Protein AF-0000000080886160 (afdb_homodimer)

Nearest PDB structures (foldseek):
  3ja6-assembly1_I  TM=3.414E-01  e=7.928E-02  Escherichia coli
  6h2x-assembly1_A  TM=2.056E-01  e=9.405E-03  Escherichia coli K-12
  3zx6-assembly1_B  TM=3.598E-01  e=2.591E-01  Archaeoglobus fulgidus DSM 4304
  3ja6-assembly1_H  TM=2.956E-01  e=7.928E-02  Escherichia coli
  3zx6-assembly1_A  TM=3.268E-01  e=2.248E-01  Archaeoglobus fulgidus DSM 4304

Radius of gyration: 109.17 Å; Cα contacts (8 Å, |Δi|>4): 651; chains: 2; bounding box: 47×360×174 Å

Secondary structure (DSSP, 8-state):
--HHHHHHHHHHHHHHHHHHHHHGGGHHHHHHHHHHHHHHHHHHHHHHHHHHHHHHHHHHHHHHHHHHHHHHHHHHHHHHHHHHHHHHHHHHHHHHHHHHHHHHHHHHH-BPPGGG--S-SSS----BGGGGS-HHHHHHHHHHHHHHHHHHHHHHHHHHHHHHHHHHHHHHHHHHHHHHHHHHHHH---HHHHHHHHHHHHHHHHHHHHHHHHHHHHHHHHHHHHHHHHHHHHTT-------HHHHHHHHHHHHHHHHHHHHHHHHHHHHHHHHHHHHHHHHHHHHHHHHHHHHHHHHHHHHHHHHHHHHHHHHHHHHHHHHHHHHHHHHHHHHHHHHHHHHHHHHHHHHHHHHHHHHHHHHHHHHHHHHHHHHHHHHHHHHHHHHHHHHHHHHHHHGGGS-TTS-GGGGPPPP-EEEEE-TT-PPP---HHHHHHHHHHHHHHHHHTS---/-HHHHHHHHHHHHHHHHHHHHHHGGGHHHHHHHHHHHHHHHHHHHHHHHHHHHHHHHHHHHHHHHHHHHHHHHHHHHHHHHHHHHHHHHHHHHHHHHHHHHHHHHHHHH-BPPGGG--S-SSS----BGGGGS-HHHHHHHHHHHHHHHHHHHHHHHHHHHHHHHHHHHHHHHHHHHHHHHHHHHHH---HHHHHHHHHHHHHHHHHHHHHHHHHHHHHHHHHHHHHHHHHHHHTT-------HHHHHHHHHHHHHHHHHHHHHHHHHHHHHHHHHHHHHHHHHHHHHHHHHHHHHHHHHHHHHHHHHHHHHHHHHHHHHHHHHHHHHHHHHHHHHHHHHHHHHHHHHHHHHHHHHHHHHHHHHHHHHHHHHHHHHHHHHHHHHHHHHHHHHHHHHHHGGGS-TTS-GGGGPPPP-EEEEE-TT-PPP---HHHHHHHHHHHHHHHHHTS---

InterPro domains:
  IPR007240 Autophagy-related protein 17 [PTHR28005] (10-430)
  IPR045326 Autophagy protein ATG17-like domain [PF04108] (23-402)

Structure (mmCIF, N/CA/C/O backbone):
data_AF-0000000080886160-model_v1
#
loop_
_entity.id
_entity.type
_entity.pdbx_description
1 polymer 'Autophagy-related protein 17'
#
loop_
_atom_site.group_PDB
_atom_site.id
_atom_site.type_symbol
_atom_site.label_atom_id
_atom_site.label_alt_id
_atom_site.label_comp_id
_atom_site.label_asym_id
_atom_site.label_entity_id
_atom_site.label_seq_id
_atom_site.pdbx_PDB_ins_code
_atom_site.Cartn_x
_atom_site.Cartn_y
_atom_site.Cartn_z
_atom_site.occupancy
_atom_site.B_iso_or_equiv
_atom_site.auth_seq_id
_atom_site.auth_comp_id
_atom_site.auth_asym_id
_atom_site.auth_atom_id
_atom_site.pdbx_PDB_model_num
ATOM 1 N N . MET A 1 1 ? 14.102 -184.25 -79.438 1 33.16 1 MET A N 1
ATOM 2 C CA . MET A 1 1 ? 14.562 -182.875 -79.562 1 33.16 1 MET A CA 1
ATOM 3 C C . MET A 1 1 ? 13.484 -181.875 -79.125 1 33.16 1 MET A C 1
ATOM 5 O O . MET A 1 1 ? 13.695 -180.625 -79.125 1 33.16 1 MET A O 1
ATOM 9 N N . SER A 1 2 ? 12.234 -182.25 -79 1 40.31 2 SER A N 1
ATOM 10 C CA . SER A 1 2 ? 11.055 -181.5 -78.688 1 40.31 2 SER A CA 1
ATOM 11 C C . SER A 1 2 ? 11.023 -181.125 -77.188 1 40.31 2 SER A C 1
ATOM 13 O O . SER A 1 2 ? 10.289 -180.125 -76.812 1 40.31 2 SER A O 1
ATOM 15 N N . THR A 1 3 ? 11.562 -181.875 -76.375 1 43.09 3 THR A N 1
ATOM 16 C CA . THR A 1 3 ? 11.477 -181.625 -74.938 1 43.09 3 THR A CA 1
ATOM 17 C C . THR A 1 3 ? 12.32 -180.375 -74.5 1 43.09 3 THR A C 1
ATOM 19 O O . THR A 1 3 ? 12.109 -179.875 -73.438 1 43.09 3 THR A O 1
ATOM 22 N N . SER A 1 4 ? 13.406 -180.375 -75.125 1 44.91 4 SER A N 1
ATOM 23 C CA . SER A 1 4 ? 14.352 -179.375 -74.688 1 44.91 4 SER A CA 1
ATOM 24 C C . SER A 1 4 ? 13.797 -177.875 -74.938 1 44.91 4 SER A C 1
ATOM 26 O O . SER A 1 4 ? 14.164 -177 -74.25 1 44.91 4 SER A O 1
ATOM 28 N N . ALA A 1 5 ? 13.055 -177.875 -76.062 1 47.84 5 ALA A N 1
ATOM 29 C CA . ALA A 1 5 ? 12.5 -176.625 -76.375 1 47.84 5 ALA A CA 1
ATOM 30 C C . ALA A 1 5 ? 11.414 -176.125 -75.375 1 47.84 5 ALA A C 1
ATOM 32 O O . ALA A 1 5 ? 11.227 -175 -75.062 1 47.84 5 ALA A O 1
ATOM 33 N N . ALA A 1 6 ? 11.031 -177.125 -74.75 1 56.25 6 ALA A N 1
ATOM 34 C CA . ALA A 1 6 ? 9.906 -177 -73.875 1 56.25 6 ALA A CA 1
ATOM 35 C C . ALA A 1 6 ? 10.383 -176.5 -72.5 1 56.25 6 ALA A C 1
ATOM 37 O O . ALA A 1 6 ? 9.703 -175.625 -71.875 1 56.25 6 ALA A O 1
ATOM 38 N N . HIS A 1 7 ? 11.469 -176.625 -72.125 1 51.03 7 HIS A N 1
ATOM 39 C CA . HIS A 1 7 ? 12.055 -176.375 -70.812 1 51.03 7 HIS A CA 1
ATOM 40 C C . HIS A 1 7 ? 12.641 -175 -70.812 1 51.03 7 HIS A C 1
ATOM 42 O O . HIS A 1 7 ? 12.609 -174.25 -69.75 1 51.03 7 HIS A O 1
ATOM 48 N N . ARG A 1 8 ? 13.367 -174.625 -71.688 1 58.28 8 ARG A N 1
ATOM 49 C CA . ARG A 1 8 ? 13.945 -173.25 -71.812 1 58.28 8 ARG A CA 1
ATOM 50 C C . ARG A 1 8 ? 12.867 -172.25 -71.75 1 58.28 8 ARG A C 1
ATOM 52 O O . ARG A 1 8 ? 13.086 -171.125 -71.188 1 58.28 8 ARG A O 1
ATOM 59 N N . ASN A 1 9 ? 11.758 -172.375 -71.938 1 69.06 9 ASN A N 1
ATOM 60 C CA . ASN A 1 9 ? 10.672 -171.5 -72.062 1 69.06 9 ASN A CA 1
ATOM 61 C C . ASN A 1 9 ? 10.062 -171.125 -70.688 1 69.06 9 ASN A C 1
ATOM 63 O O . ASN A 1 9 ? 9.781 -170 -70.438 1 69.06 9 ASN A O 1
ATOM 67 N N . VAL A 1 10 ? 10.242 -172 -69.812 1 72.31 10 VAL A N 1
ATOM 68 C CA . VAL A 1 10 ? 9.633 -171.75 -68.5 1 72.31 10 VAL A CA 1
ATOM 69 C C . VAL A 1 10 ? 10.562 -170.875 -67.625 1 72.31 10 VAL A C 1
ATOM 71 O O . VAL A 1 10 ? 10.094 -170 -66.812 1 72.31 10 VAL A O 1
ATOM 74 N N . ALA A 1 11 ? 11.867 -171 -67.812 1 77.06 11 ALA A N 1
ATOM 75 C CA . ALA A 1 11 ? 12.844 -170.25 -67.062 1 77.06 11 ALA A CA 1
ATOM 76 C C . ALA A 1 11 ? 12.773 -168.75 -67.438 1 77.06 11 ALA A C 1
ATOM 78 O O . ALA A 1 11 ? 12.82 -167.875 -66.625 1 77.06 11 ALA A O 1
ATOM 79 N N . ASP A 1 12 ? 12.539 -168.5 -68.625 1 79.19 12 ASP A N 1
ATOM 80 C CA . ASP A 1 12 ? 12.445 -167.125 -69.125 1 79.19 12 ASP A CA 1
ATOM 81 C C . ASP A 1 12 ? 11.148 -166.5 -68.625 1 79.19 12 ASP A C 1
ATOM 83 O O . ASP A 1 12 ? 11.148 -165.375 -68.25 1 79.19 12 ASP A O 1
ATOM 87 N N . LEU A 1 13 ? 10.195 -167.25 -68.562 1 81.12 13 LEU A N 1
ATOM 88 C CA . LEU A 1 13 ? 8.898 -166.75 -68.188 1 81.12 13 LEU A CA 1
ATOM 89 C C . LEU A 1 13 ? 8.906 -166.375 -66.688 1 81.12 13 LEU A C 1
ATOM 91 O O . LEU A 1 13 ? 8.32 -165.375 -66.25 1 81.12 13 LEU A O 1
ATOM 95 N N . THR A 1 14 ? 9.641 -167.25 -65.938 1 81.75 14 THR A N 1
ATOM 96 C CA . THR A 1 14 ? 9.758 -167 -64.5 1 81.75 14 THR A CA 1
ATOM 97 C C . THR A 1 14 ? 10.57 -165.75 -64.25 1 81.75 14 THR A C 1
ATOM 99 O O . THR A 1 14 ? 10.25 -164.875 -63.344 1 81.75 14 THR A O 1
ATOM 102 N N . ASN A 1 15 ? 11.562 -165.5 -65.062 1 82.62 15 ASN A N 1
ATOM 103 C CA . ASN A 1 15 ? 12.375 -164.25 -64.938 1 82.62 15 ASN A CA 1
ATOM 104 C C . ASN A 1 15 ? 11.594 -163 -65.312 1 82.62 15 ASN A C 1
ATOM 106 O O . ASN A 1 15 ? 11.703 -162 -64.688 1 82.62 15 ASN A O 1
ATOM 110 N N . TRP A 1 16 ? 10.719 -163.125 -66.312 1 82.31 16 TRP A N 1
ATOM 111 C CA . TRP A 1 16 ? 9.898 -162 -66.688 1 82.31 16 TRP A CA 1
ATOM 112 C C . TRP A 1 16 ? 8.836 -161.625 -65.688 1 82.31 16 TRP A C 1
ATOM 114 O O . TRP A 1 16 ? 8.562 -160.5 -65.375 1 82.31 16 TRP A O 1
ATOM 124 N N . PHE A 1 17 ? 8.359 -162.625 -65 1 82.12 17 PHE A N 1
ATOM 125 C CA . PHE A 1 17 ? 7.359 -162.5 -64 1 82.12 17 PHE A CA 1
ATOM 126 C C . PHE A 1 17 ? 7.973 -161.75 -62.781 1 82.12 17 PHE A C 1
ATOM 128 O O . PHE A 1 17 ? 7.398 -160.875 -62.25 1 82.12 17 PHE A O 1
ATOM 135 N N . LEU A 1 18 ? 9.219 -162.25 -62.469 1 84.12 18 LEU A N 1
ATOM 136 C CA . LEU A 1 18 ? 9.883 -161.75 -61.312 1 84.12 18 LEU A CA 1
ATOM 137 C C . LEU A 1 18 ? 10.25 -160.25 -61.594 1 84.12 18 LEU A C 1
ATOM 139 O O . LEU A 1 18 ? 10.117 -159.375 -60.719 1 84.12 18 LEU A O 1
ATOM 143 N N . ASN A 1 19 ? 10.602 -159.875 -62.781 1 84.31 19 ASN A N 1
ATOM 144 C CA . ASN A 1 19 ? 10.953 -158.5 -63.156 1 84.31 19 ASN A CA 1
ATOM 145 C C . ASN A 1 19 ? 9.719 -157.625 -63.188 1 84.31 19 ASN A C 1
ATOM 147 O O . ASN A 1 19 ? 9.773 -156.5 -62.781 1 84.31 19 ASN A O 1
ATOM 151 N N . ALA A 1 20 ? 8.648 -158.125 -63.688 1 82.25 20 ALA A N 1
ATOM 152 C CA . ALA A 1 20 ? 7.395 -157.375 -63.719 1 82.25 20 ALA A CA 1
ATOM 153 C C . ALA A 1 20 ? 6.883 -157.125 -62.312 1 82.25 20 ALA A C 1
ATOM 155 O O . ALA A 1 20 ? 6.387 -156 -62.062 1 82.25 20 ALA A O 1
ATOM 156 N N . LYS A 1 21 ? 7.02 -158.125 -61.469 1 84.81 21 LYS A N 1
ATOM 157 C CA . LYS A 1 21 ? 6.605 -158 -60.062 1 84.81 21 LYS A CA 1
ATOM 158 C C . LYS A 1 21 ? 7.449 -156.875 -59.406 1 84.81 21 LYS A C 1
ATOM 160 O O . LYS A 1 21 ? 6.918 -156 -58.688 1 84.81 21 LYS A O 1
ATOM 165 N N . ARG A 1 22 ? 8.719 -157 -59.719 1 84.94 22 ARG A N 1
ATOM 166 C CA . ARG A 1 22 ? 9.625 -156 -59.156 1 84.94 22 ARG A CA 1
ATOM 167 C C . ARG A 1 22 ? 9.32 -154.5 -59.688 1 84.94 22 ARG A C 1
ATOM 169 O O . ARG A 1 22 ? 9.414 -153.625 -58.969 1 84.94 22 ARG A O 1
ATOM 176 N N . SER A 1 23 ? 8.906 -154.5 -60.938 1 85.06 23 SER A N 1
ATOM 177 C CA . SER A 1 23 ? 8.617 -153.25 -61.562 1 85.06 23 SER A CA 1
ATOM 178 C C . SER A 1 23 ? 7.383 -152.5 -60.938 1 85.06 23 SER A C 1
ATOM 180 O O . SER A 1 23 ? 7.23 -151.375 -61 1 85.06 23 SER A O 1
ATOM 182 N N . LEU A 1 24 ? 6.539 -153.25 -60.312 1 85.69 24 LEU A N 1
ATOM 183 C CA . LEU A 1 24 ? 5.312 -152.75 -59.719 1 85.69 24 LEU A CA 1
ATOM 184 C C . LEU A 1 24 ? 5.613 -152 -58.438 1 85.69 24 LEU A C 1
ATOM 186 O O . LEU A 1 24 ? 4.77 -151.25 -57.938 1 85.69 24 LEU A O 1
ATOM 190 N N . THR A 1 25 ? 6.871 -152.125 -57.969 1 84.69 25 THR A N 1
ATOM 191 C CA . THR A 1 25 ? 7.293 -151.375 -56.812 1 84.69 25 THR A CA 1
ATOM 192 C C . THR A 1 25 ? 7.352 -149.875 -57.188 1 84.69 25 THR A C 1
ATOM 194 O O . THR A 1 25 ? 7.344 -149 -56.312 1 84.69 25 THR A O 1
ATOM 197 N N . SER A 1 26 ? 7.195 -149.625 -58.469 1 87.12 26 SER A N 1
ATOM 198 C CA . SER A 1 26 ? 7.172 -148.25 -58.938 1 87.12 26 SER A CA 1
ATOM 199 C C . SER A 1 26 ? 5.898 -147.5 -58.5 1 87.12 26 SER A C 1
ATOM 201 O O . SER A 1 26 ? 5.797 -146.25 -58.656 1 87.12 26 SER A O 1
ATOM 203 N N . VAL A 1 27 ? 4.93 -148.125 -57.906 1 86.38 27 VAL A N 1
ATOM 204 C CA . VAL A 1 27 ? 3.715 -147.625 -57.344 1 86.38 27 VAL A CA 1
ATOM 205 C C . VAL A 1 27 ? 4.078 -146.625 -56.25 1 86.38 27 VAL A C 1
ATOM 207 O O . VAL A 1 27 ? 3.381 -145.625 -56.062 1 86.38 27 VAL A O 1
ATOM 210 N N . THR A 1 28 ? 5.203 -146.875 -55.719 1 87.31 28 THR A N 1
ATOM 211 C CA . THR A 1 28 ? 5.648 -145.875 -54.656 1 87.31 28 THR A CA 1
ATOM 212 C C . THR A 1 28 ? 6.008 -144.625 -55.219 1 87.31 28 THR A C 1
ATOM 214 O O . THR A 1 28 ? 5.746 -143.5 -54.562 1 87.31 28 THR A O 1
ATOM 217 N N . TYR A 1 29 ? 6.457 -144.5 -56.406 1 87.69 29 TYR A N 1
ATOM 218 C CA . TYR A 1 29 ? 6.789 -143.25 -57.062 1 87.69 29 TYR A CA 1
ATOM 219 C C . TYR A 1 29 ? 5.527 -142.5 -57.406 1 87.69 29 TYR A C 1
ATOM 221 O O . TYR A 1 29 ? 5.484 -141.25 -57.219 1 87.69 29 TYR A O 1
ATOM 229 N N . CYS A 1 30 ? 4.512 -143.25 -57.844 1 86.62 30 CYS A N 1
ATOM 230 C CA . CYS A 1 30 ? 3.252 -142.625 -58.188 1 86.62 30 CYS A CA 1
ATOM 231 C C . CYS A 1 30 ? 2.58 -142 -56.938 1 86.62 30 CYS A C 1
ATOM 233 O O . CYS A 1 30 ? 2.006 -140.875 -56.969 1 86.62 30 CYS A O 1
ATOM 235 N N . THR A 1 31 ? 2.721 -142.75 -55.812 1 90.25 31 THR A N 1
ATOM 236 C CA . THR A 1 31 ? 2.162 -142.25 -54.562 1 90.25 31 THR A CA 1
ATOM 237 C C . THR A 1 31 ? 2.877 -141 -54.094 1 90.25 31 THR A C 1
ATOM 239 O O . THR A 1 31 ? 2.234 -140 -53.656 1 90.25 31 THR A O 1
ATOM 242 N N . ARG A 1 32 ? 4.109 -141 -54.312 1 90.19 32 ARG A N 1
ATOM 243 C CA . ARG A 1 32 ? 4.898 -139.75 -53.969 1 90.19 32 ARG A CA 1
ATOM 244 C C . ARG A 1 32 ? 4.531 -138.625 -54.844 1 90.19 32 ARG A C 1
ATOM 246 O O . ARG A 1 32 ? 4.441 -137.5 -54.375 1 90.19 32 ARG A O 1
ATOM 253 N N . GLY A 1 33 ? 4.359 -138.875 -56.062 1 87.06 33 GLY A N 1
ATOM 254 C CA . GLY A 1 33 ? 3.926 -137.875 -56.969 1 87.06 33 GLY A CA 1
ATOM 255 C C . GLY A 1 33 ? 2.615 -137.25 -56.562 1 87.06 33 GLY A C 1
ATOM 256 O O . GLY A 1 33 ? 2.48 -136 -56.594 1 87.06 33 GLY A O 1
ATOM 257 N N . ASN A 1 34 ? 1.691 -138 -56.094 1 87.06 34 ASN A N 1
ATOM 258 C CA . ASN A 1 34 ? 0.4 -137.5 -55.656 1 87.06 34 ASN A CA 1
ATOM 259 C C . ASN A 1 34 ? 0.539 -136.625 -54.375 1 87.06 34 ASN A C 1
ATOM 261 O O . ASN A 1 34 ? -0.171 -135.75 -54.219 1 87.06 34 ASN A O 1
ATOM 265 N N . GLU A 1 35 ? 1.461 -137 -53.625 1 90.31 35 GLU A N 1
ATOM 266 C CA . GLU A 1 35 ? 1.704 -136.25 -52.438 1 90.31 35 GLU A CA 1
ATOM 267 C C . GLU A 1 35 ? 2.264 -134.875 -52.75 1 90.31 35 GLU A C 1
ATOM 269 O O . GLU A 1 35 ? 1.859 -133.875 -52.125 1 90.31 35 GLU A O 1
ATOM 274 N N . ILE A 1 36 ? 3.107 -134.75 -53.656 1 89.56 36 ILE A N 1
ATOM 275 C CA . ILE A 1 36 ? 3.74 -133.5 -54.062 1 89.56 36 ILE A CA 1
ATOM 276 C C . ILE A 1 36 ? 2.695 -132.625 -54.656 1 89.56 36 ILE A C 1
ATOM 278 O O . ILE A 1 36 ? 2.68 -131.375 -54.344 1 89.56 36 ILE A O 1
ATOM 282 N N . ILE A 1 37 ? 1.782 -133.125 -55.344 1 86.31 37 ILE A N 1
ATOM 283 C CA . ILE A 1 37 ? 0.745 -132.25 -55.969 1 86.31 37 ILE A CA 1
ATOM 284 C C . ILE A 1 37 ? -0.184 -131.75 -54.906 1 86.31 37 ILE A C 1
ATOM 286 O O . ILE A 1 37 ? -0.529 -130.5 -54.938 1 86.31 37 ILE A O 1
ATOM 290 N N . THR A 1 38 ? -0.495 -132.625 -53.969 1 87.12 38 THR A N 1
ATOM 291 C CA . THR A 1 38 ? -1.391 -132.25 -52.906 1 87.12 38 THR A CA 1
ATOM 292 C C . THR A 1 38 ? -0.738 -131.125 -52.062 1 87.12 38 THR A C 1
ATOM 294 O O . THR A 1 38 ? -1.372 -130.125 -51.75 1 87.12 38 THR A O 1
ATOM 297 N N . SER A 1 39 ? 0.435 -131.375 -51.875 1 87.69 39 SER A N 1
ATOM 298 C CA . SER A 1 39 ? 1.166 -130.375 -51.062 1 87.69 39 SER A CA 1
ATOM 299 C C . SER A 1 39 ? 1.311 -129 -51.812 1 87.69 39 SER A C 1
ATOM 301 O O . SER A 1 39 ? 1.169 -127.938 -51.219 1 87.69 39 SER A O 1
ATOM 303 N N . THR A 1 40 ? 1.55 -129 -53 1 84.06 40 THR A N 1
ATOM 304 C CA . THR A 1 40 ? 1.711 -127.875 -53.812 1 84.06 40 THR A CA 1
ATOM 305 C C . THR A 1 40 ? 0.396 -127.125 -53.938 1 84.06 40 THR A C 1
ATOM 307 O O . THR A 1 40 ? 0.38 -125.875 -53.875 1 84.06 40 THR A O 1
ATOM 310 N N . ARG A 1 41 ? -0.67 -127.875 -54.031 1 82.88 41 ARG A N 1
ATOM 311 C CA . ARG A 1 41 ? -1.981 -127.25 -54.094 1 82.88 41 ARG A CA 1
ATOM 312 C C . ARG A 1 41 ? -2.279 -126.5 -52.812 1 82.88 41 ARG A C 1
ATOM 314 O O . ARG A 1 41 ? -2.764 -125.375 -52.875 1 82.88 41 ARG A O 1
ATOM 321 N N . ASN A 1 42 ? -1.877 -127.062 -51.812 1 86.19 42 ASN A N 1
ATOM 322 C CA . ASN A 1 42 ? -2.109 -126.375 -50.531 1 86.19 42 ASN A CA 1
ATOM 323 C C . ASN A 1 42 ? -1.24 -125.125 -50.375 1 86.19 42 ASN A C 1
ATOM 325 O O . ASN A 1 42 ? -1.694 -124.125 -49.875 1 86.19 42 ASN A O 1
ATOM 329 N N . ALA A 1 43 ? -0.08 -125.25 -50.938 1 82.12 43 ALA A N 1
ATOM 330 C CA . ALA A 1 43 ? 0.848 -124.125 -50.875 1 82.12 43 ALA A CA 1
ATOM 331 C C . ALA A 1 43 ? 0.356 -123 -51.688 1 82.12 43 ALA A C 1
ATOM 333 O O . ALA A 1 43 ? 0.504 -121.812 -51.312 1 82.12 43 ALA A O 1
ATOM 334 N N . VAL A 1 44 ? -0.261 -123.25 -52.688 1 79.56 44 VAL A N 1
ATOM 335 C CA . VAL A 1 44 ? -0.781 -122.25 -53.594 1 79.56 44 VAL A CA 1
ATOM 336 C C . VAL A 1 44 ? -1.938 -121.5 -52.906 1 79.56 44 VAL A C 1
ATOM 338 O O . VAL A 1 44 ? -2.047 -120.25 -53 1 79.56 44 VAL A O 1
ATOM 341 N N . ILE A 1 45 ? -2.686 -122.312 -52.219 1 83.25 45 ILE A N 1
ATOM 342 C CA . ILE A 1 45 ? -3.824 -121.688 -51.531 1 83.25 45 ILE A CA 1
ATOM 343 C C . ILE A 1 45 ? -3.326 -120.75 -50.469 1 83.25 45 ILE A C 1
ATOM 345 O O . ILE A 1 45 ? -3.781 -119.562 -50.375 1 83.25 45 ILE A O 1
ATOM 349 N N . ASP A 1 46 ? -2.369 -121.188 -49.844 1 83.88 46 ASP A N 1
ATOM 350 C CA . ASP A 1 46 ? -1.829 -120.312 -48.75 1 83.88 46 ASP A CA 1
ATOM 351 C C . ASP A 1 46 ? -1.181 -119.062 -49.312 1 83.88 46 ASP A C 1
ATOM 353 O O . ASP A 1 46 ? -1.374 -118 -48.781 1 83.88 46 ASP A O 1
ATOM 357 N N . ALA A 1 47 ? -0.561 -119.188 -50.344 1 80.94 47 ALA A N 1
ATOM 358 C CA . ALA A 1 47 ? 0.126 -118.062 -50.969 1 80.94 47 ALA A CA 1
ATOM 359 C C . ALA A 1 47 ? -0.873 -117.062 -51.5 1 80.94 47 ALA A C 1
ATOM 361 O O . ALA A 1 47 ? -0.653 -115.875 -51.406 1 80.94 47 ALA A O 1
ATOM 362 N N . SER A 1 48 ? -1.927 -117.625 -52.031 1 82.62 48 SER A N 1
ATOM 363 C CA . SER A 1 48 ? -2.955 -116.75 -52.594 1 82.62 48 SER A CA 1
ATOM 364 C C . SER A 1 48 ? -3.605 -115.938 -51.5 1 82.62 48 SER A C 1
ATOM 366 O O . SER A 1 48 ? -3.857 -114.75 -51.688 1 82.62 48 SER A O 1
ATOM 368 N N . ILE A 1 49 ? -3.746 -116.5 -50.406 1 85.06 49 ILE A N 1
ATOM 369 C CA . ILE A 1 49 ? -4.348 -115.812 -49.25 1 85.06 49 ILE A CA 1
ATOM 370 C C . ILE A 1 49 ? -3.398 -114.75 -48.75 1 85.06 49 ILE A C 1
ATOM 372 O O . ILE A 1 49 ? -3.809 -113.562 -48.562 1 85.06 49 ILE A O 1
ATOM 376 N N . MET A 1 50 ? -2.162 -115.062 -48.75 1 85.44 50 MET A N 1
ATOM 377 C CA . MET A 1 50 ? -1.168 -114.125 -48.25 1 85.44 50 MET A CA 1
ATOM 378 C C . MET A 1 50 ? -1.022 -112.938 -49.219 1 85.44 50 MET A C 1
ATOM 380 O O . MET A 1 50 ? -0.913 -111.75 -48.781 1 85.44 50 MET A O 1
ATOM 384 N N . ALA A 1 51 ? -1.108 -113.25 -50.406 1 81.12 51 ALA A N 1
ATOM 385 C CA . ALA A 1 51 ? -0.958 -112.188 -51.406 1 81.12 51 ALA A CA 1
ATOM 386 C C . ALA A 1 51 ? -2.139 -111.188 -51.375 1 81.12 51 ALA A C 1
ATOM 388 O O . ALA A 1 51 ? -1.955 -110 -51.469 1 81.12 51 ALA A O 1
ATOM 389 N N . SER A 1 52 ? -3.27 -111.812 -51.281 1 84.62 52 SER A N 1
ATOM 390 C CA . SER A 1 52 ? -4.465 -111 -51.219 1 84.62 52 SER A CA 1
ATOM 391 C C . SER A 1 52 ? -4.449 -110.125 -49.969 1 84.62 52 SER A C 1
ATOM 393 O O . SER A 1 52 ? -4.742 -108.938 -50.062 1 84.62 52 SER A O 1
ATOM 395 N N . ARG A 1 53 ? -4.078 -110.75 -48.938 1 86.31 53 ARG A N 1
ATOM 396 C CA . ARG A 1 53 ? -4.016 -110 -47.688 1 86.31 53 ARG A CA 1
ATOM 397 C C . ARG A 1 53 ? -2.953 -108.938 -47.75 1 86.31 53 ARG A C 1
ATOM 399 O O . ARG A 1 53 ? -3.162 -107.812 -47.25 1 86.31 53 ARG A O 1
ATOM 406 N N . THR A 1 54 ? -1.924 -109.062 -48.375 1 86.38 54 THR A N 1
ATOM 407 C CA . THR A 1 54 ? -0.832 -108.125 -48.5 1 86.38 54 THR A CA 1
ATOM 408 C C . THR A 1 54 ? -1.275 -106.938 -49.344 1 86.38 54 THR A C 1
ATOM 410 O O . THR A 1 54 ? -1.008 -105.75 -48.969 1 86.38 54 THR A O 1
ATOM 413 N N . ALA A 1 55 ? -1.963 -107.312 -50.406 1 81.56 55 ALA A N 1
ATOM 414 C CA . ALA A 1 55 ? -2.439 -106.188 -51.25 1 81.56 55 ALA A CA 1
ATOM 415 C C . ALA A 1 55 ? -3.402 -105.312 -50.5 1 81.56 55 ALA A C 1
ATOM 417 O O . ALA A 1 55 ? -3.309 -104.062 -50.594 1 81.56 55 ALA A O 1
ATOM 418 N N . PHE A 1 56 ? -4.184 -105.875 -49.688 1 86 56 PHE A N 1
ATOM 419 C CA . PHE A 1 56 ? -5.156 -105.125 -48.906 1 86 56 PHE A CA 1
ATOM 420 C C . PHE A 1 56 ? -4.457 -104.312 -47.844 1 86 56 PHE A C 1
ATOM 422 O O . PHE A 1 56 ? -4.762 -103.125 -47.688 1 86 56 PHE A O 1
ATOM 429 N N . LEU A 1 57 ? -3.541 -104.938 -47.281 1 88.06 57 LEU A N 1
ATOM 430 C CA . LEU A 1 57 ? -2.844 -104.25 -46.188 1 88.06 57 LEU A CA 1
ATOM 431 C C . LEU A 1 57 ? -2.002 -103.125 -46.719 1 88.06 57 LEU A C 1
ATOM 433 O O . LEU A 1 57 ? -1.933 -102.062 -46.094 1 88.06 57 LEU A O 1
ATOM 437 N N . GLN A 1 58 ? -1.447 -103.312 -47.875 1 85.75 58 GLN A N 1
ATOM 438 C CA . GLN A 1 58 ? -0.612 -102.25 -48.438 1 85.75 58 GLN A CA 1
ATOM 439 C C . GLN A 1 58 ? -1.441 -101 -48.812 1 85.75 58 GLN A C 1
ATOM 441 O O . GLN A 1 58 ? -1.017 -99.875 -48.594 1 85.75 58 GLN A O 1
ATOM 446 N N . GLY A 1 59 ? -2.607 -101.25 -49.344 1 85.56 59 GLY A N 1
ATOM 447 C CA . GLY A 1 59 ? -3.504 -100.188 -49.625 1 85.56 59 GLY A CA 1
ATOM 448 C C . GLY A 1 59 ? -3.914 -99.375 -48.406 1 85.56 59 GLY A C 1
ATOM 449 O O . GLY A 1 59 ? -3.887 -98.188 -48.406 1 85.56 59 GLY A O 1
ATOM 450 N N . GLY A 1 60 ? -4.223 -100.125 -47.344 1 87.38 60 GLY A N 1
ATOM 451 C CA . GLY A 1 60 ? -4.598 -99.5 -46.094 1 87.38 60 GLY A CA 1
ATOM 452 C C . GLY A 1 60 ? -3.48 -98.688 -45.469 1 87.38 60 GLY A C 1
ATOM 453 O O . GLY A 1 60 ? -3.715 -97.625 -44.969 1 87.38 60 GLY A O 1
ATOM 454 N N . ILE A 1 61 ? -2.268 -99.188 -45.562 1 90.75 61 ILE A N 1
ATOM 455 C CA . ILE A 1 61 ? -1.1 -98.5 -45 1 90.75 61 ILE A CA 1
ATOM 456 C C . ILE A 1 61 ? -0.843 -97.188 -45.75 1 90.75 61 ILE A C 1
ATOM 458 O O . ILE A 1 61 ? -0.539 -96.125 -45.156 1 90.75 61 ILE A O 1
ATOM 462 N N . LYS A 1 62 ? -1.016 -97.25 -47.094 1 89.75 62 LYS A N 1
ATOM 463 C CA . LYS A 1 62 ? -0.799 -96.062 -47.938 1 89.75 62 LYS A CA 1
ATOM 464 C C . LYS A 1 62 ? -1.792 -94.938 -47.562 1 89.75 62 LYS A C 1
ATOM 466 O O . LYS A 1 62 ? -1.412 -93.812 -47.438 1 89.75 62 LYS A O 1
ATOM 471 N N . ASP A 1 63 ? -2.992 -95.312 -47.281 1 90.81 63 ASP A N 1
ATOM 472 C CA . ASP A 1 63 ? -4.023 -94.375 -46.938 1 90.81 63 ASP A CA 1
ATOM 473 C C . ASP A 1 63 ? -3.779 -93.75 -45.562 1 90.81 63 ASP A C 1
ATOM 475 O O . ASP A 1 63 ? -3.885 -92.562 -45.375 1 90.81 63 ASP A O 1
ATOM 479 N N . GLU A 1 64 ? -3.416 -94.625 -44.688 1 91.12 64 GLU A N 1
ATOM 480 C CA . GLU A 1 64 ? -3.162 -94.188 -43.344 1 91.12 64 GLU A CA 1
ATOM 481 C C . GLU A 1 64 ? -1.929 -93.312 -43.281 1 91.12 64 GLU A C 1
ATOM 483 O O . GLU A 1 64 ? -1.899 -92.312 -42.531 1 91.12 64 GLU A O 1
ATOM 488 N N . LEU A 1 65 ? -0.988 -93.625 -44.125 1 92.31 65 LEU A N 1
ATOM 489 C CA . LEU A 1 65 ? 0.226 -92.812 -44.156 1 92.31 65 LEU A CA 1
ATOM 490 C C . LEU A 1 65 ? -0.076 -91.438 -44.656 1 92.31 65 LEU A C 1
ATOM 492 O O . LEU A 1 65 ? 0.444 -90.438 -44.125 1 92.31 65 LEU A O 1
ATOM 496 N N . LYS A 1 66 ? -0.918 -91.312 -45.625 1 93.06 66 LYS A N 1
ATOM 497 C CA . LYS A 1 66 ? -1.312 -90 -46.125 1 93.06 66 LYS A CA 1
ATOM 498 C C . LYS A 1 66 ? -1.998 -89.188 -45.062 1 93.06 66 LYS A C 1
ATOM 500 O O . LYS A 1 66 ? -1.747 -88 -44.906 1 93.06 66 LYS A O 1
ATOM 505 N N . LEU A 1 67 ? -2.777 -89.875 -44.219 1 91.69 67 LEU A N 1
ATOM 506 C CA . LEU A 1 67 ? -3.484 -89.188 -43.125 1 91.69 67 LEU A CA 1
ATOM 507 C C . LEU A 1 67 ? -2.51 -88.688 -42.062 1 91.69 67 LEU A C 1
ATOM 509 O O . LEU A 1 67 ? -2.627 -87.562 -41.562 1 91.69 67 LEU A O 1
ATOM 513 N N . LEU A 1 68 ? -1.557 -89.5 -41.75 1 92.25 68 LEU A N 1
ATOM 514 C CA . LEU A 1 68 ? -0.57 -89.125 -40.75 1 92.25 68 LEU A CA 1
ATOM 515 C C . LEU A 1 68 ? 0.302 -88 -41.219 1 92.25 68 LEU A C 1
ATOM 517 O O . LEU A 1 68 ? 0.623 -87.062 -40.469 1 92.25 68 LEU A O 1
ATOM 521 N N . GLN A 1 69 ? 0.602 -88 -42.531 1 92.75 69 GLN A N 1
ATOM 522 C CA . GLN A 1 69 ? 1.402 -86.938 -43.094 1 92.75 69 GLN A CA 1
ATOM 523 C C . GLN A 1 69 ? 0.631 -85.625 -43.125 1 92.75 69 GLN A C 1
ATOM 525 O O . GLN A 1 69 ? 1.205 -84.562 -42.875 1 92.75 69 GLN A O 1
ATOM 530 N N . ARG A 1 70 ? -0.614 -85.75 -43.344 1 93.44 70 ARG A N 1
ATOM 531 C CA . ARG A 1 70 ? -1.45 -84.562 -43.312 1 93.44 70 ARG A CA 1
ATOM 532 C C . ARG A 1 70 ? -1.533 -84 -41.906 1 93.44 70 ARG A C 1
ATOM 534 O O . ARG A 1 70 ? -1.456 -82.75 -41.719 1 93.44 70 ARG A O 1
ATOM 541 N N . ALA A 1 71 ? -1.675 -84.812 -40.969 1 91.62 71 ALA A N 1
ATOM 542 C CA . ALA A 1 71 ? -1.737 -84.375 -39.562 1 91.62 71 ALA A CA 1
ATOM 543 C C . ALA A 1 71 ? -0.449 -83.625 -39.156 1 91.62 71 ALA A C 1
ATOM 545 O O . ALA A 1 71 ? -0.487 -82.625 -38.5 1 91.62 71 ALA A O 1
ATOM 546 N N . ARG A 1 72 ? 0.662 -84.25 -39.562 1 92.19 72 ARG A N 1
ATOM 547 C CA . ARG A 1 72 ? 1.948 -83.625 -39.25 1 92.19 72 ARG A CA 1
ATOM 548 C C . ARG A 1 72 ? 2.074 -82.25 -39.906 1 92.19 72 ARG A C 1
ATOM 550 O O . ARG A 1 72 ? 2.543 -81.312 -39.25 1 92.19 72 ARG A O 1
ATOM 557 N N . SER A 1 73 ? 1.637 -82.188 -41.156 1 93.62 73 SER A N 1
ATOM 558 C CA . SER A 1 73 ? 1.712 -80.938 -41.875 1 93.62 73 SER A CA 1
ATOM 559 C C . SER A 1 73 ? 0.87 -79.875 -41.188 1 93.62 73 SER A C 1
ATOM 561 O O . SER A 1 73 ? 1.296 -78.75 -41.094 1 93.62 73 SER A O 1
ATOM 563 N N . VAL A 1 74 ? -0.277 -80.25 -40.656 1 91.88 74 VAL A N 1
ATOM 564 C CA . VAL A 1 74 ? -1.153 -79.312 -39.969 1 91.88 74 VAL A CA 1
ATOM 565 C C . VAL A 1 74 ? -0.477 -78.812 -38.688 1 91.88 74 VAL A C 1
ATOM 567 O O . VAL A 1 74 ? -0.504 -77.625 -38.406 1 91.88 74 VAL A O 1
ATOM 570 N N . MET A 1 75 ? 0.178 -79.625 -37.969 1 93.06 75 MET A N 1
ATOM 571 C CA . MET A 1 75 ? 0.845 -79.25 -36.719 1 93.06 75 MET A CA 1
ATOM 572 C C . MET A 1 75 ? 2.059 -78.375 -37 1 93.06 75 MET A C 1
ATOM 574 O O . MET A 1 75 ? 2.316 -77.438 -36.25 1 93.06 75 MET A O 1
ATOM 578 N N . GLU A 1 76 ? 2.77 -78.688 -38.062 1 92.5 76 GLU A N 1
ATOM 579 C CA . GLU A 1 76 ? 3.908 -77.875 -38.469 1 92.5 76 GLU A CA 1
ATOM 580 C C . GLU A 1 76 ? 3.461 -76.5 -38.875 1 92.5 76 GLU A C 1
ATOM 582 O O . GLU A 1 76 ? 4.117 -75.5 -38.531 1 92.5 76 GLU A O 1
ATOM 587 N N . ASN A 1 77 ? 2.365 -76.5 -39.531 1 93 77 ASN A N 1
ATOM 588 C CA . ASN A 1 77 ? 1.825 -75.188 -39.938 1 93 77 ASN A CA 1
ATOM 589 C C . ASN A 1 77 ? 1.39 -74.375 -38.75 1 93 77 ASN A C 1
ATOM 591 O O . ASN A 1 77 ? 1.588 -73.125 -38.719 1 93 77 ASN A O 1
ATOM 595 N N . GLN A 1 78 ? 0.823 -74.938 -37.75 1 91 78 GLN A N 1
ATOM 596 C CA . GLN A 1 78 ? 0.431 -74.312 -36.531 1 91 78 GLN A CA 1
ATOM 597 C C . GLN A 1 78 ? 1.644 -73.688 -35.812 1 91 78 GLN A C 1
ATOM 599 O O . GLN A 1 78 ? 1.588 -72.562 -35.344 1 91 78 GLN A O 1
ATOM 604 N N . ARG A 1 79 ? 2.691 -74.375 -35.844 1 92.44 79 ARG A N 1
ATOM 605 C CA . ARG A 1 79 ? 3.926 -73.938 -35.219 1 92.44 79 ARG A CA 1
ATOM 606 C C . ARG A 1 79 ? 4.5 -72.75 -35.969 1 92.44 79 ARG A C 1
ATOM 608 O O . ARG A 1 79 ? 4.914 -71.75 -35.375 1 92.44 79 ARG A O 1
ATOM 615 N N . ASP A 1 80 ? 4.406 -72.812 -37.281 1 93.19 80 ASP A N 1
ATOM 616 C CA . ASP A 1 80 ? 4.941 -71.75 -38.094 1 93.19 80 ASP A CA 1
ATOM 617 C C . ASP A 1 80 ? 4.133 -70.438 -37.938 1 93.19 80 ASP A C 1
ATOM 619 O O . ASP A 1 80 ? 4.703 -69.375 -37.844 1 93.19 80 ASP A O 1
ATOM 623 N N . VAL A 1 81 ? 2.887 -70.625 -37.812 1 92.44 81 VAL A N 1
ATOM 624 C CA . VAL A 1 81 ? 2.012 -69.5 -37.625 1 92.44 81 VAL A CA 1
ATOM 625 C C . VAL A 1 81 ? 2.283 -68.875 -36.281 1 92.44 81 VAL A C 1
ATOM 627 O O . VAL A 1 81 ? 2.4 -67.625 -36.156 1 92.44 81 VAL A O 1
ATOM 630 N N . ALA A 1 82 ? 2.438 -69.625 -35.219 1 90.75 82 ALA A N 1
ATOM 631 C CA . ALA A 1 82 ? 2.713 -69.125 -33.875 1 90.75 82 A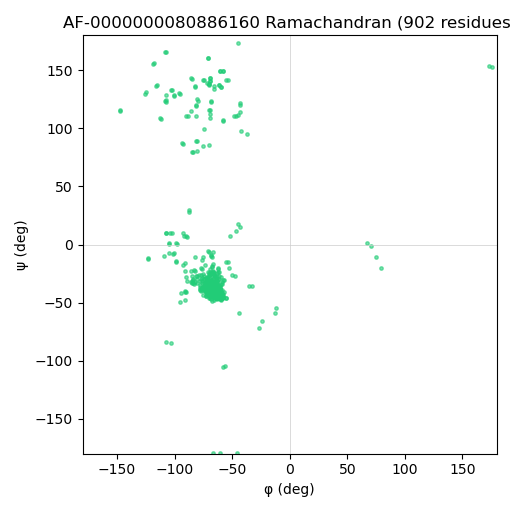LA A CA 1
ATOM 632 C C . ALA A 1 82 ? 4.055 -68.438 -33.812 1 90.75 82 ALA A C 1
ATOM 634 O O . ALA A 1 82 ? 4.184 -67.375 -33.156 1 90.75 82 ALA A O 1
ATOM 635 N N . ARG A 1 83 ? 5 -68.875 -34.594 1 91.19 83 ARG A N 1
ATOM 636 C CA . ARG A 1 83 ? 6.328 -68.312 -34.625 1 91.19 83 ARG A CA 1
ATOM 637 C C . ARG A 1 83 ? 6.297 -66.938 -35.312 1 91.19 83 ARG A C 1
ATOM 639 O O . ARG A 1 83 ? 6.938 -66 -34.875 1 91.19 83 ARG A O 1
ATOM 646 N N . LYS A 1 84 ? 5.496 -66.875 -36.344 1 93.25 84 LYS A N 1
ATOM 647 C CA . LYS A 1 84 ? 5.383 -65.625 -37.062 1 93.25 84 LYS A CA 1
ATOM 648 C C . LYS A 1 84 ? 4.688 -64.562 -36.219 1 93.25 84 LYS A C 1
ATOM 650 O O . LYS A 1 84 ? 5.137 -63.406 -36.156 1 93.25 84 LYS A O 1
ATOM 655 N N . GLU A 1 85 ? 3.691 -65 -35.5 1 91.5 85 GLU A N 1
ATOM 656 C CA . GLU A 1 85 ? 2.975 -64.125 -34.625 1 91.5 85 GLU A CA 1
ATOM 657 C C . GLU A 1 85 ? 3.867 -63.625 -33.5 1 91.5 85 GLU A C 1
ATOM 659 O O . GLU A 1 85 ? 3.82 -62.438 -33.094 1 91.5 85 GLU A O 1
ATOM 664 N N . PHE A 1 86 ? 4.625 -64.5 -32.969 1 91 86 PHE A N 1
ATOM 665 C CA . PHE A 1 86 ? 5.547 -64.188 -31.891 1 91 86 PHE A CA 1
ATOM 666 C C . PHE A 1 86 ? 6.59 -63.156 -32.375 1 91 86 PHE A C 1
ATOM 668 O O . PHE A 1 86 ? 6.902 -62.219 -31.672 1 91 86 PHE A O 1
ATOM 675 N N . GLN A 1 87 ? 7.062 -63.344 -33.656 1 92 87 GLN A N 1
ATOM 676 C CA . GLN A 1 87 ? 8.062 -62.438 -34.219 1 92 87 GLN A CA 1
ATOM 677 C C . GLN A 1 87 ? 7.492 -61.031 -34.375 1 92 87 GLN A C 1
ATOM 679 O O . GLN A 1 87 ? 8.172 -60.031 -34.094 1 92 87 GLN A O 1
ATOM 684 N N . VAL A 1 88 ? 6.27 -60.938 -34.75 1 93.19 88 VAL A N 1
ATOM 685 C CA . VAL A 1 88 ? 5.605 -59.656 -34.906 1 93.19 88 VAL A CA 1
ATOM 686 C C . VAL A 1 88 ? 5.461 -59 -33.531 1 93.19 88 VAL A C 1
ATOM 688 O O . VAL A 1 88 ? 5.742 -57.812 -33.375 1 93.19 88 VAL A O 1
ATOM 691 N N . SER A 1 89 ? 5.094 -59.75 -32.5 1 92.25 89 SER A N 1
ATOM 692 C CA . SER A 1 89 ? 4.934 -59.25 -31.141 1 92.25 89 SER A CA 1
ATOM 693 C C . SER A 1 89 ? 6.262 -58.75 -30.578 1 92.25 89 SER A C 1
ATOM 695 O O . SER A 1 89 ? 6.309 -57.719 -29.891 1 92.25 89 SER A O 1
ATOM 697 N N . ILE A 1 90 ? 7.328 -59.438 -30.938 1 91.5 90 ILE A N 1
ATOM 698 C CA . ILE A 1 90 ? 8.648 -59.031 -30.453 1 91.5 90 ILE A CA 1
ATOM 699 C C . ILE A 1 90 ? 9.055 -57.719 -31.078 1 91.5 90 ILE A C 1
ATOM 701 O O . ILE A 1 90 ? 9.633 -56.844 -30.406 1 91.5 90 ILE A O 1
ATOM 705 N N . LYS A 1 91 ? 8.711 -57.531 -32.344 1 93.69 91 LYS A N 1
ATOM 706 C CA . LYS A 1 91 ? 9.039 -56.281 -33 1 93.69 91 LYS A CA 1
ATOM 707 C C . LYS A 1 91 ? 8.289 -55.125 -32.375 1 93.69 91 LYS A C 1
ATOM 709 O O . LYS A 1 91 ? 8.867 -54.062 -32.188 1 93.69 91 LYS A O 1
ATOM 714 N N . GLU A 1 92 ? 7.066 -55.375 -32.031 1 93.56 92 GLU A N 1
ATOM 715 C CA . GLU A 1 92 ? 6.262 -54.344 -31.406 1 93.56 92 GLU A CA 1
ATOM 716 C C . GLU A 1 92 ? 6.809 -54 -30.016 1 93.56 92 GLU A C 1
ATOM 718 O O . GLU A 1 92 ? 6.867 -52.844 -29.641 1 93.56 92 GLU A O 1
ATOM 723 N N . LEU A 1 93 ? 7.18 -55 -29.344 1 92.38 93 LEU A N 1
ATOM 724 C CA . LEU A 1 93 ? 7.738 -54.812 -28.016 1 92.38 93 LEU A CA 1
ATOM 725 C C . LEU A 1 93 ? 9.055 -54.031 -28.078 1 92.38 93 LEU A C 1
ATOM 727 O O . LEU A 1 93 ? 9.297 -53.125 -27.281 1 92.38 93 LEU A O 1
ATOM 731 N N . ASP A 1 94 ? 9.844 -54.375 -29.078 1 92.25 94 ASP A N 1
ATOM 732 C CA . ASP A 1 94 ? 11.117 -53.656 -29.266 1 92.25 94 ASP A CA 1
ATOM 733 C C . ASP A 1 94 ? 10.898 -52.188 -29.578 1 92.25 94 ASP A C 1
ATOM 735 O O . ASP A 1 94 ? 11.594 -51.312 -29.047 1 92.25 94 ASP A O 1
ATOM 739 N N . GLU A 1 95 ? 9.969 -51.938 -30.391 1 94.25 95 GLU A N 1
ATOM 740 C CA . GLU A 1 95 ? 9.656 -50.562 -30.734 1 94.25 95 GLU A CA 1
ATOM 741 C C . GLU A 1 95 ? 9.172 -49.781 -29.516 1 94.25 95 GLU A C 1
ATOM 743 O O . GLU A 1 95 ? 9.602 -48.656 -29.297 1 94.25 95 GLU A O 1
ATOM 748 N N . ALA A 1 96 ? 8.305 -50.344 -28.75 1 93.25 96 ALA A N 1
ATOM 749 C CA . ALA A 1 96 ? 7.793 -49.719 -27.531 1 93.25 96 ALA A CA 1
ATOM 750 C C . ALA A 1 96 ? 8.914 -49.469 -26.531 1 93.25 96 ALA A C 1
ATOM 752 O O . ALA A 1 96 ? 8.969 -48.406 -25.906 1 93.25 96 ALA A O 1
ATOM 753 N N . ASN A 1 97 ? 9.742 -50.438 -26.438 1 93.31 97 ASN A N 1
ATOM 754 C CA . ASN A 1 97 ? 10.883 -50.281 -25.531 1 93.31 97 ASN A CA 1
ATOM 755 C C . ASN A 1 97 ? 11.828 -49.188 -26 1 93.31 97 ASN A C 1
ATOM 757 O O . ASN A 1 97 ? 12.367 -48.438 -25.188 1 93.31 97 ASN A O 1
ATOM 761 N N . HIS A 1 98 ? 12 -49.062 -27.297 1 93.69 98 HIS A N 1
ATOM 762 C CA . HIS A 1 98 ? 12.844 -48 -27.859 1 93.69 98 HIS A CA 1
ATOM 763 C C . HIS A 1 98 ? 12.266 -46.625 -27.562 1 93.69 98 HIS A C 1
ATOM 765 O O . HIS A 1 98 ? 13.008 -45.688 -27.203 1 93.69 98 HIS A O 1
ATOM 771 N N . ARG A 1 99 ? 11.062 -46.469 -27.609 1 93.62 99 ARG A N 1
ATOM 772 C CA . ARG A 1 99 ? 10.398 -45.188 -27.312 1 93.62 99 ARG A CA 1
ATOM 773 C C . ARG A 1 99 ? 10.57 -44.812 -25.844 1 93.62 99 ARG A C 1
ATOM 775 O O . ARG A 1 99 ? 10.828 -43.656 -25.516 1 93.62 99 ARG A O 1
ATOM 782 N N . LEU A 1 100 ? 10.352 -45.844 -25.031 1 94.5 100 LEU A N 1
ATOM 783 C CA . LEU A 1 100 ? 10.531 -45.625 -23.594 1 94.5 100 LEU A CA 1
ATOM 784 C C . LEU A 1 100 ? 11.969 -45.188 -23.297 1 94.5 100 LEU A C 1
ATOM 786 O O . LEU A 1 100 ? 12.188 -44.219 -22.547 1 94.5 100 LEU A O 1
ATOM 790 N N . ASP A 1 101 ? 12.914 -45.812 -23.953 1 94.62 101 ASP A N 1
ATOM 791 C CA . ASP A 1 101 ? 14.312 -45.469 -23.75 1 94.62 101 ASP A CA 1
ATOM 792 C C . ASP A 1 101 ? 14.617 -44.062 -24.234 1 94.62 101 ASP A C 1
ATOM 794 O O . ASP A 1 101 ? 15.406 -43.344 -23.625 1 94.62 101 ASP A O 1
ATOM 798 N N . ALA A 1 102 ? 14.016 -43.688 -25.281 1 93.88 102 ALA A N 1
ATOM 799 C CA . ALA A 1 102 ? 14.219 -42.344 -25.828 1 93.88 102 ALA A CA 1
ATOM 800 C C . ALA A 1 102 ? 13.742 -41.281 -24.859 1 93.88 102 ALA A C 1
ATOM 802 O O . ALA A 1 102 ? 14.445 -40.312 -24.609 1 93.88 102 ALA A O 1
ATOM 803 N N . ILE A 1 103 ? 12.586 -41.469 -24.312 1 93.44 103 ILE A N 1
ATOM 804 C CA . ILE A 1 103 ? 12.047 -40.5 -23.391 1 93.44 103 ILE A CA 1
ATOM 805 C C . ILE A 1 103 ? 12.859 -40.5 -22.094 1 93.44 103 ILE A C 1
ATOM 807 O O . ILE A 1 103 ? 13.117 -39.438 -21.516 1 93.44 103 ILE A O 1
ATOM 811 N N . LEU A 1 104 ? 13.258 -41.656 -21.625 1 94.69 104 LEU A N 1
ATOM 812 C CA . LEU A 1 104 ? 14.07 -41.719 -20.422 1 94.69 104 LEU A CA 1
ATOM 813 C C . LEU A 1 104 ? 15.406 -41.031 -20.625 1 94.69 104 LEU A C 1
ATOM 815 O O . LEU A 1 104 ? 15.914 -40.375 -19.703 1 94.69 104 LEU A O 1
ATOM 819 N N . SER A 1 105 ? 15.961 -41.156 -21.781 1 94.25 105 SER A N 1
ATOM 820 C CA . SER A 1 105 ? 17.203 -40.438 -22.094 1 94.25 105 SER A CA 1
ATOM 821 C C . SER A 1 105 ? 16.984 -38.938 -22.062 1 94.25 105 SER A C 1
ATOM 823 O O . SER A 1 105 ? 17.844 -38.188 -21.562 1 94.25 105 SER A O 1
ATOM 825 N N . SER A 1 106 ? 15.875 -38.562 -22.578 1 93.06 106 SER A N 1
ATOM 826 C CA . SER A 1 106 ? 15.539 -37.125 -22.531 1 93.06 106 SER A CA 1
ATOM 827 C C . SER A 1 106 ? 15.398 -36.625 -21.109 1 93.06 106 SER A C 1
ATOM 829 O O . SER A 1 106 ? 15.867 -35.562 -20.781 1 93.06 106 SER A O 1
ATOM 831 N N . LEU A 1 107 ? 14.789 -37.438 -20.219 1 93.69 107 LEU A N 1
ATOM 832 C CA . LEU A 1 107 ? 14.609 -37.062 -18.812 1 93.69 107 LEU A CA 1
ATOM 833 C C . LEU A 1 107 ? 15.945 -37.031 -18.094 1 93.69 107 LEU A C 1
ATOM 835 O O . LEU A 1 107 ? 16.125 -36.25 -17.141 1 93.69 107 LEU A O 1
ATOM 839 N N . ARG A 1 108 ? 16.891 -37.781 -18.547 1 92.88 108 ARG A N 1
ATOM 840 C CA . ARG A 1 108 ? 18.234 -37.781 -17.953 1 92.88 108 ARG A CA 1
ATOM 841 C C . ARG A 1 108 ? 19.016 -36.531 -18.328 1 92.88 108 ARG A C 1
ATOM 843 O O . ARG A 1 108 ? 19.844 -36.062 -17.547 1 92.88 108 ARG A O 1
ATOM 850 N N . THR A 1 109 ? 18.734 -35.938 -19.422 1 91.69 109 THR A N 1
ATOM 851 C CA . THR A 1 109 ? 19.469 -34.781 -19.922 1 91.69 109 THR A CA 1
ATOM 852 C C . THR A 1 109 ? 18.812 -33.5 -19.422 1 91.69 109 THR A C 1
ATOM 854 O O . THR A 1 109 ? 19.453 -32.438 -19.438 1 91.69 109 THR A O 1
ATOM 857 N N . THR A 1 110 ? 17.625 -33.625 -18.969 1 90.62 110 THR A N 1
ATOM 858 C CA . THR A 1 110 ? 16.938 -32.438 -18.516 1 90.62 110 THR A CA 1
ATOM 859 C C . THR A 1 110 ? 17.203 -32.188 -17.031 1 90.62 110 THR A C 1
ATOM 861 O O . THR A 1 110 ? 16.719 -32.938 -16.172 1 90.62 110 THR A O 1
ATOM 864 N N . GLU A 1 111 ? 17.938 -31.141 -16.797 1 89.75 111 GLU A N 1
ATOM 865 C CA . GLU A 1 111 ? 18.25 -30.781 -15.422 1 89.75 111 GLU A CA 1
ATOM 866 C C . GLU A 1 111 ? 17.109 -30 -14.773 1 89.75 111 GLU A C 1
ATOM 868 O O . GLU A 1 111 ? 16.469 -29.172 -15.422 1 89.75 111 GLU A O 1
ATOM 873 N N . VAL A 1 112 ? 16.875 -30.422 -13.562 1 90.56 112 VAL A N 1
ATOM 874 C CA . VAL A 1 112 ? 15.875 -29.672 -12.797 1 90.56 112 VAL A CA 1
ATOM 875 C C . VAL A 1 112 ? 16.438 -28.312 -12.406 1 90.56 112 VAL A C 1
ATOM 877 O O . VAL A 1 112 ? 17.609 -28.203 -12.031 1 90.56 112 VAL A O 1
ATOM 880 N N . GLU A 1 113 ? 15.516 -27.328 -12.539 1 89.56 113 GLU A N 1
ATOM 881 C CA . GLU A 1 113 ? 15.93 -25.969 -12.219 1 89.56 113 GLU A CA 1
ATOM 882 C C . GLU A 1 113 ? 16.406 -25.859 -10.773 1 89.56 113 GLU A C 1
ATOM 884 O O . GLU A 1 113 ? 15.742 -26.344 -9.859 1 89.56 113 GLU A O 1
ATOM 889 N N . THR A 1 114 ? 17.547 -25.156 -10.531 1 84.31 114 THR A N 1
ATOM 890 C CA . THR A 1 114 ? 18.188 -25.047 -9.234 1 84.31 114 THR A CA 1
ATOM 891 C C . THR A 1 114 ? 17.281 -24.297 -8.25 1 84.31 114 THR A C 1
ATOM 893 O O . THR A 1 114 ? 17.328 -24.531 -7.043 1 84.31 114 THR A O 1
ATOM 896 N N . ALA A 1 115 ? 16.453 -23.453 -8.781 1 83.62 115 ALA A N 1
ATOM 897 C CA . ALA A 1 115 ? 15.586 -22.641 -7.934 1 83.62 115 ALA A CA 1
ATOM 898 C C . ALA A 1 115 ? 14.516 -23.5 -7.254 1 83.62 115 ALA A C 1
ATOM 900 O O . ALA A 1 115 ? 13.914 -23.078 -6.266 1 83.62 115 ALA A O 1
ATOM 901 N N . PHE A 1 116 ? 14.258 -24.641 -7.828 1 85.06 116 PHE A N 1
ATOM 902 C CA . PHE A 1 116 ? 13.219 -25.516 -7.289 1 85.06 116 PHE A CA 1
ATOM 903 C C . PHE A 1 116 ? 13.758 -26.344 -6.125 1 85.06 116 PHE A C 1
ATOM 905 O O . PHE A 1 116 ? 12.984 -26.906 -5.352 1 85.06 116 PHE A O 1
ATOM 912 N N . SER A 1 117 ? 14.789 -26.641 -6.133 1 71.12 117 SER A N 1
ATOM 913 C CA . SER A 1 117 ? 15.383 -27.453 -5.078 1 71.12 117 SER A CA 1
ATOM 914 C C . SER A 1 117 ? 15.516 -26.656 -3.779 1 71.12 117 SER A C 1
ATOM 916 O O . SER A 1 117 ? 15.914 -25.5 -3.793 1 71.12 117 SER A O 1
ATOM 918 N N . ALA A 1 118 ? 14.422 -26.672 -3.023 1 55.75 118 ALA A N 1
ATOM 919 C CA . ALA A 1 118 ? 14.438 -25.969 -1.741 1 55.75 118 ALA A CA 1
ATOM 920 C C . ALA A 1 118 ? 15.852 -25.875 -1.183 1 55.75 118 ALA A C 1
ATOM 922 O O . ALA A 1 118 ? 16.141 -25.016 -0.336 1 55.75 118 ALA A O 1
ATOM 923 N N . GLN A 1 119 ? 16.359 -26.938 -0.74 1 51.91 119 GLN A N 1
ATOM 924 C CA . GLN A 1 119 ? 17.281 -27.203 0.367 1 51.91 119 GLN A CA 1
ATOM 925 C C . GLN A 1 119 ? 18.609 -26.484 0.159 1 51.91 119 GLN A C 1
ATOM 927 O O . GLN A 1 119 ? 18.938 -26.062 -0.958 1 51.91 119 GLN A O 1
ATOM 932 N N . ASP A 1 120 ? 19.625 -26.719 1.26 1 46.94 120 ASP A N 1
ATOM 933 C CA . ASP A 1 120 ? 20.922 -26.219 1.737 1 46.94 120 ASP A CA 1
ATOM 934 C C . ASP A 1 120 ? 21.891 -26.031 0.581 1 46.94 120 ASP A C 1
ATOM 936 O O . ASP A 1 120 ? 22.078 -26.938 -0.244 1 46.94 120 ASP A O 1
ATOM 940 N N . LYS A 1 121 ? 22.203 -24.781 0.295 1 49.84 121 LYS A N 1
ATOM 941 C CA . LYS A 1 121 ? 23.281 -24.266 -0.535 1 49.84 121 LYS A CA 1
ATOM 942 C C . LYS A 1 121 ? 24.297 -25.359 -0.87 1 49.84 121 LYS A C 1
ATOM 944 O O . LYS A 1 121 ? 25.172 -25.156 -1.712 1 49.84 121 LYS A O 1
ATOM 949 N N . ALA A 1 122 ? 24.828 -26.016 0.26 1 47.59 122 ALA A N 1
ATOM 950 C CA . ALA A 1 122 ? 26.188 -26.516 0.114 1 47.59 122 ALA A CA 1
ATOM 951 C C . ALA A 1 122 ? 26.297 -27.484 -1.062 1 47.59 122 ALA A C 1
ATOM 953 O O . ALA A 1 122 ? 27.141 -27.297 -1.945 1 47.59 122 ALA A O 1
ATOM 954 N N . GLU A 1 123 ? 26.422 -28.938 -1.007 1 47.91 123 GLU A N 1
ATOM 955 C CA . GLU A 1 123 ? 27.094 -30.031 -1.681 1 47.91 123 GLU A CA 1
ATOM 956 C C . GLU A 1 123 ? 26.172 -30.703 -2.703 1 47.91 123 GLU A C 1
ATOM 958 O O . GLU A 1 123 ? 26.5 -31.766 -3.238 1 47.91 123 GLU A O 1
ATOM 963 N N . GLN A 1 124 ? 24.875 -30.344 -2.98 1 53.69 124 GLN A N 1
ATOM 964 C CA . GLN A 1 124 ? 24.094 -31.453 -3.51 1 53.69 124 GLN A CA 1
ATOM 965 C C . GLN A 1 124 ? 24.062 -31.422 -5.035 1 53.69 124 GLN A C 1
ATOM 967 O O . GLN A 1 124 ? 24.016 -30.359 -5.648 1 53.69 124 GLN A O 1
ATOM 972 N N . LYS A 1 125 ? 24.344 -32.5 -5.668 1 64.31 125 LYS A N 1
ATOM 973 C CA . LYS A 1 125 ? 24.344 -32.938 -7.059 1 64.31 125 LYS A CA 1
ATOM 974 C C . LYS A 1 125 ? 23.094 -32.469 -7.781 1 64.31 125 LYS A C 1
ATOM 976 O O . LYS A 1 125 ? 21.984 -32.562 -7.25 1 64.31 125 LYS A O 1
ATOM 981 N N . GLN A 1 126 ? 23.188 -31.688 -8.844 1 78.44 126 GLN A N 1
ATOM 982 C CA . GLN A 1 126 ? 22.125 -31.234 -9.742 1 78.44 126 GLN A CA 1
ATOM 983 C C . GLN A 1 126 ? 21.219 -32.406 -10.141 1 78.44 126 GLN A C 1
ATOM 985 O O . GLN A 1 126 ? 21.672 -33.406 -10.711 1 78.44 126 GLN A O 1
ATOM 990 N N . ARG A 1 127 ? 20.078 -32.344 -9.664 1 88.31 127 ARG A N 1
ATOM 991 C CA . ARG A 1 127 ? 19.109 -33.406 -9.922 1 88.31 127 ARG A CA 1
ATOM 992 C C . ARG A 1 127 ? 18.562 -33.312 -11.344 1 88.31 127 ARG A C 1
ATOM 994 O O . ARG A 1 127 ? 18.484 -32.219 -11.906 1 88.31 127 ARG A O 1
ATOM 1001 N N . THR A 1 128 ? 18.359 -34.438 -11.969 1 90.94 128 THR A N 1
ATOM 1002 C CA . THR A 1 128 ? 17.703 -34.5 -13.266 1 90.94 128 THR A CA 1
ATOM 1003 C C . THR A 1 128 ? 16.281 -35.094 -13.133 1 90.94 128 THR A C 1
ATOM 1005 O O . THR A 1 128 ? 15.914 -35.562 -12.07 1 90.94 128 THR A O 1
ATOM 1008 N N . LEU A 1 129 ? 15.508 -34.906 -14.219 1 92.94 129 LEU A N 1
ATOM 1009 C CA . LEU A 1 129 ? 14.148 -35.406 -14.172 1 92.94 129 LEU A CA 1
ATOM 1010 C C . LEU A 1 129 ? 14.148 -36.938 -14 1 92.94 129 LEU A C 1
ATOM 1012 O O . LEU A 1 129 ? 13.164 -37.5 -13.531 1 92.94 129 LEU A O 1
ATOM 1016 N N . TYR A 1 130 ? 15.25 -37.531 -14.406 1 93.75 130 TYR A N 1
ATOM 1017 C CA . TYR A 1 130 ? 15.375 -39 -14.312 1 93.75 130 TYR A CA 1
ATOM 1018 C C . TYR A 1 130 ? 15.391 -39.438 -12.859 1 93.75 130 TYR A C 1
ATOM 1020 O O . TYR A 1 130 ? 15.016 -40.562 -12.547 1 93.75 130 TYR A O 1
ATOM 1028 N N . ASP A 1 131 ? 15.773 -38.594 -11.984 1 91.88 131 ASP A N 1
ATOM 1029 C CA . ASP A 1 131 ? 15.844 -38.938 -10.562 1 91.88 131 ASP A CA 1
ATOM 1030 C C . ASP A 1 131 ? 14.445 -39.156 -9.984 1 91.88 131 ASP A C 1
ATOM 1032 O O . ASP A 1 131 ? 14.305 -39.719 -8.898 1 91.88 131 ASP A O 1
ATOM 1036 N N . PHE A 1 132 ? 13.414 -38.812 -10.781 1 91.75 132 PHE A N 1
ATOM 1037 C CA . PHE A 1 132 ? 12.039 -38.938 -10.297 1 91.75 132 PHE A CA 1
ATOM 1038 C C . PHE A 1 132 ? 11.367 -40.156 -10.953 1 91.75 132 PHE A C 1
ATOM 1040 O O . PHE A 1 132 ? 10.18 -40.406 -10.719 1 91.75 132 PHE A O 1
ATOM 1047 N N . VAL A 1 133 ? 12.125 -40.75 -11.719 1 93.44 133 VAL A N 1
ATOM 1048 C CA . VAL A 1 133 ? 11.578 -41.906 -12.445 1 93.44 133 VAL A CA 1
ATOM 1049 C C . VAL A 1 133 ? 11.68 -43.156 -11.578 1 93.44 133 VAL A C 1
ATOM 1051 O O . VAL A 1 133 ? 12.648 -43.344 -10.844 1 93.44 133 VAL A O 1
ATOM 1054 N N . ASP A 1 134 ? 10.664 -44.031 -11.656 1 92.12 134 ASP A N 1
ATOM 1055 C CA . ASP A 1 134 ? 10.664 -45.312 -10.977 1 92.12 134 ASP A CA 1
ATOM 1056 C C . ASP A 1 134 ? 11.477 -46.344 -11.758 1 92.12 134 ASP A C 1
ATOM 1058 O O . ASP A 1 134 ? 10.922 -47.125 -12.523 1 92.12 134 ASP A O 1
ATOM 1062 N N . GLU A 1 135 ? 12.75 -46.406 -11.484 1 91.38 135 GLU A N 1
ATOM 1063 C CA . GLU A 1 135 ? 13.648 -47.312 -12.195 1 91.38 135 GLU A CA 1
ATOM 1064 C C . GLU A 1 135 ? 13.312 -48.781 -11.906 1 91.38 135 GLU A C 1
ATOM 1066 O O . GLU A 1 135 ? 13.352 -49.625 -12.805 1 91.38 135 GLU A O 1
ATOM 1071 N N . ASP A 1 136 ? 13 -49.094 -10.742 1 93.69 136 ASP A N 1
ATOM 1072 C CA . ASP A 1 136 ? 12.695 -50.438 -10.336 1 93.69 136 ASP A CA 1
ATOM 1073 C C . ASP A 1 136 ? 11.461 -50.969 -11.062 1 93.69 136 ASP A C 1
ATOM 1075 O O . ASP A 1 136 ? 11.445 -52.125 -11.5 1 93.69 136 ASP A O 1
ATOM 1079 N N . GLY A 1 137 ? 10.508 -50.094 -11.172 1 92.12 137 GLY A N 1
ATOM 1080 C CA . GLY A 1 137 ? 9.305 -50.5 -11.875 1 92.12 137 GLY A CA 1
ATOM 1081 C C . GLY A 1 137 ? 9.547 -50.812 -13.336 1 92.12 137 GLY A C 1
ATOM 1082 O O . GLY A 1 137 ? 9.023 -51.812 -13.867 1 92.12 137 GLY A O 1
ATOM 1083 N N . ILE A 1 138 ? 10.383 -50.031 -13.961 1 93.81 138 ILE A N 1
ATOM 1084 C CA . ILE A 1 138 ? 10.719 -50.25 -15.367 1 93.81 138 ILE A CA 1
ATOM 1085 C C . ILE A 1 138 ? 11.523 -51.531 -15.531 1 93.81 138 ILE A C 1
ATOM 1087 O O . ILE A 1 138 ? 11.227 -52.344 -16.406 1 93.81 138 ILE A O 1
ATOM 1091 N N . GLU A 1 139 ? 12.484 -51.75 -14.633 1 93.5 139 GLU A N 1
ATOM 1092 C CA . GLU A 1 139 ? 13.305 -52.969 -14.695 1 93.5 139 GLU A CA 1
ATOM 1093 C C . GLU A 1 139 ? 12.469 -54.219 -14.438 1 93.5 139 GLU A C 1
ATOM 1095 O O . GLU A 1 139 ? 12.695 -55.25 -15.062 1 93.5 139 GLU A O 1
ATOM 1100 N N . ASN A 1 140 ? 11.555 -54.125 -13.562 1 94.06 140 ASN A N 1
ATOM 1101 C CA . ASN A 1 140 ? 10.648 -55.25 -13.297 1 94.06 140 ASN A CA 1
ATOM 1102 C C . ASN A 1 140 ? 9.828 -55.594 -14.531 1 94.06 140 ASN A C 1
ATOM 1104 O O . ASN A 1 140 ? 9.68 -56.781 -14.867 1 94.06 140 ASN A O 1
ATOM 1108 N N . LEU A 1 141 ? 9.328 -54.594 -15.141 1 93.69 141 LEU A N 1
ATOM 1109 C CA . LEU A 1 141 ? 8.547 -54.812 -16.344 1 93.69 141 LEU A CA 1
ATOM 1110 C C . LEU A 1 141 ? 9.398 -55.438 -17.438 1 93.69 141 LEU A C 1
ATOM 1112 O O . LEU A 1 141 ? 8.961 -56.375 -18.109 1 93.69 141 LEU A O 1
ATOM 1116 N N . ARG A 1 142 ? 10.625 -55.031 -17.578 1 92.19 142 ARG A N 1
ATOM 1117 C CA . ARG A 1 142 ? 11.547 -55.594 -18.562 1 92.19 142 ARG A CA 1
ATOM 1118 C C . ARG A 1 142 ? 11.883 -57.031 -18.25 1 92.19 142 ARG A C 1
ATOM 1120 O O . ARG A 1 142 ? 11.961 -57.875 -19.156 1 92.19 142 ARG A O 1
ATOM 1127 N N . SER A 1 143 ? 12.008 -57.344 -17 1 94 143 SER A N 1
ATOM 1128 C CA . SER A 1 143 ? 12.297 -58.688 -16.578 1 94 143 SER A CA 1
ATOM 1129 C C . SER A 1 143 ? 11.125 -59.625 -16.859 1 94 143 SER A C 1
ATOM 1131 O O . SER A 1 143 ? 11.32 -60.75 -17.328 1 94 143 SER A O 1
ATOM 1133 N N . GLN A 1 144 ? 9.984 -59.125 -16.594 1 92.88 144 GLN A N 1
ATOM 1134 C CA . GLN A 1 144 ? 8.781 -59.906 -16.875 1 92.88 144 GLN A CA 1
ATOM 1135 C C . GLN A 1 144 ? 8.648 -60.188 -18.359 1 92.88 144 GLN A C 1
ATOM 1137 O O . GLN A 1 144 ? 8.281 -61.312 -18.75 1 92.88 144 GLN A O 1
ATOM 1142 N N . LEU A 1 145 ? 8.938 -59.219 -19.125 1 92.31 145 LEU A N 1
ATOM 1143 C CA . LEU A 1 145 ? 8.867 -59.375 -20.578 1 92.31 145 LEU A CA 1
ATOM 1144 C C . LEU A 1 145 ? 9.891 -60.406 -21.062 1 92.31 145 LEU A C 1
ATOM 1146 O O . LEU A 1 145 ? 9.578 -61.219 -21.922 1 92.31 145 LEU A O 1
ATOM 1150 N N . ARG A 1 146 ? 11.117 -60.406 -20.516 1 91.94 146 ARG A N 1
ATOM 1151 C CA . ARG A 1 146 ? 12.125 -61.406 -20.844 1 91.94 146 ARG A CA 1
ATOM 1152 C C . ARG A 1 146 ? 11.656 -62.812 -20.453 1 91.94 146 ARG A C 1
ATOM 1154 O O . ARG A 1 146 ? 11.875 -63.781 -21.203 1 91.94 146 ARG A O 1
ATOM 1161 N N . GLY A 1 147 ? 10.961 -62.844 -19.391 1 92.69 147 GLY A N 1
ATOM 1162 C CA . GLY A 1 147 ? 10.438 -64.125 -18.938 1 92.69 147 GLY A CA 1
ATOM 1163 C C . GLY A 1 147 ? 9.398 -64.688 -19.859 1 92.69 147 GLY A C 1
ATOM 1164 O O . GLY A 1 147 ? 9.414 -65.938 -20.156 1 92.69 147 GLY A O 1
ATOM 1165 N N . VAL A 1 148 ? 8.578 -63.875 -20.312 1 92.44 148 VAL A N 1
ATOM 1166 C CA . VAL A 1 148 ? 7.523 -64.375 -21.203 1 92.44 148 VAL A CA 1
ATOM 1167 C C . VAL A 1 148 ? 8.133 -64.812 -22.531 1 92.44 148 VAL A C 1
ATOM 1169 O O . VAL A 1 148 ? 7.699 -65.812 -23.125 1 92.44 148 VAL A O 1
ATOM 1172 N N . ILE A 1 149 ? 9.148 -64.125 -23.078 1 91.5 149 ILE A N 1
ATOM 1173 C CA . ILE A 1 149 ? 9.82 -64.5 -24.312 1 91.5 149 ILE A CA 1
ATOM 1174 C C . ILE A 1 149 ? 10.477 -65.812 -24.172 1 91.5 149 ILE A C 1
ATOM 1176 O O . ILE A 1 149 ? 10.344 -66.688 -25.047 1 91.5 149 ILE A O 1
ATOM 1180 N N . ASP A 1 150 ? 11.086 -66.125 -23.016 1 93.19 150 ASP A N 1
ATOM 1181 C CA . ASP A 1 150 ? 11.703 -67.375 -22.75 1 93.19 150 ASP A CA 1
ATOM 1182 C C . ASP A 1 150 ? 10.664 -68.5 -22.719 1 93.19 150 ASP A C 1
ATOM 1184 O O . ASP A 1 150 ? 10.898 -69.625 -23.234 1 93.19 150 ASP A O 1
ATOM 1188 N N . GLN A 1 151 ? 9.57 -68.188 -22.141 1 92.88 151 GLN A N 1
ATOM 1189 C CA . GLN A 1 151 ? 8.5 -69.125 -22.031 1 92.88 151 GLN A CA 1
ATOM 1190 C C . GLN A 1 151 ? 7.977 -69.562 -23.406 1 92.88 151 GLN A C 1
ATOM 1192 O O . GLN A 1 151 ? 7.703 -70.688 -23.672 1 92.88 151 GLN A O 1
ATOM 1197 N N . VAL A 1 152 ? 7.781 -68.562 -24.25 1 93.62 152 VAL A N 1
ATOM 1198 C CA . VAL A 1 152 ? 7.301 -68.875 -25.594 1 93.62 152 VAL A CA 1
ATOM 1199 C C . VAL A 1 152 ? 8.305 -69.75 -26.344 1 93.62 152 VAL A C 1
ATOM 1201 O O . VAL A 1 152 ? 7.922 -70.688 -27.016 1 93.62 152 VAL A O 1
ATOM 1204 N N . GLN A 1 153 ? 9.602 -69.438 -26.172 1 91.19 153 GLN A N 1
ATOM 1205 C CA . GLN A 1 153 ? 10.641 -70.25 -26.828 1 91.19 153 GLN A CA 1
ATOM 1206 C C . GLN A 1 153 ? 10.688 -71.688 -26.281 1 91.19 153 GLN A C 1
ATOM 1208 O O . GLN A 1 153 ? 10.836 -72.625 -27.031 1 91.19 153 GLN A O 1
ATOM 1213 N N . GLU A 1 154 ? 10.484 -71.75 -25.031 1 93.31 154 GLU A N 1
ATOM 1214 C CA . GLU A 1 154 ? 10.477 -73.062 -24.391 1 93.31 154 GLU A CA 1
ATOM 1215 C C . GLU A 1 154 ? 9.305 -73.938 -24.891 1 93.31 154 GLU A C 1
ATOM 1217 O O . GLU A 1 154 ? 9.461 -75.125 -25.156 1 93.31 154 GLU A O 1
ATOM 1222 N N . THR A 1 155 ? 8.148 -73.25 -25 1 93.44 155 THR A N 1
ATOM 1223 C CA . THR A 1 155 ? 6.965 -74 -25.469 1 93.44 155 THR A CA 1
ATOM 1224 C C . THR A 1 155 ? 7.156 -74.438 -26.906 1 93.44 155 THR A C 1
ATOM 1226 O O . THR A 1 155 ? 6.754 -75.562 -27.266 1 93.44 155 THR A O 1
ATOM 1229 N N . ASP A 1 156 ? 7.727 -73.625 -27.75 1 93.69 156 ASP A N 1
ATOM 1230 C CA . ASP A 1 156 ? 8 -74 -29.141 1 93.69 156 ASP A CA 1
ATOM 1231 C C . ASP A 1 156 ? 8.984 -75.188 -29.219 1 93.69 156 ASP A C 1
ATOM 1233 O O . ASP A 1 156 ? 8.758 -76.125 -29.953 1 93.69 156 ASP A O 1
ATOM 1237 N N . GLU A 1 157 ? 10.07 -75.125 -28.391 1 93.19 157 GLU A N 1
ATOM 1238 C CA . GLU A 1 157 ? 11.078 -76.188 -28.375 1 93.19 157 GLU A CA 1
ATOM 1239 C C . GLU A 1 157 ? 10.484 -77.562 -27.891 1 93.19 157 GLU A C 1
ATOM 1241 O O . GLU A 1 157 ? 10.797 -78.625 -28.422 1 93.19 157 GLU A O 1
ATOM 1246 N N . ASN A 1 158 ? 9.617 -77.438 -26.922 1 92.81 158 ASN A N 1
ATOM 1247 C CA . ASN A 1 158 ? 8.953 -78.625 -26.406 1 92.81 158 ASN A CA 1
ATOM 1248 C C . ASN A 1 158 ? 8.078 -79.25 -27.453 1 92.81 158 ASN A C 1
ATOM 1250 O O . ASN A 1 158 ? 8.117 -80.5 -27.609 1 92.81 158 ASN A O 1
ATOM 1254 N N . PHE A 1 159 ? 7.352 -78.5 -28.25 1 93.5 159 PHE A N 1
ATOM 1255 C CA . PHE A 1 159 ? 6.488 -79.062 -29.297 1 93.5 159 PHE A CA 1
ATOM 1256 C C . PHE A 1 159 ? 7.312 -79.625 -30.406 1 93.5 159 PHE A C 1
ATOM 1258 O O . PHE A 1 159 ? 6.973 -80.75 -30.922 1 93.5 159 PHE A O 1
ATOM 1265 N N . GLU A 1 160 ? 8.406 -79 -30.672 1 91.94 160 GLU A N 1
ATOM 1266 C CA . GLU A 1 160 ? 9.312 -79.5 -31.703 1 91.94 160 GLU A CA 1
ATOM 1267 C C . GLU A 1 160 ? 9.891 -80.875 -31.297 1 91.94 160 GLU A C 1
ATOM 1269 O O . GLU A 1 160 ? 10.031 -81.75 -32.125 1 91.94 160 GLU A O 1
ATOM 1274 N N . SER A 1 161 ? 10.141 -81.062 -30.062 1 92.25 161 SER A N 1
ATOM 1275 C CA . SER A 1 161 ? 10.734 -82.312 -29.562 1 92.25 161 SER A CA 1
ATOM 1276 C C . SER A 1 161 ? 9.773 -83.5 -29.719 1 92.25 161 SER A C 1
ATOM 1278 O O . SER A 1 161 ? 10.203 -84.625 -29.812 1 92.25 161 SER A O 1
ATOM 1280 N N . HIS A 1 162 ? 8.445 -83.188 -29.797 1 89.62 162 HIS A N 1
ATOM 1281 C CA . HIS A 1 162 ? 7.449 -84.188 -30 1 89.62 162 HIS A CA 1
ATOM 1282 C C . HIS A 1 162 ? 7.172 -84.438 -31.484 1 89.62 162 HIS A C 1
ATOM 1284 O O . HIS A 1 162 ? 6.855 -85.562 -31.906 1 89.62 162 HIS A O 1
ATOM 1290 N N . LEU A 1 163 ? 7.336 -83.375 -32.25 1 91.69 163 LEU A N 1
ATOM 1291 C CA . LEU A 1 163 ? 7.02 -83.5 -33.656 1 91.69 163 LEU A CA 1
ATOM 1292 C C . LEU A 1 163 ? 8.156 -84.125 -34.438 1 91.69 163 LEU A C 1
ATOM 1294 O O . LEU A 1 163 ? 7.906 -84.875 -35.438 1 91.69 163 LEU A O 1
ATOM 1298 N N . ASP A 1 164 ? 9.328 -84.062 -33.969 1 92.69 164 ASP A N 1
ATOM 1299 C CA . ASP A 1 164 ? 10.5 -84.562 -34.688 1 92.69 164 ASP A CA 1
ATOM 1300 C C . ASP A 1 164 ? 10.484 -86.125 -34.75 1 92.69 164 ASP A C 1
ATOM 1302 O O . ASP A 1 164 ? 10.641 -86.688 -35.844 1 92.69 164 ASP A O 1
ATOM 1306 N N . PRO A 1 165 ? 10.211 -86.688 -33.625 1 91.62 165 PRO A N 1
ATOM 1307 C CA . PRO A 1 165 ? 10.125 -88.125 -33.688 1 91.62 165 PRO A CA 1
ATOM 1308 C C . PRO A 1 165 ? 8.984 -88.625 -34.594 1 91.62 165 PRO A C 1
ATOM 1310 O O . PRO A 1 165 ? 9.117 -89.688 -35.25 1 91.62 165 PRO A O 1
ATOM 1313 N N . PHE A 1 166 ? 7.914 -87.875 -34.5 1 92.19 166 PHE A N 1
ATOM 1314 C CA . PHE A 1 166 ? 6.781 -88.188 -35.375 1 92.19 166 PHE A CA 1
ATOM 1315 C C . PHE A 1 166 ? 7.168 -88.062 -36.844 1 92.19 166 PHE A C 1
ATOM 1317 O O . PHE A 1 166 ? 6.863 -88.938 -37.625 1 92.19 166 PHE A O 1
ATOM 1324 N N . GLY A 1 167 ? 7.891 -87.188 -37.219 1 90.19 167 GLY A N 1
ATOM 1325 C CA . GLY A 1 167 ? 8.383 -87 -38.594 1 90.19 167 GLY A CA 1
ATOM 1326 C C . GLY A 1 167 ? 9.383 -88.062 -39 1 90.19 167 GLY A C 1
ATOM 1327 O O . GLY A 1 167 ? 9.328 -88.562 -40.125 1 90.19 167 GLY A O 1
ATOM 1328 N N . ALA A 1 168 ? 10.164 -88.5 -38.125 1 92.25 168 ALA A N 1
ATOM 1329 C CA . ALA A 1 168 ? 11.172 -89.5 -38.406 1 92.25 168 ALA A CA 1
ATOM 1330 C C . ALA A 1 168 ? 10.516 -90.875 -38.656 1 92.25 168 ALA A C 1
ATOM 1332 O O . ALA A 1 168 ? 10.922 -91.625 -39.531 1 92.25 168 ALA A O 1
ATOM 1333 N N . LEU A 1 169 ? 9.5 -91 -37.875 1 92.31 169 LEU A N 1
ATOM 1334 C CA . LEU A 1 169 ? 8.781 -92.312 -38.031 1 92.31 169 LEU A CA 1
ATOM 1335 C C . LEU A 1 169 ? 8.07 -92.312 -39.375 1 92.31 169 LEU A C 1
ATOM 1337 O O . LEU A 1 169 ? 8.117 -93.375 -40.062 1 92.31 169 LEU A O 1
ATOM 1341 N N . LEU A 1 170 ? 7.453 -91.25 -39.75 1 92.56 170 LEU A N 1
ATOM 1342 C CA . LEU A 1 170 ? 6.742 -91.188 -41 1 92.56 170 LEU A CA 1
ATOM 1343 C C . LEU A 1 170 ? 7.707 -91.375 -42.188 1 92.56 170 LEU A C 1
ATOM 1345 O O . LEU A 1 170 ? 7.395 -92 -43.156 1 92.56 170 LEU A O 1
ATOM 1349 N N . LYS A 1 171 ? 8.875 -90.938 -42 1 92.38 171 LYS A N 1
ATOM 1350 C CA . LYS A 1 171 ? 9.891 -91.062 -43.031 1 92.38 171 LYS A CA 1
ATOM 1351 C C . LYS A 1 171 ? 10.367 -92.5 -43.156 1 92.38 171 LYS A C 1
ATOM 1353 O O . LYS A 1 171 ? 10.523 -93 -44.25 1 92.38 171 LYS A O 1
ATOM 1358 N N . SER A 1 172 ? 10.445 -93.125 -42.062 1 91.88 172 SER A N 1
ATOM 1359 C CA . SER A 1 172 ? 10.859 -94.5 -42.062 1 91.88 172 SER A CA 1
ATOM 1360 C C . SER A 1 172 ? 9.82 -95.375 -42.719 1 91.88 172 SER A C 1
ATOM 1362 O O . SER A 1 172 ? 10.164 -96.312 -43.469 1 91.88 172 SER A O 1
ATOM 1364 N N . ILE A 1 173 ? 8.609 -95.062 -42.438 1 91.44 173 ILE A N 1
ATOM 1365 C CA . ILE A 1 173 ? 7.523 -95.875 -43 1 91.44 173 ILE A CA 1
ATOM 1366 C C . ILE A 1 173 ? 7.457 -95.625 -44.5 1 91.44 173 ILE A C 1
ATOM 1368 O O . ILE A 1 173 ? 7.289 -96.562 -45.281 1 91.44 173 ILE A O 1
ATOM 1372 N N . THR A 1 174 ? 7.613 -94.438 -44.906 1 90.56 174 THR A N 1
ATOM 1373 C CA . THR A 1 174 ? 7.574 -94.062 -46.312 1 90.56 174 THR A CA 1
ATOM 1374 C C . THR A 1 174 ? 8.703 -94.75 -47.062 1 90.56 174 THR A C 1
ATOM 1376 O O . THR A 1 174 ? 8.484 -95.312 -48.156 1 90.56 174 THR A O 1
ATOM 1379 N N . GLU A 1 175 ? 9.828 -94.875 -46.5 1 90.81 175 GLU A N 1
ATOM 1380 C CA . GLU A 1 175 ? 10.984 -95.5 -47.125 1 90.81 175 GLU A CA 1
ATOM 1381 C C . GLU A 1 175 ? 10.789 -97.062 -47.219 1 90.81 175 GLU A C 1
ATOM 1383 O O . GLU A 1 175 ? 11.109 -97.625 -48.25 1 90.81 175 GLU A O 1
ATOM 1388 N N . SER A 1 176 ? 10.203 -97.562 -46.219 1 88.5 176 SER A N 1
ATOM 1389 C CA . SER A 1 176 ? 9.953 -99 -46.219 1 88.5 176 SER A CA 1
ATOM 1390 C C . SER A 1 176 ? 8.891 -99.438 -47.219 1 88.5 176 SER A C 1
ATOM 1392 O O . SER A 1 176 ? 9.016 -100.438 -47.906 1 88.5 176 SER A O 1
ATOM 1394 N N . LEU A 1 177 ? 7.895 -98.562 -47.25 1 87.5 177 LEU A N 1
ATOM 1395 C CA . LEU A 1 177 ? 6.832 -98.812 -48.219 1 87.5 177 LEU A CA 1
ATOM 1396 C C . LEU A 1 177 ? 7.355 -98.75 -49.656 1 87.5 177 LEU A C 1
ATOM 1398 O O . LEU A 1 177 ? 6.992 -99.5 -50.531 1 87.5 177 LEU A O 1
ATOM 1402 N N . HIS A 1 178 ? 8.234 -97.875 -49.875 1 86.75 178 HIS A N 1
ATOM 1403 C CA . HIS A 1 178 ? 8.836 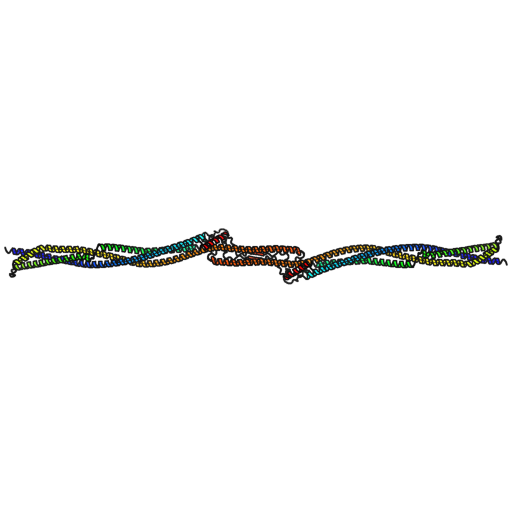-97.688 -51.188 1 86.75 178 HIS A CA 1
ATOM 1404 C C . HIS A 1 178 ? 9.719 -98.875 -51.562 1 86.75 178 HIS A C 1
ATOM 1406 O O . HIS A 1 178 ? 9.68 -99.312 -52.719 1 86.75 178 HIS A O 1
ATOM 1412 N N . THR A 1 179 ? 10.391 -99.438 -50.625 1 84.12 179 THR A N 1
ATOM 1413 C CA . THR A 1 179 ? 11.258 -100.562 -50.875 1 84.12 179 THR A CA 1
ATOM 1414 C C . THR A 1 179 ? 10.43 -101.812 -51.188 1 84.12 179 THR A C 1
ATOM 1416 O O . THR A 1 179 ? 10.773 -102.625 -52.062 1 84.12 179 THR A O 1
ATOM 1419 N N . LEU A 1 180 ? 9.359 -101.938 -50.469 1 81.69 180 LEU A N 1
ATOM 1420 C CA . LEU A 1 180 ? 8.484 -103.062 -50.656 1 81.69 180 LEU A CA 1
ATOM 1421 C C . LEU A 1 180 ? 7.785 -103 -52.031 1 81.69 180 LEU A C 1
ATOM 1423 O O . LEU A 1 180 ? 7.641 -104.062 -52.688 1 81.69 180 LEU A O 1
ATOM 1427 N N . SER A 1 181 ? 7.41 -101.875 -52.375 1 77.94 181 SER A N 1
ATOM 1428 C CA . SER A 1 181 ? 6.727 -101.688 -53.656 1 77.94 181 SER A CA 1
ATOM 1429 C C . SER A 1 181 ? 7.664 -101.938 -54.812 1 77.94 181 SER A C 1
ATOM 1431 O O . SER A 1 181 ? 7.262 -102.5 -55.844 1 77.94 181 SER A O 1
ATOM 1433 N N . LYS A 1 182 ? 8.914 -101.688 -54.781 1 77.94 182 LYS A N 1
ATOM 1434 C CA . LYS A 1 182 ? 9.898 -101.938 -55.844 1 77.94 182 LYS A CA 1
ATOM 1435 C C . LYS A 1 182 ? 10.18 -103.438 -56 1 77.94 182 LYS A C 1
ATOM 1437 O O . LYS A 1 182 ? 10.297 -103.938 -57.094 1 77.94 182 LYS A O 1
ATOM 1442 N N . LYS A 1 183 ? 10.102 -104.125 -54.938 1 74.62 183 LYS A N 1
ATOM 1443 C CA . LYS A 1 183 ? 10.352 -105.562 -54.938 1 74.62 183 LYS A CA 1
ATOM 1444 C C . LYS A 1 183 ? 9.156 -106.312 -55.531 1 74.62 183 LYS A C 1
ATOM 1446 O O . LYS A 1 183 ? 9.328 -107.25 -56.25 1 74.62 183 LYS A O 1
ATOM 1451 N N . ALA A 1 184 ? 7.953 -105.75 -55.125 1 65.81 184 ALA A N 1
ATOM 1452 C CA . ALA A 1 184 ? 6.734 -106.438 -55.594 1 65.81 184 ALA A CA 1
ATOM 1453 C C . ALA A 1 184 ? 6.578 -106.188 -57.094 1 65.81 184 ALA A C 1
ATOM 1455 O O . ALA A 1 184 ? 6.102 -107.125 -57.812 1 65.81 184 ALA A O 1
ATOM 1456 N N . ALA A 1 185 ? 6.91 -105 -57.75 1 63.88 185 ALA A N 1
ATOM 1457 C CA . ALA A 1 185 ? 6.777 -104.75 -59.188 1 63.88 185 ALA A CA 1
ATOM 1458 C C . ALA A 1 185 ? 7.727 -105.625 -60 1 63.88 185 ALA A C 1
ATOM 1460 O O . ALA A 1 185 ? 7.398 -106 -61.125 1 63.88 185 ALA A O 1
ATOM 1461 N N . SER A 1 186 ? 8.82 -105.938 -59.5 1 58.84 186 SER A N 1
ATOM 1462 C CA . SER A 1 186 ? 9.82 -106.688 -60.25 1 58.84 186 SER A CA 1
ATOM 1463 C C . SER A 1 186 ? 9.547 -108.188 -60.188 1 58.84 186 SER A C 1
ATOM 1465 O O . SER A 1 186 ? 9.945 -108.938 -61.094 1 58.84 186 SER A O 1
ATOM 1467 N N . SER A 1 187 ? 8.961 -108.625 -59.125 1 57.62 187 SER A N 1
ATOM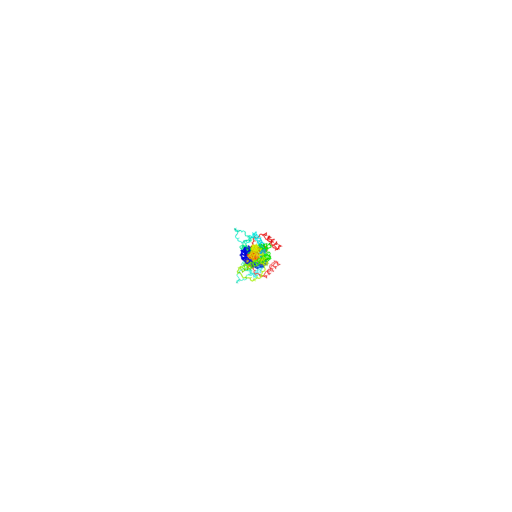 1468 C CA . SER A 1 187 ? 8.977 -110.125 -58.969 1 57.62 187 SER A CA 1
ATOM 1469 C C . SER A 1 187 ? 7.59 -110.688 -59.219 1 57.62 187 SER A C 1
ATOM 1471 O O . SER A 1 187 ? 7.457 -111.688 -59.906 1 57.62 187 SER A O 1
ATOM 1473 N N . ILE A 1 188 ? 6.508 -110.75 -58.156 1 53.91 188 ILE A N 1
ATOM 1474 C CA . ILE A 1 188 ? 5.559 -111.875 -57.938 1 53.91 188 ILE A CA 1
ATOM 1475 C C . ILE A 1 188 ? 4.281 -111.562 -58.75 1 53.91 188 ILE A C 1
ATOM 1477 O O . ILE A 1 188 ? 3.518 -110.688 -58.406 1 53.91 188 ILE A O 1
ATOM 1481 N N . PRO A 1 189 ? 4.301 -111.938 -59.969 1 56.47 189 PRO A N 1
ATOM 1482 C CA . PRO A 1 189 ? 2.959 -112 -60.531 1 56.47 189 PRO A CA 1
ATOM 1483 C C . PRO A 1 189 ? 1.959 -112.688 -59.625 1 56.47 189 PRO A C 1
ATOM 1485 O O . PRO A 1 189 ? 2.344 -113.25 -58.562 1 56.47 189 PRO A O 1
ATOM 1488 N N . ASN A 1 190 ? 0.667 -112.875 -59.938 1 62.53 190 ASN A N 1
ATOM 1489 C CA . ASN A 1 190 ? -0.34 -113.75 -59.344 1 62.53 190 ASN A CA 1
ATOM 1490 C C . ASN A 1 190 ? 0.228 -115.125 -59.031 1 62.53 190 ASN A C 1
ATOM 1492 O O . ASN A 1 190 ? 0.689 -115.812 -59.906 1 62.53 190 ASN A O 1
ATOM 1496 N N . PRO A 1 191 ? 0.64 -115.312 -57.688 1 67.88 191 PRO A N 1
ATOM 1497 C CA . PRO A 1 191 ? 1.202 -116.562 -57.312 1 67.88 191 PRO A CA 1
ATOM 1498 C C . PRO A 1 191 ? 0.538 -117.75 -58.062 1 67.88 191 PRO A C 1
ATOM 1500 O O . PRO A 1 191 ? 1.213 -118.688 -58.438 1 67.88 191 PRO A O 1
ATOM 1503 N N . VAL A 1 192 ? -0.802 -117.5 -58.25 1 67.12 192 VAL A N 1
ATOM 1504 C CA . VAL A 1 192 ? -1.555 -118.562 -58.938 1 67.12 192 VAL A CA 1
ATOM 1505 C C . VAL A 1 192 ? -1.058 -118.688 -60.375 1 67.12 192 VAL A C 1
ATOM 1507 O O . VAL A 1 192 ? -0.869 -119.812 -60.875 1 67.12 192 VAL A O 1
ATOM 1510 N N . VAL A 1 193 ? -0.732 -117.5 -60.781 1 71.5 193 VAL A N 1
ATOM 1511 C CA . VAL A 1 193 ? -0.317 -117.5 -62.188 1 71.5 193 VAL A CA 1
ATOM 1512 C C . VAL A 1 193 ? 1.124 -118 -62.312 1 71.5 193 VAL A C 1
ATOM 1514 O O . VAL A 1 193 ? 1.475 -118.688 -63.25 1 71.5 193 VAL A O 1
ATOM 1517 N N . ALA A 1 194 ? 1.895 -117.812 -61.188 1 71.69 194 ALA A N 1
ATOM 1518 C CA . ALA A 1 194 ? 3.311 -118.188 -61.188 1 71.69 194 ALA A CA 1
ATOM 1519 C C . ALA A 1 194 ? 3.5 -119.688 -60.969 1 71.69 194 ALA A C 1
ATOM 1521 O O . ALA A 1 194 ? 4.414 -120.312 -61.531 1 71.69 194 ALA A O 1
ATOM 1522 N N . ILE A 1 195 ? 2.502 -120.125 -60.156 1 76.75 195 ILE A N 1
ATOM 1523 C CA . ILE A 1 195 ? 2.686 -121.562 -59.75 1 76.75 195 ILE A CA 1
ATOM 1524 C C . ILE A 1 195 ? 1.827 -122.438 -60.625 1 76.75 195 ILE A C 1
ATOM 1526 O O . ILE A 1 195 ? 2.117 -123.625 -60.75 1 76.75 195 ILE A O 1
ATOM 1530 N N . SER A 1 196 ? 0.845 -121.875 -61.375 1 78.06 196 SER A N 1
ATOM 1531 C CA . SER A 1 196 ? -0.128 -122.688 -62.125 1 78.06 196 SER A CA 1
ATOM 1532 C C . SER A 1 196 ? 0.553 -123.5 -63.219 1 78.06 196 SER A C 1
ATOM 1534 O O . SER A 1 196 ? 0.263 -124.688 -63.344 1 78.06 196 SER A O 1
ATOM 1536 N N . PRO A 1 197 ? 1.533 -122.938 -63.875 1 79.75 197 PRO A N 1
ATOM 1537 C CA . PRO A 1 197 ? 2.209 -123.75 -64.875 1 79.75 197 PRO A CA 1
ATOM 1538 C C . PRO A 1 197 ? 2.965 -124.938 -64.25 1 79.75 197 PRO A C 1
ATOM 1540 O O . PRO A 1 197 ? 2.982 -126 -64.875 1 79.75 197 PRO A O 1
ATOM 1543 N N . SER A 1 198 ? 3.498 -124.625 -63.094 1 83.88 198 SER A N 1
ATOM 1544 C CA . SER A 1 198 ? 4.227 -125.688 -62.375 1 83.88 198 SER A CA 1
ATOM 1545 C C . SER A 1 198 ? 3.281 -126.75 -61.906 1 83.88 198 SER A C 1
ATOM 1547 O O . SER A 1 198 ? 3.602 -127.938 -62 1 83.88 198 SER A O 1
ATOM 1549 N N . LEU A 1 199 ? 2.15 -126.375 -61.5 1 84.38 199 LEU A N 1
ATOM 1550 C CA . LEU A 1 199 ? 1.146 -127.375 -61.062 1 84.38 199 LEU A CA 1
ATOM 1551 C C . LEU A 1 199 ? 0.627 -128.125 -62.25 1 84.38 199 LEU A C 1
ATOM 1553 O O . LEU A 1 199 ? 0.466 -129.375 -62.125 1 84.38 199 LEU A O 1
ATOM 1557 N N . GLN A 1 200 ? 0.471 -127.625 -63.375 1 84.12 200 GLN A N 1
ATOM 1558 C CA . GLN A 1 200 ? 0.004 -128.25 -64.562 1 84.12 200 GLN A CA 1
ATOM 1559 C C . GLN A 1 200 ? 1.038 -129.25 -65.062 1 84.12 200 GLN A C 1
ATOM 1561 O O . GLN A 1 200 ? 0.691 -130.375 -65.438 1 84.12 200 GLN A O 1
ATOM 1566 N N . SER A 1 201 ? 2.174 -128.75 -65 1 87.81 201 SER A N 1
ATOM 1567 C CA . SER A 1 201 ? 3.268 -129.625 -65.375 1 87.81 201 SER A CA 1
ATOM 1568 C C . SER A 1 201 ? 3.369 -130.875 -64.438 1 87.81 201 SER A C 1
ATOM 1570 O O . SER A 1 201 ? 3.541 -132 -64.938 1 87.81 201 SER A O 1
ATOM 1572 N N . MET A 1 202 ? 3.145 -130.625 -63.156 1 88.75 202 MET A N 1
ATOM 1573 C CA . MET A 1 202 ? 3.18 -131.75 -62.188 1 88.75 202 MET A CA 1
ATOM 1574 C C . MET A 1 202 ? 2.02 -132.75 -62.406 1 88.75 202 MET A C 1
ATOM 1576 O O . MET A 1 202 ? 2.193 -133.875 -62.312 1 88.75 202 MET A O 1
ATOM 1580 N N . GLU A 1 203 ? 0.954 -132.25 -62.812 1 86.44 203 GLU A N 1
ATOM 1581 C CA . GLU A 1 203 ? -0.22 -133 -63.062 1 86.44 203 GLU A CA 1
ATOM 1582 C C . GLU A 1 203 ? -0.04 -133.875 -64.312 1 86.44 203 GLU A C 1
ATOM 1584 O O . GLU A 1 203 ? -0.449 -135 -64.375 1 86.44 203 GLU A O 1
ATOM 1589 N N . GLU A 1 204 ? 0.58 -133.375 -65.25 1 89.25 204 GLU A N 1
ATOM 1590 C CA . GLU A 1 204 ? 0.878 -134 -66.5 1 89.25 204 GLU A CA 1
ATOM 1591 C C . GLU A 1 204 ? 1.855 -135.125 -66.25 1 89.25 204 GLU A C 1
ATOM 1593 O O . GLU A 1 204 ? 1.655 -136.25 -66.75 1 89.25 204 GLU A O 1
ATOM 1598 N N . HIS A 1 205 ? 2.793 -134.875 -65.438 1 90 205 HIS A N 1
ATOM 1599 C CA . HIS A 1 205 ? 3.752 -135.875 -65.062 1 90 205 HIS A CA 1
ATOM 1600 C C . HIS A 1 205 ? 3.082 -137 -64.25 1 90 205 HIS A C 1
ATOM 1602 O O . HIS A 1 205 ? 3.326 -138.125 -64.562 1 90 205 HIS A O 1
ATOM 1608 N N . ALA A 1 206 ? 2.246 -136.625 -63.469 1 88.88 206 ALA A N 1
ATOM 1609 C CA . ALA A 1 206 ? 1.534 -137.625 -62.656 1 88.88 206 ALA A CA 1
ATOM 1610 C C . ALA A 1 206 ? 0.625 -138.5 -63.531 1 88.88 206 ALA A C 1
ATOM 1612 O O . ALA A 1 206 ? 0.548 -139.75 -63.344 1 88.88 206 ALA A O 1
ATOM 1613 N N . SER A 1 207 ? -0.007 -138 -64.438 1 89.44 207 SER A N 1
ATOM 1614 C CA . SER A 1 207 ? -0.877 -138.625 -65.312 1 89.44 207 SER A CA 1
ATOM 1615 C C . SER A 1 207 ? -0.082 -139.625 -66.188 1 89.44 207 SER A C 1
ATOM 1617 O O . SER A 1 207 ? -0.486 -140.875 -66.312 1 89.44 207 SER A O 1
ATOM 1619 N N . GLN A 1 208 ? 1.011 -139.25 -66.625 1 90.75 208 GLN A N 1
ATOM 1620 C CA . GLN A 1 208 ? 1.877 -140.125 -67.438 1 90.75 208 GLN A CA 1
ATOM 1621 C C . GLN A 1 208 ? 2.457 -141.25 -66.562 1 90.75 208 GLN A C 1
ATOM 1623 O O . GLN A 1 208 ? 2.533 -142.375 -67 1 90.75 208 GLN A O 1
ATOM 1628 N N . MET A 1 209 ? 2.785 -140.875 -65.312 1 90.56 209 MET A N 1
ATOM 1629 C CA . MET A 1 209 ? 3.281 -141.875 -64.375 1 90.56 209 MET A CA 1
ATOM 1630 C C . MET A 1 209 ? 2.223 -143 -64.125 1 90.56 209 MET A C 1
ATOM 1632 O O . MET A 1 209 ? 2.525 -144.125 -64.125 1 90.56 209 MET A O 1
ATOM 1636 N N . ALA A 1 210 ? 1.044 -142.625 -64.062 1 86.88 210 ALA A N 1
ATOM 1637 C CA . ALA A 1 210 ? -0.064 -143.5 -63.844 1 86.88 210 ALA A CA 1
ATOM 1638 C C . ALA A 1 210 ? -0.298 -144.375 -65.062 1 86.88 210 ALA A C 1
ATOM 1640 O O . ALA A 1 210 ? -0.517 -145.625 -64.938 1 86.88 210 ALA A O 1
ATOM 1641 N N . SER A 1 211 ? -0.22 -143.75 -66.188 1 89.12 211 SER A N 1
ATOM 1642 C CA . SER A 1 211 ? -0.387 -144.5 -67.438 1 89.12 211 SER A CA 1
ATOM 1643 C C . SER A 1 211 ? 0.713 -145.625 -67.625 1 89.12 211 SER A C 1
ATOM 1645 O O . SER A 1 211 ? 0.442 -146.75 -68 1 89.12 211 SER A O 1
ATOM 1647 N N . LEU A 1 212 ? 1.891 -145.125 -67.188 1 89.12 212 LEU A N 1
ATOM 1648 C CA . LEU A 1 212 ? 3.035 -146.125 -67.312 1 89.12 212 LEU A CA 1
ATOM 1649 C C . LEU A 1 212 ? 2.918 -147.25 -66.25 1 89.12 212 LEU A C 1
ATOM 1651 O O . LEU A 1 212 ? 3.227 -148.375 -66.562 1 89.12 212 LEU A O 1
ATOM 1655 N N . LEU A 1 213 ? 2.408 -146.875 -65.188 1 88.31 213 LEU A N 1
ATOM 1656 C CA . LEU A 1 213 ? 2.193 -147.875 -64.125 1 88.31 213 LEU A CA 1
ATOM 1657 C C . LEU A 1 213 ? 1.104 -148.875 -64.562 1 88.31 213 LEU A C 1
ATOM 1659 O O . LEU A 1 213 ? 1.214 -150.125 -64.312 1 88.31 213 LEU A O 1
ATOM 1663 N N . GLU A 1 214 ? 0.114 -148.375 -65.188 1 86.31 214 GLU A N 1
ATOM 1664 C CA . GLU A 1 214 ? -0.953 -149.25 -65.688 1 86.31 214 GLU A CA 1
ATOM 1665 C C . GLU A 1 214 ? -0.422 -150.25 -66.75 1 86.31 214 GLU A C 1
ATOM 1667 O O . GLU A 1 214 ? -0.799 -151.375 -66.75 1 86.31 214 GLU A O 1
ATOM 1672 N N . SER A 1 215 ? 0.443 -149.75 -67.5 1 87.38 215 SER A N 1
ATOM 1673 C CA . SER A 1 215 ? 1.082 -150.5 -68.562 1 87.38 215 SER A CA 1
ATOM 1674 C C . SER A 1 215 ? 1.932 -151.625 -67.875 1 87.38 215 SER A C 1
ATOM 1676 O O . SER A 1 215 ? 1.914 -152.75 -68.375 1 87.38 215 SER A O 1
ATOM 1678 N N . LEU A 1 216 ? 2.609 -151.25 -66.812 1 87.19 216 LEU A N 1
ATOM 1679 C CA . LEU A 1 216 ? 3.404 -152.25 -66.125 1 87.19 216 LEU A CA 1
ATOM 1680 C C . LEU A 1 216 ? 2.508 -153.25 -65.438 1 87.19 216 LEU A C 1
ATOM 1682 O O . LEU A 1 216 ? 2.83 -154.5 -65.438 1 87.19 216 LEU A O 1
ATOM 1686 N N . ALA A 1 217 ? 1.431 -152.875 -64.938 1 86.38 217 ALA A N 1
ATOM 1687 C CA . ALA A 1 217 ? 0.475 -153.875 -64.312 1 86.38 217 ALA A CA 1
ATOM 1688 C C . ALA A 1 217 ? -0.134 -154.75 -65.312 1 86.38 217 ALA A C 1
ATOM 1690 O O . ALA A 1 217 ? -0.285 -156 -65.062 1 86.38 217 ALA A O 1
ATOM 1691 N N . THR A 1 218 ? -0.419 -154.375 -66.5 1 86.19 218 THR A N 1
ATOM 1692 C CA . THR A 1 218 ? -0.938 -155.25 -67.562 1 86.19 218 THR A CA 1
ATOM 1693 C C . THR A 1 218 ? 0.103 -156.25 -68 1 86.19 218 THR A C 1
ATOM 1695 O O . THR A 1 218 ? -0.227 -157.375 -68.188 1 86.19 218 THR A O 1
ATOM 1698 N N . HIS A 1 219 ? 1.277 -155.75 -68 1 86.25 219 HIS A N 1
ATOM 1699 C CA . HIS A 1 219 ? 2.369 -156.625 -68.375 1 86.25 219 HIS A CA 1
ATOM 1700 C C . HIS A 1 219 ? 2.539 -157.75 -67.312 1 86.25 219 HIS A C 1
ATOM 1702 O O . HIS A 1 219 ? 2.752 -158.875 -67.625 1 86.25 219 HIS A O 1
ATOM 1708 N N . TYR A 1 220 ? 2.479 -157.25 -66.125 1 85.44 220 TYR A N 1
ATOM 1709 C CA . TYR A 1 220 ? 2.561 -158.25 -65 1 85.44 220 TYR A CA 1
ATOM 1710 C C . TYR A 1 220 ? 1.433 -159.25 -65.062 1 85.44 220 TYR A C 1
ATOM 1712 O O . TYR A 1 220 ? 1.665 -160.375 -64.938 1 85.44 220 TYR A O 1
ATOM 1720 N N . ASP A 1 221 ? 0.213 -158.875 -65.312 1 81.5 221 ASP A N 1
ATOM 1721 C CA . ASP A 1 221 ? -0.944 -159.75 -65.438 1 81.5 221 ASP A CA 1
ATOM 1722 C C . ASP A 1 221 ? -0.773 -160.75 -66.625 1 81.5 221 ASP A C 1
ATOM 1724 O O . ASP A 1 221 ? -1.111 -161.875 -66.5 1 81.5 221 ASP A O 1
ATOM 1728 N N . LEU A 1 222 ? -0.2 -160.25 -67.625 1 84 222 LEU A N 1
ATOM 1729 C CA . LEU A 1 222 ? 0.033 -161.125 -68.812 1 84 222 LEU A CA 1
ATOM 1730 C C . LEU A 1 222 ? 1.117 -162.125 -68.5 1 84 222 LEU A C 1
ATOM 1732 O O . LEU A 1 222 ? 1.004 -163.375 -68.938 1 84 222 LEU A O 1
ATOM 1736 N N . CYS A 1 223 ? 2.143 -161.75 -67.875 1 84.25 223 CYS A N 1
ATOM 1737 C CA . CYS A 1 223 ? 3.195 -162.625 -67.438 1 84.25 223 CYS A CA 1
ATOM 1738 C C . CYS A 1 223 ? 2.652 -163.75 -66.5 1 84.25 223 CYS A C 1
ATOM 1740 O O . CYS A 1 223 ? 2.992 -164.875 -66.625 1 84.25 223 CYS A O 1
ATOM 1742 N N . SER A 1 224 ? 1.801 -163.375 -65.625 1 83.62 224 SER A N 1
ATOM 1743 C CA . SER A 1 224 ? 1.187 -164.25 -64.688 1 83.62 224 SER A CA 1
ATOM 1744 C C . SER A 1 224 ? 0.287 -165.25 -65.375 1 83.62 224 SER A C 1
ATOM 1746 O O . SER A 1 224 ? 0.323 -166.5 -65.062 1 83.62 224 SER A O 1
ATOM 1748 N N . LEU A 1 225 ? -0.41 -164.875 -66.25 1 82.38 225 LEU A N 1
ATOM 1749 C CA . LEU A 1 225 ? -1.282 -165.75 -67.062 1 82.38 225 LEU A CA 1
ATOM 1750 C C . LEU A 1 225 ? -0.466 -166.75 -67.875 1 82.38 225 LEU A C 1
ATOM 1752 O O . LEU A 1 225 ? -0.813 -168 -67.938 1 82.38 225 LEU A O 1
ATOM 1756 N N . ALA A 1 226 ? 0.582 -166.25 -68.438 1 80.5 226 ALA A N 1
ATOM 1757 C CA . ALA A 1 226 ? 1.449 -167.125 -69.25 1 80.5 226 ALA A CA 1
ATOM 1758 C C . ALA A 1 226 ? 2.146 -168.125 -68.375 1 80.5 226 ALA A C 1
ATOM 1760 O O . ALA A 1 226 ? 2.293 -169.375 -68.812 1 80.5 226 ALA A O 1
ATOM 1761 N N . LEU A 1 227 ? 2.568 -167.875 -67.312 1 79.31 227 LEU A N 1
ATOM 1762 C CA . LEU A 1 227 ? 3.23 -168.75 -66.375 1 79.31 227 LEU A CA 1
ATOM 1763 C C . LEU A 1 227 ? 2.256 -169.75 -65.812 1 79.31 227 LEU A C 1
ATOM 1765 O O . LEU A 1 227 ? 2.607 -171 -65.688 1 79.31 227 LEU A O 1
ATOM 1769 N N . LYS A 1 228 ? 1.039 -169.625 -65.625 1 78.31 228 LYS A N 1
ATOM 1770 C CA . LYS A 1 228 ? 0.005 -170.5 -65.125 1 78.31 228 LYS A CA 1
ATOM 1771 C C . LYS A 1 228 ? -0.344 -171.5 -66.25 1 78.31 228 LYS A C 1
ATOM 1773 O O . LYS A 1 228 ? -0.539 -172.625 -66 1 78.31 228 LYS A O 1
ATOM 1778 N N . ARG A 1 229 ? -0.359 -171.125 -67.438 1 76.25 229 ARG A N 1
ATOM 1779 C CA . ARG A 1 229 ? -0.648 -172 -68.562 1 76.25 229 ARG A CA 1
ATOM 1780 C C . ARG A 1 229 ? 0.504 -172.875 -68.812 1 76.25 229 ARG A C 1
ATOM 1782 O O . ARG A 1 229 ? 0.281 -174.125 -69.188 1 76.25 229 ARG A O 1
ATOM 1789 N N . ALA A 1 230 ? 1.698 -172.375 -68.625 1 74.81 230 ALA A N 1
ATOM 1790 C CA . ALA A 1 230 ? 2.873 -173.25 -68.812 1 74.81 230 ALA A CA 1
ATOM 1791 C C . ALA A 1 230 ? 2.977 -174.25 -67.75 1 74.81 230 ALA A C 1
ATOM 1793 O O . ALA A 1 230 ? 3.355 -175.375 -68 1 74.81 230 ALA A O 1
ATOM 1794 N N . GLU A 1 231 ? 2.508 -174.125 -66.562 1 72.88 231 GLU A N 1
ATOM 1795 C CA . GLU A 1 231 ? 2.527 -175 -65.438 1 72.88 231 GLU A CA 1
ATOM 1796 C C . GLU A 1 231 ? 1.4 -176 -65.562 1 72.88 231 GLU A C 1
ATOM 1798 O O . GLU A 1 231 ? 1.57 -177.25 -65.25 1 72.88 231 GLU A O 1
ATOM 1803 N N . SER A 1 232 ? 0.226 -175.875 -66.062 1 71.12 232 SER A N 1
ATOM 1804 C CA . SER A 1 232 ? -0.883 -176.75 -66.25 1 71.12 232 SER A CA 1
ATOM 1805 C C . SER A 1 232 ? -0.599 -177.75 -67.438 1 71.12 232 SER A C 1
ATOM 1807 O O . SER A 1 232 ? -1.064 -178.875 -67.438 1 71.12 232 SER A O 1
ATOM 1809 N N . HIS A 1 233 ? -0.015 -177.375 -68.438 1 65.44 233 HIS A N 1
ATOM 1810 C CA . HIS A 1 233 ? 0.363 -178.25 -69.5 1 65.44 233 HIS A CA 1
ATOM 1811 C C . HIS A 1 233 ? 1.381 -179.375 -69.062 1 65.44 233 HIS A C 1
ATOM 1813 O O . HIS A 1 233 ? 1.364 -180.5 -69.5 1 65.44 233 HIS A O 1
ATOM 1819 N N . ASP A 1 234 ? 2.268 -179 -68.375 1 60.25 234 ASP A N 1
ATOM 1820 C CA . ASP A 1 234 ? 3.223 -180 -67.875 1 60.25 234 ASP A CA 1
ATOM 1821 C C . ASP A 1 234 ? 2.545 -181 -66.875 1 60.25 234 ASP A C 1
ATOM 1823 O O . ASP A 1 234 ? 3.021 -182.125 -66.75 1 60.25 234 ASP A O 1
ATOM 1827 N N . ALA A 1 235 ? 1.451 -180.75 -66.125 1 64.94 235 ALA A N 1
ATOM 1828 C CA . ALA A 1 235 ? 0.811 -181.75 -65.188 1 64.94 235 ALA A CA 1
ATOM 1829 C C . ALA A 1 235 ? -0.211 -182.625 -65.875 1 64.94 235 ALA A C 1
ATOM 1831 O O . ALA A 1 235 ? -0.933 -183.375 -65.25 1 64.94 235 ALA A O 1
ATOM 1832 N N . GLY A 1 236 ? -0.135 -183 -67.312 1 59.25 236 GLY A N 1
ATOM 1833 C CA . GLY A 1 236 ? -0.874 -184 -68.062 1 59.25 236 GLY A CA 1
ATOM 1834 C C . GLY A 1 236 ? -2.299 -183.625 -68.375 1 59.25 236 GLY A C 1
ATOM 1835 O O . GLY A 1 236 ? -3.127 -184.375 -68.75 1 59.25 236 GLY A O 1
ATOM 1836 N N . GLN A 1 237 ? -2.934 -182.625 -67.875 1 52.88 237 GLN A N 1
ATOM 1837 C CA . GLN A 1 237 ? -4.363 -182.375 -68.062 1 52.88 237 GLN A CA 1
ATOM 1838 C C . GLN A 1 237 ? -4.668 -181.875 -69.438 1 52.88 237 GLN A C 1
ATOM 1840 O O . GLN A 1 237 ? -4.078 -180.75 -69.812 1 52.88 237 GLN A O 1
ATOM 1845 N N . GLU A 1 238 ? -5.184 -182.75 -70.5 1 47.09 238 GLU A N 1
ATOM 1846 C CA . GLU A 1 238 ? -5.379 -182.75 -72 1 47.09 238 GLU A CA 1
ATOM 1847 C C . GLU A 1 238 ? -5.965 -181.375 -72.438 1 47.09 238 GLU A C 1
ATOM 1849 O O . GLU A 1 238 ? -5.828 -181.125 -73.625 1 47.09 238 GLU A O 1
ATOM 1854 N N . ASP A 1 239 ? -7.191 -180.875 -71.938 1 45 239 ASP A N 1
ATOM 1855 C CA . ASP A 1 239 ? -8.328 -180.5 -72.75 1 45 239 ASP A CA 1
ATOM 1856 C C . ASP A 1 239 ? -8.078 -179.25 -73.5 1 45 239 ASP A C 1
ATOM 1858 O O . ASP A 1 239 ? -8.961 -178.75 -74.25 1 45 239 ASP A O 1
ATOM 1862 N N . ASP A 1 240 ? -7.352 -178.125 -73.125 1 50.75 240 ASP A N 1
ATOM 1863 C CA . ASP A 1 240 ? -7.906 -176.875 -73.688 1 50.75 240 ASP A CA 1
ATOM 1864 C C . ASP A 1 240 ? -7.375 -176.625 -75.062 1 50.75 240 ASP A C 1
ATOM 1866 O O . ASP A 1 240 ? -6.172 -176.75 -75.312 1 50.75 240 ASP A O 1
ATOM 1870 N N . PRO A 1 241 ? -8.133 -176.625 -76.188 1 53.78 241 PRO A N 1
ATOM 1871 C CA . PRO A 1 241 ? -7.938 -176.5 -77.688 1 53.78 241 PRO A CA 1
ATOM 1872 C C . PRO A 1 241 ? -7.109 -175.25 -78.062 1 53.78 241 PRO A C 1
ATOM 1874 O O . PRO A 1 241 ? -7.16 -174.75 -79.188 1 53.78 241 PRO A O 1
ATOM 1877 N N . GLU A 1 242 ? -6.527 -174.5 -77.188 1 56.31 242 GLU A N 1
ATOM 1878 C CA . GLU A 1 242 ? -5.914 -173.25 -77.812 1 56.31 242 GLU A CA 1
ATOM 1879 C C . GLU A 1 242 ? -4.742 -173.625 -78.688 1 56.31 242 GLU A C 1
ATOM 1881 O O . GLU A 1 242 ? -3.938 -174.5 -78.375 1 56.31 242 GLU A O 1
ATOM 1886 N N . THR A 1 243 ? -4.781 -173.25 -80 1 62.81 243 THR A N 1
ATOM 1887 C CA . THR A 1 243 ? -3.918 -173.5 -81.125 1 62.81 243 THR A CA 1
ATOM 1888 C C . THR A 1 243 ? -2.473 -173.125 -80.875 1 62.81 243 THR A C 1
ATOM 1890 O O . THR A 1 243 ? -2.217 -172.25 -80.062 1 62.81 243 THR A O 1
ATOM 1893 N N . GLU A 1 244 ? -1.357 -173.625 -81.188 1 64.94 244 GLU A N 1
ATOM 1894 C CA . GLU A 1 244 ? 0.092 -173.5 -81.125 1 64.94 244 GLU A CA 1
ATOM 1895 C C . GLU A 1 244 ? 0.512 -172.125 -81.562 1 64.94 244 GLU A C 1
ATOM 1897 O O . GLU A 1 244 ? 1.481 -171.625 -81.062 1 64.94 244 GLU A O 1
ATOM 1902 N N . GLU A 1 245 ? -0.195 -171.375 -82.375 1 66.5 245 GLU A N 1
ATOM 1903 C CA . GLU A 1 245 ? 0.137 -170.125 -82.938 1 66.5 245 GLU A CA 1
ATOM 1904 C C . GLU A 1 245 ? -0.144 -169 -81.875 1 66.5 245 GLU A C 1
ATOM 1906 O O . GLU A 1 245 ? 0.628 -168.125 -81.75 1 66.5 245 GLU A O 1
ATOM 1911 N N . ASP A 1 246 ? -1.082 -169.25 -81.062 1 68.56 246 ASP A N 1
ATOM 1912 C CA . ASP A 1 246 ? -1.466 -168.25 -80.062 1 68.56 246 ASP A CA 1
ATOM 1913 C C . ASP A 1 246 ? -0.479 -168.25 -78.938 1 68.56 246 ASP A C 1
ATOM 1915 O O . ASP A 1 246 ? -0.168 -167.125 -78.375 1 68.56 246 ASP A O 1
ATOM 1919 N N . LYS A 1 247 ? -0.161 -169.25 -78.688 1 73.25 247 LYS A N 1
ATOM 1920 C CA . LYS A 1 247 ? 0.855 -169.375 -77.625 1 73.25 247 LYS A CA 1
ATOM 1921 C C . LYS A 1 247 ? 2.162 -168.75 -78.062 1 73.25 247 LYS A C 1
ATOM 1923 O O . LYS A 1 247 ? 2.807 -168 -77.312 1 73.25 247 LYS A O 1
ATOM 1928 N N . ALA A 1 248 ? 2.584 -168.75 -79.312 1 71.94 248 ALA A N 1
ATOM 1929 C CA . ALA A 1 248 ? 3.816 -168.25 -79.812 1 71.94 248 ALA A CA 1
ATOM 1930 C C . ALA A 1 248 ? 3.73 -166.625 -79.875 1 71.94 248 ALA A C 1
ATOM 1932 O O . ALA A 1 248 ? 4.703 -166 -79.562 1 71.94 248 ALA A O 1
ATOM 1933 N N . ASN A 1 249 ? 2.609 -166.125 -80.125 1 75.62 249 ASN A N 1
ATOM 1934 C CA . ASN A 1 249 ? 2.408 -164.625 -80.188 1 75.62 249 ASN A CA 1
ATOM 1935 C C . ASN A 1 249 ? 2.451 -164 -78.812 1 75.62 249 ASN A C 1
ATOM 1937 O O . ASN A 1 249 ? 3.045 -163 -78.625 1 75.62 249 ASN A O 1
ATOM 1941 N N . MET A 1 250 ? 1.953 -164.625 -77.938 1 75.06 250 MET A N 1
ATOM 1942 C CA . MET A 1 250 ? 1.944 -164.125 -76.562 1 75.06 250 MET A CA 1
ATOM 1943 C C . MET A 1 250 ? 3.355 -164.125 -76 1 75.06 250 MET A C 1
ATOM 1945 O O . MET A 1 250 ? 3.73 -163.125 -75.312 1 75.06 250 MET A O 1
ATOM 1949 N N . LEU A 1 251 ? 4.074 -165.125 -76.375 1 76.94 251 LEU A N 1
ATOM 1950 C CA . LEU A 1 251 ? 5.445 -165.25 -75.875 1 76.94 251 LEU A CA 1
ATOM 1951 C C . LEU A 1 251 ? 6.312 -164.125 -76.5 1 76.94 251 LEU A C 1
ATOM 1953 O O . LEU A 1 251 ? 7.215 -163.625 -75.875 1 76.94 251 LEU A O 1
ATOM 1957 N N . ALA A 1 252 ? 5.953 -163.75 -77.75 1 76.94 252 ALA A N 1
ATOM 1958 C CA . ALA A 1 252 ? 6.695 -162.625 -78.438 1 76.94 252 ALA A CA 1
ATOM 1959 C C . ALA A 1 252 ? 6.414 -161.25 -77.812 1 76.94 252 ALA A C 1
ATOM 1961 O O . ALA A 1 252 ? 7.328 -160.5 -77.688 1 76.94 252 ALA A O 1
ATOM 1962 N N . VAL A 1 253 ? 5.262 -161.125 -77.438 1 76.38 253 VAL A N 1
ATOM 1963 C CA . VAL A 1 253 ? 4.867 -159.875 -76.812 1 76.38 253 VAL A CA 1
ATOM 1964 C C . VAL A 1 253 ? 5.465 -159.75 -75.438 1 76.38 253 VAL A C 1
ATOM 1966 O O . VAL A 1 253 ? 5.945 -158.625 -75.062 1 76.38 253 VAL A O 1
ATOM 1969 N N . LEU A 1 254 ? 5.496 -160.625 -74.75 1 80.81 254 LEU A N 1
ATOM 1970 C CA . LEU A 1 254 ? 6.047 -160.75 -73.375 1 80.81 254 LEU A CA 1
ATOM 1971 C C . LEU A 1 254 ? 7.559 -160.5 -73.438 1 80.81 254 LEU A C 1
ATOM 1973 O O . LEU A 1 254 ? 8.109 -159.75 -72.562 1 80.81 254 LEU A O 1
ATOM 1977 N N . GLU A 1 255 ? 8.094 -161.125 -74.5 1 79.5 255 GLU A N 1
ATOM 1978 C CA . GLU A 1 255 ? 9.539 -161 -74.625 1 79.5 255 GLU A CA 1
ATOM 1979 C C . GLU A 1 255 ? 9.867 -159.5 -74.938 1 79.5 255 GLU A C 1
ATOM 1981 O O . GLU A 1 255 ? 10.812 -159 -74.438 1 79.5 255 GLU A O 1
ATOM 1986 N N . LYS A 1 256 ? 9.133 -158.875 -75.812 1 80.06 256 LYS A N 1
ATOM 1987 C CA . LYS A 1 256 ? 9.359 -157.5 -76.188 1 80.06 256 LYS A CA 1
ATOM 1988 C C . LYS A 1 256 ? 9.102 -156.625 -75 1 80.06 256 LYS A C 1
ATOM 1990 O O . LYS A 1 256 ? 9.898 -155.625 -74.75 1 80.06 256 LYS A O 1
ATOM 1995 N N . ASP A 1 257 ? 8.148 -156.875 -74.312 1 80.44 257 ASP A N 1
ATOM 1996 C CA . ASP A 1 257 ? 7.766 -156 -73.188 1 80.44 257 ASP A CA 1
ATOM 1997 C C . ASP A 1 257 ? 8.727 -156.125 -72 1 80.44 257 ASP A C 1
ATOM 1999 O O . ASP A 1 257 ? 8.984 -155.25 -71.25 1 80.44 257 ASP A O 1
ATOM 2003 N N . ALA A 1 258 ? 9.148 -157.375 -71.875 1 81.69 258 ALA A N 1
ATOM 2004 C CA . ALA A 1 258 ? 10.094 -157.625 -70.812 1 81.69 258 ALA A CA 1
ATOM 2005 C C . ALA A 1 258 ? 11.375 -156.75 -71 1 81.69 258 ALA A C 1
ATOM 2007 O O . ALA A 1 258 ? 11.969 -156.375 -70 1 81.69 258 ALA A O 1
ATOM 2008 N N . GLY A 1 259 ? 11.711 -156.5 -72.188 1 80.56 259 GLY A N 1
ATOM 2009 C CA . GLY A 1 259 ? 12.867 -155.75 -72.5 1 80.56 259 GLY A CA 1
ATOM 2010 C C . GLY A 1 259 ? 12.617 -154.25 -72.188 1 80.56 259 GLY A C 1
ATOM 2011 O O . GLY A 1 259 ? 13.562 -153.5 -72 1 80.56 259 GLY A O 1
ATOM 2012 N N . GLU A 1 260 ? 11.367 -153.875 -72.062 1 86.12 260 GLU A N 1
ATOM 2013 C CA . GLU A 1 260 ? 11.047 -152.375 -71.938 1 86.12 260 GLU A CA 1
ATOM 2014 C C . GLU A 1 260 ? 10.695 -152 -70.5 1 86.12 260 GLU A C 1
ATOM 2016 O O . GLU A 1 260 ? 10.578 -150.875 -70.125 1 86.12 260 GLU A O 1
ATOM 2021 N N . VAL A 1 261 ? 10.562 -153 -69.625 1 86.75 261 VAL A N 1
ATOM 2022 C CA . VAL A 1 261 ? 10.117 -152.75 -68.25 1 86.75 261 VAL A CA 1
ATOM 2023 C C . VAL A 1 261 ? 11.086 -151.875 -67.562 1 86.75 261 VAL A C 1
ATOM 2025 O O . VAL A 1 261 ? 10.656 -150.875 -66.938 1 86.75 261 VAL A O 1
ATOM 2028 N N . ASP A 1 262 ? 12.406 -152 -67.812 1 85.25 262 ASP A N 1
ATOM 2029 C CA . ASP A 1 262 ? 13.398 -151.25 -67.125 1 85.25 262 ASP A CA 1
ATOM 2030 C C . ASP A 1 262 ? 13.312 -149.75 -67.625 1 85.25 262 ASP A C 1
ATOM 2032 O O . ASP A 1 262 ? 13.461 -148.875 -66.875 1 85.25 262 ASP A O 1
ATOM 2036 N N . ASP A 1 263 ? 12.859 -149.625 -68.875 1 86.81 263 ASP A N 1
ATOM 2037 C CA . ASP A 1 263 ? 12.758 -148.25 -69.438 1 86.81 263 ASP A CA 1
ATOM 2038 C C . ASP A 1 263 ? 11.539 -147.5 -68.938 1 86.81 263 ASP A C 1
ATOM 2040 O O . ASP A 1 263 ? 11.617 -146.25 -68.625 1 86.81 263 ASP A O 1
ATOM 2044 N N . VAL A 1 264 ? 10.547 -148.25 -68.688 1 87.81 264 VAL A N 1
ATOM 2045 C CA . VAL A 1 264 ? 9.32 -147.625 -68.188 1 87.81 264 VAL A CA 1
ATOM 2046 C C . VAL A 1 264 ? 9.516 -147.25 -66.75 1 87.81 264 VAL A C 1
ATOM 2048 O O . VAL A 1 264 ? 9.109 -146.125 -66.312 1 87.81 264 VAL A O 1
ATOM 2051 N N . VAL A 1 265 ? 10.211 -148 -65.938 1 88.69 265 VAL A N 1
ATOM 2052 C CA . VAL A 1 265 ? 10.461 -147.625 -64.562 1 88.69 265 VAL A CA 1
ATOM 2053 C C . VAL A 1 265 ? 11.359 -146.5 -64.438 1 88.69 265 VAL A C 1
ATOM 2055 O O . VAL A 1 265 ? 11.125 -145.625 -63.625 1 88.69 265 VAL A O 1
ATOM 2058 N N . ASN A 1 266 ? 12.32 -146.375 -65.375 1 90.5 266 ASN A N 1
ATOM 2059 C CA . ASN A 1 266 ? 13.211 -145.25 -65.438 1 90.5 266 ASN A CA 1
ATOM 2060 C C . ASN A 1 266 ? 12.469 -143.875 -65.812 1 90.5 266 ASN A C 1
ATOM 2062 O O . ASN A 1 266 ? 12.734 -142.875 -65.312 1 90.5 266 ASN A O 1
ATOM 2066 N N . GLU A 1 267 ? 11.477 -144.125 -66.625 1 91.12 267 GLU A N 1
ATOM 2067 C CA . GLU A 1 267 ? 10.688 -143 -67.062 1 91.12 267 GLU A CA 1
ATOM 2068 C C . GLU A 1 267 ? 9.828 -142.5 -65.938 1 91.12 267 GLU A C 1
ATOM 2070 O O . GLU A 1 267 ? 9.695 -141.25 -65.75 1 91.12 267 GLU A O 1
ATOM 2075 N N . ILE A 1 268 ? 9.289 -143.375 -65.188 1 90.06 268 ILE A N 1
ATOM 2076 C CA . ILE A 1 268 ? 8.484 -142.875 -64 1 90.06 268 ILE A CA 1
ATOM 2077 C C . ILE A 1 268 ? 9.352 -142.125 -63.031 1 90.06 268 ILE A C 1
ATOM 2079 O O . ILE A 1 268 ? 8.945 -141.125 -62.5 1 90.06 268 ILE A O 1
ATOM 2083 N N . LYS A 1 269 ? 10.594 -142.75 -62.875 1 90.25 269 LYS A N 1
ATOM 2084 C CA . LYS A 1 269 ? 11.508 -142.125 -61.906 1 90.25 269 LYS A CA 1
ATOM 2085 C C . LYS A 1 269 ? 11.93 -140.75 -62.406 1 90.25 269 LYS A C 1
ATOM 2087 O O . LYS A 1 269 ? 12.023 -139.75 -61.625 1 90.25 269 LYS A O 1
ATOM 2092 N N . GLU A 1 270 ? 12.07 -140.625 -63.656 1 91.5 270 GLU A N 1
ATOM 2093 C CA . GLU A 1 270 ? 12.477 -139.375 -64.25 1 91.5 270 GLU A CA 1
ATOM 2094 C C . GLU A 1 270 ? 11.375 -138.25 -64.062 1 91.5 270 GLU A C 1
ATOM 2096 O O . GLU A 1 270 ? 11.656 -137.125 -63.781 1 91.5 270 GLU A O 1
ATOM 2101 N N . ARG A 1 271 ? 10.219 -138.75 -64.25 1 90.12 271 ARG A N 1
ATOM 2102 C CA . ARG A 1 271 ? 9.086 -137.75 -64.125 1 90.12 271 ARG A CA 1
ATOM 2103 C C . ARG A 1 271 ? 8.922 -137.375 -62.656 1 90.12 271 ARG A C 1
ATOM 2105 O O . ARG A 1 271 ? 8.602 -136.125 -62.406 1 90.12 271 ARG A O 1
ATOM 2112 N N . LEU A 1 272 ? 9.18 -138.25 -61.75 1 91.19 272 LEU A N 1
ATOM 2113 C CA . LEU A 1 272 ? 9.102 -137.875 -60.344 1 91.19 272 LEU A CA 1
ATOM 2114 C C . LEU A 1 272 ? 10.195 -136.875 -60 1 91.19 272 LEU A C 1
ATOM 2116 O O . LEU A 1 272 ? 9.945 -135.875 -59.25 1 91.19 272 LEU A O 1
ATOM 2120 N N . ASP A 1 273 ? 11.344 -137 -60.562 1 91.25 273 ASP A N 1
ATOM 2121 C CA . ASP A 1 273 ? 12.453 -136.125 -60.281 1 91.25 273 ASP A CA 1
ATOM 2122 C C . ASP A 1 273 ? 12.125 -134.75 -60.781 1 91.25 273 ASP A C 1
ATOM 2124 O O . ASP A 1 273 ? 12.43 -133.75 -60.094 1 91.25 273 ASP A O 1
ATOM 2128 N N . GLU A 1 274 ? 11.406 -134.75 -61.812 1 90.94 274 GLU A N 1
ATOM 2129 C CA . GLU A 1 274 ? 11.016 -133.375 -62.344 1 90.94 274 GLU A CA 1
ATOM 2130 C C . GLU A 1 274 ? 9.969 -132.75 -61.469 1 90.94 274 GLU A C 1
ATOM 2132 O O . GLU A 1 274 ? 10.008 -131.5 -61.25 1 90.94 274 GLU A O 1
ATOM 2137 N N . MET A 1 275 ? 9.078 -133.5 -60.938 1 91.19 275 MET A N 1
ATOM 2138 C CA . MET A 1 275 ? 8.062 -133 -60.062 1 91.19 275 MET A CA 1
ATOM 2139 C C . MET A 1 275 ? 8.688 -132.5 -58.75 1 91.19 275 MET A C 1
ATOM 2141 O O . MET A 1 275 ? 8.289 -131.375 -58.25 1 91.19 275 MET A O 1
ATOM 2145 N N . GLU A 1 276 ? 9.695 -133.25 -58.312 1 90.38 276 GLU A N 1
ATOM 2146 C CA . GLU A 1 276 ? 10.359 -132.75 -57.094 1 90.38 276 GLU A CA 1
ATOM 2147 C C . GLU A 1 276 ? 11.141 -131.5 -57.312 1 90.38 276 GLU A C 1
ATOM 2149 O O . GLU A 1 276 ? 11.148 -130.625 -56.438 1 90.38 276 GLU A O 1
ATOM 2154 N N . ALA A 1 277 ? 11.656 -131.375 -58.469 1 88.88 277 ALA A N 1
ATOM 2155 C CA . ALA A 1 277 ? 12.391 -130.125 -58.781 1 88.88 277 ALA A CA 1
ATOM 2156 C C . ALA A 1 277 ? 11.445 -129 -58.844 1 88.88 277 ALA A C 1
ATOM 2158 O O . ALA A 1 277 ? 11.758 -127.875 -58.344 1 88.88 277 ALA A O 1
ATOM 2159 N N . THR A 1 278 ? 10.383 -129.125 -59.406 1 87.31 278 THR A N 1
ATOM 2160 C CA . THR A 1 278 ? 9.383 -128.125 -59.531 1 87.31 278 THR A CA 1
ATOM 2161 C C . THR A 1 278 ? 8.82 -127.75 -58.188 1 87.31 278 THR A C 1
ATOM 2163 O O . THR A 1 278 ? 8.531 -126.562 -57.906 1 87.31 278 THR A O 1
ATOM 2166 N N . SER A 1 279 ? 8.727 -128.75 -57.375 1 87.88 279 SER A N 1
ATOM 2167 C CA . SER A 1 279 ? 8.203 -128.5 -56.031 1 87.88 279 SER A CA 1
ATOM 2168 C C . SER A 1 279 ? 9.117 -127.625 -55.25 1 87.88 279 SER A C 1
ATOM 2170 O O . SER A 1 279 ? 8.633 -126.75 -54.5 1 87.88 279 SER A O 1
ATOM 2172 N N . VAL A 1 280 ? 10.312 -127.688 -55.531 1 86.5 280 VAL A N 1
ATOM 2173 C CA . VAL A 1 280 ? 11.281 -126.812 -54.844 1 86.5 280 VAL A CA 1
ATOM 2174 C C . VAL A 1 280 ? 11.117 -125.375 -55.281 1 86.5 280 VAL A C 1
ATOM 2176 O O . VAL A 1 280 ? 11.172 -124.438 -54.469 1 86.5 280 VAL A O 1
ATOM 2179 N N . LEU A 1 281 ? 10.758 -125.25 -56.469 1 81.88 281 LEU A N 1
ATOM 2180 C CA . LEU A 1 281 ? 10.578 -123.875 -57 1 81.88 281 LEU A CA 1
ATOM 2181 C C . LEU A 1 281 ? 9.312 -123.25 -56.438 1 81.88 281 LEU A C 1
ATOM 2183 O O . LEU A 1 281 ? 9.305 -122.062 -56.125 1 81.88 281 LEU A O 1
ATOM 2187 N N . VAL A 1 282 ? 8.359 -124 -56.312 1 82.06 282 VAL A N 1
ATOM 2188 C CA . VAL A 1 282 ? 7.094 -123.562 -55.781 1 82.06 282 VAL A CA 1
ATOM 2189 C C . VAL A 1 282 ? 7.277 -123.125 -54.312 1 82.06 282 VAL A C 1
ATOM 2191 O O . VAL A 1 282 ? 6.758 -122.125 -53.844 1 82.06 282 VAL A O 1
ATOM 2194 N N . GLU A 1 283 ? 8.086 -123.938 -53.688 1 83.62 283 GLU A N 1
ATOM 2195 C CA . GLU A 1 283 ? 8.328 -123.688 -52.281 1 83.62 283 GLU A CA 1
ATOM 2196 C C . GLU A 1 283 ? 9.078 -122.375 -52.094 1 83.62 283 GLU A C 1
ATOM 2198 O O . GLU A 1 283 ? 8.812 -121.625 -51.156 1 83.62 283 GLU A O 1
ATOM 2203 N N . LYS A 1 284 ? 9.914 -122.125 -53.031 1 84.81 284 LYS A N 1
ATOM 2204 C CA . LYS A 1 284 ? 10.664 -120.875 -52.969 1 84.81 284 LYS A CA 1
ATOM 2205 C C . LYS A 1 284 ? 9.758 -119.688 -53.188 1 84.81 284 LYS A C 1
ATOM 2207 O O . LYS A 1 284 ? 9.836 -118.688 -52.469 1 84.81 284 LYS A O 1
ATOM 2212 N N . THR A 1 285 ? 8.922 -119.812 -54.125 1 81.06 285 THR A N 1
ATOM 2213 C CA . THR A 1 285 ? 8 -118.75 -54.438 1 81.06 285 THR A CA 1
ATOM 2214 C C . THR A 1 285 ? 7.059 -118.438 -53.25 1 81.06 285 THR A C 1
ATOM 2216 O O . THR A 1 285 ? 6.777 -117.312 -52.906 1 81.06 285 THR A O 1
ATOM 2219 N N . VAL A 1 286 ? 6.617 -119.5 -52.656 1 82.62 286 VAL A N 1
ATOM 2220 C CA . VAL A 1 286 ? 5.715 -119.375 -51.531 1 82.62 286 VAL A CA 1
ATOM 2221 C C . VAL A 1 286 ? 6.438 -118.75 -50.375 1 82.62 286 VAL A C 1
ATOM 2223 O O . VAL A 1 286 ? 5.855 -117.875 -49.656 1 82.62 286 VAL A O 1
ATOM 2226 N N . ARG A 1 287 ? 7.73 -119 -50.344 1 83.5 287 ARG A N 1
ATOM 2227 C CA . ARG A 1 287 ? 8.523 -118.375 -49.281 1 83.5 287 ARG A CA 1
ATOM 2228 C C . ARG A 1 287 ? 8.695 -116.875 -49.5 1 83.5 287 ARG A C 1
ATOM 2230 O O . ARG A 1 287 ? 8.609 -116.125 -48.562 1 83.5 287 ARG A O 1
ATOM 2237 N N . ASP A 1 288 ? 8.828 -116.562 -50.688 1 83.12 288 ASP A N 1
ATOM 2238 C CA . ASP A 1 288 ? 8.992 -115.188 -51 1 83.12 288 ASP A CA 1
ATOM 2239 C C . ASP A 1 288 ? 7.723 -114.375 -50.719 1 83.12 288 ASP A C 1
ATOM 2241 O O . ASP A 1 288 ? 7.781 -113.25 -50.188 1 83.12 288 ASP A O 1
ATOM 2245 N N . ILE A 1 289 ? 6.648 -114.938 -51.031 1 82 289 ILE A N 1
ATOM 2246 C CA . ILE A 1 289 ? 5.363 -114.312 -50.75 1 82 289 ILE A CA 1
ATOM 2247 C C . ILE A 1 289 ? 5.148 -114.188 -49.25 1 82 289 ILE A C 1
ATOM 2249 O O . ILE A 1 289 ? 4.656 -113.188 -48.781 1 82 289 ILE A O 1
ATOM 2253 N N . GLY A 1 290 ? 5.59 -115.312 -48.625 1 83.5 290 GLY A N 1
ATOM 2254 C CA . GLY A 1 290 ? 5.5 -115.25 -47.156 1 83.5 290 GLY A CA 1
ATOM 2255 C C . GLY A 1 290 ? 6.367 -114.188 -46.531 1 83.5 290 GLY A C 1
ATOM 2256 O O . GLY A 1 290 ? 5.934 -113.5 -45.594 1 83.5 290 GLY A O 1
ATOM 2257 N N . ASP A 1 291 ? 7.52 -114 -47.125 1 85.88 291 ASP A N 1
ATOM 2258 C CA . ASP A 1 291 ? 8.43 -113 -46.625 1 85.88 291 ASP A CA 1
ATOM 2259 C C . ASP A 1 291 ? 7.871 -111.562 -46.875 1 85.88 291 ASP A C 1
ATOM 2261 O O . ASP A 1 291 ? 7.973 -110.688 -46 1 85.88 291 ASP A O 1
ATOM 2265 N N . HIS A 1 292 ? 7.309 -111.438 -48 1 86 292 HIS A N 1
ATOM 2266 C CA . HIS A 1 292 ? 6.68 -110.188 -48.312 1 86 292 HIS A CA 1
ATOM 2267 C C . HIS A 1 292 ? 5.531 -109.875 -47.344 1 86 292 HIS A C 1
ATOM 2269 O O . HIS A 1 292 ? 5.391 -108.75 -46.875 1 86 292 HIS A O 1
ATOM 2275 N N . TYR A 1 293 ? 4.797 -110.812 -47.094 1 86.06 293 TYR A N 1
ATOM 2276 C CA . TYR A 1 293 ? 3.682 -110.688 -46.156 1 86.06 293 TYR A CA 1
ATOM 2277 C C . TYR A 1 293 ? 4.176 -110.312 -44.781 1 86.06 293 TYR A C 1
ATOM 2279 O O . TYR A 1 293 ? 3.604 -109.438 -44.125 1 86.06 293 TYR A O 1
ATOM 2287 N N . ARG A 1 294 ? 5.293 -110.938 -44.469 1 87.5 294 ARG A N 1
ATOM 2288 C CA . ARG A 1 294 ? 5.859 -110.625 -43.156 1 87.5 294 ARG A CA 1
ATOM 2289 C C . ARG A 1 294 ? 6.355 -109.188 -43.062 1 87.5 294 ARG A C 1
ATOM 2291 O O . ARG A 1 294 ? 6.184 -108.562 -42.031 1 87.5 294 ARG A O 1
ATOM 2298 N N . CYS A 1 295 ? 6.863 -108.75 -44.062 1 87.94 295 CYS A N 1
ATOM 2299 C CA . CYS A 1 295 ? 7.363 -107.375 -44.094 1 87.94 295 CYS A CA 1
ATOM 2300 C C . CYS A 1 295 ? 6.219 -106.375 -44 1 87.94 295 CYS A C 1
ATOM 2302 O O . CYS A 1 295 ? 6.328 -105.375 -43.281 1 87.94 295 CYS A O 1
ATOM 2304 N N . VAL A 1 296 ? 5.156 -106.625 -44.656 1 89.31 296 VAL A N 1
ATOM 2305 C CA . VAL A 1 296 ? 4 -105.688 -44.625 1 89.31 296 VAL A CA 1
ATOM 2306 C C . VAL A 1 296 ? 3.395 -105.688 -43.219 1 89.31 296 VAL A C 1
ATOM 2308 O O . VAL A 1 296 ? 2.965 -104.688 -42.719 1 89.31 296 VAL A O 1
ATOM 2311 N N . LEU A 1 297 ? 3.408 -106.875 -42.594 1 88.94 297 LEU A N 1
ATOM 2312 C CA . LEU A 1 297 ? 2.91 -106.938 -41.219 1 88.94 297 LEU A CA 1
ATOM 2313 C C . LEU A 1 297 ? 3.783 -106.125 -40.281 1 88.94 297 LEU A C 1
ATOM 2315 O O . LEU A 1 297 ? 3.275 -105.5 -39.375 1 88.94 297 LEU A O 1
ATOM 2319 N N . GLY A 1 298 ? 5.066 -106.25 -40.625 1 88.38 298 GLY A N 1
ATOM 2320 C CA . GLY A 1 298 ? 5.977 -105.375 -39.875 1 88.38 298 GLY A CA 1
ATOM 2321 C C . GLY A 1 298 ? 5.684 -103.875 -40.031 1 88.38 298 GLY A C 1
ATOM 2322 O O . GLY A 1 298 ? 5.746 -103.125 -39.062 1 88.38 298 GLY A O 1
ATOM 2323 N N . LEU A 1 299 ? 5.391 -103.438 -41.156 1 91 299 LEU A N 1
ATOM 2324 C CA . LEU A 1 299 ? 5.043 -102.062 -41.438 1 91 299 LEU A CA 1
ATOM 2325 C C . LEU A 1 299 ? 3.75 -101.688 -40.75 1 91 299 LEU A C 1
ATOM 2327 O O . LEU A 1 299 ? 3.605 -100.562 -40.281 1 91 299 LEU A O 1
ATOM 2331 N N . LEU A 1 300 ? 2.803 -102.625 -40.688 1 90.06 300 LEU A N 1
ATOM 2332 C CA . LEU A 1 300 ? 1.549 -102.312 -39.969 1 90.06 300 LEU A CA 1
ATOM 2333 C C . LEU A 1 300 ? 1.804 -102.062 -38.5 1 90.06 300 LEU A C 1
ATOM 2335 O O . LEU A 1 300 ? 1.147 -101.188 -37.938 1 90.06 300 LEU A O 1
ATOM 2339 N N . SER A 1 301 ? 2.787 -102.812 -38.031 1 89.69 301 SER A N 1
ATOM 2340 C CA . SER A 1 301 ? 3.152 -102.562 -36.656 1 89.69 301 SER A CA 1
ATOM 2341 C C . SER A 1 301 ? 3.713 -101.188 -36.5 1 89.69 301 SER A C 1
ATOM 2343 O O . SER A 1 301 ? 3.355 -100.438 -35.531 1 89.69 301 SER A O 1
ATOM 2345 N N . LYS A 1 302 ? 4.523 -100.75 -37.344 1 90.69 302 LYS A N 1
ATOM 2346 C CA . LYS A 1 302 ? 5.078 -99.375 -37.312 1 90.69 302 LYS A CA 1
ATOM 2347 C C . LYS A 1 302 ? 3.98 -98.312 -37.469 1 90.69 302 LYS A C 1
ATOM 2349 O O . LYS A 1 302 ? 4.043 -97.25 -36.875 1 90.69 302 LYS A O 1
ATOM 2354 N N . MET A 1 303 ? 2.99 -98.625 -38.25 1 90.56 303 MET A N 1
ATOM 2355 C CA . MET A 1 303 ? 1.859 -97.688 -38.438 1 90.56 303 MET A CA 1
ATOM 2356 C C . MET A 1 303 ? 1.096 -97.5 -37.125 1 90.56 303 MET A C 1
ATOM 2358 O O . MET A 1 303 ? 0.63 -96.438 -36.844 1 90.56 303 MET A O 1
ATOM 2362 N N . HIS A 1 304 ? 1.02 -98.688 -36.406 1 89.69 304 HIS A N 1
ATOM 2363 C CA . HIS A 1 304 ? 0.362 -98.562 -35.125 1 89.69 304 HIS A CA 1
ATOM 2364 C C . HIS A 1 304 ? 1.132 -97.625 -34.188 1 89.69 304 HIS A C 1
ATOM 2366 O O . HIS A 1 304 ? 0.53 -96.875 -33.469 1 89.69 304 HIS A O 1
ATOM 2372 N N . ASP A 1 305 ? 2.438 -97.75 -34.25 1 89.25 305 ASP A N 1
ATOM 2373 C CA . ASP A 1 305 ? 3.268 -96.812 -33.5 1 89.25 305 ASP A CA 1
ATOM 2374 C C . ASP A 1 305 ? 3.027 -95.375 -33.969 1 89.25 305 ASP A C 1
ATOM 2376 O O . ASP A 1 305 ? 2.986 -94.438 -33.156 1 89.25 305 ASP A O 1
ATOM 2380 N N . GLY A 1 306 ? 2.867 -95.188 -35.188 1 87.56 306 GLY A N 1
ATOM 2381 C CA . GLY A 1 306 ? 2.566 -93.875 -35.75 1 87.56 306 GLY A CA 1
ATOM 2382 C C . GLY A 1 306 ? 1.245 -93.312 -35.281 1 87.56 306 GLY A C 1
ATOM 2383 O O . GLY A 1 306 ? 1.146 -92.125 -34.969 1 87.56 306 GLY A O 1
ATOM 2384 N N . GLN A 1 307 ? 0.285 -94.125 -35.125 1 88.44 307 GLN A N 1
ATOM 2385 C CA . GLN A 1 307 ? -1.02 -93.688 -34.625 1 88.44 307 GLN A CA 1
ATOM 2386 C C . GLN A 1 307 ? -0.938 -93.25 -33.156 1 88.44 307 GLN A C 1
ATOM 2388 O O . GLN A 1 307 ? -1.541 -92.25 -32.781 1 88.44 307 GLN A O 1
ATOM 2393 N N . ASN A 1 308 ? -0.176 -94.062 -32.438 1 89.38 308 ASN A N 1
ATOM 2394 C CA . ASN A 1 308 ? 0.017 -93.688 -31.031 1 89.38 308 ASN A CA 1
ATOM 2395 C C . ASN A 1 308 ? 0.732 -92.312 -30.891 1 89.38 308 ASN A C 1
ATOM 2397 O O . ASN A 1 308 ? 0.357 -91.5 -30.062 1 89.38 308 ASN A O 1
ATOM 2401 N N . LEU A 1 309 ? 1.644 -92.125 -31.734 1 89.75 309 LEU A N 1
ATOM 2402 C CA . LEU A 1 309 ? 2.383 -90.875 -31.719 1 89.75 309 LEU A CA 1
ATOM 2403 C C . LEU A 1 309 ? 1.498 -89.75 -32.188 1 89.75 309 LEU A C 1
ATOM 2405 O O . LEU A 1 309 ? 1.625 -88.625 -31.688 1 89.75 309 LEU A O 1
ATOM 2409 N N . LEU A 1 310 ? 0.643 -89.938 -33.094 1 90.44 310 LEU A N 1
ATOM 2410 C CA . LEU A 1 310 ? -0.291 -88.938 -33.531 1 90.44 310 LEU A CA 1
ATOM 2411 C C . LEU A 1 310 ? -1.174 -88.438 -32.406 1 90.44 310 LEU A C 1
ATOM 2413 O O . LEU A 1 310 ? -1.399 -87.25 -32.25 1 90.44 310 LEU A O 1
ATOM 2417 N N . VAL A 1 311 ? -1.642 -89.438 -31.594 1 89.56 311 VAL A N 1
ATOM 2418 C CA . VAL A 1 311 ? -2.498 -89.125 -30.469 1 89.56 311 VAL A CA 1
ATOM 2419 C C . VAL A 1 311 ? -1.732 -88.25 -29.484 1 89.56 311 VAL A C 1
ATOM 2421 O O . VAL A 1 311 ? -2.23 -87.188 -29.078 1 89.56 311 VAL A O 1
ATOM 2424 N N . THR A 1 312 ? -0.52 -88.562 -29.219 1 89.25 312 THR A N 1
ATOM 2425 C CA . THR A 1 312 ? 0.306 -87.812 -28.297 1 89.25 312 THR A CA 1
ATOM 2426 C C . THR A 1 312 ? 0.601 -86.438 -28.859 1 89.25 312 THR A C 1
ATOM 2428 O O . THR A 1 312 ? 0.488 -85.438 -28.156 1 89.25 312 THR A O 1
ATOM 2431 N N . CYS A 1 313 ? 0.936 -86.312 -30.125 1 91.31 313 CYS A N 1
ATOM 2432 C CA . CYS A 1 313 ? 1.271 -85.062 -30.781 1 91.31 313 CYS A CA 1
ATOM 2433 C C . CYS A 1 313 ? 0.054 -84.125 -30.844 1 91.31 313 CYS A C 1
ATOM 2435 O O . CYS A 1 313 ? 0.182 -82.938 -30.734 1 91.31 313 CYS A O 1
ATOM 2437 N N . THR A 1 314 ? -1.104 -84.812 -31.062 1 90.94 314 THR A N 1
ATOM 2438 C CA . THR A 1 314 ? -2.326 -84 -31.109 1 90.94 314 THR A CA 1
ATOM 2439 C C . THR A 1 314 ? -2.602 -83.312 -29.766 1 90.94 314 THR A C 1
ATOM 2441 O O . THR A 1 314 ? -2.975 -82.188 -29.703 1 90.94 314 THR A O 1
ATOM 2444 N N . VAL A 1 315 ? -2.34 -84.125 -28.703 1 91.88 315 VAL A N 1
ATOM 2445 C CA . VAL A 1 315 ? -2.52 -83.562 -27.359 1 91.88 315 VAL A CA 1
ATOM 2446 C C . VAL A 1 315 ? -1.528 -82.438 -27.125 1 91.88 315 VAL A C 1
ATOM 2448 O O . VAL A 1 315 ? -1.904 -81.375 -26.641 1 91.88 315 VAL A O 1
ATOM 2451 N N . GLN A 1 316 ? -0.294 -82.625 -27.5 1 92 316 GLN A N 1
ATOM 2452 C CA . GLN A 1 316 ? 0.739 -81.562 -27.312 1 92 316 GLN A CA 1
ATOM 2453 C C . GLN A 1 316 ? 0.456 -80.375 -28.188 1 92 316 GLN A C 1
ATOM 2455 O O . GLN A 1 316 ? 0.743 -79.25 -27.781 1 92 316 GLN A O 1
ATOM 2460 N N . SER A 1 317 ? -0.08 -80.625 -29.375 1 92.19 317 SER A N 1
ATOM 2461 C CA . SER A 1 317 ? -0.438 -79.5 -30.266 1 92.19 317 SER A CA 1
ATOM 2462 C C . SER A 1 317 ? -1.518 -78.625 -29.641 1 92.19 317 SER A C 1
ATOM 2464 O O . SER A 1 317 ? -1.433 -77.375 -29.688 1 92.19 317 SER A O 1
ATOM 2466 N N . LYS A 1 318 ? -2.477 -79.25 -29 1 90.75 318 LYS A N 1
ATOM 2467 C CA . LYS A 1 318 ? -3.533 -78.5 -28.328 1 90.75 318 LYS A CA 1
ATOM 2468 C C . LYS A 1 318 ? -2.973 -77.688 -27.172 1 90.75 318 LYS A C 1
ATOM 2470 O O . LYS A 1 318 ? -3.332 -76.5 -27 1 90.75 318 LYS A O 1
ATOM 2475 N N . GLU A 1 319 ? -2.078 -78.312 -26.469 1 92.38 319 GLU A N 1
ATOM 2476 C CA . GLU A 1 319 ? -1.443 -77.562 -25.359 1 92.38 319 GLU A CA 1
ATOM 2477 C C . GLU A 1 319 ? -0.583 -76.438 -25.859 1 92.38 319 GLU A C 1
ATOM 2479 O O . GLU A 1 319 ? -0.576 -75.375 -25.266 1 92.38 319 GLU A O 1
ATOM 2484 N N . PHE A 1 320 ? 0.131 -76.688 -26.922 1 93.75 320 PHE A N 1
ATOM 2485 C CA . PHE A 1 320 ? 0.975 -75.625 -27.547 1 93.75 320 PHE A CA 1
ATOM 2486 C C . PHE A 1 320 ? 0.148 -74.438 -27.953 1 93.75 320 PHE A C 1
ATOM 2488 O O . PHE A 1 320 ? 0.494 -73.312 -27.625 1 93.75 320 PHE A O 1
ATOM 2495 N N . VAL A 1 321 ? -1.009 -74.75 -28.594 1 90.5 321 VAL A N 1
ATOM 2496 C CA . VAL A 1 321 ? -1.853 -73.625 -29.094 1 90.5 321 VAL A CA 1
ATOM 2497 C C . VAL A 1 321 ? -2.418 -72.875 -27.906 1 90.5 321 VAL A C 1
ATOM 2499 O O . VAL A 1 321 ? -2.443 -71.625 -27.938 1 90.5 321 VAL A O 1
ATOM 2502 N N . HIS A 1 322 ? -2.748 -73.562 -26.875 1 92.38 322 HIS A N 1
ATOM 2503 C CA . HIS A 1 322 ? -3.301 -72.938 -25.703 1 92.38 322 HIS A CA 1
ATOM 2504 C C . HIS A 1 322 ? -2.254 -72.062 -25.016 1 92.38 322 HIS A C 1
ATOM 2506 O O . HIS A 1 322 ? -2.51 -70.875 -24.703 1 92.38 322 HIS A O 1
ATOM 2512 N N . ARG A 1 323 ? -1.09 -72.562 -24.797 1 94.19 323 ARG A N 1
ATOM 2513 C CA . ARG A 1 323 ? -0.013 -71.812 -24.141 1 94.19 323 ARG A CA 1
ATOM 2514 C C . ARG A 1 323 ? 0.407 -70.625 -24.969 1 94.19 323 ARG A C 1
ATOM 2516 O O . ARG A 1 323 ? 0.718 -69.562 -24.422 1 94.19 323 ARG A O 1
ATOM 2523 N N . GLN A 1 324 ? 0.376 -70.812 -26.234 1 91 324 GLN A N 1
ATOM 2524 C CA . GLN A 1 324 ? 0.745 -69.75 -27.125 1 91 324 GLN A CA 1
ATOM 2525 C C . GLN A 1 324 ? -0.262 -68.625 -27.047 1 91 324 GLN A C 1
ATOM 2527 O O . GLN A 1 324 ? 0.121 -67.438 -27.031 1 91 324 GLN A O 1
ATOM 2532 N N . ARG A 1 325 ? -1.471 -69 -26.953 1 90.62 325 ARG A N 1
ATOM 2533 C CA . ARG A 1 325 ? -2.512 -67.938 -26.812 1 90.62 325 ARG A CA 1
ATOM 2534 C C . ARG A 1 325 ? -2.359 -67.188 -25.5 1 90.62 325 ARG A C 1
ATOM 2536 O O . ARG A 1 325 ? -2.455 -65.938 -25.469 1 90.62 325 ARG A O 1
ATOM 2543 N N . ASP A 1 326 ? -2.037 -67.938 -24.438 1 92.75 326 ASP A N 1
ATOM 2544 C CA . ASP A 1 326 ? -1.827 -67.312 -23.141 1 92.75 326 ASP A CA 1
ATOM 2545 C C . ASP A 1 326 ? -0.637 -66.375 -23.172 1 92.75 326 ASP A C 1
ATOM 2547 O O . ASP A 1 326 ? -0.722 -65.25 -22.672 1 92.75 326 ASP A O 1
ATOM 2551 N N . ASN A 1 327 ? 0.381 -66.75 -23.766 1 92 327 ASN A N 1
ATOM 2552 C CA . ASN A 1 327 ? 1.587 -65.938 -23.844 1 92 327 ASN A CA 1
ATOM 2553 C C . ASN A 1 327 ? 1.356 -64.688 -24.672 1 92 327 ASN A C 1
ATOM 2555 O O . ASN A 1 327 ? 1.855 -63.625 -24.328 1 92 327 ASN A O 1
ATOM 2559 N N . GLN A 1 328 ? 0.526 -64.875 -25.688 1 90.25 328 GLN A N 1
ATOM 2560 C CA . GLN A 1 328 ? 0.215 -63.719 -26.531 1 90.25 328 GLN A CA 1
ATOM 2561 C C . GLN A 1 328 ? -0.592 -62.688 -25.766 1 90.25 328 GLN A C 1
ATOM 2563 O O . GLN A 1 328 ? -0.39 -61.469 -25.938 1 90.25 328 GLN A O 1
ATOM 2568 N N . GLU A 1 329 ? -1.412 -63.156 -24.922 1 92.94 329 GLU A N 1
ATOM 2569 C CA . GLU A 1 329 ? -2.205 -62.281 -24.094 1 92.94 329 GLU A CA 1
ATOM 2570 C C . GLU A 1 329 ? -1.326 -61.531 -23.094 1 92.94 329 GLU A C 1
ATOM 2572 O O . GLU A 1 329 ? -1.481 -60.312 -22.906 1 92.94 329 GLU A O 1
ATOM 2577 N N . VAL A 1 330 ? -0.398 -62.188 -22.516 1 93.19 330 VAL A N 1
ATOM 2578 C CA . VAL A 1 330 ? 0.506 -61.562 -21.547 1 93.19 330 VAL A CA 1
ATOM 2579 C C . VAL A 1 330 ? 1.396 -60.531 -22.25 1 93.19 330 VAL A C 1
ATOM 2581 O O . VAL A 1 330 ? 1.633 -59.438 -21.719 1 93.19 330 VAL A O 1
ATOM 2584 N N . ILE A 1 331 ? 1.858 -60.812 -23.406 1 92.69 331 ILE A N 1
ATOM 2585 C CA . ILE A 1 331 ? 2.703 -59.906 -24.156 1 92.69 331 ILE A CA 1
ATOM 2586 C C . ILE A 1 331 ? 1.923 -58.625 -24.484 1 92.69 331 ILE A C 1
ATOM 2588 O O . ILE A 1 331 ? 2.445 -57.531 -24.344 1 92.69 331 ILE A O 1
ATOM 2592 N N . ALA A 1 332 ? 0.673 -58.875 -24.906 1 92.75 332 ALA A N 1
ATOM 2593 C CA . ALA A 1 332 ? -0.176 -57.719 -25.234 1 92.75 332 ALA A CA 1
ATOM 2594 C C . ALA A 1 332 ? -0.381 -56.812 -24.016 1 92.75 332 ALA A C 1
ATOM 2596 O O . ALA A 1 332 ? -0.342 -55.594 -24.125 1 92.75 332 ALA A O 1
ATOM 2597 N N . GLU A 1 333 ? -0.558 -57.438 -22.875 1 94 333 GLU A N 1
ATOM 2598 C CA . GLU A 1 333 ? -0.738 -56.688 -21.625 1 94 333 GLU A CA 1
ATOM 2599 C C . GLU A 1 333 ? 0.525 -55.906 -21.266 1 94 333 GLU A C 1
ATOM 2601 O O . GLU A 1 333 ? 0.452 -54.75 -20.875 1 94 333 GLU A O 1
ATOM 2606 N N . ARG A 1 334 ? 1.583 -56.5 -21.375 1 92.25 334 ARG A N 1
ATOM 2607 C CA . ARG A 1 334 ? 2.854 -55.875 -21.047 1 92.25 334 ARG A CA 1
ATOM 2608 C C . ARG A 1 334 ? 3.182 -54.75 -22.031 1 92.25 334 ARG A C 1
ATOM 2610 O O . ARG A 1 334 ? 3.762 -53.719 -21.656 1 92.25 334 ARG A O 1
ATOM 2617 N N . LEU A 1 335 ? 2.84 -54.969 -23.297 1 92.38 335 LEU A N 1
ATOM 2618 C CA . LEU A 1 335 ? 3.008 -53.938 -24.297 1 92.38 335 LEU A CA 1
ATOM 2619 C C . LEU A 1 335 ? 2.182 -52.719 -23.953 1 92.38 335 LEU A C 1
ATOM 2621 O O . LEU A 1 335 ? 2.67 -51.562 -24.062 1 92.38 335 LEU A O 1
ATOM 2625 N N . ASP A 1 336 ? 1.015 -52.969 -23.469 1 94.88 336 ASP A N 1
ATOM 2626 C CA . ASP A 1 336 ? 0.141 -51.875 -23.062 1 94.88 336 ASP A CA 1
ATOM 2627 C C . ASP A 1 336 ? 0.733 -51.094 -21.875 1 94.88 336 ASP A C 1
ATOM 2629 O O . ASP A 1 336 ? 0.688 -49.875 -21.828 1 94.88 336 ASP A O 1
ATOM 2633 N N . GLU A 1 337 ? 1.276 -51.844 -20.969 1 93.81 337 GLU A N 1
ATOM 2634 C CA . GLU A 1 337 ? 1.891 -51.25 -19.797 1 93.81 337 GLU A CA 1
ATOM 2635 C C . GLU A 1 337 ? 3.102 -50.406 -20.172 1 93.81 337 GLU A C 1
ATOM 2637 O O . GLU A 1 337 ? 3.287 -49.281 -19.656 1 93.81 337 GLU A O 1
ATOM 2642 N N . LEU A 1 338 ? 3.84 -50.844 -21.094 1 92.88 338 LEU A N 1
ATOM 2643 C CA . LEU A 1 338 ? 5.012 -50.125 -21.562 1 92.88 338 LEU A CA 1
ATOM 2644 C C . LEU A 1 338 ? 4.598 -48.812 -22.234 1 92.88 338 LEU A C 1
ATOM 2646 O O . LEU A 1 338 ? 5.227 -47.781 -22.031 1 92.88 338 LEU A O 1
ATOM 2650 N N . GLN A 1 339 ? 3.59 -48.906 -23.031 1 93.19 339 GLN A N 1
ATOM 2651 C CA . GLN A 1 339 ? 3.092 -47.719 -23.719 1 93.19 339 GLN A CA 1
ATOM 2652 C C . GLN A 1 339 ? 2.555 -46.688 -22.734 1 93.19 339 GLN A C 1
ATOM 2654 O O . GLN A 1 339 ? 2.801 -45.5 -22.875 1 93.19 339 GLN A O 1
ATOM 2659 N N . ARG A 1 340 ? 1.894 -47.156 -21.719 1 94.38 340 ARG A N 1
ATOM 2660 C CA . ARG A 1 340 ? 1.367 -46.281 -20.688 1 94.38 340 ARG A CA 1
ATOM 2661 C C . ARG A 1 340 ? 2.496 -45.594 -19.938 1 94.38 340 ARG A C 1
ATOM 2663 O O . ARG A 1 340 ? 2.406 -44.406 -19.641 1 94.38 340 ARG A O 1
ATOM 2670 N N . LEU A 1 341 ? 3.475 -46.344 -19.625 1 93.12 341 LEU A N 1
ATOM 2671 C CA . LEU A 1 341 ? 4.637 -45.781 -18.953 1 93.12 341 LEU A CA 1
ATOM 2672 C C . LEU A 1 341 ? 5.305 -44.719 -19.828 1 93.12 341 LEU A C 1
ATOM 2674 O O . LEU A 1 341 ? 5.688 -43.656 -19.328 1 93.12 341 LEU A O 1
ATOM 2678 N N . THR A 1 342 ? 5.461 -45 -21.094 1 93.5 342 THR A N 1
ATOM 2679 C CA . THR A 1 342 ? 6.039 -44.031 -22.031 1 93.5 342 THR A CA 1
ATOM 2680 C C . THR A 1 342 ? 5.211 -42.75 -22.078 1 93.5 342 THR A C 1
ATOM 2682 O O . THR A 1 342 ? 5.754 -41.656 -21.984 1 93.5 342 THR A O 1
ATOM 2685 N N . ASP A 1 343 ? 3.916 -42.938 -22.172 1 93.62 343 ASP A N 1
ATOM 2686 C CA . ASP A 1 343 ? 3.016 -41.781 -22.203 1 93.62 343 ASP A CA 1
ATOM 2687 C C . ASP A 1 343 ? 3.129 -40.969 -20.938 1 93.62 343 ASP A C 1
ATOM 2689 O O . ASP A 1 343 ? 3.141 -39.719 -20.984 1 93.62 343 ASP A O 1
ATOM 2693 N N . HIS A 1 344 ? 3.217 -41.625 -19.875 1 94 344 HIS A N 1
ATOM 2694 C CA . HIS A 1 344 ? 3.326 -40.938 -18.594 1 94 344 HIS A CA 1
ATOM 2695 C C . HIS A 1 344 ? 4.582 -40.094 -18.531 1 94 344 HIS A C 1
ATOM 2697 O O . HIS A 1 344 ? 4.52 -38.906 -18.125 1 94 344 HIS A O 1
ATOM 2703 N N . TYR A 1 345 ? 5.633 -40.594 -18.922 1 93.88 345 TYR A N 1
ATOM 2704 C CA . TYR A 1 345 ? 6.895 -39.875 -18.781 1 93.88 345 TYR A CA 1
ATOM 2705 C C . TYR A 1 345 ? 7.02 -38.781 -19.844 1 93.88 345 TYR A C 1
ATOM 2707 O O . TYR A 1 345 ? 7.68 -37.781 -19.625 1 93.88 345 TYR A O 1
ATOM 2715 N N . VAL A 1 346 ? 6.363 -39.031 -21.047 1 92.38 346 VAL A N 1
ATOM 2716 C CA . VAL A 1 346 ? 6.258 -37.938 -22.016 1 92.38 346 VAL A CA 1
ATOM 2717 C C . VAL A 1 346 ? 5.484 -36.75 -21.391 1 92.38 346 VAL A C 1
ATOM 2719 O O . VAL A 1 346 ? 5.934 -35.625 -21.453 1 92.38 346 VAL A O 1
ATOM 2722 N N . LEU A 1 347 ? 4.434 -37.125 -20.734 1 92.5 347 LEU A N 1
ATOM 2723 C CA . LEU A 1 347 ? 3.598 -36.125 -20.094 1 92.5 347 LEU A CA 1
ATOM 2724 C C . LEU A 1 347 ? 4.328 -35.469 -18.938 1 92.5 347 LEU A C 1
ATOM 2726 O O . LEU A 1 347 ? 4.156 -34.281 -18.672 1 92.5 347 LEU A O 1
ATOM 2730 N N . PHE A 1 348 ? 5.117 -36.219 -18.266 1 94.56 348 PHE A N 1
ATOM 2731 C CA . PHE A 1 348 ? 5.953 -35.688 -17.203 1 94.56 348 PHE A CA 1
ATOM 2732 C C . PHE A 1 348 ? 6.902 -34.625 -17.75 1 94.56 348 PHE A C 1
ATOM 2734 O O . PHE A 1 348 ? 7.008 -33.531 -17.188 1 94.56 348 PHE A O 1
ATOM 2741 N N . GLY A 1 349 ? 7.508 -34.938 -18.797 1 92.06 349 GLY A N 1
ATOM 2742 C CA . GLY A 1 349 ? 8.375 -33.938 -19.422 1 92.06 349 GLY A CA 1
ATOM 2743 C C . GLY A 1 349 ? 7.641 -32.688 -19.828 1 92.06 349 GLY A C 1
ATOM 2744 O O . GLY A 1 349 ? 8.117 -31.578 -19.578 1 92.06 349 GLY A O 1
ATOM 2745 N N . ASP A 1 350 ? 6.52 -32.875 -20.406 1 92.56 350 ASP A N 1
ATOM 2746 C CA . ASP A 1 350 ? 5.688 -31.75 -20.812 1 92.56 350 ASP A CA 1
ATOM 2747 C C . ASP A 1 350 ? 5.234 -30.938 -19.609 1 92.56 350 ASP A C 1
ATOM 2749 O O . ASP A 1 350 ? 5.227 -29.703 -19.656 1 92.56 350 ASP A O 1
ATOM 2753 N N . ALA A 1 351 ? 4.867 -31.672 -18.609 1 94.56 351 ALA A N 1
ATOM 2754 C CA . ALA A 1 351 ? 4.398 -31.016 -17.391 1 94.56 351 ALA A CA 1
ATOM 2755 C C . ALA A 1 351 ? 5.508 -30.188 -16.75 1 94.56 351 ALA A C 1
ATOM 2757 O O . ALA A 1 351 ? 5.254 -29.125 -16.188 1 94.56 351 ALA A O 1
ATOM 2758 N N . TYR A 1 352 ? 6.695 -30.672 -16.844 1 94.5 352 TYR A N 1
ATOM 2759 C CA . TYR A 1 352 ? 7.816 -29.906 -16.297 1 94.5 352 TYR A CA 1
ATOM 2760 C C . TYR A 1 352 ? 8.023 -28.609 -17.062 1 94.5 352 TYR A C 1
ATOM 2762 O O . TYR A 1 352 ? 8.242 -27.562 -16.469 1 94.5 352 TYR A O 1
ATOM 2770 N N . ASP A 1 353 ? 7.988 -28.688 -18.344 1 93.94 353 ASP A N 1
ATOM 2771 C CA . ASP A 1 353 ? 8.078 -27.469 -19.141 1 93.94 353 ASP A CA 1
ATOM 2772 C C . ASP A 1 353 ? 6.945 -26.516 -18.797 1 93.94 353 ASP A C 1
ATOM 2774 O O . ASP A 1 353 ? 7.156 -25.297 -18.703 1 93.94 353 ASP A O 1
ATOM 2778 N N . ALA A 1 354 ? 5.766 -27.078 -18.688 1 94.31 354 ALA A N 1
ATOM 2779 C CA . ALA A 1 354 ? 4.621 -26.25 -18.312 1 94.31 354 ALA A CA 1
ATOM 2780 C C . ALA A 1 354 ? 4.832 -25.609 -16.938 1 94.31 354 ALA A C 1
ATOM 2782 O O . ALA A 1 354 ? 4.41 -24.469 -16.703 1 94.31 354 ALA A O 1
ATOM 2783 N N . LEU A 1 355 ? 5.469 -26.359 -16.062 1 94.38 355 LEU A N 1
ATOM 2784 C CA . LEU A 1 355 ? 5.773 -25.844 -14.742 1 94.38 355 LEU A CA 1
ATOM 2785 C C . LEU A 1 355 ? 6.699 -24.641 -14.82 1 94.38 355 LEU A C 1
ATOM 2787 O O . LEU A 1 355 ? 6.477 -23.641 -14.141 1 94.38 355 LEU A O 1
ATOM 2791 N N . LEU A 1 356 ? 7.66 -24.734 -15.648 1 94.19 356 LEU A N 1
ATOM 2792 C CA . LEU A 1 356 ? 8.586 -23.609 -15.82 1 94.19 356 LEU A CA 1
ATOM 2793 C C . LEU A 1 356 ? 7.859 -22.375 -16.328 1 94.19 356 LEU A C 1
ATOM 2795 O O . LEU A 1 356 ? 8.109 -21.266 -15.867 1 94.19 356 LEU A O 1
ATOM 2799 N N . VAL A 1 357 ? 6.961 -22.594 -17.266 1 94.06 357 VAL A N 1
ATOM 2800 C CA . VAL A 1 357 ? 6.18 -21.484 -17.812 1 94.06 357 VAL A CA 1
ATOM 2801 C C . VAL A 1 357 ? 5.277 -20.906 -16.734 1 94.06 357 VAL A C 1
ATOM 2803 O O . VAL A 1 357 ? 5.141 -19.672 -16.625 1 94.06 357 VAL A O 1
ATOM 2806 N N . GLU A 1 358 ? 4.707 -21.828 -15.969 1 94.12 358 GLU A N 1
ATOM 2807 C CA . GLU A 1 358 ? 3.846 -21.406 -14.875 1 94.12 358 GLU A CA 1
ATOM 2808 C C . GLU A 1 358 ? 4.621 -20.562 -13.859 1 94.12 358 GLU A C 1
ATOM 2810 O O . GLU A 1 358 ? 4.133 -19.531 -13.391 1 94.12 358 GLU A O 1
ATOM 2815 N N . VAL A 1 359 ? 5.762 -20.953 -13.508 1 93.12 359 VAL A N 1
ATOM 2816 C CA . VAL A 1 359 ? 6.598 -20.203 -12.578 1 93.12 359 VAL A CA 1
ATOM 2817 C C . VAL A 1 359 ? 6.914 -18.828 -13.156 1 93.12 359 VAL A C 1
ATOM 2819 O O . VAL A 1 359 ? 6.883 -17.828 -12.438 1 93.12 359 VAL A O 1
ATOM 2822 N N . GLY A 1 360 ? 7.203 -18.812 -14.461 1 93 360 GLY A N 1
ATOM 2823 C CA . GLY A 1 360 ? 7.402 -17.531 -15.117 1 93 360 GLY A CA 1
ATOM 2824 C C . GLY A 1 360 ? 6.203 -16.609 -15.008 1 93 360 GLY A C 1
ATOM 2825 O O . GLY A 1 360 ? 6.352 -15.406 -14.758 1 93 360 GLY A O 1
ATOM 2826 N N . ARG A 1 361 ? 5.043 -17.188 -15.227 1 94.44 361 ARG A N 1
ATOM 2827 C CA . ARG A 1 361 ? 3.809 -16.406 -15.094 1 94.44 361 ARG A CA 1
ATOM 2828 C C . ARG A 1 361 ? 3.652 -15.875 -13.672 1 94.44 361 ARG A C 1
ATOM 2830 O O . ARG A 1 361 ? 3.318 -14.703 -13.484 1 94.44 361 ARG A O 1
ATOM 2837 N N . ARG A 1 362 ? 3.867 -16.719 -12.656 1 92.81 362 ARG A N 1
ATOM 2838 C CA . ARG A 1 362 ? 3.744 -16.328 -11.258 1 92.81 362 ARG A CA 1
ATOM 2839 C C . ARG A 1 362 ? 4.715 -15.203 -10.906 1 92.81 362 ARG A C 1
ATOM 2841 O O . ARG A 1 362 ? 4.363 -14.273 -10.18 1 92.81 362 ARG A O 1
ATOM 2848 N N . ILE A 1 363 ? 5.895 -15.289 -11.438 1 91.5 363 ILE A N 1
ATOM 2849 C CA . ILE A 1 363 ? 6.902 -14.258 -11.211 1 91.5 363 ILE A CA 1
ATOM 2850 C C . ILE A 1 363 ? 6.434 -12.938 -11.82 1 91.5 363 ILE A C 1
ATOM 2852 O O . ILE A 1 363 ? 6.574 -11.875 -11.203 1 91.5 363 ILE A O 1
ATOM 2856 N N . ALA A 1 364 ? 5.883 -13.031 -12.984 1 92.94 364 ALA A N 1
ATOM 2857 C CA . ALA A 1 364 ? 5.387 -11.836 -13.656 1 92.94 364 ALA A CA 1
ATOM 2858 C C . ALA A 1 364 ? 4.262 -11.188 -12.852 1 92.94 364 ALA A C 1
ATOM 2860 O O . ALA A 1 364 ? 4.207 -9.961 -12.727 1 92.94 364 ALA A O 1
ATOM 2861 N N . VAL A 1 365 ? 3.359 -11.961 -12.344 1 93.62 365 VAL A N 1
ATOM 2862 C CA . VAL A 1 365 ? 2.246 -11.453 -11.547 1 93.62 365 VAL A CA 1
ATOM 2863 C C . VAL A 1 365 ? 2.775 -10.789 -10.281 1 93.62 365 VAL A C 1
ATOM 2865 O O . VAL A 1 365 ? 2.309 -9.719 -9.891 1 93.62 365 VAL A O 1
ATOM 2868 N N . GLN A 1 366 ? 3.748 -11.445 -9.68 1 90.69 366 GLN A N 1
ATOM 2869 C CA . GLN A 1 366 ? 4.34 -10.867 -8.477 1 90.69 366 GLN A CA 1
ATOM 2870 C C . GLN A 1 366 ? 4.996 -9.523 -8.781 1 90.69 366 GLN A C 1
ATOM 2872 O O . GLN A 1 366 ? 4.871 -8.578 -7.996 1 90.69 366 GLN A O 1
ATOM 2877 N N . ARG A 1 367 ? 5.672 -9.531 -9.867 1 90.94 367 ARG A N 1
ATOM 2878 C CA . ARG A 1 367 ? 6.301 -8.273 -10.266 1 90.94 367 ARG A CA 1
ATOM 2879 C C . ARG A 1 367 ? 5.254 -7.191 -10.5 1 90.94 367 ARG A C 1
ATOM 2881 O O . ARG A 1 367 ? 5.48 -6.023 -10.172 1 90.94 367 ARG A O 1
ATOM 2888 N N . GLN A 1 368 ? 4.191 -7.574 -11.094 1 94.06 368 GLN A N 1
ATOM 2889 C CA . GLN A 1 368 ? 3.098 -6.633 -11.305 1 94.06 368 GLN A CA 1
ATOM 2890 C C . GLN A 1 368 ? 2.553 -6.117 -9.977 1 94.06 368 GLN A C 1
ATOM 2892 O O . GLN A 1 368 ? 2.295 -4.918 -9.828 1 94.06 368 GLN A O 1
ATOM 2897 N N . LYS A 1 369 ? 2.359 -6.988 -9.016 1 91.5 369 LYS A N 1
ATOM 2898 C CA . LYS A 1 369 ? 1.881 -6.602 -7.695 1 91.5 369 LYS A CA 1
ATOM 2899 C C . LYS A 1 369 ? 2.859 -5.648 -7.016 1 91.5 369 LYS A C 1
ATOM 2901 O O . LYS A 1 369 ? 2.447 -4.641 -6.434 1 91.5 369 LYS A O 1
ATOM 2906 N N . ASP A 1 370 ? 4.109 -5.977 -7.129 1 90.25 370 ASP A N 1
ATOM 2907 C CA . ASP A 1 370 ? 5.145 -5.113 -6.559 1 90.25 370 ASP A CA 1
ATOM 2908 C C . ASP A 1 370 ? 5.105 -3.721 -7.184 1 90.25 370 ASP A C 1
ATOM 2910 O O . ASP A 1 370 ? 5.273 -2.719 -6.484 1 90.25 370 ASP A O 1
ATOM 2914 N N . ALA A 1 371 ? 4.922 -3.742 -8.453 1 93.25 371 ALA A N 1
ATOM 2915 C CA . ALA A 1 371 ? 4.863 -2.461 -9.156 1 93.25 371 ALA A CA 1
ATOM 2916 C C . ALA A 1 371 ? 3.678 -1.627 -8.672 1 93.25 371 ALA A C 1
ATOM 2918 O O . ALA A 1 371 ? 3.791 -0.409 -8.516 1 93.25 371 ALA A O 1
ATOM 2919 N N . ILE A 1 372 ? 2.564 -2.199 -8.445 1 93.88 372 ILE A N 1
ATOM 2920 C CA . ILE A 1 372 ? 1.365 -1.52 -7.969 1 93.88 372 ILE A CA 1
ATOM 2921 C C . ILE A 1 372 ? 1.633 -0.904 -6.598 1 93.88 372 ILE A C 1
ATOM 2923 O O . ILE A 1 372 ? 1.285 0.253 -6.352 1 93.88 372 ILE A O 1
ATOM 2927 N N . ILE A 1 373 ? 2.271 -1.636 -5.777 1 89.69 373 ILE A N 1
ATOM 2928 C CA . ILE A 1 373 ? 2.584 -1.173 -4.43 1 89.69 373 ILE A CA 1
ATOM 2929 C C . ILE A 1 373 ? 3.576 -0.015 -4.5 1 89.69 373 ILE A C 1
ATOM 2931 O O . ILE A 1 373 ? 3.416 0.992 -3.805 1 89.69 373 ILE A O 1
ATOM 2935 N N . HIS A 1 374 ? 4.57 -0.207 -5.328 1 90.75 374 HIS A N 1
ATOM 2936 C CA . HIS A 1 374 ? 5.574 0.843 -5.477 1 90.75 374 HIS A CA 1
ATOM 2937 C C . HIS A 1 374 ? 4.941 2.139 -5.977 1 90.75 374 HIS A C 1
ATOM 2939 O O . HIS A 1 374 ? 5.266 3.223 -5.48 1 90.75 374 HIS A O 1
ATOM 2945 N N . ASP A 1 375 ? 4.078 1.955 -6.891 1 94.19 375 ASP A N 1
ATOM 2946 C CA . ASP A 1 375 ? 3.387 3.123 -7.43 1 94.19 375 ASP A CA 1
ATOM 2947 C C . ASP A 1 375 ? 2.529 3.793 -6.355 1 94.19 375 ASP A C 1
ATOM 2949 O O . ASP A 1 375 ? 2.5 5.023 -6.258 1 94.19 375 ASP A O 1
ATOM 2953 N N . ALA A 1 376 ? 1.784 3.053 -5.613 1 92.44 376 ALA A N 1
ATOM 2954 C CA . ALA A 1 376 ? 0.947 3.578 -4.539 1 92.44 376 ALA A CA 1
ATOM 2955 C C . ALA A 1 376 ? 1.789 4.297 -3.49 1 92.44 376 ALA A C 1
ATOM 2957 O O . ALA A 1 376 ? 1.441 5.398 -3.055 1 92.44 376 ALA A O 1
ATOM 2958 N N . LEU A 1 377 ? 2.934 3.775 -3.111 1 89 377 LEU A N 1
ATOM 2959 C CA . LEU A 1 377 ? 3.822 4.371 -2.121 1 89 377 LEU A CA 1
ATOM 2960 C C . LEU A 1 377 ? 4.434 5.664 -2.648 1 89 377 LEU A C 1
ATOM 2962 O O . LEU A 1 377 ? 4.617 6.625 -1.896 1 89 377 LEU A O 1
ATOM 2966 N N . ALA A 1 378 ? 4.746 5.598 -3.943 1 91.62 378 ALA A N 1
ATOM 2967 C CA . ALA A 1 378 ? 5.285 6.809 -4.555 1 91.62 378 ALA A CA 1
ATOM 2968 C C . ALA A 1 378 ? 4.266 7.949 -4.504 1 91.62 378 ALA A C 1
ATOM 2970 O O . ALA A 1 378 ? 4.621 9.094 -4.203 1 91.62 378 ALA A O 1
ATOM 2971 N N . LYS A 1 379 ? 3.027 7.664 -4.773 1 94 379 LYS A N 1
ATOM 2972 C CA . LYS A 1 379 ? 1.959 8.656 -4.707 1 94 379 LYS A CA 1
ATOM 2973 C C . LYS A 1 379 ? 1.779 9.18 -3.285 1 94 379 LYS A C 1
ATOM 2975 O O . LYS A 1 379 ? 1.596 10.375 -3.076 1 94 379 LYS A O 1
ATOM 2980 N N . ILE A 1 380 ? 1.82 8.297 -2.322 1 91.81 380 ILE A N 1
ATOM 2981 C CA . ILE A 1 380 ? 1.666 8.656 -0.918 1 91.81 380 ILE A CA 1
ATOM 2982 C C . ILE A 1 380 ? 2.832 9.547 -0.482 1 91.81 380 ILE A C 1
ATOM 2984 O O . ILE A 1 380 ? 2.645 10.508 0.26 1 91.81 380 ILE A O 1
ATOM 2988 N N . ASP A 1 381 ? 4.016 9.234 -0.963 1 91.25 381 ASP A N 1
ATOM 2989 C CA . ASP A 1 381 ? 5.191 10.039 -0.638 1 91.25 381 ASP A CA 1
ATOM 2990 C C . ASP A 1 381 ? 5.043 11.461 -1.16 1 91.25 381 ASP A C 1
ATOM 2992 O O . ASP A 1 381 ? 5.406 12.422 -0.473 1 91.25 381 ASP A O 1
ATOM 2996 N N . ILE A 1 382 ? 4.547 11.562 -2.316 1 93.81 382 ILE A N 1
ATOM 2997 C CA . ILE A 1 382 ? 4.324 12.875 -2.908 1 93.81 382 ILE A CA 1
ATOM 2998 C C . ILE A 1 382 ? 3.32 13.656 -2.062 1 93.81 382 ILE A C 1
ATOM 3000 O O . ILE A 1 382 ? 3.529 14.836 -1.771 1 93.81 382 ILE A O 1
ATOM 3004 N N . LEU A 1 383 ? 2.232 12.977 -1.652 1 93.62 383 LEU A N 1
ATOM 3005 C CA . LEU A 1 383 ? 1.216 13.602 -0.813 1 93.62 383 LEU A CA 1
ATOM 3006 C C . LEU A 1 383 ? 1.798 14 0.538 1 93.62 383 LEU A C 1
ATOM 3008 O O . LEU A 1 383 ? 1.496 15.086 1.053 1 93.62 383 LEU A O 1
ATOM 3012 N N . ASN A 1 384 ? 2.611 13.156 1.096 1 91.62 384 ASN A N 1
ATOM 3013 C CA . ASN A 1 384 ? 3.246 13.445 2.377 1 91.62 384 ASN A CA 1
ATOM 3014 C C . ASN A 1 384 ? 4.168 14.656 2.287 1 91.62 384 ASN A C 1
ATOM 3016 O O . ASN A 1 384 ? 4.188 15.492 3.189 1 91.62 384 ASN A O 1
ATOM 3020 N N . GLU A 1 385 ? 4.926 14.664 1.183 1 93 385 GLU A N 1
ATOM 3021 C CA . GLU A 1 385 ? 5.797 15.82 0.983 1 93 385 GLU A CA 1
ATOM 3022 C C . GLU A 1 385 ? 4.988 17.109 0.87 1 93 385 GLU A C 1
ATOM 3024 O O . GLU A 1 385 ? 5.344 18.125 1.472 1 93 385 GLU A O 1
ATOM 3029 N N . GLY A 1 386 ? 3.928 17.078 0.1 1 94.31 386 GLY A N 1
ATOM 3030 C CA . GLY A 1 386 ? 3.043 18.219 0.002 1 94.31 386 GLY A CA 1
ATOM 3031 C C . GLY A 1 386 ? 2.414 18.609 1.329 1 94.31 386 GLY A C 1
ATOM 3032 O O . GLY A 1 386 ? 2.334 19.781 1.666 1 94.31 386 GLY A O 1
ATOM 3033 N N . ASP A 1 387 ? 1.989 17.625 2.053 1 94.44 387 ASP A N 1
ATOM 3034 C CA . ASP A 1 387 ? 1.381 17.844 3.359 1 94.44 387 ASP A CA 1
ATOM 3035 C C . ASP A 1 387 ? 2.385 18.453 4.336 1 94.44 387 ASP A C 1
ATOM 3037 O O . ASP A 1 387 ? 2.057 19.391 5.07 1 94.44 387 ASP A O 1
ATOM 3041 N N . LEU A 1 388 ? 3.576 17.969 4.371 1 93.06 388 LEU A N 1
ATOM 3042 C CA . LEU A 1 388 ? 4.625 18.484 5.242 1 93.06 388 LEU A CA 1
ATOM 3043 C C . LEU A 1 388 ? 4.91 19.938 4.941 1 93.06 388 LEU A C 1
ATOM 3045 O O . LEU A 1 388 ? 5.07 20.75 5.859 1 93.06 388 LEU A O 1
ATOM 3049 N N . ASN A 1 389 ? 4.949 20.234 3.666 1 95.38 389 ASN A N 1
ATOM 3050 C CA . ASN A 1 389 ? 5.176 21.609 3.258 1 95.38 389 ASN A CA 1
ATOM 3051 C C . ASN A 1 389 ? 4.043 22.531 3.727 1 95.38 389 ASN A C 1
ATOM 3053 O O . ASN A 1 389 ? 4.297 23.625 4.219 1 95.38 389 ASN A O 1
ATOM 3057 N N . GLU A 1 390 ? 2.834 22.062 3.58 1 95.81 390 GLU A N 1
ATOM 3058 C CA . GLU A 1 390 ? 1.676 22.844 4 1 95.81 390 GLU A CA 1
ATOM 3059 C C . GLU A 1 390 ? 1.646 23 5.52 1 95.81 390 GLU A C 1
ATOM 3061 O O . GLU A 1 390 ? 1.3 24.078 6.023 1 95.81 390 GLU A O 1
ATOM 3066 N N . ARG A 1 391 ? 2.014 21.984 6.293 1 93.88 391 ARG A N 1
ATOM 3067 C CA . ARG A 1 391 ? 2.068 22.062 7.75 1 93.88 391 ARG A CA 1
ATOM 3068 C C . ARG A 1 391 ? 3.117 23.078 8.211 1 93.88 391 ARG A C 1
ATOM 3070 O O . ARG A 1 391 ? 2.885 23.828 9.156 1 93.88 391 ARG A O 1
ATOM 3077 N N . GLU A 1 392 ? 4.25 23.016 7.465 1 93.94 392 GLU A N 1
ATOM 3078 C CA . GLU A 1 392 ? 5.305 23.984 7.785 1 93.94 392 GLU A CA 1
ATOM 3079 C C . GLU A 1 392 ? 4.859 25.406 7.492 1 93.94 392 GLU A C 1
ATOM 3081 O O . GLU A 1 392 ? 5.148 26.328 8.266 1 93.94 392 GLU A O 1
ATOM 3086 N N . GLN A 1 393 ? 4.191 25.562 6.395 1 95.25 393 GLN A N 1
ATOM 3087 C CA . GLN A 1 393 ? 3.666 26.875 6.047 1 95.25 393 GLN A CA 1
ATOM 3088 C C . GLN A 1 393 ? 2.646 27.359 7.078 1 95.25 393 GLN A C 1
ATOM 3090 O O . GLN A 1 393 ? 2.664 28.516 7.484 1 95.25 393 GLN A O 1
ATOM 3095 N N . PHE A 1 394 ? 1.825 26.453 7.535 1 96 394 PHE A N 1
ATOM 3096 C CA . PHE A 1 394 ? 0.838 26.781 8.555 1 96 394 PHE A CA 1
ATOM 3097 C C . PHE A 1 394 ? 1.52 27.188 9.859 1 96 394 PHE A C 1
ATOM 3099 O O . PHE A 1 394 ? 1.156 28.203 10.469 1 96 394 PHE A O 1
ATOM 3106 N N . ARG A 1 395 ? 2.496 26.406 10.227 1 93.31 395 ARG A N 1
ATOM 3107 C CA . ARG A 1 395 ? 3.223 26.672 11.461 1 93.31 395 ARG A CA 1
ATOM 3108 C C . ARG A 1 395 ? 3.922 28.031 11.406 1 93.31 395 ARG A C 1
ATOM 3110 O O . ARG A 1 395 ? 3.922 28.781 12.383 1 93.31 395 ARG A O 1
ATOM 3117 N N . SER A 1 396 ? 4.473 28.359 10.227 1 94.19 396 SER A N 1
ATOM 3118 C CA . SER A 1 396 ? 5.184 29.625 10.047 1 94.19 396 SER A CA 1
ATOM 3119 C C . SER A 1 396 ? 4.227 30.812 10.102 1 94.19 396 SER A C 1
ATOM 3121 O O . SER A 1 396 ? 4.559 31.859 10.664 1 94.19 396 SER A O 1
ATOM 3123 N N . GLU A 1 397 ? 3.002 30.594 9.688 1 93.81 397 GLU A N 1
ATOM 3124 C CA . GLU A 1 397 ? 2.051 31.703 9.562 1 93.81 397 GLU A CA 1
ATOM 3125 C C . GLU A 1 397 ? 1.258 31.891 10.852 1 93.81 397 GLU A C 1
ATOM 3127 O O . GLU A 1 397 ? 1.004 33.031 11.273 1 93.81 397 GLU A O 1
ATOM 3132 N N . TYR A 1 398 ? 0.851 30.797 11.477 1 93.75 398 TYR A N 1
ATOM 3133 C CA . TYR A 1 398 ? -0.108 30.891 12.57 1 93.75 398 TYR A CA 1
ATOM 3134 C C . TYR A 1 398 ? 0.446 30.266 13.844 1 93.75 398 TYR A C 1
ATOM 3136 O O . TYR A 1 398 ? -0.13 30.422 14.922 1 93.75 398 TYR A O 1
ATOM 3144 N N . GLY A 1 399 ? 1.556 29.531 13.734 1 90.44 399 GLY A N 1
ATOM 3145 C CA . GLY A 1 399 ? 2.102 28.766 14.844 1 90.44 399 GLY A CA 1
ATOM 3146 C C . GLY A 1 399 ? 2.414 29.625 16.062 1 90.44 399 GLY A C 1
ATOM 3147 O O . GLY A 1 399 ? 2.178 29.203 17.203 1 90.44 399 GLY A O 1
ATOM 3148 N N . ASP A 1 400 ? 2.76 30.875 15.891 1 90.81 400 ASP A N 1
ATOM 3149 C CA . ASP A 1 400 ? 3.188 31.766 16.969 1 90.81 400 ASP A CA 1
ATOM 3150 C C . ASP A 1 400 ? 1.99 32.25 17.781 1 90.81 400 ASP A C 1
ATOM 3152 O O . ASP A 1 400 ? 2.148 32.719 18.922 1 90.81 400 ASP A O 1
ATOM 3156 N N . TYR A 1 401 ? 0.84 32.188 17.234 1 92.62 401 TYR A N 1
ATOM 3157 C CA . TYR A 1 401 ? -0.335 32.781 17.891 1 92.62 401 TYR A CA 1
ATOM 3158 C C . TYR A 1 401 ? -1.162 31.688 18.562 1 92.62 401 TYR A C 1
ATOM 3160 O O . TYR A 1 401 ? -2.156 31.984 19.234 1 92.62 401 TYR A O 1
ATOM 3168 N N . LEU A 1 402 ? -0.775 30.438 18.297 1 92.81 402 LEU A N 1
ATOM 3169 C CA . LEU A 1 402 ? -1.487 29.328 18.891 1 92.81 402 LEU A CA 1
ATOM 3170 C C . LEU A 1 402 ? -0.73 28.781 20.109 1 92.81 402 LEU A C 1
ATOM 3172 O O . LEU A 1 402 ? 0.483 28.578 20.047 1 92.81 402 LEU A O 1
ATOM 3176 N N . PRO A 1 403 ? -1.513 28.688 21.234 1 89.75 403 PRO A N 1
ATOM 3177 C CA . PRO A 1 403 ? -0.861 28.016 22.359 1 89.75 403 PRO A CA 1
ATOM 3178 C C . PRO A 1 403 ? -0.406 26.594 22.031 1 89.75 403 PRO A C 1
ATOM 3180 O O . PRO A 1 403 ? -1.067 25.891 21.25 1 89.75 403 PRO A O 1
ATOM 3183 N N . SER A 1 404 ? 0.668 26.078 22.625 1 82.75 404 SER A N 1
ATOM 3184 C CA . SER A 1 404 ? 1.267 24.781 22.328 1 82.75 404 SER A CA 1
ATOM 3185 C C . SER A 1 404 ? 0.375 23.641 22.797 1 82.75 404 SER A C 1
ATOM 3187 O O . SER A 1 404 ? 0.424 22.547 22.25 1 82.75 404 SER A O 1
ATOM 3189 N N . ASP A 1 405 ? -0.456 23.891 23.75 1 84.25 405 ASP A N 1
ATOM 3190 C CA . ASP A 1 405 ? -1.232 22.812 24.344 1 84.25 405 ASP A CA 1
ATOM 3191 C C . ASP A 1 405 ? -2.668 22.812 23.828 1 84.25 405 ASP A C 1
ATOM 3193 O O . ASP A 1 405 ? -3.539 22.156 24.391 1 84.25 405 ASP A O 1
ATOM 3197 N N . ILE A 1 406 ? -2.908 23.672 22.766 1 87.5 406 ILE A N 1
ATOM 3198 C CA . ILE A 1 406 ? -4.266 23.75 22.25 1 87.5 406 ILE A CA 1
ATOM 3199 C C . ILE A 1 406 ? -4.633 22.438 21.562 1 87.5 406 ILE A C 1
ATOM 3201 O O . ILE A 1 406 ? -5.766 21.969 21.672 1 87.5 406 ILE A O 1
ATOM 3205 N N . TRP A 1 407 ? -3.717 21.828 20.812 1 86.56 407 TRP A N 1
ATOM 3206 C CA . TRP A 1 407 ? -3.883 20.578 20.078 1 86.56 407 TRP A CA 1
ATOM 3207 C C . TRP A 1 407 ? -2.57 19.797 20.031 1 86.56 407 TRP A C 1
ATOM 3209 O O . TRP A 1 407 ? -1.591 20.266 19.438 1 86.56 407 TRP A O 1
ATOM 3219 N N . PRO A 1 408 ? -2.533 18.625 20.656 1 82.06 408 PRO A N 1
ATOM 3220 C CA . PRO A 1 408 ? -1.299 17.828 20.688 1 82.06 408 PRO A CA 1
ATOM 3221 C C . PRO A 1 408 ? -0.839 17.406 19.297 1 82.06 408 PRO A C 1
ATOM 3223 O O . PRO A 1 408 ? 0.347 17.141 19.094 1 82.06 408 PRO A O 1
ATOM 3226 N N . GLY A 1 409 ? -1.706 17.391 18.328 1 83.12 409 GLY A N 1
ATOM 3227 C CA . GLY A 1 409 ? -1.384 16.906 17 1 83.12 409 GLY A CA 1
ATOM 3228 C C . GLY A 1 409 ? -0.855 18 16.078 1 83.12 409 GLY A C 1
ATOM 3229 O O . GLY A 1 409 ? -0.629 17.766 14.891 1 83.12 409 GLY A O 1
ATOM 3230 N N . LEU A 1 410 ? -0.63 19.156 16.641 1 85.75 410 LEU A N 1
ATOM 3231 C CA . LEU A 1 410 ? -0.218 20.297 15.828 1 85.75 410 LEU A CA 1
ATOM 3232 C C . LEU A 1 410 ? 1.133 20.047 15.172 1 85.75 410 LEU A C 1
ATOM 3234 O O . LEU A 1 410 ? 1.328 20.375 14 1 85.75 410 LEU A O 1
ATOM 3238 N N . SER A 1 411 ? 2.01 19.359 15.836 1 84.69 411 SER A N 1
ATOM 3239 C CA . SER A 1 411 ? 3.359 19.141 15.32 1 84.69 411 SER A CA 1
ATOM 3240 C C . SER A 1 411 ? 3.555 17.703 14.852 1 84.69 411 SER A C 1
ATOM 3242 O O . SER A 1 411 ? 4.676 17.297 14.547 1 84.69 411 SER A O 1
ATOM 3244 N N . ASP A 1 412 ? 2.49 16.969 14.797 1 86.31 412 ASP A N 1
ATOM 3245 C CA . ASP A 1 412 ? 2.602 15.578 14.383 1 86.31 412 ASP A CA 1
ATOM 3246 C C . ASP A 1 412 ? 2.941 15.469 12.898 1 86.31 412 ASP A C 1
ATOM 3248 O O . ASP A 1 412 ? 2.424 16.234 12.086 1 86.31 412 ASP A O 1
ATOM 3252 N N . PRO A 1 413 ? 3.852 14.547 12.625 1 86.44 413 PRO A N 1
ATOM 3253 C CA . PRO A 1 413 ? 4.125 14.305 11.203 1 86.44 413 PRO A CA 1
ATOM 3254 C C . PRO A 1 413 ? 2.975 13.594 10.5 1 86.44 413 PRO A C 1
ATOM 3256 O O . PRO A 1 413 ? 2.088 13.039 11.156 1 86.44 413 PRO A O 1
ATOM 3259 N N . PRO A 1 414 ? 3.031 13.758 9.133 1 86.75 414 PRO A N 1
ATOM 3260 C CA . PRO A 1 414 ? 1.971 13.07 8.391 1 86.75 414 PRO A CA 1
ATOM 3261 C C . PRO A 1 414 ? 1.998 11.555 8.586 1 86.75 414 PRO A C 1
ATOM 3263 O O . PRO A 1 414 ? 3.047 10.992 8.898 1 86.75 414 PRO A O 1
ATOM 3266 N N . GLY A 1 415 ? 0.89 10.969 8.531 1 78.62 415 GLY A N 1
ATOM 3267 C CA . GLY A 1 415 ? 0.809 9.516 8.641 1 78.62 415 GLY A CA 1
ATOM 3268 C C . GLY A 1 415 ? 1.544 8.789 7.531 1 78.62 415 GLY A C 1
ATOM 3269 O O . GLY A 1 415 ? 1.601 9.273 6.398 1 78.62 415 GLY A O 1
ATOM 3270 N N . ALA A 1 416 ? 2.287 7.676 8.039 1 77.19 416 ALA A N 1
ATOM 3271 C CA . ALA A 1 416 ? 3 6.859 7.062 1 77.19 416 ALA A CA 1
ATOM 3272 C C . ALA A 1 416 ? 2.48 5.422 7.066 1 77.19 416 ALA A C 1
ATOM 3274 O O . ALA A 1 416 ? 1.713 5.035 7.949 1 77.19 416 ALA A O 1
ATOM 3275 N N . TYR A 1 417 ? 2.699 4.812 5.926 1 82.5 417 TYR A N 1
ATOM 3276 C CA . TYR A 1 417 ? 2.283 3.42 5.801 1 82.5 417 TYR A CA 1
ATOM 3277 C C . TYR A 1 417 ? 3.488 2.508 5.605 1 82.5 417 TYR A C 1
ATOM 3279 O O . TYR A 1 417 ? 4.473 2.895 4.969 1 82.5 417 TYR A O 1
ATOM 3287 N N . MET A 1 418 ? 3.408 1.376 6.34 1 77.75 418 MET A N 1
ATOM 3288 C CA . MET A 1 418 ? 4.395 0.323 6.113 1 77.75 418 MET A CA 1
ATOM 3289 C C . MET A 1 418 ? 3.764 -0.865 5.395 1 77.75 418 MET A C 1
ATOM 3291 O O . MET A 1 418 ? 2.674 -1.309 5.758 1 77.75 418 MET A O 1
ATOM 3295 N N . ILE A 1 419 ? 4.512 -1.198 4.293 1 78.25 419 ILE A N 1
ATOM 3296 C CA . ILE A 1 419 ? 4.027 -2.342 3.527 1 78.25 419 ILE A CA 1
ATOM 3297 C C . ILE A 1 419 ? 4.957 -3.533 3.734 1 78.25 419 ILE A C 1
ATOM 3299 O O . ILE A 1 419 ? 6.172 -3.418 3.559 1 78.25 419 ILE A O 1
ATOM 3303 N N . GLN A 1 420 ? 4.387 -4.711 4.215 1 77.56 420 GLN A N 1
ATOM 3304 C CA . GLN A 1 420 ? 5.18 -5.922 4.402 1 77.56 420 GLN A CA 1
ATOM 3305 C C . GLN A 1 420 ? 4.562 -7.102 3.654 1 77.56 420 GLN A C 1
ATOM 3307 O O . GLN A 1 420 ? 3.354 -7.324 3.721 1 77.56 420 GLN A O 1
ATOM 3312 N N . PRO A 1 421 ? 5.52 -7.758 2.844 1 77.44 421 PRO A N 1
ATOM 3313 C CA . PRO A 1 421 ? 5.023 -8.977 2.199 1 77.44 421 PRO A CA 1
ATOM 3314 C C . PRO A 1 421 ? 4.684 -10.078 3.201 1 77.44 421 PRO A C 1
ATOM 3316 O O . PRO A 1 421 ? 5.328 -10.188 4.246 1 77.44 421 PRO A O 1
ATOM 3319 N N . THR A 1 422 ? 3.545 -10.688 2.949 1 71.62 422 THR A N 1
ATOM 3320 C CA . THR A 1 422 ? 3.207 -11.812 3.805 1 71.62 422 THR A CA 1
ATOM 3321 C C . THR A 1 422 ? 3.945 -13.07 3.357 1 71.62 422 THR A C 1
ATOM 3323 O O . THR A 1 422 ? 4.238 -13.234 2.17 1 71.62 422 THR A O 1
ATOM 3326 N N . ASP A 1 423 ? 4.801 -13.883 4.207 1 64.69 423 ASP A N 1
ATOM 3327 C CA . ASP A 1 423 ? 5.746 -14.992 4.098 1 64.69 423 ASP A CA 1
ATOM 3328 C C . ASP A 1 423 ? 5.199 -16.094 3.195 1 64.69 423 ASP A C 1
ATOM 3330 O O . ASP A 1 423 ? 5.867 -17.109 2.963 1 64.69 423 ASP A O 1
ATOM 3334 N N . VAL A 1 424 ? 4.266 -15.961 2.387 1 67.06 424 VAL A N 1
ATOM 3335 C CA . VAL A 1 424 ? 3.77 -17.266 1.965 1 67.06 424 VAL A CA 1
ATOM 3336 C C . VAL A 1 424 ? 4.445 -17.688 0.661 1 67.06 424 VAL A C 1
ATOM 3338 O O . VAL A 1 424 ? 4.871 -18.828 0.511 1 67.06 424 VAL A O 1
ATOM 3341 N N . TRP A 1 425 ? 4.648 -16.75 -0.4 1 68.38 425 TRP A N 1
ATOM 3342 C CA . TRP A 1 425 ? 5.23 -17.219 -1.65 1 68.38 425 TRP A CA 1
ATOM 3343 C C . TRP A 1 425 ? 6.629 -16.641 -1.852 1 68.38 425 TRP A C 1
ATOM 3345 O O . TRP A 1 425 ? 6.812 -15.43 -1.872 1 68.38 425 TRP A O 1
ATOM 3355 N N . GLU A 1 426 ? 7.668 -17.594 -1.687 1 73.06 426 GLU A N 1
ATOM 3356 C CA . GLU A 1 426 ? 9.031 -17.172 -2.01 1 73.06 426 GLU A CA 1
ATOM 3357 C C . GLU A 1 426 ? 9.289 -17.25 -3.51 1 73.06 426 GLU A C 1
ATOM 3359 O O . GLU A 1 426 ? 9.164 -18.328 -4.113 1 73.06 426 GLU A O 1
ATOM 3364 N N . VAL A 1 427 ? 9.602 -16.188 -4.105 1 74.19 427 VAL A N 1
ATOM 3365 C CA . VAL A 1 427 ? 9.812 -16.109 -5.543 1 74.19 427 VAL A CA 1
ATOM 3366 C C . VAL A 1 427 ? 11.094 -16.859 -5.918 1 74.19 427 VAL A C 1
ATOM 3368 O O . VAL A 1 427 ? 12.18 -16.516 -5.453 1 74.19 427 VAL A O 1
ATOM 3371 N N . PRO A 1 428 ? 10.938 -17.922 -6.695 1 83 428 PRO A N 1
ATOM 3372 C CA . PRO A 1 428 ? 12.148 -18.609 -7.141 1 83 428 PRO A CA 1
ATOM 3373 C C . PRO A 1 428 ? 12.961 -17.781 -8.141 1 83 428 PRO A C 1
ATOM 3375 O O . PRO A 1 428 ? 12.391 -17.031 -8.93 1 83 428 PRO A O 1
ATOM 3378 N N . ASN A 1 429 ? 14.25 -17.844 -8.008 1 83.31 429 ASN A N 1
ATOM 3379 C CA . ASN A 1 429 ? 15.141 -17.109 -8.906 1 83.31 429 ASN A CA 1
ATOM 3380 C C . ASN A 1 429 ? 15.422 -17.906 -10.18 1 83.31 429 ASN A C 1
ATOM 3382 O O . ASN A 1 429 ? 16.438 -18.594 -10.281 1 83.31 429 ASN A O 1
ATOM 3386 N N . VAL A 1 430 ? 14.469 -17.891 -11.164 1 87.56 430 VAL A N 1
ATOM 3387 C CA . VAL A 1 430 ? 14.617 -18.594 -12.43 1 87.56 430 VAL A CA 1
ATOM 3388 C C . VAL A 1 430 ? 14.977 -17.594 -13.539 1 87.56 430 VAL A C 1
ATOM 3390 O O . VAL A 1 430 ? 14.328 -16.562 -13.68 1 87.56 430 VAL A O 1
ATOM 3393 N N . LYS A 1 431 ? 16 -18.016 -14.297 1 85 431 LYS A N 1
ATOM 3394 C CA . LYS A 1 431 ? 16.422 -17.141 -15.391 1 85 431 LYS A CA 1
ATOM 3395 C C . LYS A 1 431 ? 15.375 -17.078 -16.484 1 85 431 LYS A C 1
ATOM 3397 O O . LYS A 1 431 ? 14.734 -18.094 -16.797 1 85 431 LYS A O 1
ATOM 3402 N N . PRO A 1 432 ? 15.188 -15.914 -17.094 1 88.62 432 PRO A N 1
ATOM 3403 C CA . PRO A 1 432 ? 14.203 -15.773 -18.172 1 88.62 432 PRO A CA 1
ATOM 3404 C C . PRO A 1 432 ? 14.477 -16.703 -19.359 1 88.62 432 PRO A C 1
ATOM 3406 O O . PRO A 1 432 ? 13.539 -17.172 -20 1 88.62 432 PRO A O 1
ATOM 3409 N N . GLY A 1 433 ? 15.68 -16.859 -19.516 1 90.44 433 GLY A N 1
ATOM 3410 C CA . GLY A 1 433 ? 16.047 -17.734 -20.625 1 90.44 433 GLY A CA 1
ATOM 3411 C C . GLY A 1 433 ? 15.508 -19.141 -20.469 1 90.44 433 GLY A C 1
ATOM 3412 O O . GLY A 1 433 ? 15.094 -19.766 -21.453 1 90.44 433 GLY A O 1
ATOM 3413 N N . VAL A 1 434 ? 15.516 -19.656 -19.25 1 91.19 434 VAL A N 1
ATOM 3414 C CA . VAL A 1 434 ? 15.023 -21 -18.969 1 91.19 434 VAL A CA 1
ATOM 3415 C C . VAL A 1 434 ? 13.531 -21.078 -19.281 1 91.19 434 VAL A C 1
ATOM 3417 O O . VAL A 1 434 ? 13.062 -22.062 -19.859 1 91.19 434 VAL A O 1
ATOM 3420 N N . ILE A 1 435 ? 12.805 -20.062 -19.016 1 92 435 ILE A N 1
ATOM 3421 C CA . ILE A 1 435 ? 11.367 -20.016 -19.234 1 92 435 ILE A CA 1
ATOM 3422 C C . ILE A 1 435 ? 11.078 -19.922 -20.734 1 92 435 ILE A C 1
ATOM 3424 O O . ILE A 1 435 ? 10.195 -20.609 -21.25 1 92 435 ILE A O 1
ATOM 3428 N N . GLU A 1 436 ? 11.852 -19.047 -21.438 1 91.56 436 GLU A N 1
ATOM 3429 C CA . GLU A 1 436 ? 11.672 -18.891 -22.875 1 91.56 436 GLU A CA 1
ATOM 3430 C C . GLU A 1 436 ? 11.938 -20.203 -23.609 1 91.56 436 GLU A C 1
ATOM 3432 O O . GLU A 1 436 ? 11.211 -20.562 -24.531 1 91.56 436 GLU A O 1
ATOM 3437 N N . ASN A 1 437 ? 12.953 -20.891 -23.156 1 91.81 437 ASN A N 1
ATOM 3438 C CA . ASN A 1 437 ? 13.266 -22.188 -23.75 1 91.81 437 ASN A CA 1
ATOM 3439 C C . ASN A 1 437 ? 12.141 -23.188 -23.516 1 91.81 437 ASN A C 1
ATOM 3441 O O . ASN A 1 437 ? 11.797 -23.969 -24.422 1 91.81 437 ASN A O 1
ATOM 3445 N N . ALA A 1 438 ? 11.609 -23.234 -22.359 1 92.5 438 ALA A N 1
ATOM 3446 C CA . ALA A 1 438 ? 10.508 -24.125 -22.031 1 92.5 438 ALA A CA 1
ATOM 3447 C C . ALA A 1 438 ? 9.281 -23.812 -22.891 1 92.5 438 ALA A C 1
ATOM 3449 O O . ALA A 1 438 ? 8.586 -24.719 -23.359 1 92.5 438 ALA A O 1
ATOM 3450 N N . MET A 1 439 ? 9.031 -22.547 -23.141 1 91.5 439 MET A N 1
ATOM 3451 C CA . MET A 1 439 ? 7.918 -22.125 -23.984 1 91.5 439 MET A CA 1
ATOM 3452 C C . MET A 1 439 ? 8.102 -22.625 -25.422 1 91.5 439 MET A C 1
ATOM 3454 O O . MET A 1 439 ? 7.145 -23.078 -26.047 1 91.5 439 MET A O 1
ATOM 3458 N N . THR A 1 440 ? 9.352 -22.484 -25.859 1 90.56 440 THR A N 1
ATOM 3459 C CA . THR A 1 440 ? 9.664 -22.938 -27.219 1 90.56 440 THR A CA 1
ATOM 3460 C C . THR A 1 440 ? 9.477 -24.438 -27.344 1 90.56 440 THR A C 1
ATOM 3462 O O . THR A 1 440 ? 8.922 -24.922 -28.328 1 90.56 440 THR A O 1
ATOM 3465 N N . ARG A 1 441 ? 9.914 -25.156 -26.297 1 89.81 441 ARG A N 1
ATOM 3466 C CA . ARG A 1 441 ? 9.758 -26.609 -26.312 1 89.81 441 ARG A CA 1
ATOM 3467 C C . ARG A 1 441 ? 8.289 -27 -26.297 1 89.81 441 ARG A C 1
ATOM 3469 O O . ARG A 1 441 ? 7.887 -27.922 -27 1 89.81 441 ARG A O 1
ATOM 3476 N N . ARG A 1 442 ? 7.539 -26.344 -25.562 1 89.38 442 ARG A N 1
ATOM 3477 C CA . ARG A 1 442 ? 6.109 -26.625 -25.484 1 89.38 442 ARG A CA 1
ATOM 3478 C C . ARG A 1 442 ? 5.414 -26.328 -26.797 1 89.38 442 ARG A C 1
ATOM 3480 O O . ARG A 1 442 ? 4.555 -27.094 -27.25 1 89.38 442 ARG A O 1
ATOM 3487 N N . ALA A 1 443 ? 5.809 -25.156 -27.344 1 87.94 443 ALA A N 1
ATOM 3488 C CA . ALA A 1 443 ? 5.223 -24.781 -28.625 1 87.94 443 ALA A CA 1
ATOM 3489 C C . ALA A 1 443 ? 5.57 -25.812 -29.703 1 87.94 443 ALA A C 1
ATOM 3491 O O . ALA A 1 443 ? 4.727 -26.156 -30.531 1 87.94 443 ALA A O 1
ATOM 3492 N N . ALA A 1 444 ? 6.777 -26.297 -29.625 1 85.81 444 ALA A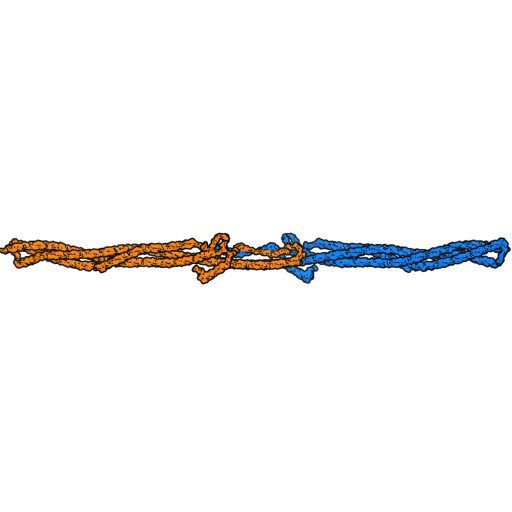 N 1
ATOM 3493 C CA . ALA A 1 444 ? 7.215 -27.328 -30.562 1 85.81 444 ALA A CA 1
ATOM 3494 C C . ALA A 1 444 ? 6.465 -28.641 -30.344 1 85.81 444 ALA A C 1
ATOM 3496 O O . ALA A 1 444 ? 6.105 -29.328 -31.297 1 85.81 444 ALA A O 1
ATOM 3497 N N . ALA A 1 445 ? 6.191 -28.984 -29.141 1 83.75 445 ALA A N 1
ATOM 3498 C CA . ALA A 1 445 ? 5.477 -30.219 -28.797 1 83.75 445 ALA A CA 1
ATOM 3499 C C . ALA A 1 445 ? 4.023 -30.141 -29.266 1 83.75 445 ALA A C 1
ATOM 3501 O O . ALA A 1 445 ? 3.475 -31.141 -29.75 1 83.75 445 ALA A O 1
ATOM 3502 N N . ILE A 1 446 ? 3.459 -28.984 -29.141 1 78.44 446 ILE A N 1
ATOM 3503 C CA . ILE A 1 446 ? 2.072 -28.797 -29.562 1 78.44 446 ILE A CA 1
ATOM 3504 C C . ILE A 1 446 ? 1.976 -28.859 -31.078 1 78.44 446 ILE A C 1
ATOM 3506 O O . ILE A 1 446 ? 1.059 -29.484 -31.625 1 78.44 446 ILE A O 1
ATOM 3510 N N . SER A 1 447 ? 2.963 -28.234 -31.797 1 78.81 447 SER A N 1
ATOM 3511 C CA . SER A 1 447 ? 2.951 -28.203 -33.25 1 78.81 447 SER A CA 1
ATOM 3512 C C . SER A 1 447 ? 3.201 -29.594 -33.844 1 78.81 447 SER A C 1
ATOM 3514 O O . SER A 1 447 ? 2.633 -29.953 -34.875 1 78.81 447 SER A O 1
ATOM 3516 N N . S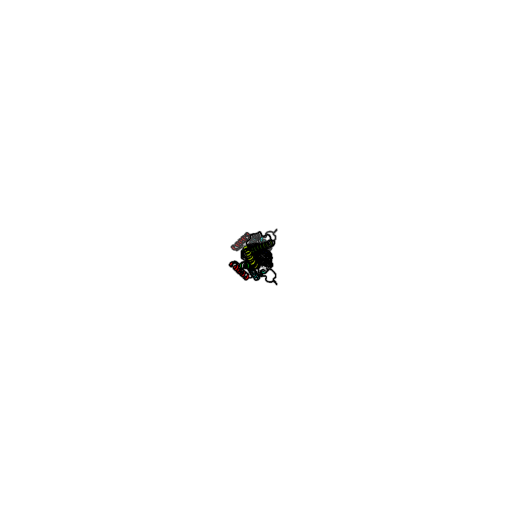ER A 1 448 ? 4.016 -30.375 -33.156 1 76.12 448 SER A N 1
ATOM 3517 C CA . SER A 1 448 ? 4.367 -31.672 -33.688 1 76.12 448 SER A CA 1
ATOM 3518 C C . SER A 1 448 ? 3.43 -32.75 -33.188 1 76.12 448 SER A C 1
ATOM 3520 O O . SER A 1 448 ? 3.49 -33.906 -33.625 1 76.12 448 SER A O 1
ATOM 3522 N N . GLY A 1 449 ? 2.334 -32.375 -32.469 1 68.44 449 GLY A N 1
ATOM 3523 C CA . GLY A 1 449 ? 1.373 -33.344 -31.922 1 68.44 449 GLY A CA 1
ATOM 3524 C C . GLY A 1 449 ? 1.933 -34.156 -30.781 1 68.44 449 GLY A C 1
ATOM 3525 O O . GLY A 1 449 ? 1.375 -35.219 -30.438 1 68.44 449 GLY A O 1
ATOM 3526 N N . GLY A 1 450 ? 3.238 -33.906 -30.438 1 63.69 450 GLY A N 1
ATOM 3527 C CA . GLY A 1 450 ? 3.883 -34.625 -29.344 1 63.69 450 GLY A CA 1
ATOM 3528 C C . GLY A 1 450 ? 5.355 -34.281 -29.203 1 63.69 450 GLY A C 1
ATOM 3529 O O . GLY A 1 450 ? 5.91 -33.531 -30 1 63.69 450 GLY A O 1
ATOM 3530 N N . ARG A 1 451 ? 5.797 -34.438 -27.969 1 62.44 451 ARG A N 1
ATOM 3531 C CA . ARG A 1 451 ? 7.219 -34.188 -27.75 1 62.44 451 ARG A CA 1
ATOM 3532 C C . ARG A 1 451 ? 8.078 -35.094 -28.625 1 62.44 451 ARG A C 1
ATOM 3534 O O . ARG A 1 451 ? 7.824 -36.281 -28.734 1 62.44 451 ARG A O 1
ATOM 3541 N N . GLN A 1 452 ? 8.742 -34.594 -29.703 1 58.31 452 GLN A N 1
ATOM 3542 C CA . GLN A 1 452 ? 9.594 -35.375 -30.609 1 58.31 452 GLN A CA 1
ATOM 3543 C C . GLN A 1 452 ? 10.875 -35.812 -29.906 1 58.31 452 GLN A C 1
ATOM 3545 O O . GLN A 1 452 ? 11.461 -35.031 -29.141 1 58.31 452 GLN A O 1
ATOM 3550 N N . PHE A 1 453 ? 11.016 -37.219 -29.672 1 52.78 453 PHE A N 1
ATOM 3551 C CA . PHE A 1 453 ? 12.289 -37.719 -29.156 1 52.78 453 PHE A CA 1
ATOM 3552 C C . PHE A 1 453 ? 13.195 -38.156 -30.312 1 52.78 453 PHE A C 1
ATOM 3554 O O . PHE A 1 453 ? 12.711 -38.531 -31.375 1 52.78 453 PHE A O 1
ATOM 3561 N N . MET B 1 1 ? -9.617 177.375 91.688 1 31.61 1 MET B N 1
ATOM 3562 C CA . MET B 1 1 ? -10.383 176.375 91 1 31.61 1 MET B CA 1
ATOM 3563 C C . MET B 1 1 ? -9.492 175.625 90 1 31.61 1 MET B C 1
ATOM 3565 O O . MET B 1 1 ? -9.961 174.75 89.312 1 31.61 1 MET B O 1
ATOM 3569 N N . SER B 1 2 ? -8.328 176.125 89.625 1 39.31 2 SER B N 1
ATOM 3570 C CA . SER B 1 2 ? -7.398 175.625 88.625 1 39.31 2 SER B CA 1
ATOM 3571 C C . SER B 1 2 ? -6.707 174.375 89.125 1 39.31 2 SER B C 1
ATOM 3573 O O . SER B 1 2 ? -6.125 173.625 88.375 1 39.31 2 SER B O 1
ATOM 3575 N N . THR B 1 3 ? -6.523 174.25 90.375 1 41.94 3 THR B N 1
ATOM 3576 C CA . THR B 1 3 ? -5.781 173.125 90.938 1 41.94 3 THR B CA 1
ATOM 3577 C C . THR B 1 3 ? -6.562 171.75 90.875 1 41.94 3 THR B C 1
ATOM 3579 O O . THR B 1 3 ? -5.984 170.75 90.938 1 41.94 3 THR B O 1
ATOM 3582 N N . SER B 1 4 ? -7.793 172 91 1 44.69 4 SER B N 1
ATOM 3583 C CA . SER B 1 4 ? -8.602 170.75 91.062 1 44.69 4 SER B CA 1
ATOM 3584 C C . SER B 1 4 ? -8.602 170 89.688 1 44.69 4 SER B C 1
ATOM 3586 O O . SER B 1 4 ? -8.711 168.75 89.625 1 44.69 4 SER B O 1
ATOM 3588 N N . ALA B 1 5 ? -8.617 170.875 88.688 1 46.84 5 ALA B N 1
ATOM 3589 C CA . ALA B 1 5 ? -8.617 170.25 87.375 1 46.84 5 ALA B CA 1
ATOM 3590 C C . ALA B 1 5 ? -7.289 169.5 87.062 1 46.84 5 ALA B C 1
ATOM 3592 O O . ALA B 1 5 ? -7.258 168.5 86.375 1 46.84 5 ALA B O 1
ATOM 3593 N N . ALA B 1 6 ? -6.5 170 87.938 1 56 6 ALA B N 1
ATOM 3594 C CA . ALA B 1 6 ? -5.148 169.5 87.688 1 56 6 ALA B CA 1
ATOM 3595 C C . ALA B 1 6 ? -4.973 168.125 88.312 1 56 6 ALA B C 1
ATOM 3597 O O . ALA B 1 6 ? -4.277 167.25 87.75 1 56 6 ALA B O 1
ATOM 3598 N N . HIS B 1 7 ? -5.648 167.75 89.188 1 51 7 HIS B N 1
ATOM 3599 C CA . HIS B 1 7 ? -5.527 166.5 90 1 51 7 HIS B CA 1
ATOM 3600 C C . HIS B 1 7 ? -6.34 165.375 89.375 1 51 7 HIS B C 1
ATOM 3602 O O . HIS B 1 7 ? -5.934 164.125 89.375 1 51 7 HIS B O 1
ATOM 3608 N N . ARG B 1 8 ? -7.5 165.5 89 1 59.09 8 ARG B N 1
ATOM 3609 C CA . ARG B 1 8 ? -8.344 164.5 88.312 1 59.09 8 ARG B CA 1
ATOM 3610 C C . ARG B 1 8 ? -7.672 164 87.062 1 59.09 8 ARG B C 1
ATOM 3612 O O . ARG B 1 8 ? -7.82 162.75 86.75 1 59.09 8 ARG B O 1
ATOM 3619 N N . ASN B 1 9 ? -6.793 164.5 86.562 1 70 9 ASN B N 1
ATOM 3620 C CA . ASN B 1 9 ? -6.203 164.125 85.25 1 70 9 ASN B CA 1
ATOM 3621 C C . ASN B 1 9 ? -5.086 163.125 85.375 1 70 9 ASN B C 1
ATOM 3623 O O . ASN B 1 9 ? -4.996 162.25 84.625 1 70 9 ASN B O 1
ATOM 3627 N N . VAL B 1 10 ? -4.559 163.125 86.5 1 72.25 10 VAL B N 1
ATOM 3628 C CA . VAL B 1 10 ? -3.422 162.125 86.688 1 72.25 10 VAL B CA 1
ATOM 3629 C C . VAL B 1 10 ? -3.922 160.75 87.062 1 72.25 10 VAL B C 1
ATOM 3631 O O . VAL B 1 10 ? -3.316 159.75 86.688 1 72.25 10 VAL B O 1
ATOM 3634 N N . ALA B 1 11 ? -5.047 160.75 87.812 1 76.62 11 ALA B N 1
ATOM 3635 C CA . ALA B 1 11 ? -5.633 159.5 88.188 1 76.62 11 ALA B CA 1
ATOM 3636 C C . ALA B 1 11 ? -6.129 158.75 86.938 1 76.62 11 ALA B C 1
ATOM 3638 O O . ALA B 1 11 ? -5.926 157.5 86.812 1 76.62 11 ALA B O 1
ATOM 3639 N N . ASP B 1 12 ? -6.621 159.375 86 1 80.19 12 ASP B N 1
ATOM 3640 C CA . ASP B 1 12 ? -7.117 158.75 84.812 1 80.19 12 ASP B CA 1
ATOM 3641 C C . ASP B 1 12 ? -5.965 158.25 83.875 1 80.19 12 ASP B C 1
ATOM 3643 O O . ASP B 1 12 ? -6.027 157.25 83.312 1 80.19 12 ASP B O 1
ATOM 3647 N N . LEU B 1 13 ? -4.941 159 83.938 1 81.81 13 LEU B N 1
ATOM 3648 C CA . LEU B 1 13 ? -3.77 158.625 83.125 1 81.81 13 LEU B CA 1
ATOM 3649 C C . LEU B 1 13 ? -3.072 157.375 83.688 1 81.81 13 LEU B C 1
ATOM 3651 O O . LEU B 1 13 ? -2.605 156.5 82.875 1 81.81 13 LEU B O 1
ATOM 3655 N N . THR B 1 14 ? -3.072 157.375 85 1 82.12 14 THR B N 1
ATOM 3656 C CA . THR B 1 14 ? -2.477 156.125 85.625 1 82.12 14 THR B CA 1
ATOM 3657 C C . THR B 1 14 ? -3.303 154.875 85.312 1 82.12 14 THR B C 1
ATOM 3659 O O . THR B 1 14 ? -2.748 153.875 85.062 1 82.12 14 THR B O 1
ATOM 3662 N N . ASN B 1 15 ? -4.602 155 85.25 1 82.94 15 ASN B N 1
ATOM 3663 C CA . ASN B 1 15 ? -5.48 153.875 84.938 1 82.94 15 ASN B CA 1
ATOM 3664 C C . ASN B 1 15 ? -5.332 153.5 83.5 1 82.94 15 ASN B C 1
ATOM 3666 O O . ASN B 1 15 ? -5.316 152.375 83.188 1 82.94 15 ASN B O 1
ATOM 3670 N N . TRP B 1 16 ? -5.098 154.5 82.562 1 82.75 16 TRP B N 1
ATOM 3671 C CA . TRP B 1 16 ? -4.91 154.125 81.188 1 82.75 16 TRP B CA 1
ATOM 3672 C C . TRP B 1 16 ? -3.566 153.5 80.938 1 82.75 16 TRP B C 1
ATOM 3674 O O . TRP B 1 16 ? -3.469 152.5 80.125 1 82.75 16 TRP B O 1
ATOM 3684 N N . PHE B 1 17 ? -2.588 153.875 81.688 1 83.19 17 PHE B N 1
ATOM 3685 C CA . PHE B 1 17 ? -1.264 153.25 81.562 1 83.19 17 PHE B CA 1
ATOM 3686 C C . PHE B 1 17 ? -1.28 151.75 82.062 1 83.19 17 PHE B C 1
ATOM 3688 O O . PHE B 1 17 ? -0.751 150.875 81.375 1 83.19 17 PHE B O 1
ATOM 3695 N N . LEU B 1 18 ? -2.006 151.625 83.188 1 85.5 18 LEU B N 1
ATOM 3696 C CA . LEU B 1 18 ? -2.066 150.25 83.75 1 85.5 18 LEU B CA 1
ATOM 3697 C C . LEU B 1 18 ? -2.854 149.375 82.812 1 85.5 18 LEU B C 1
ATOM 3699 O O . LEU B 1 18 ? -2.477 148.25 82.625 1 85.5 18 LEU B O 1
ATOM 3703 N N . ASN B 1 19 ? -3.871 149.875 82.188 1 84.81 19 ASN B N 1
ATOM 3704 C CA . ASN B 1 19 ? -4.668 149.125 81.25 1 84.81 19 ASN B CA 1
ATOM 3705 C C . ASN B 1 19 ? -3.898 148.75 79.938 1 84.81 19 ASN B C 1
ATOM 3707 O O . ASN B 1 19 ? -4 147.75 79.375 1 84.81 19 ASN B O 1
ATOM 3711 N N . ALA B 1 20 ? -3.129 149.75 79.5 1 83.31 20 ALA B N 1
ATOM 3712 C CA . ALA B 1 20 ? -2.297 149.5 78.312 1 83.31 20 ALA B CA 1
ATOM 3713 C C . ALA B 1 20 ? -1.202 148.5 78.5 1 83.31 20 ALA B C 1
ATOM 3715 O O . ALA B 1 20 ? -0.909 147.75 77.688 1 83.31 20 ALA B O 1
ATOM 3716 N N . LYS B 1 21 ? -0.609 148.625 79.75 1 85.56 21 LYS B N 1
ATOM 3717 C CA . LYS B 1 21 ? 0.415 147.625 80.125 1 85.56 21 LYS B CA 1
ATOM 3718 C C . LYS B 1 21 ? -0.166 146.25 80.125 1 85.56 21 LYS B C 1
ATOM 3720 O O . LYS B 1 21 ? 0.448 145.25 79.688 1 85.56 21 LYS B O 1
ATOM 3725 N N . ARG B 1 22 ? -1.364 146.25 80.688 1 86.06 22 ARG B N 1
ATOM 3726 C CA . ARG B 1 22 ? -2.037 144.875 80.812 1 86.06 22 ARG B CA 1
ATOM 3727 C C . ARG B 1 22 ? -2.402 144.375 79.438 1 86.06 22 ARG B C 1
ATOM 3729 O O . ARG B 1 22 ? -2.32 143.125 79.188 1 86.06 22 ARG B O 1
ATOM 3736 N N . SER B 1 23 ? -2.744 145.25 78.5 1 86.38 23 SER B N 1
ATOM 3737 C CA . SER B 1 23 ? -3.141 144.875 77.188 1 86.38 23 SER B CA 1
ATOM 3738 C C . SER B 1 23 ? -1.958 144.25 76.375 1 86.38 23 SER B C 1
ATOM 3740 O O . SER B 1 23 ? -2.141 143.5 75.438 1 86.38 23 SER B O 1
ATOM 3742 N N . LEU B 1 24 ? -0.749 144.5 76.812 1 86.88 24 LEU B N 1
ATOM 3743 C CA . LEU B 1 24 ? 0.446 144.125 76.062 1 86.88 24 LEU B CA 1
ATOM 3744 C C . LEU B 1 24 ? 0.702 142.625 76.375 1 86.88 24 LEU B C 1
ATOM 3746 O O . LEU B 1 24 ? 1.476 142 75.688 1 86.88 24 LEU B O 1
ATOM 3750 N N . THR B 1 25 ? -0.029 142.125 77.375 1 85.94 25 THR B N 1
ATOM 3751 C CA . THR B 1 25 ? 0.051 140.625 77.625 1 85.94 25 THR B CA 1
ATOM 3752 C C . THR B 1 25 ? -0.532 139.875 76.5 1 85.94 25 THR B C 1
ATOM 3754 O O . THR B 1 25 ? -0.266 138.625 76.375 1 85.94 25 THR B O 1
ATOM 3757 N N . SER B 1 26 ? -1.133 140.625 75.562 1 88.19 26 SER B N 1
ATOM 3758 C CA . SER B 1 26 ? -1.692 140 74.375 1 88.19 26 SER B CA 1
ATOM 3759 C C . SER B 1 26 ? -0.592 139.5 73.438 1 88.19 26 SER B C 1
ATOM 3761 O O . SER B 1 26 ? -0.858 138.75 72.5 1 88.19 26 SER B O 1
ATOM 3763 N N . VAL B 1 27 ? 0.685 139.75 73.688 1 86.88 27 VAL B N 1
ATOM 3764 C CA . VAL B 1 27 ? 1.839 139.25 72.938 1 86.88 27 VAL B CA 1
ATOM 3765 C C . VAL B 1 27 ? 1.89 137.75 73 1 86.88 27 VAL B C 1
ATOM 3767 O O . VAL B 1 27 ? 2.334 137.125 72.062 1 86.88 27 VAL B O 1
ATOM 3770 N N . THR B 1 28 ? 1.327 137.25 74.062 1 88.62 28 THR B N 1
ATOM 3771 C CA . THR B 1 28 ? 1.322 135.875 74.188 1 88.62 28 THR B CA 1
ATOM 3772 C C . THR B 1 28 ? 0.411 135.125 73.188 1 88.62 28 THR B C 1
ATOM 3774 O O . THR B 1 28 ? 0.721 134.125 72.688 1 88.62 28 THR B O 1
ATOM 3777 N N . TYR B 1 29 ? -0.605 135.875 72.75 1 88.81 29 TYR B N 1
ATOM 3778 C CA . TYR B 1 29 ? -1.514 135.375 71.75 1 88.81 29 TYR B CA 1
ATOM 3779 C C . TYR B 1 29 ? -0.845 135.375 70.375 1 88.81 29 TYR B C 1
ATOM 3781 O O . TYR B 1 29 ? -0.993 134.375 69.625 1 88.81 29 TYR B O 1
ATOM 3789 N N . CYS B 1 30 ? -0.058 136.375 70.188 1 87.31 30 CYS B N 1
ATOM 3790 C CA . CYS B 1 30 ? 0.642 136.5 68.875 1 87.31 30 CYS B CA 1
ATOM 3791 C C . CYS B 1 30 ? 1.719 135.375 68.812 1 87.31 30 CYS B C 1
ATOM 3793 O O . CYS B 1 30 ? 1.913 134.875 67.75 1 87.31 30 CYS B O 1
ATOM 3795 N N . THR B 1 31 ? 2.375 135.125 69.938 1 90.62 31 THR B N 1
ATOM 3796 C CA . THR B 1 31 ? 3.381 134 69.938 1 90.62 31 THR B CA 1
ATOM 3797 C C . THR B 1 31 ? 2.738 132.75 69.688 1 90.62 31 THR B C 1
ATOM 3799 O O . THR B 1 31 ? 3.273 131.875 68.875 1 90.62 31 THR B O 1
ATOM 3802 N N . ARG B 1 32 ? 1.62 132.625 70.25 1 90.81 32 ARG B N 1
ATOM 3803 C CA . ARG B 1 32 ? 0.886 131.375 70 1 90.81 32 ARG B CA 1
ATOM 3804 C C . ARG B 1 32 ? 0.439 131.25 68.562 1 90.81 32 ARG B C 1
ATOM 3806 O O . ARG B 1 32 ? 0.501 130.125 68 1 90.81 32 ARG B O 1
ATOM 3813 N N . GLY B 1 33 ? 0.017 132.25 68 1 87.62 33 GLY B N 1
ATOM 3814 C CA . GLY B 1 33 ? -0.355 132.25 66.625 1 87.62 33 GLY B CA 1
ATOM 3815 C C . GLY B 1 33 ? 0.781 131.75 65.688 1 87.62 33 GLY B C 1
ATOM 3816 O O . GLY B 1 33 ? 0.582 131 64.75 1 87.62 33 GLY B O 1
ATOM 3817 N N . ASN B 1 34 ? 1.989 132.375 66.062 1 87.69 34 ASN B N 1
ATOM 3818 C CA . ASN B 1 34 ? 3.162 132 65.25 1 87.69 34 ASN B CA 1
ATOM 3819 C C . ASN B 1 34 ? 3.523 130.5 65.375 1 87.69 34 ASN B C 1
ATOM 3821 O O . ASN B 1 34 ? 3.967 129.875 64.438 1 87.69 34 ASN B O 1
ATOM 3825 N N . GLU B 1 35 ? 3.242 130 66.5 1 90.94 35 GLU B N 1
ATOM 3826 C CA . GLU B 1 35 ? 3.512 128.625 66.75 1 90.94 35 GLU B CA 1
ATOM 3827 C C . GLU B 1 35 ? 2.564 127.688 65.938 1 90.94 35 GLU B C 1
ATOM 3829 O O . GLU B 1 35 ? 2.986 126.688 65.312 1 90.94 35 GLU B O 1
ATOM 3834 N N . ILE B 1 36 ? 1.366 128 65.812 1 89.81 36 ILE B N 1
ATOM 3835 C CA . ILE B 1 36 ? 0.348 127.312 65.062 1 89.81 36 ILE B CA 1
ATOM 3836 C C . ILE B 1 36 ? 0.67 127.312 63.594 1 89.81 36 ILE B C 1
ATOM 3838 O O . ILE B 1 36 ? 0.571 126.25 62.938 1 89.81 36 ILE B O 1
ATOM 3842 N N . ILE B 1 37 ? 1.178 128.375 63.156 1 87.12 37 ILE B N 1
ATOM 3843 C CA . ILE B 1 37 ? 1.504 128.5 61.719 1 87.12 37 ILE B CA 1
ATOM 3844 C C . ILE B 1 37 ? 2.697 127.562 61.406 1 87.12 37 ILE B C 1
ATOM 3846 O O . ILE B 1 37 ? 2.688 126.875 60.406 1 87.12 37 ILE B O 1
ATOM 3850 N N . THR B 1 38 ? 3.674 127.688 62.344 1 87.5 38 THR B N 1
ATOM 3851 C CA . THR B 1 38 ? 4.863 126.875 62.125 1 87.5 38 THR B CA 1
ATOM 3852 C C . THR B 1 38 ? 4.52 125.375 62.125 1 87.5 38 THR B C 1
ATOM 3854 O O . THR B 1 38 ? 4.969 124.625 61.281 1 87.5 38 THR B O 1
ATOM 3857 N N . SER B 1 39 ? 3.691 125.062 63 1 88 39 SER B N 1
ATOM 3858 C CA . SER B 1 39 ? 3.289 123.688 63.125 1 88 39 SER B CA 1
ATOM 3859 C C . SER B 1 39 ? 2.469 123.25 61.906 1 88 39 SER B C 1
ATOM 3861 O O . SER B 1 39 ? 2.65 122.125 61.406 1 88 39 SER B O 1
ATOM 3863 N N . THR B 1 40 ? 1.661 124 61.438 1 84.44 40 THR B N 1
ATOM 3864 C CA . THR B 1 40 ? 0.814 123.688 60.312 1 84.44 40 THR B CA 1
ATOM 3865 C C . THR B 1 40 ? 1.652 123.562 59.031 1 84.44 40 THR B C 1
ATOM 3867 O O . THR B 1 40 ? 1.414 122.625 58.219 1 84.44 40 THR B O 1
ATOM 3870 N N . ARG B 1 41 ? 2.668 124.438 58.969 1 83.06 41 ARG B N 1
ATOM 3871 C CA . ARG B 1 41 ? 3.553 124.375 57.812 1 83.06 41 ARG B CA 1
ATOM 3872 C C . ARG B 1 41 ? 4.285 123 57.781 1 83.06 41 ARG B C 1
ATOM 3874 O O . ARG B 1 41 ? 4.387 122.375 56.719 1 83.06 41 ARG B O 1
ATOM 3881 N N . ASN B 1 42 ? 4.629 122.625 58.906 1 86.19 42 ASN B N 1
ATOM 3882 C CA . ASN B 1 42 ? 5.336 121.375 59 1 86.19 42 ASN B CA 1
ATOM 3883 C C . ASN B 1 42 ? 4.414 120.188 58.688 1 86.19 42 ASN B C 1
ATOM 3885 O O . ASN B 1 42 ? 4.816 119.25 58 1 86.19 42 ASN B O 1
ATOM 3889 N N . ALA B 1 43 ? 3.205 120.375 59.062 1 82.38 43 ALA B N 1
ATOM 3890 C CA . ALA B 1 43 ? 2.225 119.312 58.844 1 82.38 43 ALA B CA 1
ATOM 3891 C C . ALA B 1 43 ? 1.907 119.188 57.344 1 82.38 43 ALA B C 1
ATOM 3893 O O . ALA B 1 43 ? 1.723 118.062 56.844 1 82.38 43 ALA B O 1
ATOM 3894 N N . VAL B 1 44 ? 1.946 120.188 56.719 1 79.88 44 VAL B N 1
ATOM 3895 C CA . VAL B 1 44 ? 1.657 120.25 55.281 1 79.88 44 VAL B CA 1
ATOM 3896 C C . VAL B 1 44 ? 2.785 119.5 54.5 1 79.88 44 VAL B C 1
ATOM 3898 O O . VAL B 1 44 ? 2.535 118.75 53.562 1 79.88 44 VAL B O 1
ATOM 3901 N N . ILE B 1 45 ? 3.963 119.812 55 1 83.62 45 ILE B N 1
ATOM 3902 C CA . ILE B 1 45 ? 5.117 119.188 54.375 1 83.62 45 ILE B CA 1
ATOM 3903 C C . ILE B 1 45 ? 5.055 117.688 54.531 1 83.62 45 ILE B C 1
ATOM 3905 O O . ILE B 1 45 ? 5.199 116.938 53.531 1 83.62 45 ILE B O 1
ATOM 3909 N N . ASP B 1 46 ? 4.711 117.312 55.656 1 84.19 46 ASP B N 1
ATOM 3910 C CA . ASP B 1 46 ? 4.641 115.875 55.906 1 84.19 46 ASP B CA 1
ATOM 3911 C C . ASP B 1 46 ? 3.52 115.25 55.125 1 84.19 46 ASP B C 1
ATOM 3913 O O . ASP B 1 46 ? 3.705 114.188 54.531 1 84.19 46 ASP B O 1
ATOM 3917 N N . ALA B 1 47 ? 2.482 115.875 55 1 81.12 47 ALA B N 1
ATOM 3918 C CA . ALA B 1 47 ? 1.326 115.375 54.281 1 81.12 47 ALA B CA 1
ATOM 3919 C C . ALA B 1 47 ? 1.616 115.25 52.781 1 81.12 47 ALA B C 1
ATOM 3921 O O . ALA B 1 47 ? 1.209 114.312 52.125 1 81.12 47 ALA B O 1
ATOM 3922 N N . SER B 1 48 ? 2.332 116.25 52.344 1 82.94 48 SER B N 1
ATOM 3923 C CA . SER B 1 48 ? 2.678 116.25 50.906 1 82.94 48 SER B CA 1
ATOM 3924 C C . SER B 1 48 ? 3.594 115.125 50.562 1 82.94 48 SER B C 1
ATOM 3926 O O . SER B 1 48 ? 3.424 114.438 49.531 1 82.94 48 SER B O 1
ATOM 3928 N N . ILE B 1 49 ? 4.426 114.812 51.469 1 85.19 49 ILE B N 1
ATOM 3929 C CA . ILE B 1 49 ? 5.352 113.688 51.25 1 85.19 49 ILE B CA 1
ATOM 3930 C C . ILE B 1 49 ? 4.586 112.375 51.281 1 85.19 49 ILE B C 1
ATOM 3932 O O . ILE B 1 49 ? 4.758 111.562 50.375 1 85.19 49 ILE B O 1
ATOM 3936 N N . MET B 1 50 ? 3.652 112.312 52.156 1 85.94 50 MET B N 1
ATOM 3937 C CA . MET B 1 50 ? 2.877 111.062 52.281 1 85.94 50 MET B CA 1
ATOM 3938 C C . MET B 1 50 ? 1.975 110.875 51.062 1 85.94 50 MET B C 1
ATOM 3940 O O . MET B 1 50 ? 1.847 109.75 50.562 1 85.94 50 MET B O 1
ATOM 3944 N N . ALA B 1 51 ? 1.482 111.875 50.625 1 81.19 51 ALA B N 1
ATOM 3945 C CA . ALA B 1 51 ? 0.582 111.812 49.5 1 81.19 51 ALA B CA 1
ATOM 3946 C C . ALA B 1 51 ? 1.335 111.438 48.219 1 81.19 51 ALA B C 1
ATOM 3948 O O . ALA B 1 51 ? 0.856 110.562 47.438 1 81.19 51 ALA B O 1
ATOM 3949 N N . SER B 1 52 ? 2.465 112.062 48.094 1 84.69 52 SER B N 1
ATOM 3950 C CA . SER B 1 52 ? 3.279 111.75 46.938 1 84.69 52 SER B CA 1
ATOM 3951 C C . SER B 1 52 ? 3.719 110.25 46.969 1 84.69 52 SER B C 1
ATOM 3953 O O . SER B 1 52 ? 3.637 109.562 45.969 1 84.69 52 SER B O 1
ATOM 3955 N N . ARG B 1 53 ? 4.105 109.875 48.125 1 86.31 53 ARG B N 1
ATOM 3956 C CA . ARG B 1 53 ? 4.539 108.5 48.281 1 86.31 53 ARG B CA 1
ATOM 3957 C C . ARG B 1 53 ? 3.385 107.562 48.062 1 86.31 53 ARG B C 1
ATOM 3959 O O . ARG B 1 53 ? 3.561 106.5 47.438 1 86.31 53 ARG B O 1
ATOM 3966 N N . THR B 1 54 ? 2.254 107.875 48.406 1 86.5 54 THR B N 1
ATOM 3967 C CA . THR B 1 54 ? 1.064 107 48.25 1 86.5 54 THR B CA 1
ATOM 3968 C C . THR B 1 54 ? 0.712 106.875 46.781 1 86.5 54 THR B C 1
ATOM 3970 O O . THR B 1 54 ? 0.424 105.75 46.312 1 86.5 54 THR B O 1
ATOM 3973 N N . ALA B 1 55 ? 0.794 108 46.125 1 81.56 55 ALA B N 1
ATOM 3974 C CA . ALA B 1 55 ? 0.482 107.938 44.688 1 81.56 55 ALA B CA 1
ATOM 3975 C C . ALA B 1 55 ? 1.459 107.062 43.938 1 81.56 55 ALA B C 1
ATOM 3977 O O . ALA B 1 55 ? 1.052 106.25 43.125 1 81.56 55 ALA B O 1
ATOM 3978 N N . PHE B 1 56 ? 2.68 107.062 44.375 1 85.69 56 PHE B N 1
ATOM 3979 C CA . PHE B 1 56 ? 3.715 106.25 43.75 1 85.69 56 PHE B CA 1
ATOM 3980 C C . PHE B 1 56 ? 3.5 104.812 44.062 1 85.69 56 PHE B C 1
ATOM 3982 O O . PHE B 1 56 ? 3.553 103.938 43.156 1 85.69 56 PHE B O 1
ATOM 3989 N N . LEU B 1 57 ? 3.199 104.625 45.25 1 88.06 57 LEU B N 1
ATOM 3990 C CA . LEU B 1 57 ? 3.041 103.25 45.719 1 88.06 57 LEU B CA 1
ATOM 3991 C C . LEU B 1 57 ? 1.8 102.625 45.094 1 88.06 57 LEU B C 1
ATOM 3993 O O . LEU B 1 57 ? 1.821 101.438 44.719 1 88.06 57 LEU B O 1
ATOM 3997 N N . GLN B 1 58 ? 0.785 103.375 44.938 1 85.94 58 GLN B N 1
ATOM 3998 C CA . GLN B 1 58 ? -0.451 102.875 44.344 1 85.94 58 GLN B CA 1
ATOM 3999 C C . GLN B 1 58 ? -0.256 102.438 42.906 1 85.94 58 GLN B C 1
ATOM 4001 O O . GLN B 1 58 ? -0.753 101.438 42.469 1 85.94 58 GLN B O 1
ATOM 4006 N N . GLY B 1 59 ? 0.49 103.25 42.188 1 85.69 59 GLY B N 1
ATOM 4007 C CA . GLY B 1 59 ? 0.807 102.938 40.812 1 85.69 59 GLY B CA 1
ATOM 4008 C C . GLY B 1 59 ? 1.61 101.625 40.688 1 85.69 59 GLY B C 1
ATOM 4009 O O . GLY B 1 59 ? 1.298 100.75 39.875 1 85.69 59 GLY B O 1
ATOM 4010 N N . GLY B 1 60 ? 2.576 101.5 41.594 1 87.38 60 GLY B N 1
ATOM 4011 C CA . GLY B 1 60 ? 3.398 100.312 41.594 1 87.38 60 GLY B CA 1
ATOM 4012 C C . GLY B 1 60 ? 2.621 99.062 41.938 1 87.38 60 GLY B C 1
ATOM 4013 O O . GLY B 1 60 ? 2.816 98 41.344 1 87.38 60 GLY B O 1
ATOM 4014 N N . ILE B 1 61 ? 1.699 99.188 42.844 1 90.88 61 ILE B N 1
ATOM 4015 C CA . ILE B 1 61 ? 0.881 98.062 43.281 1 90.88 61 ILE B CA 1
ATOM 4016 C C . ILE B 1 61 ? -0.038 97.625 42.156 1 90.88 61 ILE B C 1
ATOM 4018 O O . ILE B 1 61 ? -0.207 96.375 41.906 1 90.88 61 ILE B O 1
ATOM 4022 N N . LYS B 1 62 ? -0.599 98.562 41.406 1 89.81 62 LYS B N 1
ATOM 4023 C CA . LYS B 1 62 ? -1.49 98.25 40.312 1 89.81 62 LYS B CA 1
ATOM 4024 C C . LYS B 1 62 ? -0.753 97.5 39.219 1 89.81 62 LYS B C 1
ATOM 4026 O O . LYS B 1 62 ? -1.269 96.5 38.688 1 89.81 62 LYS B O 1
ATOM 4031 N N . ASP B 1 63 ? 0.468 97.875 38.969 1 90.81 63 ASP B N 1
ATOM 4032 C CA . ASP B 1 63 ? 1.257 97.188 37.938 1 90.81 63 ASP B CA 1
ATOM 4033 C C . ASP B 1 63 ? 1.648 95.812 38.375 1 90.81 63 ASP B C 1
ATOM 4035 O O . ASP B 1 63 ? 1.545 94.875 37.562 1 90.81 63 ASP B O 1
ATOM 4039 N N . GLU B 1 64 ? 2.031 95.75 39.594 1 91.19 64 GLU B N 1
ATOM 4040 C CA . GLU B 1 64 ? 2.432 94.438 40.125 1 91.19 64 GLU B CA 1
ATOM 4041 C C . GLU B 1 64 ? 1.242 93.438 40.188 1 91.19 64 GLU B C 1
ATOM 4043 O O . GLU B 1 64 ? 1.379 92.25 39.906 1 91.19 64 GLU B O 1
ATOM 4048 N N . LEU B 1 65 ? 0.113 94.062 40.5 1 92.25 65 LEU B N 1
ATOM 4049 C CA . LEU B 1 65 ? -1.092 93.25 40.562 1 92.25 65 LEU B CA 1
ATOM 4050 C C . LEU B 1 65 ? -1.446 92.688 39.188 1 92.25 65 LEU B C 1
ATOM 4052 O O . LEU B 1 65 ? -1.819 91.5 39.062 1 92.25 65 LEU B O 1
ATOM 4056 N N . LYS B 1 66 ? -1.296 93.5 38.188 1 93 66 LYS B N 1
ATOM 4057 C CA . LYS B 1 66 ? -1.559 93 36.844 1 93 66 LYS B CA 1
ATOM 4058 C C . LYS B 1 66 ? -0.624 91.875 36.469 1 93 66 LYS B C 1
ATOM 4060 O O . LYS B 1 66 ? -1.048 90.875 35.844 1 93 66 LYS B O 1
ATOM 4065 N N . LEU B 1 67 ? 0.632 91.938 36.906 1 91.81 67 LEU B N 1
ATOM 4066 C CA . LEU B 1 67 ? 1.62 90.875 36.625 1 91.81 67 LEU B CA 1
ATOM 4067 C C . LEU B 1 67 ? 1.276 89.625 37.344 1 91.81 67 LEU B C 1
ATOM 4069 O O . LEU B 1 67 ? 1.358 88.5 36.75 1 91.81 67 LEU B O 1
ATOM 4073 N N . LEU B 1 68 ? 0.855 89.688 38.562 1 92.44 68 LEU B N 1
ATOM 4074 C CA . LEU B 1 68 ? 0.5 88.562 39.344 1 92.44 68 LEU B CA 1
ATOM 4075 C C . LEU B 1 68 ? -0.743 87.875 38.75 1 92.44 68 LEU B C 1
ATOM 4077 O O . LEU B 1 68 ? -0.811 86.625 38.688 1 92.44 68 LEU B O 1
ATOM 4081 N N . GLN B 1 69 ? -1.67 88.688 38.281 1 92.69 69 GLN B N 1
ATOM 4082 C CA . GLN B 1 69 ? -2.887 88.188 37.688 1 92.69 69 GLN B CA 1
ATOM 4083 C C . GLN B 1 69 ? -2.582 87.438 36.375 1 92.69 69 GLN B C 1
ATOM 4085 O O . GLN B 1 69 ? -3.172 86.375 36.094 1 92.69 69 GLN B O 1
ATOM 4090 N N . ARG B 1 70 ? -1.661 88 35.688 1 93.44 70 ARG B N 1
ATOM 4091 C CA . ARG B 1 70 ? -1.251 87.375 34.438 1 93.44 70 ARG B CA 1
ATOM 4092 C C . ARG B 1 70 ? -0.571 86 34.719 1 93.44 70 ARG B C 1
ATOM 4094 O O . ARG B 1 70 ? -0.824 85 34.031 1 93.44 70 ARG B O 1
ATOM 4101 N N . ALA B 1 71 ? 0.258 85.938 35.688 1 91.69 71 ALA B N 1
ATOM 4102 C CA . ALA B 1 71 ? 0.942 84.75 36.062 1 91.69 71 ALA B CA 1
ATOM 4103 C C . ALA B 1 71 ? -0.056 83.625 36.469 1 91.69 71 ALA B C 1
ATOM 4105 O O . ALA B 1 71 ? 0.073 82.5 36.094 1 91.69 71 ALA B O 1
ATOM 4106 N N . ARG B 1 72 ? -1.058 84.062 37.25 1 92.19 72 ARG B N 1
ATOM 4107 C CA . ARG B 1 72 ? -2.082 83.125 37.656 1 92.19 72 ARG B CA 1
ATOM 4108 C C . ARG B 1 72 ? -2.854 82.562 36.469 1 92.19 72 ARG B C 1
ATOM 4110 O O . ARG B 1 72 ? -3.127 81.375 36.375 1 92.19 72 ARG B O 1
ATOM 4117 N N . SER B 1 73 ? -3.166 83.5 35.594 1 93.69 73 SER B N 1
ATOM 4118 C CA . SER B 1 73 ? -3.914 83.125 34.406 1 93.69 73 SER B CA 1
ATOM 4119 C C . SER B 1 73 ? -3.127 82.125 33.562 1 93.69 73 SER B C 1
ATOM 4121 O O . SER B 1 73 ? -3.693 81.125 33.062 1 93.69 73 SER B O 1
ATOM 4123 N N . VAL B 1 74 ? -1.816 82.25 33.469 1 91.94 74 VAL B N 1
ATOM 4124 C CA . VAL B 1 74 ? -0.963 81.375 32.719 1 91.94 74 VAL B CA 1
ATOM 4125 C C . VAL B 1 74 ? -0.957 80 33.375 1 91.94 74 VAL B C 1
ATOM 4127 O O . VAL B 1 74 ? -1.062 78.938 32.719 1 91.94 74 VAL B O 1
ATOM 4130 N N . MET B 1 75 ? -0.906 79.938 34.656 1 93.19 75 MET B N 1
ATOM 4131 C CA . MET B 1 75 ? -0.872 78.688 35.406 1 93.19 75 MET B CA 1
ATOM 4132 C C . MET B 1 75 ? -2.211 77.938 35.312 1 93.19 75 MET B C 1
ATOM 4134 O O . MET B 1 75 ? -2.254 76.75 35.156 1 93.19 75 MET B O 1
ATOM 4138 N N . GLU B 1 76 ? -3.285 78.75 35.344 1 92.62 76 GLU B N 1
ATOM 4139 C CA . GLU B 1 76 ? -4.613 78.125 35.188 1 92.62 76 GLU B CA 1
ATOM 4140 C C . GLU B 1 76 ? -4.801 77.562 33.781 1 92.62 76 GLU B C 1
ATOM 4142 O O . GLU B 1 76 ? -5.402 76.5 33.625 1 92.62 76 GLU B O 1
ATOM 4147 N N . ASN B 1 77 ? -4.258 78.312 32.906 1 92.94 77 ASN B N 1
ATOM 4148 C CA . ASN B 1 77 ? -4.344 77.812 31.516 1 92.94 77 ASN B CA 1
ATOM 4149 C C . ASN B 1 77 ? -3.551 76.5 31.328 1 92.94 77 ASN B C 1
ATOM 4151 O O . ASN B 1 77 ? -3.992 75.625 30.625 1 92.94 77 ASN B O 1
ATOM 4155 N N . GLN B 1 78 ? -2.414 76.375 31.938 1 91 78 GLN B N 1
ATOM 4156 C CA . GLN B 1 78 ? -1.613 75.188 31.875 1 91 78 GLN B CA 1
ATOM 4157 C C . GLN B 1 78 ? -2.373 74 32.469 1 91 78 GLN B C 1
ATOM 4159 O O . GLN B 1 78 ? -2.352 72.875 31.906 1 91 78 GLN B O 1
ATOM 4164 N N . ARG B 1 79 ? -3.07 74.25 33.5 1 92.44 79 ARG B N 1
ATOM 4165 C CA . ARG B 1 79 ? -3.861 73.188 34.156 1 92.44 79 ARG B CA 1
ATOM 4166 C C . ARG B 1 79 ? -5.016 72.75 33.25 1 92.44 79 ARG B C 1
ATOM 4168 O O . ARG B 1 79 ? -5.27 71.562 33.125 1 92.44 79 ARG B O 1
ATOM 4175 N N . ASP B 1 80 ? -5.625 73.75 32.594 1 93.12 80 ASP B N 1
ATOM 4176 C CA . ASP B 1 80 ? -6.758 73.438 31.734 1 93.12 80 ASP B CA 1
ATOM 4177 C C . ASP B 1 80 ? -6.316 72.625 30.516 1 93.12 80 ASP B C 1
ATOM 4179 O O . ASP B 1 80 ? -6.992 71.625 30.125 1 93.12 80 ASP B O 1
ATOM 4183 N N . VAL B 1 81 ? -5.199 72.938 30.031 1 92.62 81 VAL B N 1
ATOM 4184 C CA . VAL B 1 81 ? -4.664 72.25 28.875 1 92.62 81 VAL B CA 1
ATOM 4185 C C . VAL B 1 81 ? -4.316 70.812 29.266 1 92.62 81 VAL B C 1
ATOM 4187 O O . VAL B 1 81 ? -4.648 69.875 28.562 1 92.62 81 VAL B O 1
ATOM 4190 N N . ALA B 1 82 ? -3.689 70.625 30.422 1 90.81 82 ALA B N 1
ATOM 4191 C CA . ALA B 1 82 ? -3.316 69.25 30.906 1 90.81 82 ALA B CA 1
ATOM 4192 C C . ALA B 1 82 ? -4.555 68.438 31.156 1 90.81 82 ALA B C 1
ATOM 4194 O O . ALA B 1 82 ? -4.559 67.25 30.859 1 90.81 82 ALA B O 1
ATOM 4195 N N . ARG B 1 83 ? -5.621 69.062 31.594 1 91.25 83 ARG B N 1
ATOM 4196 C CA . ARG B 1 83 ? -6.859 68.312 31.875 1 91.25 83 ARG B CA 1
ATOM 4197 C C . ARG B 1 83 ? -7.527 67.875 30.578 1 91.25 83 ARG B C 1
ATOM 4199 O O . ARG B 1 83 ? -8.055 66.75 30.516 1 91.25 83 ARG B O 1
ATOM 4206 N N . LYS B 1 84 ? -7.441 68.75 29.594 1 93.31 84 LYS B N 1
ATOM 4207 C CA . LYS B 1 84 ? -8.039 68.375 28.312 1 93.31 84 LYS B CA 1
ATOM 4208 C C . LYS B 1 84 ? -7.273 67.25 27.641 1 93.31 84 LYS B C 1
ATOM 4210 O O . LYS B 1 84 ? -7.879 66.312 27.141 1 93.31 84 LYS B O 1
ATOM 4215 N N . GLU B 1 85 ? -5.984 67.312 27.781 1 91.62 85 GLU B N 1
ATOM 4216 C CA . GLU B 1 85 ? -5.148 66.25 27.219 1 91.62 85 GLU B CA 1
ATOM 4217 C C . GLU B 1 85 ? -5.383 64.938 27.938 1 91.62 85 GLU B C 1
ATOM 4219 O O . GLU B 1 85 ? -5.422 63.875 27.312 1 91.62 85 GLU B O 1
ATOM 4224 N N . PHE B 1 86 ? -5.516 65 29.219 1 91.12 86 PHE B N 1
ATOM 4225 C CA . PHE B 1 86 ? -5.773 63.812 30.016 1 91.12 86 PHE B CA 1
ATOM 4226 C C . PHE B 1 86 ? -7.113 63.188 29.656 1 91.12 86 PHE B C 1
ATOM 4228 O O . PHE B 1 86 ? -7.223 61.969 29.531 1 91.12 86 PHE B O 1
ATOM 4235 N N . GLN B 1 87 ? -8.141 64.062 29.375 1 92.06 87 GLN B N 1
ATOM 4236 C CA . GLN B 1 87 ? -9.461 63.594 29 1 92.06 87 GLN B CA 1
ATOM 4237 C C . GLN B 1 87 ? -9.422 62.844 27.656 1 92.06 87 GLN B C 1
ATOM 4239 O O . GLN B 1 87 ? -10.07 61.812 27.484 1 92.06 87 GLN B O 1
ATOM 4244 N N . VAL B 1 88 ? -8.648 63.375 26.766 1 93.12 88 VAL B N 1
ATOM 4245 C CA . VAL B 1 88 ? -8.492 62.719 25.469 1 93.12 88 VAL B CA 1
ATOM 4246 C C . VAL B 1 88 ? -7.809 61.375 25.625 1 93.12 88 VAL B C 1
ATOM 4248 O O . VAL B 1 88 ? -8.242 60.375 25.047 1 93.12 88 VAL B O 1
ATOM 4251 N N . SER B 1 89 ? -6.785 61.281 26.469 1 92.38 89 SER B N 1
ATOM 4252 C CA . SER B 1 89 ? -6.059 60.062 26.719 1 92.38 89 SER B CA 1
ATOM 4253 C C . SER B 1 89 ? -6.957 59 27.359 1 92.38 89 SER B C 1
ATOM 4255 O O . SER B 1 89 ? -6.867 57.812 27.047 1 92.38 89 SER B O 1
ATOM 4257 N N . ILE B 1 90 ? -7.844 59.469 28.203 1 91.38 90 ILE B N 1
ATOM 4258 C CA . ILE B 1 90 ? -8.75 58.531 28.891 1 91.38 90 ILE B CA 1
ATOM 4259 C C . ILE B 1 90 ? -9.742 57.938 27.891 1 91.38 90 ILE B C 1
ATOM 4261 O O . ILE B 1 90 ? -10.062 56.75 27.953 1 91.38 90 ILE B O 1
ATOM 4265 N N . LYS B 1 91 ? -10.164 58.781 26.969 1 93.62 91 LYS B N 1
ATOM 4266 C CA . LYS B 1 91 ? -11.094 58.281 25.938 1 93.62 91 LYS B CA 1
ATOM 4267 C C . LYS B 1 91 ? -10.438 57.25 25.062 1 93.62 91 LYS B C 1
ATOM 4269 O O . LYS B 1 91 ? -11.047 56.219 24.75 1 93.62 91 LYS B O 1
ATOM 4274 N N . GLU B 1 92 ? -9.203 57.469 24.75 1 93.56 92 GLU B N 1
ATOM 4275 C CA . GLU B 1 92 ? -8.461 56.531 23.953 1 93.56 92 GLU B CA 1
ATOM 4276 C C . GLU B 1 92 ? -8.258 55.219 24.703 1 93.56 92 GLU B C 1
ATOM 4278 O O . GLU B 1 92 ? -8.383 54.125 24.109 1 93.56 92 GLU B O 1
ATOM 4283 N N . LEU B 1 93 ? -7.953 55.344 25.906 1 92.31 93 LEU B N 1
ATOM 4284 C CA . LEU B 1 93 ? -7.754 54.156 26.734 1 92.31 93 LEU B CA 1
ATOM 4285 C C . LEU B 1 93 ? -9.047 53.375 26.875 1 92.31 93 LEU B C 1
ATOM 4287 O O . LEU B 1 93 ? -9.039 52.125 26.797 1 92.31 93 LEU B O 1
ATOM 4291 N N . ASP B 1 94 ? -10.148 54.094 27.031 1 92.25 94 ASP B N 1
ATOM 4292 C CA . ASP B 1 94 ? -11.445 53.438 27.125 1 92.25 94 ASP B CA 1
ATOM 4293 C C . ASP B 1 94 ? -11.789 52.688 25.844 1 92.25 94 ASP B C 1
ATOM 4295 O O . ASP B 1 94 ? -12.289 51.562 25.891 1 92.25 94 ASP B O 1
ATOM 4299 N N . GLU B 1 95 ? -11.523 53.281 24.781 1 94.25 95 GLU B N 1
ATOM 4300 C CA . GLU B 1 95 ? -11.789 52.656 23.484 1 94.25 95 GLU B CA 1
ATOM 4301 C C . GLU B 1 95 ? -10.938 51.406 23.312 1 94.25 95 GLU B C 1
ATOM 4303 O O . GLU B 1 95 ? -11.438 50.344 22.891 1 94.25 95 GLU B O 1
ATOM 4308 N N . ALA B 1 96 ? -9.672 51.469 23.625 1 93.19 96 ALA B N 1
ATOM 4309 C CA . ALA B 1 96 ? -8.773 50.312 23.531 1 93.19 96 ALA B CA 1
ATOM 4310 C C . ALA B 1 96 ? -9.219 49.188 24.469 1 93.19 96 ALA B C 1
ATOM 4312 O O . ALA B 1 96 ? -9.18 48.031 24.094 1 93.19 96 ALA B O 1
ATOM 4313 N N . ASN B 1 97 ? -9.594 49.594 25.625 1 93.19 97 ASN B N 1
ATOM 4314 C CA . ASN B 1 97 ? -10.086 48.625 26.578 1 93.19 97 ASN B CA 1
ATOM 4315 C C . ASN B 1 97 ? -11.367 47.938 26.094 1 93.19 97 ASN B C 1
ATOM 4317 O O . ASN B 1 97 ? -11.555 46.75 26.281 1 93.19 97 ASN B O 1
ATOM 4321 N N . HIS B 1 98 ? -12.227 48.719 25.453 1 93.62 98 HIS B N 1
ATOM 4322 C CA . HIS B 1 98 ? -13.461 48.156 24.906 1 93.62 98 HIS B CA 1
ATOM 4323 C C . HIS B 1 98 ? -13.164 47.125 23.797 1 93.62 98 HIS B C 1
ATOM 4325 O O . HIS B 1 98 ? -13.805 46.094 23.75 1 93.62 98 HIS B O 1
ATOM 4331 N N . ARG B 1 99 ? -12.266 47.375 23.031 1 93.56 99 ARG B N 1
ATOM 4332 C CA . ARG B 1 99 ? -11.867 46.438 21.969 1 93.56 99 ARG B CA 1
ATOM 4333 C C . ARG B 1 99 ? -11.312 45.156 22.547 1 93.56 99 ARG B C 1
ATOM 4335 O O . ARG B 1 99 ? -11.633 44.062 22.062 1 93.56 99 ARG B O 1
ATOM 4342 N N . LEU B 1 100 ? -10.453 45.344 23.531 1 94.44 100 LEU B N 1
ATOM 4343 C CA . LEU B 1 100 ? -9.898 44.188 24.188 1 94.44 100 LEU B CA 1
ATOM 4344 C C . LEU B 1 100 ? -11.008 43.344 24.812 1 94.44 100 LEU B C 1
ATOM 4346 O O . LEU B 1 100 ? -11.023 42.094 24.656 1 94.44 100 LEU B O 1
ATOM 4350 N N . ASP B 1 101 ? -11.977 43.969 25.422 1 94.56 101 ASP B N 1
ATOM 4351 C CA . ASP B 1 101 ? -13.086 43.25 26.031 1 94.56 101 ASP B CA 1
ATOM 4352 C C . ASP B 1 101 ? -13.93 42.562 24.984 1 94.56 101 ASP B C 1
ATOM 4354 O O . ASP B 1 101 ? -14.43 41.438 25.219 1 94.56 101 ASP B O 1
ATOM 4358 N N . ALA B 1 102 ? -14.086 43.156 23.891 1 93.88 102 ALA B N 1
ATOM 4359 C CA . ALA B 1 102 ? -14.867 42.562 22.812 1 93.88 102 ALA B CA 1
ATOM 4360 C C . ALA B 1 102 ? -14.227 41.281 22.312 1 93.88 102 ALA B C 1
ATOM 4362 O O . ALA B 1 102 ? -14.906 40.25 22.141 1 93.88 102 ALA B O 1
ATOM 4363 N N . ILE B 1 103 ? -12.953 41.312 22.109 1 93.44 103 ILE B N 1
ATOM 4364 C CA . ILE B 1 103 ? -12.258 40.125 21.609 1 93.44 103 ILE B CA 1
ATOM 4365 C C . ILE B 1 103 ? -12.234 39.031 22.703 1 93.44 103 ILE B C 1
ATOM 4367 O O . ILE B 1 103 ? -12.391 37.844 22.422 1 93.44 103 ILE B O 1
ATOM 4371 N N . LEU B 1 104 ? -12.016 39.438 23.953 1 94.56 104 LEU B N 1
ATOM 4372 C CA . LEU B 1 104 ? -12.016 38.469 25.047 1 94.56 104 LEU B CA 1
ATOM 4373 C C . LEU B 1 104 ? -13.383 37.812 25.172 1 94.56 104 LEU B C 1
ATOM 4375 O O . LEU B 1 104 ? -13.469 36.594 25.469 1 94.56 104 LEU B O 1
ATOM 4379 N N . SER B 1 105 ? -14.43 38.531 24.969 1 94.31 105 SER B N 1
ATOM 4380 C CA . SER B 1 105 ? -15.773 37.969 24.984 1 94.31 105 SER B CA 1
ATOM 4381 C C . SER B 1 105 ? -15.953 36.969 23.844 1 94.31 105 SER B C 1
ATOM 4383 O O . SER B 1 105 ? -16.562 35.906 24.047 1 94.31 105 SER B O 1
ATOM 4385 N N . SER B 1 106 ? -15.414 37.312 22.75 1 93.12 106 SER B N 1
ATOM 4386 C CA . SER B 1 106 ? -15.461 36.375 21.625 1 93.12 106 SER B CA 1
ATOM 4387 C C . SER B 1 106 ? -14.711 35.094 21.938 1 93.12 106 SER B C 1
ATOM 4389 O O . SER B 1 106 ? -15.188 34 21.609 1 93.12 106 SER B O 1
ATOM 4391 N N . LEU B 1 107 ? -13.547 35.188 22.594 1 93.69 107 LEU B N 1
ATOM 4392 C CA . LEU B 1 107 ? -12.75 34.031 22.953 1 93.69 107 LEU B CA 1
ATOM 4393 C C . LEU B 1 107 ? -13.461 33.188 24 1 93.69 107 LEU B C 1
ATOM 4395 O O . LEU B 1 107 ? -13.289 31.953 24.047 1 93.69 107 LEU B O 1
ATOM 4399 N N . ARG B 1 108 ? -14.289 33.781 24.797 1 92.88 108 ARG B N 1
ATOM 4400 C CA . ARG B 1 108 ? -15.055 33.062 25.812 1 92.88 108 ARG B CA 1
ATOM 4401 C C . ARG B 1 108 ? -16.203 32.281 25.188 1 92.88 108 ARG B C 1
ATOM 4403 O O . ARG B 1 108 ? -16.578 31.219 25.719 1 92.88 108 ARG B O 1
ATOM 4410 N N . THR B 1 109 ? -16.688 32.656 24.078 1 91.75 109 THR B N 1
ATOM 4411 C CA . THR B 1 109 ? -17.828 32.031 23.438 1 91.75 109 THR B CA 1
ATOM 4412 C C . THR B 1 109 ? -17.359 30.938 22.469 1 91.75 109 THR B C 1
ATOM 4414 O O . THR B 1 109 ? -18.141 30.078 22.062 1 91.75 109 THR B O 1
ATOM 4417 N N . THR B 1 110 ? -16.141 31.016 22.141 1 90.62 110 THR B N 1
ATOM 4418 C CA . THR B 1 110 ? -15.609 30.031 21.188 1 90.62 110 THR B CA 1
ATOM 4419 C C . THR B 1 110 ? -15.102 28.797 21.906 1 90.62 110 THR B C 1
ATOM 4421 O O . THR B 1 110 ? -14.07 28.844 22.594 1 90.62 110 THR B O 1
ATOM 4424 N N . GLU B 1 111 ? -15.805 27.734 21.719 1 89.81 111 GLU B N 1
ATOM 4425 C CA . GLU B 1 111 ? -15.422 26.469 22.344 1 89.81 111 GLU B CA 1
ATOM 4426 C C . GLU B 1 111 ? -14.344 25.75 21.531 1 89.81 111 GLU B C 1
ATOM 4428 O O . GLU B 1 111 ? -14.367 25.781 20.297 1 89.81 111 GLU B O 1
ATOM 4433 N N . VAL B 1 112 ? -13.406 25.281 22.281 1 90.5 112 VAL B N 1
ATOM 4434 C CA . VAL B 1 112 ? -12.375 24.484 21.641 1 90.5 112 VAL B CA 1
ATOM 4435 C C . VAL B 1 112 ? -12.953 23.141 21.203 1 90.5 112 VAL B C 1
ATOM 4437 O O . VAL B 1 112 ? -13.734 22.531 21.938 1 90.5 112 VAL B O 1
ATOM 4440 N N . GLU B 1 113 ? -12.508 22.781 19.984 1 89.5 113 GLU B N 1
ATOM 4441 C CA . GLU B 1 113 ? -13.008 21.531 19.438 1 89.5 113 GLU B CA 1
ATOM 4442 C C . GLU B 1 113 ? -12.656 20.344 20.344 1 89.5 113 GLU B C 1
ATOM 4444 O O . GLU B 1 113 ? -11.508 20.219 20.781 1 89.5 113 GLU B O 1
ATOM 4449 N N . THR B 1 114 ? -13.609 19.422 20.609 1 84.19 114 THR B N 1
ATOM 4450 C CA . THR B 1 114 ? -13.469 18.297 21.516 1 84.19 114 THR B CA 1
ATOM 4451 C C . THR B 1 114 ? -12.398 17.328 21.031 1 84.19 114 THR B C 1
ATOM 4453 O O . THR B 1 114 ? -11.75 16.656 21.828 1 84.19 114 THR B O 1
ATOM 4456 N N . ALA B 1 115 ? -12.219 17.312 19.75 1 83.62 115 ALA B N 1
ATOM 4457 C CA . ALA B 1 115 ? -11.266 16.375 19.156 1 83.62 115 ALA B CA 1
ATOM 4458 C C . ALA B 1 115 ? -9.828 16.766 19.516 1 83.62 115 ALA B C 1
ATOM 4460 O O . ALA B 1 115 ? -8.914 15.945 19.406 1 83.62 115 ALA B O 1
ATOM 4461 N N . PHE B 1 116 ? -9.656 18.031 19.828 1 84.38 116 PHE B N 1
ATOM 4462 C CA . PHE B 1 116 ? -8.312 18.516 20.141 1 84.38 116 PHE B CA 1
ATOM 4463 C C . PHE B 1 116 ? -7.926 18.172 21.578 1 84.38 116 PHE B C 1
ATOM 4465 O O . PHE B 1 116 ? -6.75 18.234 21.938 1 84.38 116 PHE B O 1
ATOM 4472 N N . SER B 1 117 ? -8.719 18.062 22.312 1 72.19 117 SER B N 1
ATOM 4473 C CA . SER B 1 117 ? -8.445 17.797 23.703 1 72.19 117 SER B CA 1
ATOM 4474 C C . SER B 1 117 ? -8.039 16.344 23.922 1 72.19 117 SER B C 1
ATOM 4476 O O . SER B 1 117 ? -8.641 15.43 23.344 1 72.19 117 SER B O 1
ATOM 4478 N N . ALA B 1 118 ? -6.715 16.016 23.734 1 56.72 118 ALA B N 1
ATOM 4479 C CA . ALA B 1 118 ? -6.191 14.664 23.922 1 56.72 118 ALA B CA 1
ATOM 4480 C C . ALA B 1 118 ? -7.074 13.859 24.875 1 56.72 118 ALA B C 1
ATOM 4482 O O . ALA B 1 118 ? -7.082 12.625 24.828 1 56.72 118 ALA B O 1
ATOM 4483 N N . GLN B 1 119 ? -7.105 14.266 26.078 1 52.03 119 GLN B N 1
ATOM 4484 C CA . GLN B 1 119 ? -7.207 13.438 27.281 1 52.03 119 GLN B CA 1
ATOM 4485 C C . GLN B 1 119 ? -8.562 12.742 27.359 1 52.03 119 GLN B C 1
ATOM 4487 O O . GLN B 1 119 ? -9.516 13.156 26.688 1 52.03 119 GLN B O 1
ATOM 4492 N N . ASP B 1 120 ? -8.766 11.859 28.609 1 47.03 120 ASP B N 1
ATOM 4493 C CA . ASP B 1 120 ? -9.703 10.891 29.172 1 47.03 120 ASP B CA 1
ATOM 4494 C C . ASP B 1 120 ? -11.148 11.352 28.984 1 47.03 120 ASP B C 1
ATOM 4496 O O . ASP B 1 120 ? -11.477 12.5 29.281 1 47.03 120 ASP B O 1
ATOM 4500 N N . LYS B 1 121 ? -11.883 10.648 28.203 1 49.34 121 LYS B N 1
ATOM 4501 C CA . LYS B 1 121 ? -13.336 10.641 28.016 1 49.34 121 LYS B CA 1
ATOM 4502 C C . LYS B 1 121 ? -14.031 11.414 29.141 1 49.34 121 LYS B C 1
ATOM 4504 O O . LYS B 1 121 ? -15.234 11.656 29.078 1 49.34 121 LYS B O 1
ATOM 4509 N N . ALA B 1 122 ? -13.805 10.953 30.438 1 47.22 122 ALA B N 1
ATOM 4510 C CA . ALA B 1 122 ? -14.867 11.102 31.422 1 47.22 122 ALA B CA 1
ATOM 4511 C C . ALA B 1 122 ? -15.297 12.555 31.562 1 47.22 122 ALA B C 1
ATOM 4513 O O . ALA B 1 122 ? -16.484 12.875 31.422 1 47.22 122 ALA B O 1
ATOM 4514 N N . GLU B 1 123 ? -14.977 13.469 32.656 1 47.81 123 GLU B N 1
ATOM 4515 C CA . GLU B 1 123 ? -15.609 14.531 33.438 1 47.81 123 GLU B CA 1
ATOM 4516 C C . GLU B 1 123 ? -15.203 15.906 32.906 1 47.81 123 GLU B C 1
ATOM 4518 O O . GLU B 1 123 ? -15.477 16.922 33.562 1 47.81 123 GLU B O 1
ATOM 4523 N N . GLN B 1 124 ? -14.375 16.141 31.812 1 53.41 124 GLN B N 1
ATOM 4524 C CA . GLN B 1 124 ? -13.719 17.453 31.891 1 53.41 124 GLN B CA 1
ATOM 4525 C C . GLN B 1 124 ? -14.492 18.5 31.109 1 53.41 124 GLN B C 1
ATOM 4527 O O . GLN B 1 124 ? -15.055 18.219 30.047 1 53.41 124 GLN B O 1
ATOM 4532 N N . LYS B 1 125 ? -14.781 19.594 31.672 1 64 125 LYS B N 1
ATOM 4533 C CA . LYS B 1 125 ? -15.414 20.859 31.281 1 64 125 LYS B CA 1
ATOM 4534 C C . LYS B 1 125 ? -14.898 21.312 29.906 1 64 125 LYS B C 1
ATOM 4536 O O . LYS B 1 125 ? -13.695 21.281 29.656 1 64 125 LYS B O 1
ATOM 4541 N N . GLN B 1 126 ? -15.734 21.5 28.922 1 78.25 126 GLN B N 1
ATOM 4542 C CA . GLN B 1 126 ? -15.461 22.047 27.594 1 78.25 126 GLN B CA 1
ATOM 4543 C C . GLN B 1 126 ? -14.648 23.328 27.688 1 78.25 126 GLN B C 1
ATOM 4545 O O . GLN B 1 126 ? -15.078 24.297 28.312 1 78.25 126 GLN B O 1
ATOM 4550 N N . ARG B 1 127 ? -13.484 23.219 27.281 1 88.19 127 ARG B N 1
ATOM 4551 C CA . ARG B 1 127 ? -12.578 24.344 27.344 1 88.19 127 ARG B CA 1
ATOM 4552 C C . ARG B 1 127 ? -12.914 25.375 26.281 1 88.19 127 ARG B C 1
ATOM 4554 O O . ARG B 1 127 ? -13.422 25.031 25.203 1 88.19 127 ARG B O 1
ATOM 4561 N N . THR B 1 128 ? -12.797 26.641 26.625 1 90.88 128 THR B N 1
ATOM 4562 C CA . THR B 1 128 ? -12.938 27.719 25.672 1 90.88 128 THR B CA 1
ATOM 4563 C C . THR B 1 128 ? -11.586 28.359 25.375 1 90.88 128 THR B C 1
ATOM 4565 O O . THR B 1 128 ? -10.594 28.062 26.047 1 90.88 128 THR B O 1
ATOM 4568 N N . LEU B 1 129 ? -11.57 29.156 24.281 1 92.81 129 LEU B N 1
ATOM 4569 C CA . LEU B 1 129 ? -10.312 29.812 23.922 1 92.81 129 LEU B CA 1
ATOM 4570 C C . LEU B 1 129 ? -9.852 30.75 25.047 1 92.81 129 LEU B C 1
ATOM 4572 O O . LEU B 1 129 ? -8.656 31.047 25.141 1 92.81 129 LEU B O 1
ATOM 4576 N N . TYR B 1 130 ? -10.812 31.188 25.859 1 93.75 130 TYR B N 1
ATOM 4577 C CA . TYR B 1 130 ? -10.508 32.094 26.953 1 93.75 130 TYR B CA 1
ATOM 4578 C C . TYR B 1 130 ? -9.641 31.406 28.016 1 93.75 130 TYR B C 1
ATOM 4580 O O . TYR B 1 130 ? -8.898 32.062 28.734 1 93.75 130 TYR B O 1
ATOM 4588 N N . ASP B 1 131 ? -9.688 30.141 28.078 1 91.81 131 ASP B N 1
ATOM 4589 C CA . ASP B 1 131 ? -8.914 29.375 29.047 1 91.81 131 ASP B CA 1
ATOM 4590 C C . ASP B 1 131 ? -7.418 29.469 28.75 1 91.81 131 ASP B C 1
ATOM 4592 O O . ASP B 1 131 ? -6.586 29.156 29.609 1 91.81 131 ASP B O 1
ATOM 4596 N N . PHE B 1 132 ? -7.086 30.016 27.562 1 91.62 132 PHE B N 1
ATOM 4597 C CA . PHE B 1 132 ? -5.684 30.125 27.172 1 91.62 132 PHE B CA 1
ATOM 4598 C C . PHE B 1 132 ? -5.188 31.562 27.297 1 91.62 132 PHE B C 1
ATOM 4600 O O . PHE B 1 132 ? -4.035 31.844 26.969 1 91.62 132 PHE B O 1
ATOM 4607 N N . VAL B 1 133 ? -6.066 32.344 27.734 1 93.25 133 VAL B N 1
ATOM 4608 C CA . VAL B 1 133 ? -5.73 33.75 27.859 1 93.25 133 VAL B CA 1
ATOM 4609 C C . VAL B 1 133 ? -5.043 34 29.203 1 93.25 133 VAL B C 1
ATOM 4611 O O . VAL B 1 133 ? -5.398 33.375 30.203 1 93.25 133 VAL B O 1
ATOM 4614 N N . ASP B 1 134 ? -4.051 34.906 29.203 1 92 134 ASP B N 1
ATOM 4615 C CA . ASP B 1 134 ? -3.379 35.312 30.422 1 92 134 ASP B CA 1
ATOM 4616 C C . ASP B 1 134 ? -4.203 36.375 31.172 1 92 134 ASP B C 1
ATOM 4618 O O . ASP B 1 134 ? -3.963 37.562 31.016 1 92 134 ASP B O 1
ATOM 4622 N N . GLU B 1 135 ? -5.074 35.938 32.031 1 91.38 135 GLU B N 1
ATOM 4623 C CA . GLU B 1 135 ? -5.965 36.844 32.75 1 91.38 135 GLU B CA 1
ATOM 4624 C C . GLU B 1 135 ? -5.188 37.719 33.719 1 91.38 135 GLU B C 1
ATOM 4626 O O . GLU B 1 135 ? -5.488 38.906 33.844 1 91.38 135 GLU B O 1
ATOM 4631 N N . ASP B 1 136 ? -4.23 37.219 34.344 1 93.69 136 ASP B N 1
ATOM 4632 C CA . ASP B 1 136 ? -3.438 37.938 35.312 1 93.69 136 ASP B CA 1
ATOM 4633 C C . ASP B 1 136 ? -2.695 39.125 34.656 1 93.69 136 ASP B C 1
ATOM 4635 O O . ASP B 1 136 ? -2.631 40.219 35.219 1 93.69 136 ASP B O 1
ATOM 4639 N N . GLY B 1 137 ? -2.195 38.781 33.5 1 92.06 137 GLY B N 1
ATOM 4640 C CA . GLY B 1 137 ? -1.492 39.844 32.781 1 92.06 137 GLY B CA 1
ATOM 4641 C C . GLY B 1 137 ? -2.391 41 32.375 1 92.06 137 GLY B C 1
ATOM 4642 O O . GLY B 1 137 ? -2.004 42.156 32.5 1 92.06 137 GLY B O 1
ATOM 4643 N N . ILE B 1 138 ? -3.598 40.688 31.984 1 93.62 138 ILE B N 1
ATOM 4644 C CA . ILE B 1 138 ? -4.566 41.719 31.594 1 93.62 138 ILE B CA 1
ATOM 4645 C C . ILE B 1 138 ? -4.984 42.5 32.812 1 93.62 138 ILE B C 1
ATOM 4647 O O . ILE B 1 138 ? -5.02 43.75 32.781 1 93.62 138 ILE B O 1
ATOM 4651 N N . GLU B 1 139 ? -5.227 41.844 33.938 1 93.44 139 GLU B N 1
ATOM 4652 C CA . GLU B 1 139 ? -5.637 42.531 35.156 1 93.44 139 GLU B CA 1
ATOM 4653 C C . GLU B 1 139 ? -4.52 43.406 35.719 1 93.44 139 GLU B C 1
ATOM 4655 O O . GLU B 1 139 ? -4.781 44.5 36.219 1 93.44 139 GLU B O 1
ATOM 4660 N N . ASN B 1 140 ? -3.33 42.969 35.594 1 94 140 ASN B N 1
ATOM 4661 C CA . ASN B 1 140 ? -2.186 43.75 36 1 94 140 ASN B CA 1
ATOM 4662 C C . ASN B 1 140 ? -2.076 45.062 35.188 1 94 140 ASN B C 1
ATOM 4664 O O . ASN B 1 140 ? -1.85 46.125 35.75 1 94 140 ASN B O 1
ATOM 4668 N N . LEU B 1 141 ? -2.262 44.875 33.906 1 93.56 141 LEU B N 1
ATOM 4669 C CA . LEU B 1 141 ? -2.203 46.031 33.062 1 93.56 141 LEU B CA 1
ATOM 4670 C C . LEU B 1 141 ? -3.322 47.031 33.375 1 93.56 141 LEU B C 1
ATOM 4672 O O . LEU B 1 141 ? -3.092 48.25 33.469 1 93.56 141 LEU B O 1
ATOM 4676 N N . ARG B 1 142 ? -4.48 46.562 33.719 1 92 142 ARG B N 1
ATOM 4677 C CA . ARG B 1 142 ? -5.621 47.375 34.062 1 92 142 ARG B CA 1
ATOM 4678 C C . ARG B 1 142 ? -5.379 48.094 35.406 1 92 142 ARG B C 1
ATOM 4680 O O . ARG B 1 142 ? -5.719 49.281 35.562 1 92 142 ARG B O 1
ATOM 4687 N N . SER B 1 143 ? -4.75 47.406 36.281 1 93.94 143 SER B N 1
ATOM 4688 C CA . SER B 1 143 ? -4.43 48 37.594 1 93.94 143 SER B CA 1
ATOM 4689 C C . SER B 1 143 ? -3.408 49.125 37.469 1 93.94 143 SER B C 1
ATOM 4691 O O . SER B 1 143 ? -3.539 50.156 38.094 1 93.94 143 SER B O 1
ATOM 4693 N N . GLN B 1 144 ? -2.451 48.844 36.625 1 92.81 144 GLN B N 1
ATOM 4694 C CA . GLN B 1 144 ? -1.434 49.844 36.406 1 92.81 144 GLN B CA 1
ATOM 4695 C C . GLN B 1 144 ? -2.043 51.094 35.781 1 92.81 144 GLN B C 1
ATOM 4697 O O . GLN B 1 144 ? -1.688 52.219 36.125 1 92.81 144 GLN B O 1
ATOM 4702 N N . LEU B 1 145 ? -2.936 50.875 34.875 1 92.31 145 LEU B N 1
ATOM 4703 C CA . LEU B 1 145 ? -3.605 52 34.219 1 92.31 145 LEU B CA 1
ATOM 4704 C C . LEU B 1 145 ? -4.449 52.781 35.219 1 92.31 145 LEU B C 1
ATOM 4706 O O . LEU B 1 145 ? -4.449 54.031 35.188 1 92.31 145 LEU B O 1
ATOM 4710 N N . ARG B 1 146 ? -5.133 52.125 36.156 1 91.94 146 ARG B N 1
ATOM 4711 C CA . ARG B 1 146 ? -5.887 52.812 37.188 1 91.94 146 ARG B CA 1
ATOM 4712 C C . ARG B 1 146 ? -4.965 53.625 38.094 1 91.94 146 ARG B C 1
ATOM 4714 O O . ARG B 1 146 ? -5.305 54.75 38.5 1 91.94 146 ARG B O 1
ATOM 4721 N N . GLY B 1 147 ? -3.834 53.094 38.312 1 92.62 147 GLY B N 1
ATOM 4722 C CA . GLY B 1 147 ? -2.861 53.781 39.125 1 92.62 147 GLY B CA 1
ATOM 4723 C C . GLY B 1 147 ? -2.369 55.062 38.5 1 92.62 147 GLY B C 1
ATOM 4724 O O . GLY B 1 147 ? -2.244 56.094 39.188 1 92.62 147 GLY B O 1
ATOM 4725 N N . VAL B 1 148 ? -2.15 55 37.25 1 92.44 148 VAL B N 1
ATOM 4726 C CA . VAL B 1 148 ? -1.657 56.188 36.562 1 92.44 148 VAL B CA 1
ATOM 4727 C C . VAL B 1 148 ? -2.75 57.25 36.531 1 92.44 148 VAL B C 1
ATOM 4729 O O . VAL B 1 148 ? -2.471 58.438 36.656 1 92.44 148 VAL B O 1
ATOM 4732 N N . ILE B 1 149 ? -4.012 56.906 36.344 1 91.56 149 ILE B N 1
ATOM 4733 C CA . ILE B 1 149 ? -5.133 57.812 36.312 1 91.56 149 ILE B CA 1
ATOM 4734 C C . ILE B 1 149 ? -5.262 58.531 37.656 1 91.56 149 ILE B C 1
ATOM 4736 O O . ILE B 1 149 ? -5.41 59.75 37.75 1 91.56 149 ILE B O 1
ATOM 4740 N N . ASP B 1 150 ? -5.074 57.781 38.75 1 93.19 150 ASP B N 1
ATOM 4741 C CA . ASP B 1 150 ? -5.125 58.344 40.094 1 93.19 150 ASP B CA 1
ATOM 4742 C C . ASP B 1 150 ? -3.994 59.344 40.312 1 93.19 150 ASP B C 1
ATOM 4744 O O . ASP B 1 150 ? -4.199 60.375 40.938 1 93.19 150 ASP B O 1
ATOM 4748 N N . GLN B 1 151 ? -2.885 58.969 39.781 1 92.94 151 GLN B N 1
ATOM 4749 C CA . GLN B 1 151 ? -1.725 59.844 39.938 1 92.94 151 GLN B CA 1
ATOM 4750 C C . GLN B 1 151 ? -1.932 61.156 39.25 1 92.94 151 GLN B C 1
ATOM 4752 O O . GLN B 1 151 ? -1.557 62.219 39.75 1 92.94 151 GLN B O 1
ATOM 4757 N N . VAL B 1 152 ? -2.467 61.094 38.062 1 93.69 152 VAL B N 1
ATOM 4758 C CA . VAL B 1 152 ? -2.727 62.344 37.312 1 93.69 152 VAL B CA 1
ATOM 4759 C C . VAL B 1 152 ? -3.729 63.188 38.062 1 93.69 152 VAL B C 1
ATOM 4761 O O . VAL B 1 152 ? -3.551 64.438 38.156 1 93.69 152 VAL B O 1
ATOM 4764 N N . GLN B 1 153 ? -4.742 62.594 38.656 1 91.56 153 GLN B N 1
ATOM 4765 C CA . GLN B 1 153 ? -5.75 63.312 39.406 1 91.56 153 GLN B CA 1
ATOM 4766 C C . GLN B 1 153 ? -5.16 63.906 40.688 1 91.56 153 GLN B C 1
ATOM 4768 O O . GLN B 1 153 ? -5.453 65.062 41.031 1 91.56 153 GLN B O 1
ATOM 4773 N N . GLU B 1 154 ? -4.305 63.188 41.281 1 93.38 154 GLU B N 1
ATOM 4774 C CA . GLU B 1 154 ? -3.646 63.688 42.5 1 93.38 154 GLU B CA 1
ATOM 4775 C C . GLU B 1 154 ? -2.754 64.875 42.188 1 93.38 154 GLU B C 1
ATOM 4777 O O . GLU B 1 154 ? -2.732 65.812 42.969 1 93.38 154 GLU B O 1
ATOM 4782 N N . THR B 1 155 ? -2.047 64.75 41.062 1 93.44 155 THR B N 1
ATOM 4783 C CA . THR B 1 155 ? -1.166 65.875 40.688 1 93.44 155 THR B CA 1
ATOM 4784 C C . THR B 1 155 ? -1.973 67.125 40.375 1 93.44 155 THR B C 1
ATOM 4786 O O . THR B 1 155 ? -1.565 68.25 40.75 1 93.44 155 THR B O 1
ATOM 4789 N N . ASP B 1 156 ? -3.062 67 39.719 1 93.81 156 ASP B N 1
ATOM 4790 C CA . ASP B 1 156 ? -3.936 68.125 39.438 1 93.81 156 ASP B CA 1
ATOM 4791 C C . ASP B 1 156 ? -4.496 68.75 40.719 1 93.81 156 ASP B C 1
ATOM 4793 O O . ASP B 1 156 ? -4.477 70 40.875 1 93.81 156 ASP B O 1
ATOM 4797 N N . GLU B 1 157 ? -4.957 67.938 41.656 1 93.12 157 GLU B N 1
ATOM 4798 C CA . GLU B 1 157 ? -5.512 68.375 42.906 1 93.12 157 GLU B CA 1
ATOM 4799 C C . GLU B 1 157 ? -4.457 69.125 43.75 1 93.12 157 GLU B C 1
ATOM 4801 O O . GLU B 1 157 ? -4.738 70.125 44.375 1 93.12 157 GLU B O 1
ATOM 4806 N N . ASN B 1 158 ? -3.279 68.562 43.719 1 93.06 158 ASN B N 1
ATOM 4807 C CA . ASN B 1 158 ? -2.176 69.188 44.438 1 93.06 158 ASN B CA 1
ATOM 4808 C C . ASN B 1 158 ? -1.86 70.562 43.875 1 93.06 158 ASN B C 1
ATOM 4810 O O . ASN B 1 158 ? -1.678 71.562 44.656 1 93.06 158 ASN B O 1
ATOM 4814 N N . PHE B 1 159 ? -1.876 70.688 42.562 1 93.56 159 PHE B N 1
ATOM 4815 C CA . PHE B 1 159 ? -1.596 72 41.969 1 93.56 159 PHE B CA 1
ATOM 4816 C C . PHE B 1 159 ? -2.719 73 42.25 1 93.56 159 PHE B C 1
ATOM 4818 O O . PHE B 1 159 ? -2.465 74.188 42.531 1 93.56 159 PHE B O 1
ATOM 4825 N N . GLU B 1 160 ? -3.885 72.5 42.25 1 92 160 GLU B N 1
ATOM 4826 C CA . GLU B 1 160 ? -5.043 73.375 42.562 1 92 160 GLU B CA 1
ATOM 4827 C C . GLU B 1 160 ? -4.977 73.875 44 1 92 160 GLU B C 1
ATOM 4829 O O . GLU B 1 160 ? -5.324 75 44.281 1 92 160 GLU B O 1
ATOM 4834 N N . SER B 1 161 ? -4.477 73.125 44.875 1 92.31 161 SER B N 1
ATOM 4835 C CA . SER B 1 161 ? -4.398 73.5 46.312 1 92.31 161 SER B CA 1
ATOM 4836 C C . SER B 1 161 ? -3.42 74.625 46.5 1 92.31 161 SER B C 1
ATOM 4838 O O . SER B 1 161 ? -3.541 75.375 47.469 1 92.31 161 SER B O 1
ATOM 4840 N N . HIS B 1 162 ? -2.469 74.75 45.562 1 89.56 162 HIS B N 1
ATOM 4841 C CA . HIS B 1 162 ? -1.509 75.875 45.656 1 89.56 162 HIS B CA 1
ATOM 4842 C C . HIS B 1 162 ? -2.018 77.125 44.906 1 89.56 162 HIS B C 1
ATOM 4844 O O . HIS B 1 162 ? -1.698 78.25 45.281 1 89.56 162 HIS B O 1
ATOM 4850 N N . LEU B 1 163 ? -2.814 76.875 43.906 1 91.62 163 LEU B N 1
ATOM 4851 C CA . LEU B 1 163 ? -3.291 78 43.062 1 91.62 163 LEU B CA 1
ATOM 4852 C C . LEU B 1 163 ? -4.461 78.688 43.75 1 91.62 163 LEU B C 1
ATOM 4854 O O . LEU B 1 163 ? -4.613 79.938 43.594 1 91.62 163 LEU B O 1
ATOM 4858 N N . ASP B 1 164 ? -5.172 78.062 44.531 1 92.69 164 ASP B N 1
ATOM 4859 C CA . ASP B 1 164 ? -6.383 78.625 45.156 1 92.69 164 ASP B CA 1
ATOM 4860 C C . ASP B 1 164 ? -6.043 79.688 46.125 1 92.69 164 ASP B C 1
ATOM 4862 O O . ASP B 1 164 ? -6.602 80.812 46.062 1 92.69 164 ASP B O 1
ATOM 4866 N N . PRO B 1 165 ? -5.062 79.375 46.969 1 91.62 165 PRO B N 1
ATOM 4867 C CA . PRO B 1 165 ? -4.688 80.5 47.906 1 91.62 165 PRO B CA 1
ATOM 4868 C C . PRO B 1 165 ? -4.121 81.688 47.156 1 91.62 165 PRO B C 1
ATOM 4870 O O . PRO B 1 165 ? -4.34 82.812 47.594 1 91.62 165 PRO B O 1
ATOM 4873 N N . PHE B 1 166 ? -3.391 81.375 46.094 1 91.88 166 PHE B N 1
ATOM 4874 C CA . PHE B 1 166 ? -2.85 82.5 45.281 1 91.88 166 PHE B CA 1
ATOM 4875 C C . PHE B 1 166 ? -3.971 83.312 44.656 1 91.88 166 PHE B C 1
ATOM 4877 O O . PHE B 1 166 ? -3.936 84.562 44.719 1 91.88 166 PHE B O 1
ATOM 4884 N N . GLY B 1 167 ? -4.984 82.75 44.281 1 90 167 GLY B N 1
ATOM 4885 C CA . GLY B 1 167 ? -6.145 83.438 43.719 1 90 167 GLY B CA 1
ATOM 4886 C C . GLY B 1 167 ? -6.934 84.188 44.75 1 90 167 GLY B C 1
ATOM 4887 O O . GLY B 1 167 ? -7.363 85.375 44.5 1 90 167 GLY B O 1
ATOM 4888 N N . ALA B 1 168 ? -7 83.75 45.875 1 92.31 168 ALA B N 1
ATOM 4889 C CA . ALA B 1 168 ? -7.723 84.375 46.969 1 92.31 168 ALA B CA 1
ATOM 4890 C C . ALA B 1 168 ? -6.996 85.625 47.438 1 92.31 168 ALA B C 1
ATOM 4892 O O . ALA B 1 168 ? -7.629 86.688 47.688 1 92.31 168 ALA B O 1
ATOM 4893 N N . LEU B 1 169 ? -5.719 85.438 47.406 1 92.38 169 LEU B N 1
ATOM 4894 C CA . LEU B 1 169 ? -4.914 86.625 47.781 1 92.38 169 LEU B CA 1
ATOM 4895 C C . LEU B 1 169 ? -5.039 87.75 46.781 1 92.38 169 LEU B C 1
ATOM 4897 O O . LEU B 1 169 ? -5.207 88.875 47.156 1 92.38 169 LEU B O 1
ATOM 4901 N N . LEU B 1 170 ? -5 87.375 45.531 1 92.44 170 LEU B N 1
ATOM 4902 C CA . LEU B 1 170 ? -5.109 88.375 44.469 1 92.44 170 LEU B CA 1
ATOM 4903 C C . LEU B 1 170 ? -6.48 89.062 44.5 1 92.44 170 LEU B C 1
ATOM 4905 O O . LEU B 1 170 ? -6.586 90.25 44.281 1 92.44 170 LEU B O 1
ATOM 4909 N N . LYS B 1 171 ? -7.43 88.375 44.906 1 92.38 171 LYS B N 1
ATOM 4910 C CA . LYS B 1 171 ? -8.773 88.938 45 1 92.38 171 LYS B CA 1
ATOM 4911 C C . LYS B 1 171 ? -8.875 89.875 46.188 1 92.38 171 LYS B C 1
ATOM 4913 O O . LYS B 1 171 ? -9.469 90.938 46.062 1 92.38 171 LYS B O 1
ATOM 4918 N N . SER B 1 172 ? -8.234 89.5 47.188 1 91.88 172 SER B N 1
ATOM 4919 C CA . SER B 1 172 ? -8.227 90.375 48.344 1 91.88 172 SER B CA 1
ATOM 4920 C C . SER B 1 172 ? -7.508 91.688 48.094 1 91.88 172 SER B C 1
ATOM 4922 O O . SER B 1 172 ? -7.984 92.75 48.469 1 91.88 172 SER B O 1
ATOM 4924 N N . ILE B 1 173 ? -6.453 91.562 47.375 1 91.44 173 ILE B N 1
ATOM 4925 C CA . ILE B 1 173 ? -5.688 92.75 47.031 1 91.44 173 ILE B CA 1
ATOM 4926 C C . ILE B 1 173 ? -6.492 93.625 46.062 1 91.44 173 ILE B C 1
ATOM 4928 O O . ILE B 1 173 ? -6.535 94.875 46.25 1 91.44 173 ILE B O 1
ATOM 4932 N N . THR B 1 174 ? -7.121 93.062 45.156 1 90.44 174 THR B N 1
ATOM 4933 C CA . THR B 1 174 ? -7.926 93.75 44.188 1 90.44 174 THR B CA 1
ATOM 4934 C C . THR B 1 174 ? -9.086 94.5 44.844 1 90.44 174 THR B C 1
ATOM 4936 O O . THR B 1 174 ? -9.344 95.688 44.562 1 90.44 174 THR B O 1
ATOM 4939 N N . GLU B 1 175 ? -9.656 93.938 45.844 1 90.75 175 GLU B N 1
ATOM 4940 C CA . GLU B 1 175 ? -10.773 94.5 46.562 1 90.75 175 GLU B CA 1
ATOM 4941 C C . GLU B 1 175 ? -10.305 95.688 47.438 1 90.75 175 GLU B C 1
ATOM 4943 O O . GLU B 1 175 ? -10.961 96.688 47.5 1 90.75 175 GLU B O 1
ATOM 4948 N N . SER B 1 176 ? -9.172 95.5 48.031 1 88.5 176 SER B N 1
ATOM 4949 C CA . SER B 1 176 ? -8.625 96.562 48.875 1 88.5 176 SER B CA 1
ATOM 4950 C C . SER B 1 176 ? -8.203 97.75 48.062 1 88.5 176 SER B C 1
ATOM 4952 O O . SER B 1 176 ? -8.422 98.938 48.5 1 88.5 176 SER B O 1
ATOM 4954 N N . LEU B 1 177 ? -7.621 97.438 46.938 1 87.5 177 LEU B N 1
ATOM 4955 C CA . LEU B 1 177 ? -7.215 98.562 46.062 1 87.5 177 LEU B CA 1
ATOM 4956 C C . LEU B 1 177 ? -8.43 99.312 45.531 1 87.5 177 LEU B C 1
ATOM 4958 O O . LEU B 1 177 ? -8.406 100.562 45.438 1 87.5 177 LEU B O 1
ATOM 4962 N N . HIS B 1 178 ? -9.453 98.625 45.344 1 86.69 178 HIS B N 1
ATOM 4963 C CA . HIS B 1 178 ? -10.688 99.25 44.844 1 86.69 178 HIS B CA 1
ATOM 4964 C C . HIS B 1 178 ? -11.32 100.125 45.938 1 86.69 178 HIS B C 1
ATOM 4966 O O . HIS B 1 178 ? -11.781 101.25 45.656 1 86.69 178 HIS B O 1
ATOM 4972 N N . THR B 1 179 ? -11.242 99.75 47.156 1 84.12 179 THR B N 1
ATOM 4973 C CA . THR B 1 179 ? -11.797 100.5 48.25 1 84.12 179 THR B CA 1
ATOM 4974 C C . THR B 1 179 ? -10.992 101.75 48.531 1 84.12 179 THR B C 1
ATOM 4976 O O . THR B 1 179 ? -11.562 102.812 48.781 1 84.12 179 THR B O 1
ATOM 4979 N N . LEU B 1 180 ? -9.719 101.625 48.375 1 81.62 180 LEU B N 1
ATOM 4980 C CA . LEU B 1 180 ? -8.836 102.75 48.594 1 81.62 180 LEU B CA 1
ATOM 4981 C C . LEU B 1 180 ? -9 103.75 47.5 1 81.62 180 LEU B C 1
ATOM 4983 O O . LEU B 1 180 ? -9 105 47.75 1 81.62 180 LEU B O 1
ATOM 4987 N N . SER B 1 181 ? -9.172 103.312 46.312 1 78.06 181 SER B N 1
ATOM 4988 C CA . SER B 1 181 ? -9.344 104.188 45.188 1 78.06 181 SER B CA 1
ATOM 4989 C C . SER B 1 181 ? -10.664 104.938 45.25 1 78.06 181 SER B C 1
ATOM 4991 O O . SER B 1 181 ? -10.734 106.125 44.938 1 78.06 181 SER B O 1
ATOM 4993 N N . LYS B 1 182 ? -11.656 104.438 45.781 1 76.94 182 LYS B N 1
ATOM 4994 C CA . LYS B 1 182 ? -12.953 105.062 45.969 1 76.94 182 LYS B CA 1
ATOM 4995 C C . LYS B 1 182 ? -12.898 106.188 47.031 1 76.94 182 LYS B C 1
ATOM 4997 O O . LYS B 1 182 ? -13.477 107.25 46.875 1 76.94 182 LYS B O 1
ATOM 5002 N N . LYS B 1 183 ? -12.172 105.938 48 1 74.94 183 LYS B N 1
ATOM 5003 C CA . LYS B 1 183 ? -12.039 106.875 49.094 1 74.94 183 LYS B CA 1
ATOM 5004 C C . LYS B 1 183 ? -11.18 108.062 48.656 1 74.94 183 LYS B C 1
ATOM 5006 O O . LYS B 1 183 ? -11.469 109.25 49.062 1 74.94 183 LYS B O 1
ATOM 5011 N N . ALA B 1 184 ? -10.102 107.688 47.875 1 66.25 184 ALA B N 1
ATOM 5012 C CA . ALA B 1 184 ? -9.219 108.75 47.406 1 66.25 184 ALA B CA 1
ATOM 5013 C C . ALA B 1 184 ? -9.93 109.688 46.438 1 66.25 184 ALA B C 1
ATOM 5015 O O . ALA B 1 184 ? -9.703 110.875 46.438 1 66.25 184 ALA B O 1
ATOM 5016 N N . ALA B 1 185 ? -10.836 109.188 45.469 1 63.72 185 ALA B N 1
ATOM 5017 C CA . ALA B 1 185 ? -11.555 110 44.5 1 63.72 185 ALA B CA 1
ATOM 5018 C C . ALA B 1 185 ? -12.555 110.938 45.156 1 63.72 185 ALA B C 1
ATOM 5020 O O . ALA B 1 185 ? -12.789 112.062 44.688 1 63.72 185 ALA B O 1
ATOM 5021 N N . SER B 1 186 ? -13.109 110.562 46.188 1 58.91 186 SER B N 1
ATOM 5022 C CA . SER B 1 186 ? -14.141 111.312 46.844 1 58.91 186 SER B CA 1
ATOM 5023 C C . SER B 1 186 ? -13.516 112.375 47.75 1 58.91 186 SER B C 1
ATOM 5025 O O . SER B 1 186 ? -14.133 113.438 48.031 1 58.91 186 SER B O 1
ATOM 5027 N N . SER B 1 187 ? -12.367 112.062 48.312 1 57.41 187 SER B N 1
ATOM 5028 C CA . SER B 1 187 ? -11.938 113 49.375 1 57.41 187 SER B CA 1
ATOM 5029 C C . SER B 1 187 ? -10.852 113.938 48.906 1 57.41 187 SER B C 1
ATOM 5031 O O . SER B 1 187 ? -10.938 115.125 49.125 1 57.41 187 SER B O 1
ATOM 5033 N N . ILE B 1 188 ? -9.344 113.625 48.906 1 54.12 188 ILE B N 1
ATOM 5034 C CA . ILE B 1 188 ? -8.242 114.5 49.25 1 54.12 188 ILE B CA 1
ATOM 5035 C C . ILE B 1 188 ? -7.695 115.188 48 1 54.12 188 ILE B C 1
ATOM 5037 O O . ILE B 1 188 ? -7.102 114.5 47.156 1 54.12 188 ILE B O 1
ATOM 5041 N N . PRO B 1 189 ? -8.266 116.25 47.688 1 57.25 189 PRO B N 1
ATOM 5042 C CA . PRO B 1 189 ? -7.484 117.062 46.781 1 57.25 189 PRO B CA 1
ATOM 5043 C C . PRO B 1 189 ? -6.012 117.188 47.156 1 57.25 189 PRO B C 1
ATOM 5045 O O . PRO B 1 189 ? -5.629 116.688 48.25 1 57.25 189 PRO B O 1
ATOM 5048 N N . ASN B 1 190 ? -5.094 117.75 46.438 1 62.78 190 ASN B N 1
ATOM 5049 C CA . ASN B 1 190 ? -3.744 118.188 46.812 1 62.78 190 ASN B CA 1
ATOM 5050 C C . ASN B 1 190 ? -3.705 118.75 48.188 1 62.78 190 ASN B C 1
ATOM 5052 O O . ASN B 1 190 ? -4.379 119.75 48.469 1 62.78 190 ASN B O 1
ATOM 5056 N N . PRO B 1 191 ? -3.328 117.812 49.219 1 67.56 191 PRO B N 1
ATOM 5057 C CA . PRO B 1 191 ? -3.289 118.312 50.594 1 67.56 191 PRO B CA 1
ATOM 5058 C C . PRO B 1 191 ? -2.863 119.812 50.656 1 67.56 191 PRO B C 1
ATOM 5060 O O . PRO B 1 191 ? -3.395 120.562 51.469 1 67.56 191 PRO B O 1
ATOM 5063 N N . VAL B 1 192 ? -1.912 120.125 49.688 1 67.44 192 VAL B N 1
ATOM 5064 C CA . VAL B 1 192 ? -1.42 121.5 49.656 1 67.44 192 VAL B CA 1
ATOM 5065 C C . VAL B 1 192 ? -2.555 122.438 49.25 1 67.44 192 VAL B C 1
ATOM 5067 O O . VAL B 1 192 ? -2.717 123.5 49.844 1 67.44 192 VAL B O 1
ATOM 5070 N N . VAL B 1 193 ? -3.299 121.812 48.406 1 71.81 193 VAL B N 1
ATOM 5071 C CA . VAL B 1 193 ? -4.375 122.625 47.906 1 71.81 193 VAL B CA 1
ATOM 5072 C C . VAL B 1 193 ? -5.504 122.75 48.938 1 71.81 193 VAL B C 1
ATOM 5074 O O . VAL B 1 193 ? -6.133 123.75 49.094 1 71.81 193 VAL B O 1
ATOM 5077 N N . ALA B 1 194 ? -5.574 121.688 49.812 1 71.81 194 ALA B N 1
ATOM 5078 C CA . ALA B 1 194 ? -6.66 121.625 50.781 1 71.81 194 ALA B CA 1
ATOM 5079 C C . ALA B 1 194 ? -6.34 122.438 52.031 1 71.81 194 ALA B C 1
ATOM 5081 O O . ALA B 1 194 ? -7.238 123 52.656 1 71.81 194 ALA B O 1
ATOM 5082 N N . ILE B 1 195 ? -4.98 122.438 52.25 1 77 195 ILE B N 1
ATOM 5083 C CA . ILE B 1 195 ? -4.59 123.062 53.5 1 77 195 ILE B CA 1
ATOM 5084 C C . ILE B 1 195 ? -4.137 124.5 53.219 1 77 195 ILE B C 1
ATOM 5086 O O . ILE B 1 195 ? -4.164 125.375 54.125 1 77 195 ILE B O 1
ATOM 5090 N N . SER B 1 196 ? -3.871 124.875 51.938 1 78.25 196 SER B N 1
ATOM 5091 C CA . SER B 1 196 ? -3.297 126.125 51.562 1 78.25 196 SER B CA 1
ATOM 5092 C C . SER B 1 196 ? -4.23 127.312 51.938 1 78.25 196 SER B C 1
ATOM 5094 O O . SER B 1 196 ? -3.801 128.25 52.5 1 78.25 196 SER B O 1
ATOM 5096 N N . PRO B 1 197 ? -5.488 127.125 51.719 1 79.75 197 PRO B N 1
ATOM 5097 C CA . PRO B 1 197 ? -6.391 128.25 52.094 1 79.75 197 PRO B CA 1
ATOM 5098 C C . PRO B 1 197 ? -6.418 128.375 53.625 1 79.75 197 PRO B C 1
ATOM 5100 O O . PRO B 1 197 ? -6.496 12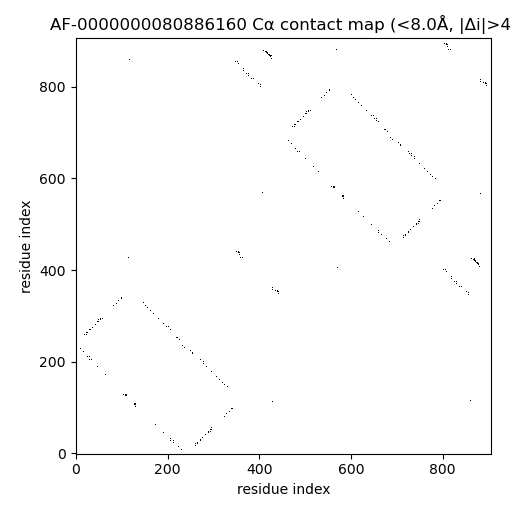9.625 54.062 1 79.75 197 PRO B O 1
ATOM 5103 N N . SER B 1 198 ? -6.301 127.25 54.281 1 84.25 198 SER B N 1
ATOM 5104 C CA . SER B 1 198 ? -6.281 127.375 55.75 1 84.25 198 SER B CA 1
ATOM 5105 C C . SER B 1 198 ? -5.004 128 56.25 1 84.25 198 SER B C 1
ATOM 5107 O O . SER B 1 198 ? -5.043 128.875 57.188 1 84.25 198 SER B O 1
ATOM 5109 N N . LEU B 1 199 ? -3.939 127.812 55.594 1 84.56 199 LEU B N 1
ATOM 5110 C CA . LEU B 1 199 ? -2.664 128.375 55.969 1 84.56 199 LEU B CA 1
ATOM 5111 C C . LEU B 1 199 ? -2.672 129.875 55.656 1 84.56 199 LEU B C 1
ATOM 5113 O O . LEU B 1 199 ? -2.203 130.75 56.438 1 84.56 199 LEU B O 1
ATOM 5117 N N . GLN B 1 200 ? -3.268 130.25 54.594 1 84.5 200 GLN B N 1
ATOM 5118 C CA . GLN B 1 200 ? -3.361 131.625 54.219 1 84.5 200 GLN B CA 1
ATOM 5119 C C . GLN B 1 200 ? -4.238 132.5 55.188 1 84.5 200 GLN B C 1
ATOM 5121 O O . GLN B 1 200 ? -3.889 133.625 55.562 1 84.5 200 GLN B O 1
ATOM 5126 N N . SER B 1 201 ? -5.227 131.875 55.5 1 88.06 201 SER B N 1
ATOM 5127 C CA . SER B 1 201 ? -6.133 132.5 56.438 1 88.06 201 SER B CA 1
ATOM 5128 C C . SER B 1 201 ? -5.449 132.625 57.812 1 88.06 201 SER B C 1
ATOM 5130 O O . SER B 1 201 ? -5.59 133.75 58.406 1 88.06 201 SER B O 1
ATOM 5132 N N . MET B 1 202 ? -4.656 131.625 58.188 1 89.06 202 MET B N 1
ATOM 5133 C CA . MET B 1 202 ? -3.922 131.75 59.438 1 89.06 202 MET B CA 1
ATOM 5134 C C . MET B 1 202 ? -2.867 132.875 59.375 1 89.06 202 MET B C 1
ATOM 5136 O O . MET B 1 202 ? -2.68 133.5 60.344 1 89.06 202 MET B O 1
ATOM 5140 N N . GLU B 1 203 ? -2.305 133 58.281 1 87.06 203 GLU B N 1
ATOM 5141 C CA . GLU B 1 203 ? -1.291 134 58.094 1 87.06 203 GLU B CA 1
ATOM 5142 C C . GLU B 1 203 ? -1.916 135.375 58.094 1 87.06 203 GLU B C 1
ATOM 5144 O O . GLU B 1 203 ? -1.341 136.375 58.656 1 87.06 203 GLU B O 1
ATOM 5149 N N . GLU B 1 204 ? -3.039 135.5 57.594 1 89.44 204 GLU B N 1
ATOM 5150 C CA . GLU B 1 204 ? -3.77 136.75 57.594 1 89.44 204 GLU B CA 1
ATOM 5151 C C . GLU B 1 204 ? -4.176 137.125 59.031 1 89.44 204 GLU B C 1
ATOM 5153 O O . GLU B 1 204 ? -4.016 138.375 59.406 1 89.44 204 GLU B O 1
ATOM 5158 N N . HIS B 1 205 ? -4.613 136.125 59.688 1 90.31 205 HIS B N 1
ATOM 5159 C CA . HIS B 1 205 ? -4.965 136.375 61.062 1 90.31 205 HIS B CA 1
ATOM 5160 C C . HIS B 1 205 ? -3.742 136.875 61.875 1 90.31 205 HIS B C 1
ATOM 5162 O O . HIS B 1 205 ? -3.807 137.75 62.688 1 90.31 205 HIS B O 1
ATOM 5168 N N . ALA B 1 206 ? -2.691 136.25 61.625 1 89.44 206 ALA B N 1
ATOM 5169 C CA . ALA B 1 206 ? -1.456 136.5 62.344 1 89.44 206 ALA B CA 1
ATOM 5170 C C . ALA B 1 206 ? -0.973 137.875 62.031 1 89.44 206 ALA B C 1
ATOM 5172 O O . ALA B 1 206 ? -0.53 138.625 62.906 1 89.44 206 ALA B O 1
ATOM 5173 N N . SER B 1 207 ? -1.07 138.25 60.844 1 90.19 207 SER B N 1
ATOM 5174 C CA . SER B 1 207 ? -0.675 139.625 60.406 1 90.19 207 SER B CA 1
ATOM 5175 C C . SER B 1 207 ? -1.547 140.75 61.062 1 90.19 207 SER B C 1
ATOM 5177 O O . SER B 1 207 ? -1.037 141.75 61.562 1 90.19 207 SER B O 1
ATOM 5179 N N . GLN B 1 208 ? -2.742 140.5 61.156 1 91 208 GLN B N 1
ATOM 5180 C CA . GLN B 1 208 ? -3.678 141.375 61.781 1 91 208 GLN B CA 1
ATOM 5181 C C . GLN B 1 208 ? -3.445 141.5 63.281 1 91 208 GLN B C 1
ATOM 5183 O O . GLN B 1 208 ? -3.488 142.5 63.875 1 91 208 GLN B O 1
ATOM 5188 N N . MET B 1 209 ? -3.146 140.25 63.844 1 90.94 209 MET B N 1
ATOM 5189 C CA . MET B 1 209 ? -2.83 140.25 65.25 1 90.94 209 MET B CA 1
ATOM 5190 C C . MET B 1 209 ? -1.587 141.125 65.562 1 90.94 209 MET B C 1
ATOM 5192 O O . MET B 1 209 ? -1.561 141.875 66.562 1 90.94 209 MET B O 1
ATOM 5196 N N . ALA B 1 210 ? -0.686 141 64.688 1 87.56 210 ALA B N 1
ATOM 5197 C CA . ALA B 1 210 ? 0.551 141.75 64.875 1 87.56 210 ALA B CA 1
ATOM 5198 C C . ALA B 1 210 ? 0.3 143.25 64.75 1 87.56 210 ALA B C 1
ATOM 5200 O O . ALA B 1 210 ? 0.827 144 65.5 1 87.56 210 ALA B O 1
ATOM 5201 N N . SER B 1 211 ? -0.496 143.625 63.781 1 90 211 SER B N 1
ATOM 5202 C CA . SER B 1 211 ? -0.845 145 63.562 1 90 211 SER B CA 1
ATOM 5203 C C . SER B 1 211 ? -1.599 145.625 64.75 1 90 211 SER B C 1
ATOM 5205 O O . SER B 1 211 ? -1.32 146.75 65.188 1 90 211 SER B O 1
ATOM 5207 N N . LEU B 1 212 ? -2.43 144.75 65.312 1 89.5 212 LEU B N 1
ATOM 5208 C CA . LEU B 1 212 ? -3.203 145.125 66.5 1 89.5 212 LEU B CA 1
ATOM 5209 C C . LEU B 1 212 ? -2.307 145.25 67.75 1 89.5 212 LEU B C 1
ATOM 5211 O O . LEU B 1 212 ? -2.457 146.25 68.5 1 89.5 212 LEU B O 1
ATOM 5215 N N . LEU B 1 213 ? -1.413 144.5 67.812 1 88.69 213 LEU B N 1
ATOM 5216 C CA . LEU B 1 213 ? -0.458 144.5 68.875 1 88.69 213 LEU B CA 1
ATOM 5217 C C . LEU B 1 213 ? 0.438 145.75 68.812 1 88.69 213 LEU B C 1
ATOM 5219 O O . LEU B 1 213 ? 0.762 146.375 69.812 1 88.69 213 LEU B O 1
ATOM 5223 N N . GLU B 1 214 ? 0.824 146 67.625 1 87.38 214 GLU B N 1
ATOM 5224 C CA . GLU B 1 214 ? 1.616 147.25 67.375 1 87.38 214 GLU B CA 1
ATOM 5225 C C . GLU B 1 214 ? 0.847 148.5 67.75 1 87.38 214 GLU B C 1
ATOM 5227 O O . GLU B 1 214 ? 1.415 149.375 68.375 1 87.38 214 GLU B O 1
ATOM 5232 N N . SER B 1 215 ? -0.372 148.5 67.5 1 87.31 215 SER B N 1
ATOM 5233 C CA . SER B 1 215 ? -1.243 149.625 67.875 1 87.31 215 SER B CA 1
ATOM 5234 C C . SER B 1 215 ? -1.351 149.75 69.438 1 87.31 215 SER B C 1
ATOM 5236 O O . SER B 1 215 ? -1.32 150.75 69.938 1 87.31 215 SER B O 1
ATOM 5238 N N . LEU B 1 216 ? -1.438 148.5 70 1 87.44 216 LEU B N 1
ATOM 5239 C CA . LEU B 1 216 ? -1.475 148.5 71.5 1 87.44 216 LEU B CA 1
ATOM 5240 C C . LEU B 1 216 ? -0.151 149 72.062 1 87.44 216 LEU B C 1
ATOM 5242 O O . LEU B 1 216 ? -0.135 149.75 73.062 1 87.44 216 LEU B O 1
ATOM 5246 N N . ALA B 1 217 ? 0.881 148.75 71.5 1 87.19 217 ALA B N 1
ATOM 5247 C CA . ALA B 1 217 ? 2.205 149.125 71.938 1 87.19 217 ALA B CA 1
ATOM 5248 C C . ALA B 1 217 ? 2.387 150.625 71.75 1 87.19 217 ALA B C 1
ATOM 5250 O O . ALA B 1 217 ? 2.934 151.25 72.625 1 87.19 217 ALA B O 1
ATOM 5251 N N . THR B 1 218 ? 1.94 151.125 70.75 1 87.31 218 THR B N 1
ATOM 5252 C CA . THR B 1 218 ? 1.996 152.625 70.5 1 87.31 218 THR B CA 1
ATOM 5253 C C . THR B 1 218 ? 1.151 153.375 71.5 1 87.31 218 THR B C 1
ATOM 5255 O O . THR B 1 218 ? 1.567 154.375 72 1 87.31 218 THR B O 1
ATOM 5258 N N . HIS B 1 219 ? 0.034 152.75 71.75 1 86.38 219 HIS B N 1
ATOM 5259 C CA . HIS B 1 219 ? -0.83 153.375 72.75 1 86.38 219 HIS B CA 1
ATOM 5260 C C . HIS B 1 219 ? -0.161 153.375 74.125 1 86.38 219 HIS B C 1
ATOM 5262 O O . HIS B 1 219 ? -0.24 154.375 74.875 1 86.38 219 HIS B O 1
ATOM 5268 N N . TYR B 1 220 ? 0.406 152.25 74.438 1 86.06 220 TYR B N 1
ATOM 5269 C CA . TYR B 1 220 ? 1.141 152.125 75.688 1 86.06 220 TYR B CA 1
ATOM 5270 C C . TYR B 1 220 ? 2.26 153.125 75.75 1 86.06 220 TYR B C 1
ATOM 5272 O O . TYR B 1 220 ? 2.428 153.875 76.75 1 86.06 220 TYR B O 1
ATOM 5280 N N . ASP B 1 221 ? 3.023 153.375 74.688 1 82.19 221 ASP B N 1
ATOM 5281 C CA . ASP B 1 221 ? 4.109 154.375 74.625 1 82.19 221 ASP B CA 1
ATOM 5282 C C . ASP B 1 221 ? 3.586 155.75 74.812 1 82.19 221 ASP B C 1
ATOM 5284 O O . ASP B 1 221 ? 4.203 156.625 75.5 1 82.19 221 ASP B O 1
ATOM 5288 N N . LEU B 1 222 ? 2.477 156 74.312 1 84.5 222 LEU B N 1
ATOM 5289 C CA . LEU B 1 222 ? 1.862 157.375 74.438 1 84.5 222 LEU B CA 1
ATOM 5290 C C . LEU B 1 222 ? 1.362 157.625 75.812 1 84.5 222 LEU B C 1
ATOM 5292 O O . LEU B 1 222 ? 1.497 158.75 76.312 1 84.5 222 LEU B O 1
ATOM 5296 N N . CYS B 1 223 ? 0.78 156.625 76.375 1 84.44 223 CYS B N 1
ATOM 5297 C CA . CYS B 1 223 ? 0.344 156.75 77.75 1 84.44 223 CYS B CA 1
ATOM 5298 C C . CYS B 1 223 ? 1.532 156.875 78.688 1 84.44 223 CYS B C 1
ATOM 5300 O O . CYS B 1 223 ? 1.464 157.75 79.625 1 84.44 223 CYS B O 1
ATOM 5302 N N . SER B 1 224 ? 2.6 156.25 78.438 1 83.44 224 SER B N 1
ATOM 5303 C CA . SER B 1 224 ? 3.818 156.375 79.25 1 83.44 224 SER B CA 1
ATOM 5304 C C . SER B 1 224 ? 4.418 157.875 79.125 1 83.44 224 SER B C 1
ATOM 5306 O O . SER B 1 224 ? 4.832 158.375 80.125 1 83.44 224 SER B O 1
ATOM 5308 N N . LEU B 1 225 ? 4.41 158.375 78 1 82.62 225 LEU B N 1
ATOM 5309 C CA . LEU B 1 225 ? 4.914 159.75 77.75 1 82.62 225 LEU B CA 1
ATOM 5310 C C . LEU B 1 225 ? 4.035 160.75 78.438 1 82.62 225 LEU B C 1
ATOM 5312 O O . LEU B 1 225 ? 4.543 161.75 79 1 82.62 225 LEU B O 1
ATOM 5316 N N . ALA B 1 226 ? 2.773 160.5 78.312 1 81.31 226 ALA B N 1
ATOM 5317 C CA . ALA B 1 226 ? 1.836 161.5 78.938 1 81.31 226 ALA B CA 1
ATOM 5318 C C . ALA B 1 226 ? 1.96 161.375 80.5 1 81.31 226 ALA B C 1
ATOM 5320 O O . ALA B 1 226 ? 1.89 162.5 81.125 1 81.31 226 ALA B O 1
ATOM 5321 N N . LEU B 1 227 ? 2.105 160.375 81 1 79.81 227 LEU B N 1
ATOM 5322 C CA . LEU B 1 227 ? 2.268 160.125 82.438 1 79.81 227 LEU B CA 1
ATOM 5323 C C . LEU B 1 227 ? 3.584 160.75 82.938 1 79.81 227 LEU B C 1
ATOM 5325 O O . LEU B 1 227 ? 3.631 161.375 84 1 79.81 227 LEU B O 1
ATOM 5329 N N . LYS B 1 228 ? 4.645 160.75 82.25 1 78.81 228 LYS B N 1
ATOM 5330 C CA . LYS B 1 228 ? 5.938 161.375 82.562 1 78.81 228 LYS B CA 1
ATOM 5331 C C . LYS B 1 228 ? 5.867 162.875 82.5 1 78.81 228 LYS B C 1
ATOM 5333 O O . LYS B 1 228 ? 6.438 163.625 83.375 1 78.81 228 LYS B O 1
ATOM 5338 N N . ARG B 1 229 ? 5.184 163.375 81.625 1 76.44 229 ARG B N 1
ATOM 5339 C CA . ARG B 1 229 ? 5.02 164.875 81.5 1 76.44 229 ARG B CA 1
ATOM 5340 C C . ARG B 1 229 ? 4.156 165.375 82.625 1 76.44 229 ARG B C 1
ATOM 5342 O O . ARG B 1 229 ? 4.418 166.5 83.062 1 76.44 229 ARG B O 1
ATOM 5349 N N . ALA B 1 230 ? 3.141 164.625 82.938 1 74.81 230 ALA B N 1
ATOM 5350 C CA . ALA B 1 230 ? 2.26 165 84.062 1 74.81 230 ALA B CA 1
ATOM 5351 C C . ALA B 1 230 ? 2.99 165 85.375 1 74.81 230 ALA B C 1
ATOM 5353 O O . ALA B 1 230 ? 2.793 165.875 86.188 1 74.81 230 ALA B O 1
ATOM 5354 N N . GLU B 1 231 ? 4.012 164.25 85.562 1 73.25 231 GLU B N 1
ATOM 5355 C CA . GLU B 1 231 ? 4.801 164.125 86.812 1 73.25 231 GLU B CA 1
ATOM 5356 C C . GLU B 1 231 ? 5.883 165.25 86.812 1 73.25 231 GLU B C 1
ATOM 5358 O O . GLU B 1 231 ? 6.195 165.75 87.875 1 73.25 231 GLU B O 1
ATOM 5363 N N . SER B 1 232 ? 6.484 165.75 85.75 1 71.81 232 SER B N 1
ATOM 5364 C CA . SER B 1 232 ? 7.496 166.75 85.688 1 71.81 232 SER B CA 1
ATOM 5365 C C . SER B 1 232 ? 6.875 168.125 85.938 1 71.81 232 SER B C 1
ATOM 5367 O O . SER B 1 232 ? 7.523 169 86.438 1 71.81 232 SER B O 1
ATOM 5369 N N . HIS B 1 233 ? 5.828 168.5 85.438 1 65.62 233 HIS B N 1
ATOM 5370 C CA . HIS B 1 233 ? 5.152 169.75 85.625 1 65.62 233 HIS B CA 1
ATOM 5371 C C . HIS B 1 233 ? 4.809 169.875 87.125 1 65.62 233 HIS B C 1
ATOM 5373 O O . HIS B 1 233 ? 4.84 171 87.688 1 65.62 233 HIS B O 1
ATOM 5379 N N . ASP B 1 234 ? 4.375 169 87.688 1 60.59 234 ASP B N 1
ATOM 5380 C CA . ASP B 1 234 ? 4.09 169.125 89.062 1 60.59 234 ASP B CA 1
ATOM 5381 C C . ASP B 1 234 ? 5.371 169.375 89.875 1 60.59 234 ASP B C 1
ATOM 5383 O O . ASP B 1 234 ? 5.324 169.875 91 1 60.59 234 ASP B O 1
ATOM 5387 N N . ALA B 1 235 ? 6.742 169 89.5 1 65 235 ALA B N 1
ATOM 5388 C CA . ALA B 1 235 ? 7.98 169.25 90.25 1 65 235 ALA B CA 1
ATOM 5389 C C . ALA B 1 235 ? 8.609 170.625 89.938 1 65 235 ALA B C 1
ATOM 5391 O O . ALA B 1 235 ? 9.703 170.875 90.375 1 65 235 ALA B O 1
ATOM 5392 N N . GLY B 1 236 ? 7.977 171.875 89.5 1 60.12 236 GLY B N 1
ATOM 5393 C CA . GLY B 1 236 ? 8.383 173.25 89.375 1 60.12 236 GLY B CA 1
ATOM 5394 C C . GLY B 1 236 ? 9.211 173.5 88.125 1 60.12 236 GLY B C 1
ATOM 5395 O O . GLY B 1 236 ? 9.82 174.5 87.938 1 60.12 236 GLY B O 1
ATOM 5396 N N . GLN B 1 237 ? 9.867 172.75 87.375 1 53.88 237 GLN B N 1
ATOM 5397 C CA . GLN B 1 237 ? 10.852 173 86.312 1 53.88 237 GLN B CA 1
ATOM 5398 C C . GLN B 1 237 ? 10.172 173.375 85 1 53.88 237 GLN B C 1
ATOM 5400 O O . GLN B 1 237 ? 9.414 172.625 84.438 1 53.88 237 GLN B O 1
ATOM 5405 N N . GLU B 1 238 ? 9.742 174.875 84.938 1 48.62 238 GLU B N 1
ATOM 5406 C CA . GLU B 1 238 ? 8.805 175.5 84 1 48.62 238 GLU B CA 1
ATOM 5407 C C . GLU B 1 238 ? 9.141 175.25 82.562 1 48.62 238 GLU B C 1
ATOM 5409 O O . GLU B 1 238 ? 8.555 175.75 81.625 1 48.62 238 GLU B O 1
ATOM 5414 N N . ASP B 1 239 ? 10.406 174.75 82.125 1 45.09 239 ASP B N 1
ATOM 5415 C CA . ASP B 1 239 ? 10.914 175.375 80.875 1 45.09 239 ASP B CA 1
ATOM 5416 C C . ASP B 1 239 ? 10.109 174.875 79.688 1 45.09 239 ASP B C 1
ATOM 5418 O O . ASP B 1 239 ? 10.453 175.125 78.5 1 45.09 239 ASP B O 1
ATOM 5422 N N . ASP B 1 240 ? 9.492 173.625 79.625 1 50.56 240 ASP B N 1
ATOM 5423 C CA . ASP B 1 240 ? 9.375 173.25 78.25 1 50.56 240 ASP B CA 1
ATOM 5424 C C . ASP B 1 240 ? 8.18 173.875 77.562 1 50.56 240 ASP B C 1
ATOM 5426 O O . ASP B 1 240 ? 7.066 173.875 78.125 1 50.56 240 ASP B O 1
ATOM 5430 N N . PRO B 1 241 ? 8.234 174.875 76.562 1 53.38 241 PRO B N 1
ATOM 5431 C CA . PRO B 1 241 ? 7.309 175.625 75.812 1 53.38 241 PRO B CA 1
ATOM 5432 C C . PRO B 1 241 ? 6.18 174.875 75.188 1 53.38 241 PRO B C 1
ATOM 5434 O O . PRO B 1 241 ? 5.566 175.25 74.188 1 53.38 241 PRO B O 1
ATOM 5437 N N . GLU B 1 242 ? 5.898 173.625 75.5 1 55.84 242 GLU B N 1
ATOM 5438 C CA . GLU B 1 242 ? 4.805 173.125 74.75 1 55.84 242 GLU B CA 1
ATOM 5439 C C . GLU B 1 242 ? 3.465 173.75 75.062 1 55.84 242 GLU B C 1
ATOM 5441 O O . GLU B 1 242 ? 3.182 174 76.25 1 55.84 242 GLU B O 1
ATOM 5446 N N . THR B 1 243 ? 2.67 174.375 74.062 1 62.59 243 THR B N 1
ATOM 5447 C CA . THR B 1 243 ? 1.444 175.125 74.125 1 62.59 243 THR B CA 1
ATOM 5448 C C . THR B 1 243 ? 0.327 174.375 74.812 1 62.59 243 THR B C 1
ATOM 5450 O O . THR B 1 243 ? 0.324 173.125 74.75 1 62.59 243 THR B O 1
ATOM 5453 N N . GLU B 1 244 ? -0.605 174.75 75.625 1 64.31 244 GLU B N 1
ATOM 5454 C CA . GLU B 1 244 ? -1.8 174.25 76.312 1 64.31 244 GLU B CA 1
ATOM 5455 C C . GLU B 1 244 ? -2.709 173.5 75.375 1 64.31 244 GLU B C 1
ATOM 5457 O O . GLU B 1 244 ? -3.357 172.5 75.75 1 64.31 244 GLU B O 1
ATOM 5462 N N . GLU B 1 245 ? -2.736 173.75 74.125 1 65.5 245 GLU B N 1
ATOM 5463 C CA . GLU B 1 245 ? -3.596 173.125 73.125 1 65.5 245 GLU B CA 1
ATOM 5464 C C . GLU B 1 245 ? -3.088 171.75 72.812 1 65.5 245 GLU B C 1
ATOM 5466 O O . GLU B 1 245 ? -3.877 170.75 72.625 1 65.5 245 GLU B O 1
ATOM 5471 N N . ASP B 1 246 ? -1.837 171.5 72.875 1 69.19 246 ASP B N 1
ATOM 5472 C CA . ASP B 1 246 ? -1.233 170.25 72.5 1 69.19 246 ASP B CA 1
ATOM 5473 C C . ASP B 1 246 ? -1.436 169.25 73.562 1 69.19 246 ASP B C 1
ATOM 5475 O O . ASP B 1 246 ? -1.663 168 73.312 1 69.19 246 ASP B O 1
ATOM 5479 N N . LYS B 1 247 ? -1.394 169.625 74.625 1 73.44 247 LYS B N 1
ATOM 5480 C CA . LYS B 1 247 ? -1.645 168.75 75.75 1 73.44 247 LYS B CA 1
ATOM 5481 C C . LYS B 1 247 ? -3.098 168.375 75.75 1 73.44 247 LYS B C 1
ATOM 5483 O O . LYS B 1 247 ? -3.377 167.125 76.062 1 73.44 247 LYS B O 1
ATOM 5488 N N . ALA B 1 248 ? -3.986 169.125 75.375 1 72.44 248 ALA B N 1
ATOM 5489 C CA . ALA B 1 248 ? -5.41 168.875 75.375 1 72.44 248 ALA B CA 1
ATOM 5490 C C . ALA B 1 248 ? -5.734 167.875 74.25 1 72.44 248 ALA B C 1
ATOM 5492 O O . ALA B 1 248 ? -6.527 166.875 74.5 1 72.44 248 ALA B O 1
ATOM 5493 N N . ASN B 1 249 ? -5.105 167.875 73.25 1 75.12 249 ASN B N 1
ATOM 5494 C CA . ASN B 1 249 ? -5.328 167 72.062 1 75.12 249 ASN B CA 1
ATOM 5495 C C . ASN B 1 249 ? -4.793 165.625 72.375 1 75.12 249 ASN B C 1
ATOM 5497 O O . ASN B 1 249 ? -5.441 164.625 72.062 1 75.12 249 ASN B O 1
ATOM 5501 N N . MET B 1 250 ? -3.742 165.5 73 1 75.5 250 MET B N 1
ATOM 5502 C CA . MET B 1 250 ? -3.129 164.25 73.375 1 75.5 250 MET B CA 1
ATOM 5503 C C . MET B 1 250 ? -3.986 163.5 74.375 1 75.5 250 MET B C 1
ATOM 5505 O O . MET B 1 250 ? -4.152 162.25 74.312 1 75.5 250 MET B O 1
ATOM 5509 N N . LEU B 1 251 ? -4.535 164.25 75.25 1 77.38 251 LEU B N 1
ATOM 5510 C CA . LEU B 1 251 ? -5.379 163.75 76.25 1 77.38 251 LEU B CA 1
ATOM 5511 C C . LEU B 1 251 ? -6.684 163.125 75.688 1 77.38 251 LEU B C 1
ATOM 5513 O O . LEU B 1 251 ? -7.211 162.125 76.125 1 77.38 251 LEU B O 1
ATOM 5517 N N . ALA B 1 252 ? -7.125 163.875 74.625 1 77.31 252 ALA B N 1
ATOM 5518 C CA . ALA B 1 252 ? -8.344 163.375 73.938 1 77.31 252 ALA B CA 1
ATOM 5519 C C . ALA B 1 252 ? -8.117 162.125 73.125 1 77.31 252 ALA B C 1
ATOM 5521 O O . ALA B 1 252 ? -8.969 161.25 73.125 1 77.31 252 ALA B O 1
ATOM 5522 N N . VAL B 1 253 ? -6.969 161.875 72.625 1 77.5 253 VAL B N 1
ATOM 5523 C CA . VAL B 1 253 ? -6.625 160.75 71.875 1 77.5 253 VAL B CA 1
ATOM 5524 C C . VAL B 1 253 ? -6.406 159.5 72.812 1 77.5 253 VAL B C 1
ATOM 5526 O O . VAL B 1 253 ? -6.848 158.5 72.562 1 77.5 253 VAL B O 1
ATOM 5529 N N . LEU B 1 254 ? -5.879 159.75 73.812 1 81.38 254 LEU B N 1
ATOM 5530 C CA . LEU B 1 254 ? -5.602 158.75 74.812 1 81.38 254 LEU B CA 1
ATOM 5531 C C . LEU B 1 254 ? -6.895 158.25 75.5 1 81.38 254 LEU B C 1
ATOM 5533 O O . LEU B 1 254 ? -7.051 157.125 75.75 1 81.38 254 LEU B O 1
ATOM 5537 N N . GLU B 1 255 ? -7.73 159.375 75.688 1 80.12 255 GLU B N 1
ATOM 5538 C CA . GLU B 1 255 ? -9.023 159 76.25 1 80.12 255 GLU B CA 1
ATOM 5539 C C . GLU B 1 255 ? -9.82 158.125 75.25 1 80.12 255 GLU B C 1
ATOM 5541 O O . GLU B 1 255 ? -10.438 157.125 75.625 1 80.12 255 GLU B O 1
ATOM 5546 N N . LYS B 1 256 ? -9.805 158.375 74 1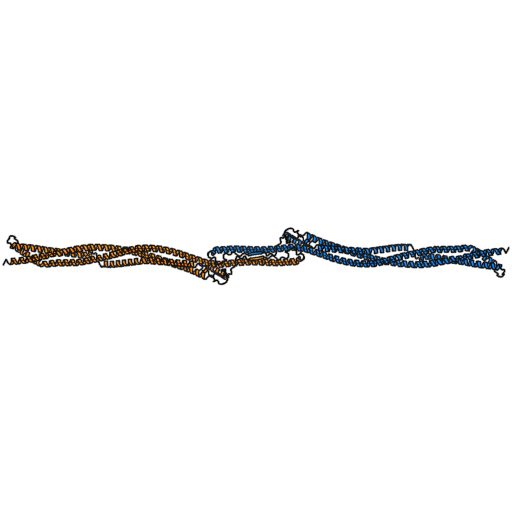 80.75 256 LYS B N 1
ATOM 5547 C CA . LYS B 1 256 ? -10.516 157.625 73 1 80.75 256 LYS B CA 1
ATOM 5548 C C . LYS B 1 256 ? -9.898 156.25 72.812 1 80.75 256 LYS B C 1
ATOM 5550 O O . LYS B 1 256 ? -10.617 155.25 72.75 1 80.75 256 LYS B O 1
ATOM 5555 N N . ASP B 1 257 ? -8.68 156.125 72.875 1 80.38 257 ASP B N 1
ATOM 5556 C CA . ASP B 1 257 ? -7.969 154.875 72.625 1 80.38 257 ASP B CA 1
ATOM 5557 C C . ASP B 1 257 ? -8.102 154 73.875 1 80.38 257 ASP B C 1
ATOM 5559 O O . ASP B 1 257 ? -8.148 152.75 73.688 1 80.38 257 ASP B O 1
ATOM 5563 N N . ALA B 1 258 ? -8.102 154.625 74.938 1 81.69 258 ALA B N 1
ATOM 5564 C CA . ALA B 1 258 ? -8.234 153.875 76.188 1 81.69 258 ALA B CA 1
ATOM 5565 C C . ALA B 1 258 ? -9.547 153.125 76.25 1 81.69 258 ALA B C 1
ATOM 5567 O O . ALA B 1 258 ? -9.617 152 76.75 1 81.69 258 ALA B O 1
ATOM 5568 N N . GLY B 1 259 ? -10.523 153.625 75.625 1 80.81 259 GLY B N 1
ATOM 5569 C CA . GLY B 1 259 ? -11.812 153 75.5 1 80.81 259 GLY B CA 1
ATOM 5570 C C . GLY B 1 259 ? -11.805 151.875 74.5 1 80.81 259 GLY B C 1
ATOM 5571 O O . GLY B 1 259 ? -12.641 151 74.625 1 80.81 259 GLY B O 1
ATOM 5572 N N . GLU B 1 260 ? -10.781 151.75 73.688 1 88.19 260 GLU B N 1
ATOM 5573 C CA . GLU B 1 260 ? -10.781 150.75 72.562 1 88.19 260 GLU B CA 1
ATOM 5574 C C . GLU B 1 260 ? -9.82 149.625 72.875 1 88.19 260 GLU B C 1
ATOM 5576 O O . GLU B 1 260 ? -9.828 148.625 72.188 1 88.19 260 GLU B O 1
ATOM 5581 N N . VAL B 1 261 ? -9.039 149.75 73.875 1 87 261 VAL B N 1
ATOM 5582 C CA . VAL B 1 261 ? -8 148.75 74.25 1 87 261 VAL B CA 1
ATOM 5583 C C . VAL B 1 261 ? -8.625 147.375 74.438 1 87 261 VAL B C 1
ATOM 5585 O O . VAL B 1 261 ? -8.164 146.375 73.875 1 87 261 VAL B O 1
ATOM 5588 N N . ASP B 1 262 ? -9.773 147.375 75.188 1 86.19 262 ASP B N 1
ATOM 5589 C CA . ASP B 1 262 ? -10.422 146.125 75.438 1 86.19 262 ASP B CA 1
ATOM 5590 C C . ASP B 1 262 ? -10.961 145.5 74.188 1 86.19 262 ASP B C 1
ATOM 5592 O O . ASP B 1 262 ? -10.891 144.25 74 1 86.19 262 ASP B O 1
ATOM 5596 N N . ASP B 1 263 ? -11.281 146.25 73.188 1 87.31 263 ASP B N 1
ATOM 5597 C CA . ASP B 1 263 ? -11.812 145.75 71.938 1 87.31 263 ASP B CA 1
ATOM 5598 C C . ASP B 1 263 ? -10.703 145.125 71.062 1 87.31 263 ASP B C 1
ATOM 5600 O O . ASP B 1 263 ? -10.898 144.125 70.438 1 87.31 263 ASP B O 1
ATOM 5604 N N . VAL B 1 264 ? -9.578 145.75 71.125 1 89.31 264 VAL B N 1
ATOM 5605 C CA . VAL B 1 264 ? -8.445 145.25 70.375 1 89.31 264 VAL B CA 1
ATOM 5606 C C . VAL B 1 264 ? -7.926 144 70.938 1 89.31 264 VAL B C 1
ATOM 5608 O O . VAL B 1 264 ? -7.637 143 70.188 1 89.31 264 VAL B O 1
ATOM 5611 N N . VAL B 1 265 ? -7.902 143.875 72.25 1 89.19 265 VAL B N 1
ATOM 5612 C CA . VAL B 1 265 ? -7.441 142.625 72.875 1 89.19 265 VAL B CA 1
ATOM 5613 C C . VAL B 1 265 ? -8.414 141.5 72.562 1 89.19 265 VAL B C 1
ATOM 5615 O O . VAL B 1 265 ? -7.992 140.375 72.25 1 89.19 265 VAL B O 1
ATOM 5618 N N . ASN B 1 266 ? -9.727 141.875 72.5 1 90.81 266 ASN B N 1
ATOM 5619 C CA . ASN B 1 266 ? -10.727 140.875 72.188 1 90.81 266 ASN B CA 1
ATOM 5620 C C . ASN B 1 266 ? -10.633 140.375 70.75 1 90.81 266 ASN B C 1
ATOM 5622 O O . ASN B 1 266 ? -10.82 139.25 70.438 1 90.81 266 ASN B O 1
ATOM 5626 N N . GLU B 1 267 ? -10.211 141.375 69.938 1 91.62 267 GLU B N 1
ATOM 5627 C CA . GLU B 1 267 ? -10.055 141 68.5 1 91.62 267 GLU B CA 1
ATOM 5628 C C . GLU B 1 267 ? -8.867 140.125 68.312 1 91.62 267 GLU B C 1
ATOM 5630 O O . GLU B 1 267 ? -8.938 139.125 67.5 1 91.62 267 GLU B O 1
ATOM 5635 N N . ILE B 1 268 ? -7.801 140.25 68.938 1 90.56 268 ILE B N 1
ATOM 5636 C CA . ILE B 1 268 ? -6.625 139.375 68.875 1 90.56 268 ILE B CA 1
ATOM 5637 C C . ILE B 1 268 ? -6.973 138 69.312 1 90.56 268 ILE B C 1
ATOM 5639 O O . ILE B 1 268 ? -6.602 137 68.688 1 90.56 268 ILE B O 1
ATOM 5643 N N . LYS B 1 269 ? -7.777 138 70.438 1 91.19 269 LYS B N 1
ATOM 5644 C CA . LYS B 1 269 ? -8.172 136.75 70.938 1 91.19 269 LYS B CA 1
ATOM 5645 C C . LYS B 1 269 ? -9.094 136 70 1 91.19 269 LYS B C 1
ATOM 5647 O O . LYS B 1 269 ? -8.969 134.75 69.812 1 91.19 269 LYS B O 1
ATOM 5652 N N . GLU B 1 270 ? -9.914 136.75 69.312 1 91.56 270 GLU B N 1
ATOM 5653 C CA . GLU B 1 270 ? -10.852 136.125 68.375 1 91.56 270 GLU B CA 1
ATOM 5654 C C . GLU B 1 270 ? -10.117 135.5 67.188 1 91.56 270 GLU B C 1
ATOM 5656 O O . GLU B 1 270 ? -10.445 134.5 66.688 1 91.56 270 GLU B O 1
ATOM 5661 N N . ARG B 1 271 ? -9.156 136.25 66.75 1 90.94 271 ARG B N 1
ATOM 5662 C CA . ARG B 1 271 ? -8.367 135.75 65.625 1 90.94 271 ARG B CA 1
ATOM 5663 C C . ARG B 1 271 ? -7.566 134.5 65.938 1 90.94 271 ARG B C 1
ATOM 5665 O O . ARG B 1 271 ? -7.434 133.625 65.125 1 90.94 271 ARG B O 1
ATOM 5672 N N . LEU B 1 272 ? -7.078 134.5 67.188 1 91.31 272 LEU B N 1
ATOM 5673 C CA . LEU B 1 272 ? -6.355 133.25 67.625 1 91.31 272 LEU B CA 1
ATOM 5674 C C . LEU B 1 272 ? -7.285 132.125 67.688 1 91.31 272 LEU B C 1
ATOM 5676 O O . LEU B 1 272 ? -6.906 131 67.312 1 91.31 272 LEU B O 1
ATOM 5680 N N . ASP B 1 273 ? -8.484 132.375 68.125 1 91.62 273 ASP B N 1
ATOM 5681 C CA . ASP B 1 273 ? -9.461 131.25 68.25 1 91.62 273 ASP B CA 1
ATOM 5682 C C . ASP B 1 273 ? -9.781 130.625 66.875 1 91.62 273 ASP B C 1
ATOM 5684 O O . ASP B 1 273 ? -9.906 129.5 66.688 1 91.62 273 ASP B O 1
ATOM 5688 N N . GLU B 1 274 ? -9.758 131.5 65.938 1 91.12 274 GLU B N 1
ATOM 5689 C CA . GLU B 1 274 ? -10.023 131.125 64.562 1 91.12 274 GLU B CA 1
ATOM 5690 C C . GLU B 1 274 ? -8.859 130.25 64 1 91.12 274 GLU B C 1
ATOM 5692 O O . GLU B 1 274 ? -9.062 129.25 63.312 1 91.12 274 GLU B O 1
ATOM 5697 N N . MET B 1 275 ? -7.656 130.625 64.312 1 91.69 275 MET B N 1
ATOM 5698 C CA . MET B 1 275 ? -6.469 129.875 63.875 1 91.69 275 MET B CA 1
ATOM 5699 C C . MET B 1 275 ? -6.422 128.5 64.5 1 91.69 275 MET B C 1
ATOM 5701 O O . MET B 1 275 ? -6.082 127.562 63.844 1 91.69 275 MET B O 1
ATOM 5705 N N . GLU B 1 276 ? -6.832 128.5 65.812 1 90.69 276 GLU B N 1
ATOM 5706 C CA . GLU B 1 276 ? -6.824 127.25 66.5 1 90.69 276 GLU B CA 1
ATOM 5707 C C . GLU B 1 276 ? -7.879 126.312 65.938 1 90.69 276 GLU B C 1
ATOM 5709 O O . GLU B 1 276 ? -7.629 125.125 65.75 1 90.69 276 GLU B O 1
ATOM 5714 N N . ALA B 1 277 ? -8.945 126.875 65.5 1 88.94 277 ALA B N 1
ATOM 5715 C CA . ALA B 1 277 ? -10 126.062 64.938 1 88.94 277 ALA B CA 1
ATOM 5716 C C . ALA B 1 277 ? -9.555 125.562 63.562 1 88.94 277 ALA B C 1
ATOM 5718 O O . ALA B 1 277 ? -9.789 124.375 63.25 1 88.94 277 ALA B O 1
ATOM 5719 N N . THR B 1 278 ? -8.93 126.312 62.875 1 87.75 278 THR B N 1
ATOM 5720 C CA . THR B 1 278 ? -8.438 125.938 61.562 1 87.75 278 THR B CA 1
ATOM 5721 C C . THR B 1 278 ? -7.336 124.875 61.719 1 87.75 278 THR B C 1
ATOM 5723 O O . THR B 1 278 ? -7.234 123.938 60.875 1 87.75 278 THR B O 1
ATOM 5726 N N . SER B 1 279 ? -6.578 125.062 62.75 1 88 279 SER B N 1
ATOM 5727 C CA . SER B 1 279 ? -5.496 124.125 63 1 88 279 SER B CA 1
ATOM 5728 C C . SER B 1 279 ? -6.035 122.688 63.25 1 88 279 SER B C 1
ATOM 5730 O O . SER B 1 279 ? -5.441 121.688 62.812 1 88 279 SER B O 1
ATOM 5732 N N . VAL B 1 280 ? -7.176 122.625 63.781 1 86.56 280 VAL B N 1
ATOM 5733 C CA . VAL B 1 280 ? -7.789 121.375 64.062 1 86.56 280 VAL B CA 1
ATOM 5734 C C . VAL B 1 280 ? -8.227 120.688 62.781 1 86.56 280 VAL B C 1
ATOM 5736 O O . VAL B 1 280 ? -8.055 119.5 62.625 1 86.56 280 VAL B O 1
ATOM 5739 N N . LEU B 1 281 ? -8.594 121.5 61.906 1 82.06 281 LEU B N 1
ATOM 5740 C CA . LEU B 1 281 ? -9.039 120.938 60.594 1 82.06 281 LEU B CA 1
ATOM 5741 C C . LEU B 1 281 ? -7.863 120.438 59.781 1 82.06 281 LEU B C 1
ATOM 5743 O O . LEU B 1 281 ? -7.961 119.375 59.156 1 82.06 281 LEU B O 1
ATOM 5747 N N . VAL B 1 282 ? -6.832 121.125 59.875 1 82.38 282 VAL B N 1
ATOM 5748 C CA . VAL B 1 282 ? -5.625 120.688 59.156 1 82.38 282 VAL B CA 1
ATOM 5749 C C . VAL B 1 282 ? -5.09 119.375 59.75 1 82.38 282 VAL B C 1
ATOM 5751 O O . VAL B 1 282 ? -4.656 118.5 59 1 82.38 282 VAL B O 1
ATOM 5754 N N . GLU B 1 283 ? -5.246 119.375 61.062 1 83.81 283 GLU B N 1
ATOM 5755 C CA . GLU B 1 283 ? -4.762 118.125 61.719 1 83.81 283 GLU B CA 1
ATOM 5756 C C . GLU B 1 283 ? -5.582 116.938 61.312 1 83.81 283 GLU B C 1
ATOM 5758 O O . GLU B 1 283 ? -5.043 115.812 61.156 1 83.81 283 GLU B O 1
ATOM 5763 N N . LYS B 1 284 ? -6.824 117.188 61.094 1 85.12 284 LYS B N 1
ATOM 5764 C CA . LYS B 1 284 ? -7.695 116.062 60.688 1 85.12 284 LYS B CA 1
ATOM 5765 C C . LYS B 1 284 ? -7.359 115.625 59.25 1 85.12 284 LYS B C 1
ATOM 5767 O O . LYS B 1 284 ? -7.273 114.438 59 1 85.12 284 LYS B O 1
ATOM 5772 N N . THR B 1 285 ? -7.133 116.562 58.438 1 81.5 285 THR B N 1
ATOM 5773 C CA . THR B 1 285 ? -6.793 116.25 57.062 1 81.5 285 THR B CA 1
ATOM 5774 C C . THR B 1 285 ? -5.465 115.5 57 1 81.5 285 THR B C 1
ATOM 5776 O O . THR B 1 285 ? -5.332 114.5 56.219 1 81.5 285 THR B O 1
ATOM 5779 N N . VAL B 1 286 ? -4.539 115.938 57.75 1 82.88 286 VAL B N 1
ATOM 5780 C CA . VAL B 1 286 ? -3.227 115.25 57.781 1 82.88 286 VAL B CA 1
ATOM 5781 C C . VAL B 1 286 ? -3.355 113.875 58.312 1 82.88 286 VAL B C 1
ATOM 5783 O O . VAL B 1 286 ? -2.688 112.938 57.812 1 82.88 286 VAL B O 1
ATOM 5786 N N . ARG B 1 287 ? -4.352 113.75 59.188 1 83.88 287 ARG B N 1
ATOM 5787 C CA . ARG B 1 287 ? -4.574 112.375 59.75 1 83.88 287 ARG B CA 1
ATOM 5788 C C . ARG B 1 287 ? -5.184 111.438 58.719 1 83.88 287 ARG B C 1
ATOM 5790 O O . ARG B 1 287 ? -4.797 110.312 58.625 1 83.88 287 ARG B O 1
ATOM 5797 N N . ASP B 1 288 ? -5.984 112 57.969 1 83.19 288 ASP B N 1
ATOM 5798 C CA . ASP B 1 288 ? -6.625 111.188 56.938 1 83.19 288 ASP B CA 1
ATOM 5799 C C . ASP B 1 288 ? -5.609 110.75 55.875 1 83.19 288 ASP B C 1
ATOM 5801 O O . ASP B 1 288 ? -5.648 109.625 55.406 1 83.19 288 ASP B O 1
ATOM 5805 N N . ILE B 1 289 ? -4.77 111.625 55.531 1 82.19 289 ILE B N 1
ATOM 5806 C CA . ILE B 1 289 ? -3.727 111.312 54.562 1 82.19 289 ILE B CA 1
ATOM 5807 C C . ILE B 1 289 ? -2.781 110.25 55.156 1 82.19 289 ILE B C 1
ATOM 5809 O O . ILE B 1 289 ? -2.359 109.375 54.438 1 82.19 289 ILE B O 1
ATOM 5813 N N . GLY B 1 290 ? -2.537 110.5 56.438 1 83.62 290 GLY B N 1
ATOM 5814 C CA . GLY B 1 290 ? -1.704 109.5 57.125 1 83.62 290 GLY B CA 1
ATOM 5815 C C . GLY B 1 290 ? -2.328 108.125 57.156 1 83.62 290 GLY B C 1
ATOM 5816 O O . GLY B 1 290 ? -1.645 107.125 56.938 1 83.62 290 GLY B O 1
ATOM 5817 N N . ASP B 1 291 ? -3.627 108.125 57.344 1 86 291 ASP B N 1
ATOM 5818 C CA . ASP B 1 291 ? -4.344 106.875 57.375 1 86 291 ASP B CA 1
ATOM 5819 C C . ASP B 1 291 ? -4.352 106.188 56 1 86 291 ASP B C 1
ATOM 5821 O O . ASP B 1 291 ? -4.184 105 55.875 1 86 291 ASP B O 1
ATOM 5825 N N . HIS B 1 292 ? -4.52 107 55.031 1 86.12 292 HIS B N 1
ATOM 5826 C CA . HIS B 1 292 ? -4.469 106.5 53.656 1 86.12 292 HIS B CA 1
ATOM 5827 C C . HIS B 1 292 ? -3.096 105.875 53.344 1 86.12 292 HIS B C 1
ATOM 5829 O O . HIS B 1 292 ? -2.99 104.812 52.75 1 86.12 292 HIS B O 1
ATOM 5835 N N . TYR B 1 293 ? -2.135 106.562 53.719 1 86.19 293 TYR B N 1
ATOM 5836 C CA . TYR B 1 293 ? -0.766 106.062 53.5 1 86.19 293 TYR B CA 1
ATOM 5837 C C . TYR B 1 293 ? -0.515 104.75 54.219 1 86.19 293 TYR B C 1
ATOM 5839 O O . TYR B 1 293 ? 0.098 103.875 53.688 1 86.19 293 TYR B O 1
ATOM 5847 N N . ARG B 1 294 ? -1.12 104.75 55.406 1 87.62 294 ARG B N 1
ATOM 5848 C CA . ARG B 1 294 ? -0.947 103.5 56.188 1 87.62 294 ARG B CA 1
ATOM 5849 C C . ARG B 1 294 ? -1.648 102.312 55.5 1 87.62 294 ARG B C 1
ATOM 5851 O O . ARG B 1 294 ? -1.12 101.188 55.469 1 87.62 294 ARG B O 1
ATOM 5858 N N . CYS B 1 295 ? -2.682 102.562 54.938 1 88.06 295 CYS B N 1
ATOM 5859 C CA . CYS B 1 295 ? -3.432 101.5 54.25 1 88.06 295 CYS B CA 1
ATOM 5860 C C . CYS B 1 295 ? -2.674 101.062 53.031 1 88.06 295 CYS B C 1
ATOM 5862 O O . CYS B 1 295 ? -2.613 99.812 52.781 1 88.06 295 CYS B O 1
ATOM 5864 N N . VAL B 1 296 ? -2.117 101.875 52.281 1 89.5 296 VAL B N 1
ATOM 5865 C CA . VAL B 1 296 ? -1.368 101.5 51.094 1 89.5 296 VAL B CA 1
ATOM 5866 C C . VAL B 1 296 ? -0.133 100.688 51.5 1 89.5 296 VAL B C 1
ATOM 5868 O O . VAL B 1 296 ? 0.235 99.75 50.781 1 89.5 296 VAL B O 1
ATOM 5871 N N . LEU B 1 297 ? 0.48 101.125 52.625 1 89.12 297 LEU B N 1
ATOM 5872 C CA . LEU B 1 297 ? 1.624 100.375 53.094 1 89.12 297 LEU B CA 1
ATOM 5873 C C . LEU B 1 297 ? 1.208 98.938 53.469 1 89.12 297 LEU B C 1
ATOM 5875 O O . LEU B 1 297 ? 1.957 98 53.219 1 89.12 297 LEU B O 1
ATOM 5879 N N . GLY B 1 298 ? 0.015 98.938 54.031 1 88.62 298 GLY B N 1
ATOM 5880 C CA . GLY B 1 298 ? -0.531 97.625 54.312 1 88.62 298 GLY B CA 1
ATOM 5881 C C . GLY B 1 298 ? -0.732 96.75 53.062 1 88.62 298 GLY B C 1
ATOM 5882 O O . GLY B 1 298 ? -0.445 95.562 53.062 1 88.62 298 GLY B O 1
ATOM 5883 N N . LEU B 1 299 ? -1.201 97.25 52.031 1 91.19 299 LEU B N 1
ATOM 5884 C CA . LEU B 1 299 ? -1.399 96.562 50.75 1 91.19 299 LEU B CA 1
ATOM 5885 C C . LEU B 1 299 ? -0.065 96.125 50.156 1 91.19 299 LEU B C 1
ATOM 5887 O O . LEU B 1 299 ? 0.024 95.062 49.531 1 91.19 299 LEU B O 1
ATOM 5891 N N . LEU B 1 300 ? 0.974 97 50.312 1 90.44 300 LEU B N 1
ATOM 5892 C CA . LEU B 1 300 ? 2.303 96.625 49.844 1 90.44 300 LEU B CA 1
ATOM 5893 C C . LEU B 1 300 ? 2.803 95.375 50.5 1 90.44 300 LEU B C 1
ATOM 5895 O O . LEU B 1 300 ? 3.439 94.5 49.875 1 90.44 300 LEU B O 1
ATOM 5899 N N . SER B 1 301 ? 2.436 95.375 51.812 1 89.88 301 SER B N 1
ATOM 5900 C CA . SER B 1 301 ? 2.812 94.188 52.531 1 89.88 301 SER B CA 1
ATOM 5901 C C . SER B 1 301 ? 2.107 92.938 51.969 1 89.88 301 SER B C 1
ATOM 5903 O O . SER B 1 301 ? 2.727 91.875 51.781 1 89.88 301 SER B O 1
ATOM 5905 N N . LYS B 1 302 ? 0.897 93 51.656 1 90.62 302 LYS B N 1
ATOM 5906 C CA . LYS B 1 302 ? 0.137 91.938 51.062 1 90.62 302 LYS B CA 1
ATOM 5907 C C . LYS B 1 302 ? 0.697 91.562 49.688 1 90.62 302 LYS B C 1
ATOM 5909 O O . LYS B 1 302 ? 0.713 90.438 49.281 1 90.62 302 LYS B O 1
ATOM 5914 N N . MET B 1 303 ? 1.168 92.5 48.969 1 90.69 303 MET B N 1
ATOM 5915 C CA . MET B 1 303 ? 1.773 92.312 47.656 1 90.69 303 MET B CA 1
ATOM 5916 C C . MET B 1 303 ? 3.041 91.438 47.781 1 90.69 303 MET B C 1
ATOM 5918 O O . MET B 1 303 ? 3.316 90.625 46.906 1 90.69 303 MET B O 1
ATOM 5922 N N . HIS B 1 304 ? 3.76 91.812 48.906 1 89.69 304 HIS B N 1
ATOM 5923 C CA . HIS B 1 304 ? 4.957 91 49.125 1 89.69 304 HIS B CA 1
ATOM 5924 C C . HIS B 1 304 ? 4.605 89.562 49.375 1 89.69 304 HIS B C 1
ATOM 5926 O O . HIS B 1 304 ? 5.293 88.625 48.875 1 89.69 304 HIS B O 1
ATOM 5932 N N . ASP B 1 305 ? 3.514 89.312 50.094 1 89.31 305 ASP B N 1
ATOM 5933 C CA . ASP B 1 305 ? 3.014 88 50.25 1 89.31 305 ASP B CA 1
ATOM 5934 C C . ASP B 1 305 ? 2.629 87.375 48.938 1 89.31 305 ASP B C 1
ATOM 5936 O O . ASP B 1 305 ? 2.879 86.188 48.688 1 89.31 305 ASP B O 1
ATOM 5940 N N . GLY B 1 306 ? 2.059 88.125 48.062 1 87.5 306 GLY B N 1
ATOM 5941 C CA . GLY B 1 306 ? 1.696 87.625 46.75 1 87.5 306 GLY B CA 1
ATOM 5942 C C . GLY B 1 306 ? 2.895 87.25 45.906 1 87.5 306 GLY B C 1
ATOM 5943 O O . GLY B 1 306 ? 2.848 86.25 45.188 1 87.5 306 GLY B O 1
ATOM 5944 N N . GLN B 1 307 ? 3.963 87.938 46.062 1 88.62 307 GLN B N 1
ATOM 5945 C CA . GLN B 1 307 ? 5.184 87.625 45.312 1 88.62 307 GLN B CA 1
ATOM 5946 C C . GLN B 1 307 ? 5.785 86.312 45.781 1 88.62 307 GLN B C 1
ATOM 5948 O O . GLN B 1 307 ? 6.242 85.5 44.969 1 88.62 307 GLN B O 1
ATOM 5953 N N . ASN B 1 308 ? 5.738 86.188 47.094 1 89.44 308 ASN B N 1
ATOM 5954 C CA . ASN B 1 308 ? 6.234 84.938 47.656 1 89.44 308 ASN B CA 1
ATOM 5955 C C . ASN B 1 308 ? 5.406 83.688 47.188 1 89.44 308 ASN B C 1
ATOM 5957 O O . ASN B 1 308 ? 5.953 82.688 46.844 1 89.44 308 ASN B O 1
ATOM 5961 N N . LEU B 1 309 ? 4.176 83.938 47.125 1 89.75 309 LEU B N 1
ATOM 5962 C CA . LEU B 1 309 ? 3.281 82.875 46.688 1 89.75 309 LEU B CA 1
ATOM 5963 C C . LEU B 1 309 ? 3.482 82.625 45.188 1 89.75 309 LEU B C 1
ATOM 5965 O O . LEU B 1 309 ? 3.377 81.5 44.75 1 89.75 309 LEU B O 1
ATOM 5969 N N . LEU B 1 310 ? 3.74 83.562 44.406 1 90.44 310 LEU B N 1
ATOM 5970 C CA . LEU B 1 310 ? 4.012 83.438 42.969 1 90.44 310 LEU B CA 1
ATOM 5971 C C . LEU B 1 310 ? 5.223 82.5 42.75 1 90.44 310 LEU B C 1
ATOM 5973 O O . LEU B 1 310 ? 5.203 81.625 41.875 1 90.44 310 LEU B O 1
ATOM 5977 N N . VAL B 1 311 ? 6.301 82.812 43.625 1 89.75 311 VAL B N 1
ATOM 5978 C CA . VAL B 1 311 ? 7.512 82 43.5 1 89.75 311 VAL B CA 1
ATOM 5979 C C . VAL B 1 311 ? 7.195 80.5 43.781 1 89.75 311 VAL B C 1
ATOM 5981 O O . VAL B 1 311 ? 7.562 79.625 43 1 89.75 311 VAL B O 1
ATOM 5984 N N . THR B 1 312 ? 6.422 80.312 44.812 1 89.25 312 THR B N 1
ATOM 5985 C CA . THR B 1 312 ? 6.059 78.938 45.188 1 89.25 312 THR B CA 1
ATOM 5986 C C . THR B 1 312 ? 5.188 78.312 44.125 1 89.25 312 THR B C 1
ATOM 5988 O O . THR B 1 312 ? 5.422 77.125 43.719 1 89.25 312 THR B O 1
ATOM 5991 N N . CYS B 1 313 ? 4.234 79 43.594 1 91.38 313 CYS B N 1
ATOM 5992 C CA . CYS B 1 313 ? 3.314 78.5 42.594 1 91.38 313 CYS B CA 1
ATOM 5993 C C . CYS B 1 313 ? 4.043 78.188 41.281 1 91.38 313 CYS B C 1
ATOM 5995 O O . CYS B 1 313 ? 3.711 77.25 40.562 1 91.38 313 CYS B O 1
ATOM 5997 N N . THR B 1 314 ? 5.02 79.062 41 1 91.06 314 THR B N 1
ATOM 5998 C CA . THR B 1 314 ? 5.797 78.875 39.781 1 91.06 314 THR B CA 1
ATOM 5999 C C . THR B 1 314 ? 6.574 77.562 39.875 1 91.06 314 THR B C 1
ATOM 6001 O O . THR B 1 314 ? 6.629 76.812 38.906 1 91.06 314 THR B O 1
ATOM 6004 N N . VAL B 1 315 ? 7.133 77.312 41.062 1 91.94 315 VAL B N 1
ATOM 6005 C CA . VAL B 1 315 ? 7.859 76.062 41.281 1 91.94 315 VAL B CA 1
ATOM 6006 C C . VAL B 1 315 ? 6.906 74.875 41.156 1 91.94 315 VAL B C 1
ATOM 6008 O O . VAL B 1 315 ? 7.211 73.875 40.469 1 91.94 315 VAL B O 1
ATOM 6011 N N . GLN B 1 316 ? 5.746 74.938 41.719 1 92.19 316 GLN B N 1
ATOM 6012 C CA . GLN B 1 316 ? 4.758 73.875 41.656 1 92.19 316 GLN B CA 1
ATOM 6013 C C . GLN B 1 316 ? 4.23 73.688 40.25 1 92.19 316 GLN B C 1
ATOM 6015 O O . GLN B 1 316 ? 3.938 72.562 39.812 1 92.19 316 GLN B O 1
ATOM 6020 N N . SER B 1 317 ? 4.094 74.812 39.531 1 92.25 317 SER B N 1
ATOM 6021 C CA . SER B 1 317 ? 3.646 74.75 38.156 1 92.25 317 SER B CA 1
ATOM 6022 C C . SER B 1 317 ? 4.641 73.938 37.281 1 92.25 317 SER B C 1
ATOM 6024 O O . SER B 1 317 ? 4.246 73.125 36.469 1 92.25 317 SER B O 1
ATOM 6026 N N . LYS B 1 318 ? 5.918 74.188 37.531 1 90.88 318 LYS B N 1
ATOM 6027 C CA . LYS B 1 318 ? 6.949 73.438 36.812 1 90.88 318 LYS B CA 1
ATOM 6028 C C . LYS B 1 318 ? 6.91 72 37.125 1 90.88 318 LYS B C 1
ATOM 6030 O O . LYS B 1 318 ? 7.004 71.125 36.219 1 90.88 318 LYS B O 1
ATOM 6035 N N . GLU B 1 319 ? 6.715 71.688 38.344 1 92.38 319 GLU B N 1
ATOM 6036 C CA . GLU B 1 319 ? 6.617 70.312 38.781 1 92.38 319 GLU B CA 1
ATOM 6037 C C . GLU B 1 319 ? 5.371 69.625 38.188 1 92.38 319 GLU B C 1
ATOM 6039 O O . GLU B 1 319 ? 5.418 68.5 37.75 1 92.38 319 GLU B O 1
ATOM 6044 N N . PHE B 1 320 ? 4.277 70.375 38.188 1 93.62 320 PHE B N 1
ATOM 6045 C CA . PHE B 1 320 ? 3.02 69.875 37.625 1 93.62 320 PHE B CA 1
ATOM 6046 C C . PHE B 1 320 ? 3.178 69.5 36.156 1 93.62 320 PHE B C 1
ATOM 6048 O O . PHE B 1 320 ? 2.789 68.438 35.75 1 93.62 320 PHE B O 1
ATOM 6055 N N . VAL B 1 321 ? 3.85 70.438 35.406 1 90.44 321 VAL B N 1
ATOM 6056 C CA . VAL B 1 321 ? 4.012 70.25 33.969 1 90.44 321 VAL B CA 1
ATOM 6057 C C . VAL B 1 321 ? 4.906 69 33.75 1 90.44 321 VAL B C 1
ATOM 6059 O O . VAL B 1 321 ? 4.613 68.188 32.875 1 90.44 321 VAL B O 1
ATOM 6062 N N . HIS B 1 322 ? 5.906 68.875 34.562 1 92.5 322 HIS B N 1
ATOM 6063 C CA . HIS B 1 322 ? 6.824 67.75 34.438 1 92.5 322 HIS B CA 1
ATOM 6064 C C . HIS B 1 322 ? 6.129 66.438 34.75 1 92.5 322 HIS B C 1
ATOM 6066 O O . HIS B 1 322 ? 6.223 65.5 33.969 1 92.5 322 HIS B O 1
ATOM 6072 N N . ARG B 1 323 ? 5.418 66.312 35.781 1 94.25 323 ARG B N 1
ATOM 6073 C CA . ARG B 1 323 ? 4.711 65.125 36.188 1 94.25 323 ARG B CA 1
ATOM 6074 C C . ARG B 1 323 ? 3.637 64.75 35.156 1 94.25 323 ARG B C 1
ATOM 6076 O O . ARG B 1 323 ? 3.42 63.594 34.875 1 94.25 323 ARG B O 1
ATOM 6083 N N . GLN B 1 324 ? 3.041 65.812 34.688 1 91.19 324 GLN B N 1
ATOM 6084 C CA . GLN B 1 324 ? 2.002 65.562 33.688 1 91.19 324 GLN B CA 1
ATOM 6085 C C . GLN B 1 324 ? 2.588 64.938 32.406 1 91.19 324 GLN B C 1
ATOM 6087 O O . GLN B 1 324 ? 1.994 64.062 31.812 1 91.19 324 GLN B O 1
ATOM 6092 N N . ARG B 1 325 ? 3.723 65.438 32.062 1 91 325 ARG B N 1
ATOM 6093 C CA . ARG B 1 325 ? 4.395 64.875 30.891 1 91 325 ARG B CA 1
ATOM 6094 C C . ARG B 1 325 ? 4.785 63.438 31.109 1 91 325 ARG B C 1
ATOM 6096 O O . ARG B 1 325 ? 4.578 62.594 30.234 1 91 325 ARG B O 1
ATOM 6103 N N . ASP B 1 326 ? 5.262 63.156 32.312 1 92.88 326 ASP B N 1
ATOM 6104 C CA . ASP B 1 326 ? 5.637 61.781 32.656 1 92.88 326 ASP B CA 1
ATOM 6105 C C . ASP B 1 326 ? 4.422 60.844 32.625 1 92.88 326 ASP B C 1
ATOM 6107 O O . ASP B 1 326 ? 4.488 59.75 32.062 1 92.88 326 ASP B O 1
ATOM 6111 N N . ASN B 1 327 ? 3.385 61.312 33.156 1 92.06 327 ASN B N 1
ATOM 6112 C CA . ASN B 1 327 ? 2.168 60.5 33.188 1 92.06 327 ASN B CA 1
ATOM 6113 C C . ASN B 1 327 ? 1.608 60.25 31.797 1 92.06 327 ASN B C 1
ATOM 6115 O O . ASN B 1 327 ? 1.123 59.156 31.516 1 92.06 327 ASN B O 1
ATOM 6119 N N . GLN B 1 328 ? 1.782 61.281 30.969 1 90.31 328 GLN B N 1
ATOM 6120 C CA . GLN B 1 328 ? 1.311 61.125 29.594 1 90.31 328 GLN B CA 1
ATOM 6121 C C . GLN B 1 328 ? 2.119 60.062 28.844 1 90.31 328 GLN B C 1
ATOM 6123 O O . GLN B 1 328 ? 1.569 59.312 28.031 1 90.31 328 GLN B O 1
ATOM 6128 N N . GLU B 1 329 ? 3.354 60.031 29.156 1 93 329 GLU B N 1
ATOM 6129 C CA . GLU B 1 329 ? 4.215 59.031 28.531 1 93 329 GLU B CA 1
ATOM 6130 C C . GLU B 1 329 ? 3.855 57.625 29 1 93 329 GLU B C 1
ATOM 6132 O O . GLU B 1 329 ? 3.793 56.719 28.188 1 93 329 GLU B O 1
ATOM 6137 N N . VAL B 1 330 ? 3.566 57.469 30.234 1 93.25 330 VAL B N 1
ATOM 6138 C CA . VAL B 1 330 ? 3.203 56.188 30.781 1 93.25 330 VAL B CA 1
ATOM 6139 C C . VAL B 1 330 ? 1.862 55.719 30.203 1 93.25 330 VAL B C 1
ATOM 6141 O O . VAL B 1 330 ? 1.691 54.562 29.859 1 93.25 330 VAL B O 1
ATOM 6144 N N . ILE B 1 331 ? 0.933 56.594 30.062 1 92.69 331 ILE B N 1
ATOM 6145 C CA . ILE B 1 331 ? -0.377 56.281 29.5 1 92.69 331 ILE B CA 1
ATOM 6146 C C . ILE B 1 331 ? -0.224 55.812 28.062 1 92.69 331 ILE B C 1
ATOM 6148 O O . ILE B 1 331 ? -0.841 54.812 27.656 1 92.69 331 ILE B O 1
ATOM 6152 N N . ALA B 1 332 ? 0.622 56.562 27.328 1 92.75 332 ALA B N 1
ATOM 6153 C CA . ALA B 1 332 ? 0.861 56.188 25.938 1 92.75 332 ALA B CA 1
ATOM 6154 C C . ALA B 1 332 ? 1.46 54.781 25.828 1 92.75 332 ALA B C 1
ATOM 6156 O O . ALA B 1 332 ? 1.073 54 24.953 1 92.75 332 ALA B O 1
ATOM 6157 N N . GLU B 1 333 ? 2.365 54.469 26.734 1 94 333 GLU B N 1
ATOM 6158 C CA . GLU B 1 333 ? 2.99 53.156 26.734 1 94 333 GLU B CA 1
ATOM 6159 C C . GLU B 1 333 ? 1.974 52.062 27.062 1 94 333 GLU B C 1
ATOM 6161 O O . GLU B 1 333 ? 1.955 51.031 26.422 1 94 333 GLU B O 1
ATOM 6166 N N . ARG B 1 334 ? 1.202 52.281 27.969 1 92.12 334 ARG B N 1
ATOM 6167 C CA . ARG B 1 334 ? 0.195 51.312 28.391 1 92.12 334 ARG B CA 1
ATOM 6168 C C . ARG B 1 334 ? -0.867 51.156 27.312 1 92.12 334 ARG B C 1
ATOM 6170 O O . ARG B 1 334 ? -1.386 50.031 27.109 1 92.12 334 ARG B O 1
ATOM 6177 N N . LEU B 1 335 ? -1.204 52.25 26.656 1 92.25 335 LEU B N 1
ATOM 6178 C CA . LEU B 1 335 ? -2.131 52.188 25.531 1 92.25 335 LEU B CA 1
ATOM 6179 C C . LEU B 1 335 ? -1.577 51.312 24.422 1 92.25 335 LEU B C 1
ATOM 6181 O O . LEU B 1 335 ? -2.303 50.469 23.859 1 92.25 335 LEU B O 1
ATOM 6185 N N . ASP B 1 336 ? -0.313 51.438 24.203 1 94.88 336 ASP B N 1
ATOM 6186 C CA . ASP B 1 336 ? 0.351 50.594 23.203 1 94.88 336 ASP B CA 1
ATOM 6187 C C . ASP B 1 336 ? 0.319 49.125 23.609 1 94.88 336 ASP B C 1
ATOM 6189 O O . ASP B 1 336 ? 0.069 48.25 22.766 1 94.88 336 ASP B O 1
ATOM 6193 N N . GLU B 1 337 ? 0.542 48.875 24.844 1 93.81 337 GLU B N 1
ATOM 6194 C CA . GLU B 1 337 ? 0.522 47.531 25.359 1 93.81 337 GLU B CA 1
ATOM 6195 C C . GLU B 1 337 ? -0.871 46.906 25.234 1 93.81 337 GLU B C 1
ATOM 6197 O O . GLU B 1 337 ? -1.012 45.75 24.844 1 93.81 337 GLU B O 1
ATOM 6202 N N . LEU B 1 338 ? -1.852 47.656 25.469 1 92.81 338 LEU B N 1
ATOM 6203 C CA . LEU B 1 338 ? -3.23 47.188 25.359 1 92.81 338 LEU B CA 1
ATOM 6204 C C . LEU B 1 338 ? -3.572 46.844 23.906 1 92.81 338 LEU B C 1
ATOM 6206 O O . LEU B 1 338 ? -4.223 45.844 23.641 1 92.81 338 LEU B O 1
ATOM 6210 N N . GLN B 1 339 ? -3.164 47.719 23.0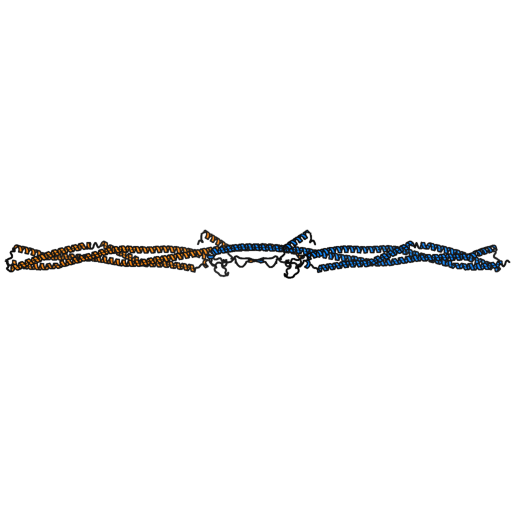31 1 93.19 339 GLN B N 1
ATOM 6211 C CA . GLN B 1 339 ? -3.416 47.469 21.625 1 93.19 339 GLN B CA 1
ATOM 6212 C C . GLN B 1 339 ? -2.703 46.219 21.125 1 93.19 339 GLN B C 1
ATOM 6214 O O . GLN B 1 339 ? -3.273 45.438 20.375 1 93.19 339 GLN B O 1
ATOM 6219 N N . ARG B 1 340 ? -1.51 46 21.609 1 94.44 340 ARG B N 1
ATOM 6220 C CA . ARG B 1 340 ? -0.749 44.812 21.234 1 94.44 340 ARG B CA 1
ATOM 6221 C C . ARG B 1 340 ? -1.436 43.562 21.75 1 94.44 340 ARG B C 1
ATOM 6223 O O . ARG B 1 340 ? -1.497 42.562 21.031 1 94.44 340 ARG B O 1
ATOM 6230 N N . LEU B 1 341 ? -1.877 43.656 22.938 1 93.12 341 LEU B N 1
ATOM 6231 C CA . LEU B 1 341 ? -2.6 42.531 23.5 1 93.12 341 LEU B CA 1
ATOM 6232 C C . LEU B 1 341 ? -3.861 42.219 22.703 1 93.12 341 LEU B C 1
ATOM 6234 O O . LEU B 1 341 ? -4.168 41.062 22.438 1 93.12 341 LEU B O 1
ATOM 6238 N N . THR B 1 342 ? -4.59 43.25 22.344 1 93.5 342 THR B N 1
ATOM 6239 C CA . THR B 1 342 ? -5.789 43.062 21.531 1 93.5 342 THR B CA 1
ATOM 6240 C C . THR B 1 342 ? -5.449 42.438 20.188 1 93.5 342 THR B C 1
ATOM 6242 O O . THR B 1 342 ? -6.109 41.469 19.781 1 93.5 342 THR B O 1
ATOM 6245 N N . ASP B 1 343 ? -4.414 42.938 19.578 1 93.75 343 ASP B N 1
ATOM 6246 C CA . ASP B 1 343 ? -3.982 42.375 18.297 1 93.75 343 ASP B CA 1
ATOM 6247 C C . ASP B 1 343 ? -3.598 40.906 18.438 1 93.75 343 ASP B C 1
ATOM 6249 O O . ASP B 1 343 ? -3.936 40.094 17.578 1 93.75 343 ASP B O 1
ATOM 6253 N N . HIS B 1 344 ? -2.945 40.625 19.453 1 94.06 344 HIS B N 1
ATOM 6254 C CA . HIS B 1 344 ? -2.514 39.25 19.703 1 94.06 344 HIS B CA 1
ATOM 6255 C C . HIS B 1 344 ? -3.709 38.312 19.828 1 94.06 344 HIS B C 1
ATOM 6257 O O . HIS B 1 344 ? -3.727 37.25 19.203 1 94.06 344 HIS B O 1
ATOM 6263 N N . TYR B 1 345 ? -4.645 38.688 20.547 1 93.94 345 TYR B N 1
ATOM 6264 C CA . TYR B 1 345 ? -5.773 37.781 20.781 1 93.94 345 TYR B CA 1
ATOM 6265 C C . TYR B 1 345 ? -6.699 37.719 19.578 1 93.94 345 TYR B C 1
ATOM 6267 O O . TYR B 1 345 ? -7.363 36.719 19.344 1 93.94 345 TYR B O 1
ATOM 6275 N N . VAL B 1 346 ? -6.754 38.844 18.781 1 92.56 346 VAL B N 1
ATOM 6276 C CA . VAL B 1 346 ? -7.445 38.781 17.5 1 92.56 346 VAL B CA 1
ATOM 6277 C C . VAL B 1 346 ? -6.781 37.75 16.609 1 92.56 346 VAL B C 1
ATOM 6279 O O . VAL B 1 346 ? -7.457 36.906 16.031 1 92.56 346 VAL B O 1
ATOM 6282 N N . LEU B 1 347 ? -5.484 37.812 16.625 1 92.56 347 LEU B N 1
ATOM 6283 C CA . LEU B 1 347 ? -4.719 36.875 15.805 1 92.56 347 LEU B CA 1
ATOM 6284 C C . LEU B 1 347 ? -4.855 35.438 16.328 1 92.56 347 LEU B C 1
ATOM 6286 O O . LEU B 1 347 ? -4.867 34.5 15.562 1 92.56 347 LEU B O 1
ATOM 6290 N N . PHE B 1 348 ? -4.949 35.344 17.609 1 94.56 348 PHE B N 1
ATOM 6291 C CA . PHE B 1 348 ? -5.195 34.031 18.234 1 94.56 348 PHE B CA 1
ATOM 6292 C C . PHE B 1 348 ? -6.508 33.438 17.734 1 94.56 348 PHE B C 1
ATOM 6294 O O . PHE B 1 348 ? -6.562 32.281 17.328 1 94.56 348 PHE B O 1
ATOM 6301 N N . GLY B 1 349 ? -7.484 34.25 17.75 1 92.12 349 GLY B N 1
ATOM 6302 C CA . GLY B 1 349 ? -8.758 33.781 17.219 1 92.12 349 GLY B CA 1
ATOM 6303 C C . GLY B 1 349 ? -8.688 33.375 15.766 1 92.12 349 GLY B C 1
ATOM 6304 O O . GLY B 1 349 ? -9.211 32.312 15.391 1 92.12 349 GLY B O 1
ATOM 6305 N N . ASP B 1 350 ? -8.039 34.156 15.008 1 92.62 350 ASP B N 1
ATOM 6306 C CA . ASP B 1 350 ? -7.855 33.844 13.586 1 92.62 350 ASP B CA 1
ATOM 6307 C C . ASP B 1 350 ? -7.051 32.562 13.398 1 92.62 350 ASP B C 1
ATOM 6309 O O . ASP B 1 350 ? -7.367 31.75 12.531 1 92.62 350 ASP B O 1
ATOM 6313 N N . ALA B 1 351 ? -6.047 32.469 14.203 1 94.5 351 ALA B N 1
ATOM 6314 C CA . ALA B 1 351 ? -5.184 31.312 14.125 1 94.5 351 ALA B CA 1
ATOM 6315 C C . ALA B 1 351 ? -5.949 30.031 14.477 1 94.5 351 ALA B C 1
ATOM 6317 O O . ALA B 1 351 ? -5.703 28.969 13.906 1 94.5 351 ALA B O 1
ATOM 6318 N N . TYR B 1 352 ? -6.836 30.141 15.398 1 94.44 352 TYR B N 1
ATOM 6319 C CA . TYR B 1 352 ? -7.645 28.984 15.758 1 94.44 352 TYR B CA 1
ATOM 6320 C C . TYR B 1 352 ? -8.531 28.562 14.594 1 94.44 352 TYR B C 1
ATOM 6322 O O . TYR B 1 352 ? -8.648 27.375 14.289 1 94.44 352 TYR B O 1
ATOM 6330 N N . ASP B 1 353 ? -9.164 29.5 13.992 1 93.88 353 ASP B N 1
ATOM 6331 C CA . ASP B 1 353 ? -9.953 29.188 12.805 1 93.88 353 ASP B CA 1
ATOM 6332 C C . ASP B 1 353 ? -9.086 28.547 11.719 1 93.88 353 ASP B C 1
ATOM 6334 O O . ASP B 1 353 ? -9.5 27.594 11.062 1 93.88 353 ASP B O 1
ATOM 6338 N N . ALA B 1 354 ? -7.934 29.141 11.523 1 94.31 354 ALA B N 1
ATOM 6339 C CA . ALA B 1 354 ? -7.004 28.594 10.539 1 94.31 354 ALA B CA 1
ATOM 6340 C C . ALA B 1 354 ? -6.605 27.172 10.906 1 94.31 354 ALA B C 1
ATOM 6342 O O . ALA B 1 354 ? -6.418 26.328 10.023 1 94.31 354 ALA B O 1
ATOM 6343 N N . LEU B 1 355 ? -6.465 26.938 12.203 1 94.31 355 LEU B N 1
ATOM 6344 C CA . LEU B 1 355 ? -6.129 25.594 12.68 1 94.31 355 LEU B CA 1
ATOM 6345 C C . LEU B 1 355 ? -7.219 24.594 12.305 1 94.31 355 LEU B C 1
ATOM 6347 O O . LEU B 1 355 ? -6.922 23.5 11.844 1 94.31 355 LEU B O 1
ATOM 6351 N N . LEU B 1 356 ? -8.422 24.984 12.477 1 94.19 356 LEU B N 1
ATOM 6352 C CA . LEU B 1 356 ? -9.531 24.125 12.125 1 94.19 356 LEU B CA 1
ATOM 6353 C C . LEU B 1 356 ? -9.516 23.797 10.633 1 94.19 356 LEU B C 1
ATOM 6355 O O . LEU B 1 356 ? -9.742 22.641 10.242 1 94.19 356 LEU B O 1
ATOM 6359 N N . VAL B 1 357 ? -9.242 24.781 9.828 1 94.12 357 VAL B N 1
ATOM 6360 C CA . VAL B 1 357 ? -9.164 24.578 8.391 1 94.12 357 VAL B CA 1
ATOM 6361 C C . VAL B 1 357 ? -8 23.641 8.062 1 94.12 357 VAL B C 1
ATOM 6363 O O . VAL B 1 357 ? -8.125 22.75 7.215 1 94.12 357 VAL B O 1
ATOM 6366 N N . GLU B 1 358 ? -6.898 23.922 8.758 1 94.12 358 GLU B N 1
ATOM 6367 C CA . GLU B 1 358 ? -5.723 23.078 8.562 1 94.12 358 GLU B CA 1
ATOM 6368 C C . GLU B 1 358 ? -6.016 21.625 8.922 1 94.12 358 GLU B C 1
ATOM 6370 O O . GLU B 1 358 ? -5.625 20.703 8.195 1 94.12 358 GLU B O 1
ATOM 6375 N N . VAL B 1 359 ? -6.66 21.375 9.961 1 93.06 359 VAL B N 1
ATOM 6376 C CA . VAL B 1 359 ? -7.027 20.016 10.375 1 93.06 359 VAL B CA 1
ATOM 6377 C C . VAL B 1 359 ? -7.922 19.391 9.312 1 93.06 359 VAL B C 1
ATOM 6379 O O . VAL B 1 359 ? -7.754 18.203 8.977 1 93.06 359 VAL B O 1
ATOM 6382 N N . GLY B 1 360 ? -8.852 20.203 8.797 1 93.06 360 GLY B N 1
ATOM 6383 C CA . GLY B 1 360 ? -9.672 19.703 7.703 1 93.06 360 GLY B CA 1
ATOM 6384 C C . GLY B 1 360 ? -8.859 19.281 6.492 1 93.06 360 GLY B C 1
ATOM 6385 O O . GLY B 1 360 ? -9.141 18.25 5.883 1 93.06 360 GLY B O 1
ATOM 6386 N N . ARG B 1 361 ? -7.902 20.109 6.145 1 94.38 361 ARG B N 1
ATOM 6387 C CA . ARG B 1 361 ? -7.02 19.781 5.031 1 94.38 361 ARG B CA 1
ATOM 6388 C C . ARG B 1 361 ? -6.27 18.469 5.301 1 94.38 361 ARG B C 1
ATOM 6390 O O . ARG B 1 361 ? -6.18 17.609 4.422 1 94.38 361 ARG B O 1
ATOM 6397 N N . ARG B 1 362 ? -5.688 18.297 6.496 1 92.75 362 ARG B N 1
ATOM 6398 C CA . ARG B 1 362 ? -4.938 17.109 6.871 1 92.75 362 ARG B CA 1
ATOM 6399 C C . ARG B 1 362 ? -5.816 15.867 6.805 1 92.75 362 ARG B C 1
ATOM 6401 O O . ARG B 1 362 ? -5.371 14.812 6.352 1 92.75 362 ARG B O 1
ATOM 6408 N N . ILE B 1 363 ? -7.035 16.016 7.227 1 91.38 363 ILE B N 1
ATOM 6409 C CA . ILE B 1 363 ? -7.98 14.906 7.176 1 91.38 363 ILE B CA 1
ATOM 6410 C C . ILE B 1 363 ? -8.242 14.516 5.723 1 91.38 363 ILE B C 1
ATOM 6412 O O . ILE B 1 363 ? -8.281 13.328 5.391 1 91.38 363 ILE B O 1
ATOM 6416 N N . ALA B 1 364 ? -8.398 15.508 4.91 1 92.88 364 ALA B N 1
ATOM 6417 C CA . ALA B 1 364 ? -8.641 15.25 3.494 1 92.88 364 ALA B CA 1
ATOM 6418 C C . ALA B 1 364 ? -7.453 14.523 2.861 1 92.88 364 ALA B C 1
ATOM 6420 O O . ALA B 1 364 ? -7.641 13.602 2.064 1 92.88 364 ALA B O 1
ATOM 6421 N N . VAL B 1 365 ? -6.266 14.922 3.158 1 93.56 365 VAL B N 1
ATOM 6422 C CA . VAL B 1 365 ? -5.066 14.297 2.621 1 93.56 365 VAL B CA 1
ATOM 6423 C C . VAL B 1 365 ? -4.984 12.844 3.1 1 93.56 365 VAL B C 1
ATOM 6425 O O . VAL B 1 365 ? -4.66 11.945 2.322 1 93.56 365 VAL B O 1
ATOM 6428 N N . GLN B 1 366 ? -5.289 12.656 4.371 1 90.5 366 GLN B N 1
ATOM 6429 C CA . GLN B 1 366 ? -5.27 11.297 4.898 1 90.5 366 GLN B CA 1
ATOM 6430 C C . GLN B 1 366 ? -6.289 10.414 4.18 1 90.5 366 GLN B C 1
ATOM 6432 O O . GLN B 1 366 ? -6.004 9.258 3.867 1 90.5 366 GLN B O 1
ATOM 6437 N N . ARG B 1 367 ? -7.418 11 3.996 1 90.81 367 ARG B N 1
ATOM 6438 C CA . ARG B 1 367 ? -8.445 10.25 3.275 1 90.81 367 ARG B CA 1
ATOM 6439 C C . ARG B 1 367 ? -7.977 9.906 1.864 1 90.81 367 ARG B C 1
ATOM 6441 O O . ARG B 1 367 ? -8.266 8.82 1.359 1 90.81 367 ARG B O 1
ATOM 6448 N N . GLN B 1 368 ? -7.348 10.828 1.248 1 94 368 GLN B N 1
ATOM 6449 C CA . GLN B 1 368 ? -6.797 10.57 -0.079 1 94 368 GLN B CA 1
ATOM 6450 C C . GLN B 1 368 ? -5.773 9.438 -0.043 1 94 368 GLN B C 1
ATOM 6452 O O . GLN B 1 368 ? -5.773 8.57 -0.916 1 94 368 GLN B O 1
ATOM 6457 N N . LYS B 1 369 ? -4.883 9.445 0.931 1 91.31 369 LYS B N 1
ATOM 6458 C CA . LYS B 1 369 ? -3.889 8.391 1.082 1 91.31 369 LYS B CA 1
ATOM 6459 C C . LYS B 1 369 ? -4.551 7.031 1.3 1 91.31 369 LYS B C 1
ATOM 6461 O O . LYS B 1 369 ? -4.156 6.035 0.694 1 91.31 369 LYS B O 1
ATOM 6466 N N . ASP B 1 370 ? -5.551 7.039 2.139 1 90.19 370 ASP B N 1
ATOM 6467 C CA . ASP B 1 370 ? -6.293 5.805 2.393 1 90.19 370 ASP B CA 1
ATOM 6468 C C . ASP B 1 370 ? -6.926 5.273 1.109 1 90.19 370 ASP B C 1
ATOM 6470 O O . ASP B 1 370 ? -6.93 4.062 0.87 1 90.19 370 ASP B O 1
ATOM 6474 N N . ALA B 1 371 ? -7.457 6.195 0.382 1 93.12 371 ALA B N 1
ATOM 6475 C CA . ALA B 1 371 ? -8.086 5.793 -0.873 1 93.12 371 ALA B CA 1
ATOM 6476 C C . ALA B 1 371 ? -7.07 5.168 -1.822 1 93.12 371 ALA B C 1
ATOM 6478 O O . ALA B 1 371 ? -7.371 4.184 -2.504 1 93.12 371 ALA B O 1
ATOM 6479 N N . ILE B 1 372 ? -5.914 5.684 -1.916 1 93.75 372 ILE B N 1
ATOM 6480 C CA . ILE B 1 372 ? -4.848 5.168 -2.77 1 93.75 372 ILE B CA 1
ATOM 6481 C C . ILE B 1 372 ? -4.492 3.744 -2.346 1 93.75 372 ILE B C 1
ATOM 6483 O O . ILE B 1 372 ? -4.359 2.854 -3.188 1 93.75 372 ILE B O 1
ATOM 6487 N N . ILE B 1 373 ? -4.387 3.535 -1.094 1 89.5 373 ILE B N 1
ATOM 6488 C CA . ILE B 1 373 ? -4.035 2.223 -0.56 1 89.5 373 ILE B CA 1
ATOM 6489 C C . ILE B 1 373 ? -5.156 1.229 -0.855 1 89.5 373 ILE B C 1
ATOM 6491 O O . ILE B 1 373 ? -4.898 0.097 -1.27 1 89.5 373 ILE B O 1
ATOM 6495 N N . HIS B 1 374 ? -6.355 1.691 -0.619 1 90.81 374 HIS B N 1
ATOM 6496 C CA . HIS B 1 374 ? -7.5 0.824 -0.878 1 90.81 374 HIS B CA 1
ATOM 6497 C C . HIS B 1 374 ? -7.559 0.413 -2.346 1 90.81 374 HIS B C 1
ATOM 6499 O O . HIS B 1 374 ? -7.812 -0.752 -2.658 1 90.81 374 HIS B O 1
ATOM 6505 N N . ASP B 1 375 ? -7.309 1.378 -3.139 1 94.06 375 ASP B N 1
ATOM 6506 C CA . ASP B 1 375 ? -7.309 1.094 -4.57 1 94.06 375 ASP B CA 1
ATOM 6507 C C . ASP B 1 375 ? -6.203 0.103 -4.934 1 94.06 375 ASP B C 1
ATOM 6509 O O . ASP B 1 375 ? -6.418 -0.81 -5.734 1 94.06 375 ASP B O 1
ATOM 6513 N N . ALA B 1 376 ? -5.027 0.285 -4.453 1 92.31 376 ALA B N 1
ATOM 6514 C CA . ALA B 1 376 ? -3.902 -0.615 -4.707 1 92.31 376 ALA B CA 1
ATOM 6515 C C . ALA B 1 376 ? -4.211 -2.027 -4.215 1 92.31 376 ALA B C 1
ATOM 6517 O O . ALA B 1 376 ? -3.961 -3.004 -4.926 1 92.31 376 ALA B O 1
ATOM 6518 N N . LEU B 1 377 ? -4.805 -2.193 -3.064 1 89 377 LEU B N 1
ATOM 6519 C CA . LEU B 1 377 ? -5.152 -3.492 -2.496 1 89 377 LEU B CA 1
ATOM 6520 C C . LEU B 1 377 ? -6.234 -4.176 -3.324 1 89 377 LEU B C 1
ATOM 6522 O O . LEU B 1 377 ? -6.207 -5.395 -3.506 1 89 377 LEU B O 1
ATOM 6526 N N . ALA B 1 378 ? -7.164 -3.32 -3.76 1 91.75 378 ALA B N 1
ATOM 6527 C CA . ALA B 1 378 ? -8.211 -3.877 -4.613 1 91.75 378 ALA B CA 1
ATOM 6528 C C . ALA B 1 378 ? -7.625 -4.457 -5.895 1 91.75 378 ALA B C 1
ATOM 6530 O O . ALA B 1 378 ? -8.023 -5.543 -6.332 1 91.75 378 ALA B O 1
ATOM 6531 N N . LYS B 1 379 ? -6.691 -3.781 -6.5 1 94.06 379 LYS B N 1
ATOM 6532 C CA . LYS B 1 379 ? -6.027 -4.262 -7.707 1 94.06 379 LYS B CA 1
ATOM 6533 C C . LYS B 1 379 ? -5.25 -5.547 -7.43 1 94.06 379 LYS B C 1
ATOM 6535 O O . LYS B 1 379 ? -5.277 -6.48 -8.234 1 94.06 379 LYS B O 1
ATOM 6540 N N . ILE B 1 380 ? -4.562 -5.602 -6.332 1 91.88 380 ILE B N 1
ATOM 6541 C CA . ILE B 1 380 ? -3.781 -6.773 -5.949 1 91.88 380 ILE B CA 1
ATOM 6542 C C . ILE B 1 380 ? -4.711 -7.961 -5.711 1 91.88 380 ILE B C 1
ATOM 6544 O O . ILE B 1 380 ? -4.398 -9.094 -6.094 1 91.88 380 ILE B O 1
ATOM 6548 N N . ASP B 1 381 ? -5.848 -7.707 -5.113 1 91.5 381 ASP B N 1
ATOM 6549 C CA . ASP B 1 381 ? -6.824 -8.766 -4.875 1 91.5 381 ASP B CA 1
ATOM 6550 C C . ASP B 1 381 ? -7.316 -9.359 -6.191 1 91.5 381 ASP B C 1
ATOM 6552 O O . ASP B 1 381 ? -7.469 -10.578 -6.305 1 91.5 381 ASP B O 1
ATOM 6556 N N . ILE B 1 382 ? -7.559 -8.523 -7.102 1 93.94 382 ILE B N 1
ATOM 6557 C CA . ILE B 1 382 ? -8 -8.984 -8.414 1 93.94 382 ILE B CA 1
ATOM 6558 C C . ILE B 1 382 ? -6.918 -9.859 -9.047 1 93.94 382 ILE B C 1
ATOM 6560 O O . ILE B 1 382 ? -7.211 -10.922 -9.594 1 93.94 382 ILE B O 1
ATOM 6564 N N . LEU B 1 383 ? -5.656 -9.391 -8.953 1 93.75 383 LEU B N 1
ATOM 6565 C CA . LEU B 1 383 ? -4.535 -10.156 -9.492 1 93.75 383 LEU B CA 1
ATOM 6566 C C . LEU B 1 383 ? -4.387 -11.492 -8.773 1 93.75 383 LEU B C 1
ATOM 6568 O O . LEU B 1 383 ? -4.129 -12.516 -9.406 1 93.75 383 LEU B O 1
ATOM 6572 N N . ASN B 1 384 ? -4.543 -11.477 -7.484 1 91.81 384 ASN B N 1
ATOM 6573 C CA . ASN B 1 384 ? -4.445 -12.703 -6.695 1 91.81 384 ASN B CA 1
ATOM 6574 C C . ASN B 1 384 ? -5.531 -13.703 -7.078 1 91.81 384 ASN B C 1
ATOM 6576 O O . ASN B 1 384 ? -5.27 -14.898 -7.184 1 91.81 384 ASN B O 1
ATOM 6580 N N . GLU B 1 385 ? -6.742 -13.148 -7.238 1 93.25 385 GLU B N 1
ATOM 6581 C CA . GLU B 1 385 ? -7.828 -14.031 -7.664 1 93.25 385 GLU B CA 1
ATOM 6582 C C . GLU B 1 385 ? -7.535 -14.648 -9.031 1 93.25 385 GLU B C 1
ATOM 6584 O O . GLU B 1 385 ? -7.742 -15.844 -9.227 1 93.25 385 GLU B O 1
ATOM 6589 N N . GLY B 1 386 ? -7.078 -13.844 -9.953 1 94.56 386 GLY B N 1
ATOM 6590 C CA . GLY B 1 386 ? -6.684 -14.359 -11.25 1 94.56 386 GLY B CA 1
ATOM 6591 C C . GLY B 1 386 ? -5.555 -15.375 -11.172 1 94.56 386 GLY B C 1
ATOM 6592 O O . GLY B 1 386 ? -5.594 -16.406 -11.852 1 94.56 386 GLY B O 1
ATOM 6593 N N . ASP B 1 387 ? -4.59 -15.078 -10.359 1 94.56 387 ASP B N 1
ATOM 6594 C CA . ASP B 1 387 ? -3.455 -15.977 -10.18 1 94.56 387 ASP B CA 1
ATOM 6595 C C . ASP B 1 387 ? -3.898 -17.297 -9.57 1 94.56 387 ASP B C 1
ATOM 6597 O O . ASP B 1 387 ? -3.465 -18.375 -10.008 1 94.56 387 ASP B O 1
ATOM 6601 N N . LEU B 1 388 ? -4.723 -17.281 -8.586 1 93.19 388 LEU B N 1
ATOM 6602 C CA . LEU B 1 388 ? -5.234 -18.484 -7.941 1 93.19 388 LEU B CA 1
ATOM 6603 C C . LEU B 1 388 ? -5.973 -19.359 -8.945 1 93.19 388 LEU B C 1
ATOM 6605 O O . LEU B 1 388 ? -5.805 -20.578 -8.945 1 93.19 388 LEU B O 1
ATOM 6609 N N . ASN B 1 389 ? -6.766 -18.703 -9.75 1 95.56 389 ASN B N 1
ATOM 6610 C CA . ASN B 1 389 ? -7.488 -19.438 -10.781 1 95.56 389 ASN B CA 1
ATOM 6611 C C . ASN B 1 389 ? -6.535 -20.109 -11.766 1 95.56 389 ASN B C 1
ATOM 6613 O O . ASN B 1 389 ? -6.734 -21.266 -12.125 1 95.56 389 ASN B O 1
ATOM 6617 N N . GLU B 1 390 ? -5.527 -19.391 -12.156 1 95.88 390 GLU B N 1
ATOM 6618 C CA . GLU B 1 390 ? -4.543 -19.938 -13.094 1 95.88 390 GLU B CA 1
ATOM 6619 C C . GLU B 1 390 ? -3.754 -21.078 -12.453 1 95.88 390 GLU B C 1
ATOM 6621 O O . GLU B 1 390 ? -3.459 -22.078 -13.109 1 95.88 390 GLU B O 1
ATOM 6626 N N . ARG B 1 391 ? -3.389 -21 -11.188 1 93.94 391 ARG B N 1
ATOM 6627 C CA . ARG B 1 391 ? -2.676 -22.047 -10.469 1 93.94 391 ARG B CA 1
ATOM 6628 C C . ARG B 1 391 ? -3.523 -23.312 -10.375 1 93.94 391 ARG B C 1
ATOM 6630 O O . ARG B 1 391 ? -3.012 -24.422 -10.531 1 93.94 391 ARG B O 1
ATOM 6637 N N . GLU B 1 392 ? -4.828 -23.047 -10.109 1 94 392 GLU B N 1
ATOM 6638 C CA . GLU B 1 392 ? -5.738 -24.188 -10.039 1 94 392 GLU B CA 1
ATOM 6639 C C . GLU B 1 392 ? -5.867 -24.859 -11.398 1 94 392 GLU B C 1
ATOM 6641 O O . GLU B 1 392 ? -5.906 -26.094 -11.477 1 94 392 GLU B O 1
ATOM 6646 N N . GLN B 1 393 ? -5.949 -24.062 -12.414 1 95.31 393 GLN B N 1
ATOM 6647 C CA . GLN B 1 393 ? -6.02 -24.625 -13.766 1 95.31 393 GLN B CA 1
ATOM 6648 C C . GLN B 1 393 ? -4.754 -25.406 -14.102 1 95.31 393 GLN B C 1
ATOM 6650 O O . GLN B 1 393 ? -4.828 -26.484 -14.68 1 95.31 393 GLN B O 1
ATOM 6655 N N . PHE B 1 394 ? -3.639 -24.891 -13.711 1 95.94 394 PHE B N 1
ATOM 6656 C CA . PHE B 1 394 ? -2.369 -25.578 -13.938 1 95.94 394 PHE B CA 1
ATOM 6657 C C . PHE B 1 394 ? -2.326 -26.906 -13.195 1 95.94 394 PHE B C 1
ATOM 6659 O O . PHE B 1 394 ? -1.946 -27.922 -13.766 1 95.94 394 PHE B O 1
ATOM 6666 N N . ARG B 1 395 ? -2.727 -26.844 -11.953 1 93.38 395 ARG B N 1
ATOM 6667 C CA . ARG B 1 395 ? -2.723 -28.047 -11.133 1 93.38 395 ARG B CA 1
ATOM 6668 C C . ARG B 1 395 ? -3.645 -29.109 -11.711 1 93.38 395 ARG B C 1
ATOM 6670 O O . ARG B 1 395 ? -3.301 -30.297 -11.734 1 93.38 395 ARG B O 1
ATOM 6677 N N . SER B 1 396 ? -4.797 -28.672 -12.227 1 94.19 396 SER B N 1
ATOM 6678 C CA . SER B 1 396 ? -5.77 -29.594 -12.797 1 94.19 396 SER B CA 1
ATOM 6679 C C . SER B 1 396 ? -5.246 -30.219 -14.086 1 94.19 396 SER B C 1
ATOM 6681 O O . SER B 1 396 ? -5.465 -31.406 -14.344 1 94.19 396 SER B O 1
ATOM 6683 N N . GLU B 1 397 ? -4.445 -29.5 -14.812 1 93.81 397 GLU B N 1
ATOM 6684 C CA . GLU B 1 397 ? -4 -29.953 -16.125 1 93.81 397 GLU B CA 1
ATOM 6685 C C . GLU B 1 397 ? -2.713 -30.766 -16.031 1 93.81 397 GLU B C 1
ATOM 6687 O O . GLU B 1 397 ? -2.551 -31.766 -16.734 1 93.81 397 GLU B O 1
ATOM 6692 N N . TYR B 1 398 ? -1.793 -30.328 -15.195 1 93.88 398 TYR B N 1
ATOM 6693 C CA . TYR B 1 398 ? -0.456 -30.906 -15.219 1 93.88 398 TYR B CA 1
ATOM 6694 C C . TYR B 1 398 ? -0.076 -31.469 -13.859 1 93.88 398 TYR B C 1
ATOM 6696 O O . TYR B 1 398 ? 0.93 -32.188 -13.727 1 93.88 398 TYR B O 1
ATOM 6704 N N . GLY B 1 399 ? -0.844 -31.172 -12.82 1 90.62 399 GLY B N 1
ATOM 6705 C CA . GLY B 1 399 ? -0.511 -31.531 -11.453 1 90.62 399 GLY B CA 1
ATOM 6706 C C . GLY B 1 399 ? -0.318 -33.031 -11.258 1 90.62 399 GLY B C 1
ATOM 6707 O O . GLY B 1 399 ? 0.584 -33.438 -10.539 1 90.62 399 GLY B O 1
ATOM 6708 N N . ASP B 1 400 ? -1 -33.844 -12.008 1 90.81 400 ASP B N 1
ATOM 6709 C CA . ASP B 1 400 ? -0.98 -35.312 -11.844 1 90.81 400 ASP B CA 1
ATOM 6710 C C . ASP B 1 400 ? 0.308 -35.906 -12.406 1 90.81 400 ASP B C 1
ATOM 6712 O O . ASP B 1 400 ? 0.68 -37.031 -12.062 1 90.81 400 ASP B O 1
ATOM 6716 N N . TYR B 1 401 ? 0.952 -35.219 -13.258 1 92.69 401 TYR B N 1
ATOM 6717 C CA . TYR B 1 401 ? 2.115 -35.781 -13.945 1 92.69 401 TYR B CA 1
ATOM 6718 C C . TYR B 1 401 ? 3.408 -35.281 -13.305 1 92.69 401 TYR B C 1
ATOM 6720 O O . TYR B 1 401 ? 4.5 -35.688 -13.695 1 92.69 401 TYR B O 1
ATOM 6728 N N . LEU B 1 402 ? 3.258 -34.344 -12.383 1 92.88 402 LEU B N 1
ATOM 6729 C CA . LEU B 1 402 ? 4.426 -33.812 -11.688 1 92.88 402 LEU B CA 1
ATOM 6730 C C . LEU B 1 402 ? 4.582 -34.438 -10.312 1 92.88 402 LEU B C 1
ATOM 6732 O O . LEU B 1 402 ? 3.613 -34.562 -9.562 1 92.88 402 LEU B O 1
ATOM 6736 N N . PRO B 1 403 ? 5.844 -34.938 -10.109 1 89.88 403 PRO B N 1
ATOM 6737 C CA . PRO B 1 403 ? 6.078 -35.406 -8.734 1 89.88 403 PRO B CA 1
ATOM 6738 C C . PRO B 1 403 ? 5.863 -34.312 -7.695 1 89.88 403 PRO B C 1
ATOM 6740 O O . PRO B 1 403 ? 6.145 -33.156 -7.961 1 89.88 403 PRO B O 1
ATOM 6743 N N . SER B 1 404 ? 5.434 -34.625 -6.461 1 82.94 404 SER B N 1
ATOM 6744 C CA . SER B 1 404 ? 5.094 -33.688 -5.414 1 82.94 404 SER B CA 1
ATOM 6745 C C . SER B 1 404 ? 6.34 -33 -4.867 1 82.94 404 SER B C 1
ATOM 6747 O O . SER B 1 404 ? 6.266 -31.875 -4.367 1 82.94 404 SER B O 1
ATOM 6749 N N . ASP B 1 405 ? 7.461 -33.594 -4.996 1 84.56 405 ASP B N 1
ATOM 6750 C CA . ASP B 1 405 ? 8.664 -33.062 -4.363 1 84.56 405 ASP B CA 1
ATOM 6751 C C . ASP B 1 405 ? 9.555 -32.375 -5.387 1 84.56 405 ASP B C 1
ATOM 6753 O O . ASP B 1 405 ? 10.727 -32.094 -5.109 1 84.56 405 ASP B O 1
ATOM 6757 N N . ILE B 1 406 ? 8.984 -32.188 -6.645 1 87.56 406 ILE B N 1
ATOM 6758 C CA . ILE B 1 406 ? 9.797 -31.562 -7.68 1 87.56 406 ILE B CA 1
ATOM 6759 C C . ILE B 1 406 ? 10.047 -30.094 -7.316 1 87.56 406 ILE B C 1
ATOM 6761 O O . ILE B 1 406 ? 11.141 -29.578 -7.523 1 87.56 406 ILE B O 1
ATOM 6765 N N . TRP B 1 407 ? 9.047 -29.375 -6.789 1 86.75 407 TRP B N 1
ATOM 6766 C CA . TRP B 1 407 ? 9.094 -27.969 -6.387 1 86.75 407 TRP B CA 1
ATOM 6767 C C . TRP B 1 407 ? 8.188 -27.719 -5.188 1 86.75 407 TRP B C 1
ATOM 6769 O O . TRP B 1 407 ? 6.969 -27.875 -5.285 1 86.75 407 TRP B O 1
ATOM 6779 N N . PRO B 1 408 ? 8.773 -27.344 -4.047 1 82.25 408 PRO B N 1
ATOM 6780 C CA . PRO B 1 408 ? 7.973 -27.125 -2.844 1 82.25 408 PRO B CA 1
ATOM 6781 C C . PRO B 1 408 ? 6.961 -25.984 -3.012 1 82.25 408 PRO B C 1
ATOM 6783 O O . PRO B 1 408 ? 5.949 -25.953 -2.307 1 82.25 408 PRO B O 1
ATOM 6786 N N . GLY B 1 409 ? 7.156 -25.109 -3.953 1 83.69 409 GLY B N 1
ATOM 6787 C CA . GLY B 1 409 ? 6.305 -23.938 -4.133 1 83.69 409 GLY B CA 1
ATOM 6788 C C . GLY B 1 409 ? 5.125 -24.203 -5.055 1 83.69 409 GLY B C 1
ATOM 6789 O O . GLY B 1 409 ? 4.371 -23.281 -5.371 1 83.69 409 GLY B O 1
ATOM 6790 N N . LEU B 1 410 ? 4.957 -25.438 -5.434 1 86.31 410 LEU B N 1
ATOM 6791 C CA . LEU B 1 410 ? 3.918 -25.781 -6.398 1 86.31 410 LEU B CA 1
ATOM 6792 C C . LEU B 1 410 ? 2.531 -25.484 -5.836 1 86.31 410 LEU B C 1
ATOM 6794 O O . LEU B 1 410 ? 1.671 -24.953 -6.543 1 86.31 410 LEU B O 1
ATOM 6798 N N . SER B 1 411 ? 2.342 -25.672 -4.57 1 84.94 411 SER B N 1
ATOM 6799 C CA . SER B 1 411 ? 1.022 -25.5 -3.971 1 84.94 411 SER B CA 1
ATOM 6800 C C . SER B 1 411 ? 0.952 -24.234 -3.131 1 84.94 411 SER B C 1
ATOM 6802 O O . SER B 1 411 ? -0.025 -24.016 -2.414 1 84.94 411 SER B O 1
ATOM 6804 N N . ASP B 1 412 ? 1.963 -23.422 -3.225 1 86.62 412 ASP B N 1
ATOM 6805 C CA . ASP B 1 412 ? 1.985 -22.203 -2.426 1 86.62 412 ASP B CA 1
ATOM 6806 C C . ASP B 1 412 ? 0.949 -21.203 -2.926 1 86.62 412 ASP B C 1
ATOM 6808 O O . ASP B 1 412 ? 0.754 -21.047 -4.137 1 86.62 412 ASP B O 1
ATOM 6812 N N . PRO B 1 413 ? 0.278 -20.594 -1.964 1 86.94 413 PRO B N 1
ATOM 6813 C CA . PRO B 1 413 ? -0.639 -19.531 -2.373 1 86.94 413 PRO B CA 1
ATOM 6814 C C . PRO B 1 413 ? 0.09 -18.281 -2.861 1 86.94 413 PRO B C 1
ATOM 6816 O O . PRO B 1 413 ? 1.293 -18.125 -2.633 1 86.94 413 PRO B O 1
ATOM 6819 N N . PRO B 1 414 ? -0.719 -17.469 -3.633 1 87.06 414 PRO B N 1
ATOM 6820 C CA . PRO B 1 414 ? -0.087 -16.234 -4.109 1 87.06 414 PRO B CA 1
ATOM 6821 C C . PRO B 1 414 ? 0.378 -15.336 -2.971 1 87.06 414 PRO B C 1
ATOM 6823 O O . PRO B 1 414 ? -0.164 -15.398 -1.865 1 87.06 414 PRO B O 1
ATOM 6826 N N . GLY B 1 415 ? 1.393 -14.633 -3.207 1 79.75 415 GLY B N 1
ATOM 6827 C CA . GLY B 1 415 ? 1.883 -13.688 -2.217 1 79.75 415 GLY B CA 1
ATOM 6828 C C . GLY B 1 415 ? 0.877 -12.609 -1.877 1 79.75 415 GLY B C 1
ATOM 6829 O O . GLY B 1 415 ? 0.099 -12.18 -2.734 1 79.75 415 GLY B O 1
ATOM 6830 N N . ALA B 1 416 ? 0.832 -12.367 -0.481 1 77.81 416 ALA B N 1
ATOM 6831 C CA . ALA B 1 416 ? -0.065 -11.312 -0.027 1 77.81 416 ALA B CA 1
ATOM 6832 C C . ALA B 1 416 ? 0.711 -10.203 0.677 1 77.81 416 ALA B C 1
ATOM 6834 O O . ALA B 1 416 ? 1.89 -10.367 1 1 77.81 416 ALA B O 1
ATOM 6835 N N . TYR B 1 417 ? 0.076 -9.047 0.642 1 82.5 417 TYR B N 1
ATOM 6836 C CA . TYR B 1 417 ? 0.682 -7.895 1.306 1 82.5 417 TYR B CA 1
ATOM 6837 C C . TYR B 1 417 ? -0.188 -7.41 2.461 1 82.5 417 TYR B C 1
ATOM 6839 O O . TYR B 1 417 ? -1.417 -7.477 2.389 1 82.5 417 TYR B O 1
ATOM 6847 N N . MET B 1 418 ? 0.527 -7.125 3.539 1 78.19 418 MET B N 1
ATOM 6848 C CA . MET B 1 418 ? -0.146 -6.453 4.648 1 78.19 418 MET B CA 1
ATOM 6849 C C . MET B 1 418 ? 0.286 -4.996 4.746 1 78.19 418 MET B C 1
ATOM 6851 O O . MET B 1 418 ? 1.479 -4.691 4.699 1 78.19 418 MET B O 1
ATOM 6855 N N . ILE B 1 419 ? -0.8 -4.172 4.699 1 78.25 419 ILE B N 1
ATOM 6856 C CA . ILE B 1 419 ? -0.516 -2.748 4.816 1 78.25 419 ILE B CA 1
ATOM 6857 C C . ILE B 1 419 ? -0.961 -2.24 6.184 1 78.25 419 ILE B C 1
ATOM 6859 O O . ILE B 1 419 ? -2.109 -2.443 6.586 1 78.25 419 ILE B O 1
ATOM 6863 N N . GLN B 1 420 ? -0.006 -1.637 6.988 1 77.62 420 GLN B N 1
ATOM 6864 C CA . GLN B 1 420 ? -0.317 -1.098 8.312 1 77.62 420 GLN B CA 1
ATOM 6865 C C . GLN B 1 420 ? 0.096 0.368 8.414 1 77.62 420 GLN B C 1
ATOM 6867 O O . GLN B 1 420 ? 1.186 0.744 7.977 1 77.62 420 GLN B O 1
ATOM 6872 N N . PRO B 1 421 ? -0.954 1.157 8.945 1 77.25 421 PRO B N 1
ATOM 6873 C CA . PRO B 1 421 ? -0.583 2.551 9.195 1 77.25 421 PRO B CA 1
ATOM 6874 C C . PRO B 1 421 ? 0.473 2.689 10.297 1 77.25 421 PRO B C 1
ATOM 6876 O O . PRO B 1 421 ? 0.5 1.892 11.234 1 77.25 421 PRO B O 1
ATOM 6879 N N . THR B 1 422 ? 1.443 3.494 9.992 1 71.44 422 THR B N 1
ATOM 6880 C CA . THR B 1 422 ? 2.426 3.768 11.031 1 71.44 422 THR B CA 1
ATOM 6881 C C . THR B 1 422 ? 1.896 4.809 12.016 1 71.44 422 THR B C 1
ATOM 6883 O O . THR B 1 422 ? 1.109 5.68 11.633 1 71.44 422 THR B O 1
ATOM 6886 N N . ASP B 1 423 ? 1.772 4.617 13.461 1 63.88 423 ASP B N 1
ATOM 6887 C CA . ASP B 1 423 ? 1.193 5.254 14.641 1 63.88 423 ASP B CA 1
ATOM 6888 C C . ASP B 1 423 ? 1.444 6.762 14.633 1 63.88 423 ASP B C 1
ATOM 6890 O O . ASP B 1 423 ? 0.937 7.484 15.492 1 63.88 423 ASP B O 1
ATOM 6894 N N . VAL B 1 424 ? 1.812 7.43 13.68 1 66.5 424 VAL B N 1
ATOM 6895 C CA . VAL B 1 424 ? 2.314 8.719 14.133 1 66.5 424 VAL B CA 1
ATOM 6896 C C . VAL B 1 424 ? 1.179 9.742 14.148 1 66.5 424 VAL B C 1
ATOM 6898 O O . VAL B 1 424 ? 1.037 10.516 15.094 1 66.5 424 VAL B O 1
ATOM 6901 N N . TRP B 1 425 ? 0.183 9.773 13.086 1 67.62 425 TRP B N 1
ATOM 6902 C CA . TRP B 1 425 ? -0.831 10.828 13.109 1 67.62 425 TRP B CA 1
ATOM 6903 C C . TRP B 1 425 ? -2.215 10.242 13.375 1 67.62 425 TRP B C 1
ATOM 6905 O O . TRP B 1 425 ? -2.678 9.367 12.641 1 67.62 425 TRP B O 1
ATOM 6915 N N . GLU B 1 426 ? -2.727 10.547 14.664 1 72.44 426 GLU B N 1
ATOM 6916 C CA . GLU B 1 426 ? -4.105 10.164 14.953 1 72.44 426 GLU B CA 1
ATOM 6917 C C . GLU B 1 426 ? -5.094 11.18 14.391 1 72.44 426 GLU B C 1
ATOM 6919 O O . GLU B 1 426 ? -5.047 12.359 14.742 1 72.44 426 GLU B O 1
ATOM 6924 N N . VAL B 1 427 ? -5.938 10.773 13.523 1 74.38 427 VAL B N 1
ATOM 6925 C CA . VAL B 1 427 ? -6.895 11.648 12.859 1 74.38 427 VAL B CA 1
ATOM 6926 C C . VAL B 1 427 ? -7.957 12.109 13.859 1 74.38 427 VAL B C 1
ATOM 6928 O O . VAL B 1 427 ? -8.672 11.289 14.43 1 74.38 427 VAL B O 1
ATOM 6931 N N . PRO B 1 428 ? -7.988 13.414 14.109 1 82.75 428 PRO B N 1
ATOM 6932 C CA . PRO B 1 428 ? -9.047 13.891 14.992 1 82.75 428 PRO B CA 1
ATOM 6933 C C . PRO B 1 428 ? -10.438 13.805 14.359 1 82.75 428 PRO B C 1
ATOM 6935 O O . PRO B 1 428 ? -10.57 13.961 13.141 1 82.75 428 PRO B O 1
ATOM 6938 N N . ASN B 1 429 ? -11.391 13.445 15.141 1 83 429 ASN B N 1
ATOM 6939 C CA . ASN B 1 429 ? -12.766 13.344 14.664 1 83 429 ASN B CA 1
ATOM 6940 C C . ASN B 1 429 ? -13.477 14.695 14.703 1 83 429 ASN B C 1
ATOM 6942 O O . ASN B 1 429 ? -14.195 14.992 15.656 1 83 429 ASN B O 1
ATOM 6946 N N . VAL B 1 430 ? -13.234 15.586 13.711 1 87.25 430 VAL B N 1
ATOM 6947 C CA . VAL B 1 430 ? -13.859 16.906 13.625 1 87.25 430 VAL B CA 1
ATOM 6948 C C . VAL B 1 430 ? -14.977 16.875 12.586 1 87.25 430 VAL B C 1
ATOM 6950 O O . VAL B 1 430 ? -14.781 16.406 11.461 1 87.25 430 VAL B O 1
ATOM 6953 N N . LYS B 1 431 ? -16.109 17.438 13.023 1 84.94 431 LYS B N 1
ATOM 6954 C CA . LYS B 1 431 ? -17.234 17.484 12.109 1 84.94 431 LYS B CA 1
ATOM 6955 C C . LYS B 1 431 ? -16.984 18.438 10.953 1 84.94 431 LYS B C 1
ATOM 6957 O O . LYS B 1 431 ? -16.391 19.5 11.133 1 84.94 431 LYS B O 1
ATOM 6962 N N . PRO B 1 432 ? -17.453 18.078 9.758 1 88.56 432 PRO B N 1
ATOM 6963 C CA . PRO B 1 432 ? -17.266 18.953 8.594 1 88.56 432 PRO B CA 1
ATOM 6964 C C . PRO B 1 432 ? -17.891 20.328 8.766 1 88.56 432 PRO B C 1
ATOM 6966 O O . PRO B 1 432 ? -17.359 21.328 8.266 1 88.56 432 PRO B O 1
ATOM 6969 N N . GLY B 1 433 ? -18.906 20.266 9.422 1 90.38 433 GLY B N 1
ATOM 6970 C CA . GLY B 1 433 ? -19.578 21.531 9.648 1 90.38 433 GLY B CA 1
ATOM 6971 C C . GLY B 1 433 ? -18.719 22.531 10.406 1 90.38 433 GLY B C 1
ATOM 6972 O O . GLY B 1 433 ? -18.75 23.734 10.117 1 90.38 433 GLY B O 1
ATOM 6973 N N . VAL B 1 434 ? -17.953 22.047 11.375 1 91.12 434 VAL B N 1
ATOM 6974 C CA . VAL B 1 434 ? -17.062 22.891 12.164 1 91.12 434 VAL B CA 1
ATOM 6975 C C . VAL B 1 434 ? -16 23.516 11.266 1 91.12 434 VAL B C 1
ATOM 6977 O O . VAL B 1 434 ? -15.695 24.703 11.398 1 91.12 434 VAL B O 1
ATOM 6980 N N . ILE B 1 435 ? -15.531 22.812 10.328 1 91.88 435 ILE B N 1
ATOM 6981 C CA . ILE B 1 435 ? -14.492 23.266 9.414 1 91.88 435 ILE B CA 1
ATOM 6982 C C . ILE B 1 435 ? -15.078 24.297 8.445 1 91.88 435 ILE B C 1
ATOM 6984 O O . ILE B 1 435 ? -14.461 25.328 8.188 1 91.88 435 ILE B O 1
ATOM 6988 N N . GLU B 1 436 ? -16.281 24 7.918 1 91.56 436 GLU B N 1
ATOM 6989 C CA . GLU B 1 436 ? -16.938 24.922 6.988 1 91.56 436 GLU B CA 1
ATOM 6990 C C . GLU B 1 436 ? -17.219 26.266 7.652 1 91.56 436 GLU B C 1
ATOM 6992 O O . GLU B 1 436 ? -17.031 27.312 7.035 1 91.56 436 GLU B O 1
ATOM 6997 N N . ASN B 1 437 ? -17.641 26.188 8.898 1 91.69 437 ASN B N 1
ATOM 6998 C CA . ASN B 1 437 ? -17.891 27.406 9.641 1 91.69 437 ASN B CA 1
ATOM 6999 C C . ASN B 1 437 ? -16.609 28.219 9.844 1 91.69 437 ASN B C 1
ATOM 7001 O O . ASN B 1 437 ? -16.625 29.453 9.734 1 91.69 437 ASN B O 1
ATOM 7005 N N . ALA B 1 438 ? -15.555 27.578 10.156 1 92.5 438 ALA B N 1
ATOM 7006 C CA . ALA B 1 438 ? -14.266 28.25 10.344 1 92.5 438 ALA B CA 1
ATOM 7007 C C . ALA B 1 438 ? -13.797 28.891 9.047 1 92.5 438 ALA B C 1
ATOM 7009 O O . ALA B 1 438 ? -13.266 30.016 9.062 1 92.5 438 ALA B O 1
ATOM 7010 N N . MET B 1 439 ? -14.047 28.25 7.922 1 91.56 439 MET B N 1
ATOM 7011 C CA . MET B 1 439 ? -13.695 28.812 6.617 1 91.56 439 MET B CA 1
ATOM 7012 C C . MET B 1 439 ? -14.484 30.078 6.328 1 91.56 439 MET B C 1
ATOM 7014 O O . MET B 1 439 ? -13.93 31.047 5.809 1 91.56 439 MET B O 1
ATOM 7018 N N . THR B 1 440 ? -15.758 29.984 6.684 1 90.62 440 THR B N 1
ATOM 7019 C CA . THR B 1 440 ? -16.625 31.156 6.473 1 90.62 440 THR B CA 1
ATOM 7020 C C . THR B 1 440 ? -16.172 32.312 7.34 1 90.62 440 THR B C 1
ATOM 7022 O O . THR B 1 440 ? -16.125 33.469 6.875 1 90.62 440 THR B O 1
ATOM 7025 N N . ARG B 1 441 ? -15.805 32 8.578 1 89.69 441 ARG B N 1
ATOM 7026 C CA . ARG B 1 441 ? -15.328 33.062 9.484 1 89.69 441 ARG B CA 1
ATOM 7027 C C . ARG B 1 441 ? -14.031 33.688 8.969 1 89.69 441 ARG B C 1
ATOM 7029 O O . ARG B 1 441 ? -13.859 34.906 9.031 1 89.69 441 ARG B O 1
ATOM 7036 N N . ARG B 1 442 ? -13.203 32.875 8.492 1 89.38 442 ARG B N 1
ATOM 7037 C CA . ARG B 1 442 ? -11.922 33.375 7.973 1 89.38 442 ARG B CA 1
ATOM 7038 C C . ARG B 1 442 ? -12.133 34.219 6.723 1 89.38 442 ARG B C 1
ATOM 7040 O O . ARG B 1 442 ? -11.484 35.25 6.562 1 89.38 442 ARG B O 1
ATOM 7047 N N . ALA B 1 443 ? -13.031 33.719 5.871 1 88 443 ALA B N 1
ATOM 7048 C CA . ALA B 1 443 ? -13.328 34.469 4.656 1 88 443 ALA B CA 1
ATOM 7049 C C . ALA B 1 443 ? -13.93 35.812 4.992 1 88 443 ALA B C 1
ATOM 7051 O O . ALA B 1 443 ? -13.602 36.844 4.359 1 88 443 ALA B O 1
ATOM 7052 N N . ALA B 1 444 ? -14.742 35.812 6.008 1 85.81 444 ALA B N 1
ATOM 7053 C CA . ALA B 1 444 ? -15.352 37.062 6.457 1 85.81 444 ALA B CA 1
ATOM 7054 C C . ALA B 1 444 ? -14.305 38 7.062 1 85.81 444 ALA B C 1
ATOM 7056 O O . ALA B 1 444 ? -14.352 39.219 6.859 1 85.81 444 ALA B O 1
ATOM 7057 N N . ALA B 1 445 ? -13.352 37.5 7.766 1 83.56 445 ALA B N 1
ATOM 7058 C CA . ALA B 1 445 ? -12.297 38.281 8.391 1 83.56 445 ALA B CA 1
ATOM 7059 C C . ALA B 1 445 ? -11.375 38.906 7.34 1 83.56 445 ALA B C 1
ATOM 7061 O O . ALA B 1 445 ? -10.953 40.031 7.473 1 83.56 445 ALA B O 1
ATOM 7062 N N . ILE B 1 446 ? -11.148 38.156 6.297 1 78.19 446 ILE B N 1
ATOM 7063 C CA . ILE B 1 446 ? -10.281 38.625 5.227 1 78.19 446 ILE B CA 1
ATOM 7064 C C . ILE B 1 446 ? -10.992 39.719 4.449 1 78.19 446 ILE B C 1
ATOM 7066 O O . ILE B 1 446 ? -10.383 40.75 4.109 1 78.19 446 ILE B O 1
ATOM 7070 N N . SER B 1 447 ? -12.312 39.562 4.199 1 78.81 447 SER B N 1
ATOM 7071 C CA . SER B 1 447 ? -13.078 40.531 3.434 1 78.81 447 SER B CA 1
ATOM 7072 C C . SER B 1 447 ? -13.258 41.844 4.215 1 78.81 447 SER B C 1
ATOM 7074 O O . SER B 1 447 ? -13.258 42.938 3.629 1 78.81 447 SER B O 1
ATOM 7076 N N . SER B 1 448 ? -13.375 41.719 5.516 1 76.12 448 SER B N 1
ATOM 7077 C CA . SER B 1 448 ? -13.633 42.906 6.316 1 76.12 448 SER B CA 1
ATOM 7078 C C . SER B 1 448 ? -12.336 43.531 6.82 1 76.12 448 SER B C 1
ATOM 7080 O O . SER B 1 448 ? -12.344 44.625 7.402 1 76.12 448 SER B O 1
ATOM 7082 N N . GLY B 1 449 ? -11.141 43.062 6.324 1 68.5 449 GLY B N 1
ATOM 7083 C CA . GLY B 1 449 ? -9.852 43.562 6.73 1 68.5 449 GLY B CA 1
ATOM 7084 C C . GLY B 1 449 ? -9.5 43.25 8.172 1 68.5 449 GLY B C 1
ATOM 7085 O O . GLY B 1 449 ? -8.609 43.875 8.758 1 68.5 449 GLY B O 1
ATOM 7086 N N . GLY B 1 450 ? -10.445 42.5 8.883 1 63.94 450 GLY B N 1
ATOM 7087 C CA . GLY B 1 450 ? -10.219 42.094 10.258 1 63.94 450 GLY B CA 1
ATOM 7088 C C . GLY B 1 450 ? -11.422 41.438 10.891 1 63.94 450 GLY B C 1
ATOM 7089 O O . GLY B 1 450 ? -12.484 41.344 10.273 1 63.94 450 GLY B O 1
ATOM 7090 N N . ARG B 1 451 ? -11.078 40.625 11.844 1 65.25 451 ARG B N 1
ATOM 7091 C CA . ARG B 1 451 ? -12.164 39.969 12.57 1 65.25 451 ARG B CA 1
ATOM 7092 C C . ARG B 1 451 ? -13.102 41 13.195 1 65.25 451 ARG B C 1
ATOM 7094 O O . ARG B 1 451 ? -12.641 41.969 13.82 1 65.25 451 ARG B O 1
ATOM 7101 N N . GLN B 1 452 ? -14.344 41.25 12.695 1 58.5 452 GLN B N 1
ATOM 7102 C CA . GLN B 1 452 ? -15.312 42.188 13.219 1 58.5 452 GLN B CA 1
ATOM 7103 C C . GLN B 1 452 ? -15.867 41.719 14.57 1 58.5 452 GLN B C 1
ATOM 7105 O O . GLN B 1 452 ? -16.141 40.531 14.758 1 58.5 452 GLN B O 1
ATOM 7110 N N . PHE B 1 453 ? -15.453 42.469 15.719 1 52.59 453 PHE B N 1
ATOM 7111 C CA . PHE B 1 453 ? -16.078 42.188 17 1 52.59 453 PHE B CA 1
ATOM 7112 C C . PHE B 1 453 ? -17.266 43.125 17.234 1 52.59 453 PHE B C 1
ATOM 7114 O O . PHE B 1 453 ? -17.312 44.219 16.703 1 52.59 453 PHE B O 1
#

Foldseek 3Di:
DVVVVLPVLLVVLVVLLVLLVVLLVLVVLLVVLVVLLVVLVVLLVVLLVLLVVLVVLLVVLVVLLVVLVVLLVVLVVLLVVLVVVLVVLVVLLVVLVVLLVVLLVVQQPAWDDPLPPPDDPDDDDTDTSNVVDDPVVVVVLVVVLVVLNVVLVVLSVVLCVLSVVLVVLSVVLVVLSVVLVVVVVPDDDSLCVVLVVLSVLSVVLSVLLVVLSVVSVVLSVLSVVLSVVSVVVVVPPPDDPDDPVVNVVSSVVNVVVSVCSVVSSVSNVVSSVSNVVSSVVSVVSSVVSVVSSVSSVVSVVSSVVSVVSSVVSVVSSVVSSVSSVVSVVVSVVSSVVSNVSSVVSQVVLLVSLVVLLVLVVVVVVVVVVVVVVVVVQVVVVVVQVVVVVVLVVCCVPCVVVDDCPPDVCSPPGDDDDDDDDDPPDDRGDDDPVSNVVSVVQNVVQVVVVHRDD/DVVVVLPVQLVVLVVLLVLLVVLLVLVVLLVVLVVLLVVLVVLLVVLLVLLVVLVVLLVVLVVLLVVLVVLLVVLVVLLVVLVVVLVVLVVLLVVLVVLLVVLLVVQQPAFDDPLPPPDDPDDDDTDTSNVVDDPVVVVVLVVVLVVLNVVLVVLSVVLCVLSVVLVVLSVVLVVLSVVLVVVVVPDDDSLCVVLVVLSVLSVVLSVLLVVLSVVSVVLSVLSVVLSVVSVVVVVPPPPDPDDPVVNVVSSVVNVVVSVCSVVSSVSSVVSSVSNVVSSVVSVVSSVVSVVSSVSSVVSVVSSVVSVVSSVVSVVSSVVSSVSSVVSVVVSVVSSVVSNVSSVVSQVVVLVSLVVLLVLVVVVVVVVVVVVVVVVVQVVVVVVQVVVVVVLVVCCVPCVVVDDCPPDVCSPPGDDDDDDDDDPDDDRGDDDPVSNVVSVVQNVVQVVVVHRDD

Solvent-accessible surface area (backbone atoms only — not comparable to full-atom values): 48521 Å² total; per-residue (Å²): 126,69,66,64,64,57,52,62,52,53,59,53,45,52,52,45,34,53,50,32,57,56,55,55,61,53,53,56,54,51,53,50,42,53,50,53,52,52,51,49,52,52,45,50,52,51,38,47,51,42,50,53,50,38,55,52,50,49,54,52,49,54,54,50,48,54,52,53,51,49,53,50,51,51,53,52,48,51,50,51,51,53,51,53,52,48,51,53,51,50,52,53,43,51,51,48,50,49,52,35,50,43,50,50,51,51,29,55,69,37,65,51,63,72,54,33,53,77,72,76,86,77,84,76,77,84,51,32,52,42,77,74,51,65,61,67,61,53,51,49,52,52,50,50,52,52,49,52,54,51,48,53,51,49,50,52,52,54,50,47,65,52,47,49,58,49,51,51,50,53,49,50,49,52,52,52,53,52,56,51,52,55,53,49,76,74,60,69,62,57,58,62,66,66,40,43,60,54,52,50,51,38,49,52,38,46,51,50,35,50,53,51,48,51,52,46,49,52,50,31,52,51,35,51,53,53,50,53,54,57,57,47,57,74,74,69,64,82,76,77,81,78,58,77,65,57,58,54,52,53,53,51,50,51,54,58,47,55,69,42,49,66,56,52,54,51,49,40,52,52,42,44,52,50,40,54,54,49,48,52,51,47,51,49,53,41,46,51,50,49,51,51,36,50,51,52,53,50,49,52,52,53,49,51,52,49,52,55,45,47,55,53,42,51,53,49,48,53,50,47,54,50,52,49,52,53,51,50,52,52,50,52,52,51,45,49,50,48,48,50,52,34,51,47,52,51,44,24,54,52,28,51,31,50,46,42,41,48,51,48,51,53,52,50,51,50,51,51,47,51,48,45,50,52,50,44,51,51,53,44,48,52,51,43,51,52,47,52,51,52,51,50,50,46,42,73,73,33,42,86,47,45,67,79,82,61,34,78,65,75,81,47,56,75,63,45,75,45,80,42,76,43,88,64,46,78,82,64,76,69,59,68,66,61,28,54,51,27,48,50,50,49,51,48,19,62,74,64,77,37,76,84,120,123,72,65,61,64,56,53,63,52,53,60,55,43,52,53,45,34,53,51,31,57,58,54,57,62,50,54,55,53,50,54,49,41,54,50,53,50,54,51,49,52,53,47,50,51,53,38,48,51,41,50,53,50,36,56,51,50,51,56,51,50,55,53,52,48,54,50,52,51,50,52,49,51,52,52,51,49,52,52,52,51,52,50,51,51,50,51,53,51,49,52,51,44,49,52,49,50,49,52,35,50,43,50,51,51,50,30,56,70,37,65,52,62,73,53,34,52,81,74,78,85,78,86,76,76,83,49,32,52,43,76,72,53,64,60,65,60,52,52,51,52,52,50,52,52,52,50,52,55,50,50,54,52,49,49,53,53,54,49,46,66,53,47,49,59,51,50,52,49,52,49,51,50,53,51,51,53,51,54,50,51,54,52,50,76,71,59,70,59,57,60,62,65,67,41,43,61,55,52,50,51,39,50,51,38,44,52,48,34,50,54,50,48,51,52,47,50,52,50,32,52,50,34,51,53,52,49,53,53,59,56,45,59,75,70,70,67,78,73,75,80,75,59,76,68,57,57,52,52,52,52,52,50,50,54,56,47,55,70,42,49,67,55,52,52,51,49,42,52,50,41,42,52,51,39,54,53,47,49,51,52,48,51,49,53,41,46,50,50,50,51,51,35,49,50,52,52,51,50,51,52,52,47,52,52,49,51,54,46,47,55,53,42,51,54,49,48,53,50,47,54,52,50,50,51,52,51,49,51,50,51,53,51,51,46,51,50,47,48,50,51,35,52,49,51,52,45,24,53,51,26,51,32,50,46,42,39,48,50,48,51,52,50,50,52,49,51,50,46,50,48,45,50,52,50,44,51,51,53,43,48,54,49,44,53,52,47,51,53,50,52,49,52,46,42,73,73,33,42,86,47,46,66,78,81,61,34,79,65,72,78,48,56,74,65,45,75,45,78,43,76,43,86,64,47,79,82,62,78,70,60,65,66,61,30,53,51,26,48,51,51,50,51,49,19,62,74,65,76,36,77,85,117

Organism: NCBI:txid3140254

Sequence (906 aa):
MSTSAAHRNVADLTNWFLNAKRSLTSVTYCTRGNEIITSTRNAVIDASIMASRTAFLQGGIKDELKLLQRARSVMENQRDVARKEFQVSIKELDEANHRLDAILSSLRTTEVETAFSAQDKAEQKQRTLYDFVDEDGIENLRSQLRGVIDQVQETDENFESHLDPFGALLKSITESLHTLSKKAASSIPNPVVAISPSLQSMEEHASQMASLLESLATHYDLCSLALKRAESHDAGQEDDPETEEDKANMLAVLEKDAGEVDDVVNEIKERLDEMEATSVLVEKTVRDIGDHYRCVLGLLSKMHDGQNLLVTCTVQSKEFVHRQRDNQEVIAERLDELQRLTDHYVLFGDAYDALLVEVGRRIAVQRQKDAIIHDALAKIDILNEGDLNEREQFRSEYGDYLPSDIWPGLSDPPGAYMIQPTDVWEVPNVKPGVIENAMTRRAAAISSGGRQFMSTSAAHRNVADLTNWFLNAKRSLTSVTYCTRGNEIITSTRNAVIDASIMASRTAFLQGGIKDELKLLQRARSVMENQRDVARKEFQVSIKELDEANHRLDAILSSLRTTEVETAFSAQDKAEQKQRTLYDFVDEDGIENLRSQLRGVIDQVQETDENFESHLDPFGALLKSITESLHTLSKKAASSIPNPVVAISPSLQSMEEHASQMASLLESLATHYDLCSLALKRAESHDAGQEDDPETEEDKANMLAVLEKDAGEVDDVVNEIKERLDEMEATSVLVEKTVRDIGDHYRCVLGLLSKMHDGQNLLVTCTVQSKEFVHRQRDNQEVIAERLDELQRLTDHYVLFGDAYDALLVEVGRRIAVQRQKDAIIHDALAKIDILNEGDLNEREQFRSEYGDYLPSDIWPGLSDPPGAYMIQPTDVWEVPNVKPGVIENAMTRRAAAISSGGRQF

pLDDT: mean 85.12, std 11.32, range [31.61, 96.0]